Protein AF-A0A7R8ZJ15-F1 (afdb_monomer_lite)

Structure (mmCIF, N/CA/C/O backbone):
data_AF-A0A7R8ZJ15-F1
#
_entry.id   AF-A0A7R8ZJ15-F1
#
loop_
_atom_site.group_PDB
_atom_site.id
_atom_site.type_symbol
_atom_site.label_atom_id
_atom_site.label_alt_id
_atom_site.label_comp_id
_atom_site.label_asym_id
_atom_site.label_entity_id
_atom_site.label_seq_id
_atom_site.pdbx_PDB_ins_code
_atom_site.Cartn_x
_atom_site.Cartn_y
_atom_site.Cartn_z
_atom_site.occupancy
_atom_site.B_iso_or_equiv
_atom_site.auth_seq_id
_atom_site.auth_comp_id
_atom_site.auth_asym_id
_atom_site.auth_atom_id
_atom_site.pdbx_PDB_model_num
ATOM 1 N N . MET A 1 1 ? -66.958 -9.088 39.388 1.00 37.22 1 MET A N 1
ATOM 2 C CA . MET A 1 1 ? -65.545 -8.669 39.251 1.00 37.22 1 MET A CA 1
ATOM 3 C C . MET A 1 1 ? -65.354 -7.150 39.163 1.00 37.22 1 MET A C 1
ATOM 5 O O . MET A 1 1 ? -64.225 -6.704 39.263 1.00 37.22 1 MET A O 1
ATOM 9 N N . THR A 1 2 ? -66.414 -6.337 39.075 1.00 38.66 2 THR A N 1
ATOM 10 C CA . THR A 1 2 ? -66.330 -4.867 38.934 1.00 38.66 2 THR A CA 1
ATOM 11 C C . THR A 1 2 ? -65.977 -4.095 40.219 1.00 38.66 2 THR A C 1
ATOM 13 O O . THR A 1 2 ? -65.492 -2.982 40.134 1.00 38.66 2 THR A O 1
ATOM 16 N N . ASN A 1 3 ? -66.123 -4.685 41.413 1.00 49.09 3 ASN A N 1
ATOM 17 C CA . ASN A 1 3 ? -65.954 -3.965 42.692 1.00 49.09 3 ASN A CA 1
ATOM 18 C C . ASN A 1 3 ? -64.511 -3.848 43.224 1.00 49.09 3 ASN A C 1
ATOM 20 O O . ASN A 1 3 ? -64.274 -3.082 44.152 1.00 49.09 3 ASN A O 1
ATOM 24 N N . ILE A 1 4 ? -63.548 -4.621 42.709 1.00 48.25 4 ILE A N 1
ATOM 25 C CA . ILE A 1 4 ? -62.161 -4.584 43.219 1.00 48.25 4 ILE A CA 1
ATOM 26 C C . ILE A 1 4 ? -61.394 -3.436 42.561 1.00 48.25 4 ILE A C 1
ATOM 28 O O . ILE A 1 4 ? -60.721 -2.680 43.251 1.00 48.25 4 ILE A O 1
ATOM 32 N N . ILE A 1 5 ? -61.561 -3.257 41.249 1.00 43.78 5 ILE A N 1
ATOM 33 C CA . ILE A 1 5 ? -60.923 -2.178 40.486 1.00 43.78 5 ILE A CA 1
ATOM 34 C C . ILE A 1 5 ? -61.444 -0.812 40.955 1.00 43.78 5 ILE A C 1
ATOM 36 O O . ILE A 1 5 ? -60.637 0.075 41.218 1.00 43.78 5 ILE A O 1
ATOM 40 N N . ASP A 1 6 ? -62.755 -0.675 41.184 1.00 44.78 6 ASP A N 1
ATOM 41 C CA . ASP A 1 6 ? -63.344 0.569 41.701 1.00 44.78 6 ASP A CA 1
ATOM 42 C C . ASP A 1 6 ? -62.895 0.884 43.139 1.00 44.78 6 ASP A C 1
ATOM 44 O O . ASP A 1 6 ? -62.652 2.046 43.457 1.00 44.78 6 ASP A O 1
ATOM 48 N N . ASN A 1 7 ? -62.697 -0.127 44.000 1.00 46.12 7 ASN A N 1
ATOM 49 C CA . ASN A 1 7 ? -62.136 0.076 45.344 1.00 46.12 7 ASN A CA 1
ATOM 50 C C . ASN A 1 7 ? -60.644 0.430 45.316 1.00 46.12 7 ASN A C 1
ATOM 52 O O . ASN A 1 7 ? -60.203 1.272 46.094 1.00 46.12 7 ASN A O 1
ATOM 56 N N . TYR A 1 8 ? -59.850 -0.181 44.435 1.00 49.59 8 TYR A N 1
ATOM 57 C CA . TYR A 1 8 ? -58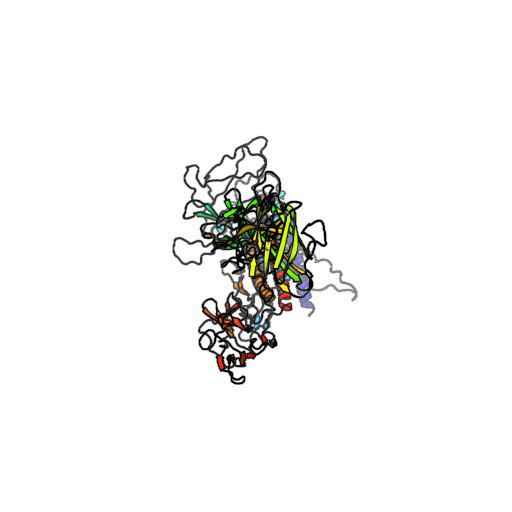.430 0.156 44.299 1.00 49.59 8 TYR A CA 1
ATOM 58 C C . TYR A 1 8 ? -58.239 1.560 43.718 1.00 49.59 8 TYR A C 1
ATOM 60 O O . TYR A 1 8 ? -57.432 2.327 44.245 1.00 49.59 8 TYR A O 1
ATOM 68 N N . LEU A 1 9 ? -59.020 1.923 42.695 1.00 45.88 9 LEU A N 1
ATOM 69 C CA . LEU A 1 9 ? -59.010 3.257 42.095 1.00 45.88 9 LEU A CA 1
ATOM 70 C C . LEU A 1 9 ? -59.541 4.320 43.060 1.00 45.88 9 LEU A C 1
ATOM 72 O O . LEU A 1 9 ? -58.942 5.389 43.143 1.00 45.88 9 LEU A O 1
ATOM 76 N N . SER A 1 10 ? -60.596 4.038 43.836 1.00 51.09 10 SER A N 1
ATOM 77 C CA . SER A 1 10 ? -61.096 4.984 44.842 1.00 51.09 10 SER A CA 1
ATOM 78 C C . SER A 1 10 ? -60.096 5.170 45.983 1.00 51.09 10 SER A C 1
ATOM 80 O O . SER A 1 10 ? -59.834 6.301 46.379 1.00 51.09 10 SER A O 1
ATOM 82 N N . THR A 1 11 ? -59.444 4.095 46.439 1.00 52.53 11 THR A N 1
ATOM 83 C CA . THR A 1 11 ? -58.408 4.162 47.481 1.00 52.53 11 THR A CA 1
ATOM 84 C C . THR A 1 11 ? -57.190 4.951 46.998 1.00 52.53 11 THR A C 1
ATOM 86 O O . THR A 1 11 ? -56.667 5.778 47.744 1.00 52.53 11 THR A O 1
ATOM 89 N N . HIS A 1 12 ? -56.760 4.755 45.745 1.00 50.78 12 HIS A N 1
ATOM 90 C CA . HIS A 1 12 ? -55.684 5.546 45.139 1.00 50.78 12 HIS A CA 1
ATOM 91 C C . HIS A 1 12 ? -56.086 7.008 44.938 1.00 50.78 12 HIS A C 1
ATOM 93 O O . HIS A 1 12 ? -55.295 7.887 45.260 1.00 50.78 12 HIS A O 1
ATOM 99 N N . ALA A 1 13 ? -57.305 7.287 44.470 1.00 50.78 13 ALA A N 1
ATOM 100 C CA . ALA A 1 13 ? -57.807 8.647 44.279 1.00 50.78 13 ALA A CA 1
ATOM 101 C C . ALA A 1 13 ? -57.957 9.401 45.612 1.00 50.78 13 ALA A C 1
ATOM 103 O O . ALA A 1 13 ? -57.549 10.560 45.718 1.00 50.78 13 ALA A O 1
ATOM 104 N N . SER A 1 14 ? -58.467 8.744 46.658 1.00 55.16 14 SER A N 1
ATOM 105 C CA . SER A 1 14 ? -58.519 9.287 48.018 1.00 55.16 14 SER A CA 1
ATOM 106 C C . SER A 1 14 ? -57.114 9.497 48.583 1.00 55.16 14 SER A C 1
ATOM 108 O O . SER A 1 14 ? -56.831 10.571 49.103 1.00 55.16 14 SER A O 1
ATOM 110 N N . ALA A 1 15 ? -56.187 8.550 48.402 1.00 53.81 15 ALA A N 1
ATOM 111 C CA . ALA A 1 15 ? -54.792 8.713 48.820 1.00 53.81 15 ALA A CA 1
ATOM 112 C C . ALA A 1 15 ? -54.073 9.850 48.068 1.00 53.81 15 ALA A C 1
ATOM 114 O O . ALA A 1 15 ? -53.308 10.595 48.682 1.00 53.81 15 ALA A O 1
ATOM 115 N N . LEU A 1 16 ? -54.347 10.027 46.770 1.00 55.19 16 LEU A N 1
ATOM 116 C CA . LEU A 1 16 ? -53.871 11.157 45.967 1.00 55.19 16 LEU A CA 1
ATOM 117 C C . LEU A 1 16 ? -54.456 12.478 46.461 1.00 55.19 16 LEU A C 1
ATOM 119 O O . LEU A 1 16 ? -53.734 13.464 46.525 1.00 55.19 16 LEU A O 1
ATOM 123 N N . THR A 1 17 ? -55.727 12.492 46.859 1.00 57.19 17 THR A N 1
ATOM 124 C CA . THR A 1 17 ? -56.389 13.689 47.390 1.00 57.19 17 THR A CA 1
ATOM 125 C C . THR A 1 17 ? -55.803 14.091 48.744 1.00 57.19 17 THR A C 1
ATOM 127 O O . THR A 1 17 ? -55.468 15.258 48.928 1.00 57.19 17 THR A O 1
ATOM 130 N N . VAL A 1 18 ? -55.585 13.143 49.668 1.00 59.50 18 VAL A N 1
ATOM 131 C CA . VAL A 1 18 ? -54.902 13.426 50.949 1.00 59.50 18 VAL A CA 1
ATOM 132 C C . VAL A 1 18 ? -53.458 13.861 50.709 1.00 59.50 18 VAL A C 1
ATOM 134 O O . VAL A 1 18 ? -52.982 14.780 51.368 1.00 59.50 18 VAL A O 1
ATOM 137 N N . ARG A 1 19 ? -52.755 13.252 49.744 1.00 54.69 19 ARG A N 1
ATOM 138 C CA . ARG A 1 19 ? -51.406 13.689 49.350 1.00 54.69 19 ARG A CA 1
ATOM 139 C C . ARG A 1 19 ? -51.402 15.098 48.772 1.00 54.69 19 ARG A C 1
ATOM 141 O O . ARG A 1 19 ? -50.533 15.872 49.145 1.00 54.69 19 ARG A O 1
ATOM 148 N N . ALA A 1 20 ? -52.362 15.441 47.916 1.00 52.78 20 ALA A N 1
ATOM 149 C CA . ALA A 1 20 ? -52.495 16.778 47.350 1.00 52.78 20 ALA A CA 1
ATOM 150 C C . ALA A 1 20 ? -52.800 17.810 48.445 1.00 52.78 20 ALA A C 1
ATOM 152 O O . ALA A 1 20 ? -52.148 18.844 48.500 1.00 52.78 20 ALA A O 1
ATOM 153 N N . GLN A 1 21 ? -53.711 17.498 49.373 1.00 57.12 21 GLN A N 1
ATOM 154 C CA . GLN A 1 21 ? -54.029 18.352 50.523 1.00 57.12 21 GLN A CA 1
ATOM 155 C C . GLN A 1 21 ? -52.836 18.530 51.468 1.00 57.12 21 GLN A C 1
ATOM 157 O O . GLN A 1 21 ? -52.578 19.640 51.928 1.00 57.12 21 GLN A O 1
ATOM 162 N N . ARG A 1 22 ? -52.073 17.461 51.726 1.00 58.78 22 ARG A N 1
ATOM 163 C CA . ARG A 1 22 ? -50.835 17.541 52.506 1.00 58.78 22 ARG A CA 1
ATOM 164 C C . ARG A 1 22 ? -49.773 18.356 51.772 1.00 58.78 22 ARG A C 1
ATOM 166 O O . ARG A 1 22 ? -49.138 19.185 52.401 1.00 58.78 22 ARG A O 1
ATOM 173 N N . ALA A 1 23 ? -49.631 18.196 50.457 1.00 50.03 23 ALA A N 1
ATOM 174 C CA . ALA A 1 23 ? -48.740 19.021 49.643 1.00 50.03 23 ALA A CA 1
ATOM 175 C C . ALA A 1 23 ? -49.144 20.505 49.673 1.00 50.03 23 ALA A C 1
ATOM 177 O O . ALA A 1 23 ? -48.277 21.365 49.735 1.00 50.03 23 ALA A O 1
ATOM 178 N N . THR A 1 24 ? -50.445 20.820 49.712 1.00 53.81 24 THR A N 1
ATOM 179 C CA . THR A 1 24 ? -50.930 22.197 49.903 1.00 53.81 24 THR A CA 1
ATOM 180 C C . THR A 1 24 ? -50.623 22.736 51.302 1.00 53.81 24 THR A C 1
ATOM 182 O O . THR A 1 24 ? -50.290 23.907 51.432 1.00 53.81 24 THR A O 1
ATOM 185 N N . LEU A 1 25 ? -50.707 21.913 52.352 1.00 59.59 25 LEU A N 1
ATOM 186 C CA . LEU A 1 25 ? -50.325 22.327 53.708 1.00 59.59 25 LEU A CA 1
ATOM 187 C C . LEU A 1 25 ? -48.816 22.492 53.867 1.00 59.59 25 LEU A C 1
ATOM 189 O O . LEU A 1 25 ? -48.394 23.448 54.502 1.00 59.59 25 LEU A O 1
ATOM 193 N N . LEU A 1 26 ? -48.016 21.624 53.247 1.00 54.88 26 LEU A N 1
ATOM 194 C CA . LEU A 1 26 ? -46.566 21.791 53.160 1.00 54.88 26 LEU A CA 1
ATOM 195 C C . LEU A 1 26 ? -46.228 23.081 52.406 1.00 54.88 26 LEU A C 1
ATOM 197 O O . LEU A 1 26 ? -45.453 23.880 52.910 1.00 54.88 26 LEU A O 1
ATOM 201 N N . ALA A 1 27 ? -46.896 23.355 51.282 1.00 48.28 27 ALA A N 1
ATOM 202 C CA . ALA A 1 27 ? -46.745 24.613 50.556 1.00 48.28 27 ALA A CA 1
ATOM 203 C C . ALA A 1 27 ? -47.182 25.838 51.383 1.00 48.28 27 ALA A C 1
ATOM 205 O O . ALA A 1 27 ? -46.525 26.868 51.322 1.00 48.28 27 ALA A O 1
ATOM 206 N N . ASN A 1 28 ? -48.249 25.739 52.186 1.00 52.22 28 ASN A N 1
ATOM 207 C CA . ASN A 1 28 ? -48.684 26.814 53.087 1.00 52.22 28 ASN A CA 1
ATOM 208 C C . ASN A 1 28 ? -47.738 27.010 54.276 1.00 52.22 28 ASN A C 1
ATOM 210 O O . ASN A 1 28 ? -47.521 28.142 54.690 1.00 52.22 28 ASN A O 1
ATOM 214 N N . ASN A 1 29 ? -47.181 25.938 54.839 1.00 54.09 29 ASN A N 1
ATOM 215 C CA . ASN A 1 29 ? -46.176 26.049 55.890 1.00 54.09 29 ASN A CA 1
ATOM 216 C C . ASN A 1 29 ? -44.895 26.672 55.342 1.00 54.09 29 ASN A C 1
ATOM 218 O O . ASN A 1 29 ? -44.352 27.571 55.967 1.00 54.09 29 ASN A O 1
ATOM 222 N N . LEU A 1 30 ? -44.480 26.262 54.144 1.00 53.69 30 LEU A N 1
ATOM 223 C CA . LEU A 1 30 ? -43.303 26.788 53.463 1.00 53.69 30 LEU A CA 1
ATOM 224 C C . LEU A 1 30 ? -43.483 28.254 53.042 1.00 53.69 30 LEU A C 1
ATOM 226 O O . LEU A 1 30 ? -42.569 29.052 53.183 1.00 53.69 30 LEU A O 1
ATOM 230 N N . ALA A 1 31 ? -44.681 28.645 52.599 1.00 47.12 31 ALA A N 1
ATOM 231 C CA . ALA A 1 31 ? -44.998 30.036 52.266 1.00 47.12 31 ALA A CA 1
ATOM 232 C C . ALA A 1 31 ? -45.034 30.968 53.491 1.00 47.12 31 ALA A C 1
ATOM 234 O O . ALA A 1 31 ? -44.924 32.181 53.338 1.00 47.12 31 ALA A O 1
ATOM 235 N N . ASN A 1 32 ? -45.206 30.413 54.695 1.00 48.91 32 ASN A N 1
ATOM 236 C CA . ASN A 1 32 ? -45.191 31.154 55.956 1.00 48.91 32 ASN A CA 1
ATOM 237 C C . ASN A 1 32 ? -43.909 30.888 56.769 1.00 48.91 32 ASN A C 1
ATOM 239 O O . ASN A 1 32 ? -43.883 31.191 57.962 1.00 48.91 32 ASN A O 1
ATOM 243 N N . ALA A 1 33 ? -42.856 30.353 56.134 1.00 49.56 33 ALA A N 1
ATOM 244 C CA . ALA A 1 33 ? -41.585 30.009 56.774 1.00 49.56 33 ALA A CA 1
ATOM 245 C C . ALA A 1 33 ? -40.829 31.214 57.363 1.00 49.56 33 ALA A C 1
ATOM 247 O O . ALA A 1 33 ? -39.965 30.997 58.196 1.00 49.56 33 ALA A O 1
ATOM 248 N N . ASP A 1 34 ? -41.209 32.452 57.030 1.00 45.00 34 ASP A N 1
ATOM 249 C CA . ASP A 1 34 ? -40.652 33.684 57.621 1.00 45.00 34 ASP A CA 1
ATOM 250 C C . ASP A 1 34 ? -41.695 34.495 58.411 1.00 45.00 34 ASP A C 1
ATOM 252 O O . ASP A 1 34 ? -41.508 35.676 58.707 1.00 45.00 34 ASP A O 1
ATOM 256 N N . THR A 1 35 ? -42.854 33.899 58.717 1.00 44.66 35 THR A N 1
ATOM 257 C CA . THR A 1 35 ? -43.924 34.583 59.453 1.00 44.66 35 THR A CA 1
ATOM 258 C C . THR A 1 35 ? -43.726 34.394 60.963 1.00 44.66 35 THR A C 1
ATOM 260 O O . THR A 1 35 ? -43.871 33.271 61.454 1.00 44.66 35 THR A O 1
ATOM 263 N N . PRO A 1 36 ? -43.464 35.465 61.743 1.00 49.19 36 PRO A N 1
ATOM 264 C CA . PRO A 1 36 ? -43.225 35.340 63.181 1.00 49.19 36 PRO A CA 1
ATOM 265 C C . PRO A 1 36 ? -44.415 34.693 63.903 1.00 49.19 36 PRO A C 1
ATOM 267 O O . PRO A 1 36 ? -45.568 35.065 63.670 1.00 49.19 36 PRO A O 1
ATOM 270 N N . ASN A 1 37 ? -44.147 33.769 64.830 1.00 52.53 37 ASN A N 1
ATOM 271 C CA . ASN A 1 37 ? -45.133 32.961 65.567 1.00 52.53 37 ASN A CA 1
ATOM 272 C C . ASN A 1 37 ? -45.999 31.995 64.727 1.00 52.53 37 ASN A C 1
ATOM 274 O O . ASN A 1 37 ? -47.022 31.504 65.227 1.00 52.53 37 ASN A O 1
ATOM 278 N N . TYR A 1 38 ? -45.647 31.718 63.466 1.00 58.00 38 TYR A N 1
ATOM 279 C CA . TYR A 1 38 ? -46.379 30.746 62.653 1.00 58.00 38 TYR A CA 1
ATOM 280 C C . TYR A 1 38 ? -46.108 29.306 63.117 1.00 58.00 38 TYR A C 1
ATOM 282 O O . TYR A 1 38 ? -44.975 28.912 63.380 1.00 58.00 38 TYR A O 1
ATOM 290 N N . LYS A 1 39 ? -47.170 28.497 63.224 1.00 60.09 39 LYS A N 1
ATOM 291 C CA . LYS A 1 39 ? -47.083 27.089 63.640 1.00 60.09 39 LYS A CA 1
ATOM 292 C C . LYS A 1 39 ? -47.355 26.174 62.455 1.00 60.09 39 LYS A C 1
ATOM 294 O O . LYS A 1 39 ? -48.478 26.166 61.945 1.00 60.09 39 LYS A O 1
ATOM 299 N N . ALA A 1 40 ? -46.361 25.381 62.068 1.00 59.75 40 ALA A N 1
ATOM 300 C CA . ALA A 1 40 ? -46.462 24.403 60.996 1.00 59.75 40 ALA A CA 1
ATOM 301 C C . ALA A 1 40 ? -47.601 23.405 61.260 1.00 59.75 40 ALA A C 1
ATOM 303 O O . ALA A 1 40 ? -47.727 22.848 62.353 1.00 59.75 40 ALA A O 1
ATOM 304 N N . GLN A 1 41 ? -48.436 23.185 60.249 1.00 63.66 41 GLN A N 1
ATOM 305 C CA . GLN A 1 41 ? -49.595 22.295 60.291 1.00 63.66 41 GLN A CA 1
ATOM 306 C C . GLN A 1 41 ? -49.310 21.004 59.511 1.00 63.66 41 GLN A C 1
ATOM 308 O O . GLN A 1 41 ? -48.935 21.079 58.345 1.00 63.66 41 GLN A O 1
ATOM 313 N N . ASP A 1 42 ? -49.517 19.820 60.092 1.00 60.25 42 ASP A N 1
ATOM 314 C CA . ASP A 1 42 ? -49.459 18.549 59.341 1.00 60.25 42 ASP A CA 1
ATOM 315 C C . ASP A 1 42 ? -50.777 17.761 59.432 1.00 60.25 42 ASP A C 1
ATOM 317 O O . ASP A 1 42 ? -51.618 17.996 60.306 1.00 60.25 42 ASP A O 1
ATOM 321 N N . ILE A 1 43 ? -50.962 16.831 58.491 1.00 64.12 43 ILE A N 1
ATOM 322 C CA . ILE A 1 43 ? -52.076 15.882 58.448 1.00 64.12 43 ILE A CA 1
ATOM 323 C C . ILE A 1 43 ? -51.590 14.519 58.947 1.00 64.12 43 ILE A C 1
ATOM 325 O O . ILE A 1 43 ? -50.700 13.915 58.347 1.00 64.12 43 ILE A O 1
ATOM 329 N N . ASP A 1 44 ? -52.262 13.963 59.959 1.00 62.09 44 ASP A N 1
ATOM 330 C CA . ASP A 1 44 ? -52.135 12.545 60.322 1.00 62.09 44 ASP A CA 1
ATOM 331 C C . ASP A 1 44 ? -52.722 11.662 59.202 1.00 62.09 44 ASP A C 1
ATOM 333 O O . ASP A 1 44 ? -53.907 11.307 59.188 1.00 62.09 44 ASP A O 1
ATOM 337 N N . PHE A 1 45 ? -51.873 11.320 58.227 1.00 56.75 45 PHE A N 1
ATOM 338 C CA . PHE A 1 45 ? -52.262 10.631 56.997 1.00 56.75 45 PHE A CA 1
ATOM 339 C C . PHE A 1 45 ? -53.005 9.318 57.267 1.00 56.75 45 PHE A C 1
ATOM 341 O O . PHE A 1 45 ? -53.993 9.023 56.599 1.00 56.75 45 PHE A O 1
ATOM 348 N N . GLN A 1 46 ? -52.581 8.530 58.263 1.00 56.28 46 GLN A N 1
ATOM 349 C CA . GLN A 1 46 ? -53.192 7.230 58.550 1.00 56.28 46 GLN A CA 1
ATOM 350 C C . GLN A 1 46 ? -54.609 7.388 59.111 1.00 56.28 46 GLN A C 1
ATOM 352 O O . GLN A 1 46 ? -55.501 6.599 58.783 1.00 56.28 46 GLN A O 1
ATOM 357 N N . LYS A 1 47 ? -54.833 8.402 59.948 1.00 61.12 47 LYS A N 1
ATOM 358 C CA . LYS A 1 47 ? -56.123 8.655 60.594 1.00 61.12 47 LYS A CA 1
ATOM 359 C C . LYS A 1 47 ? -57.093 9.375 59.656 1.00 61.12 47 LYS A C 1
ATOM 361 O O . LYS A 1 47 ? -58.261 8.995 59.597 1.00 61.12 47 LYS A O 1
ATOM 366 N N . THR A 1 48 ? -56.600 10.323 58.856 1.00 61.78 48 THR A N 1
ATOM 367 C CA . THR A 1 48 ? -57.378 11.039 57.831 1.00 61.78 48 THR A CA 1
ATOM 368 C C . THR A 1 48 ? -57.755 10.135 56.659 1.00 61.78 48 THR A C 1
ATOM 370 O O . THR A 1 48 ? -58.909 10.148 56.236 1.00 61.78 48 THR A O 1
ATOM 373 N N . LEU A 1 49 ? -56.846 9.272 56.190 1.00 61.69 49 LEU A N 1
ATOM 374 C CA . LEU A 1 49 ? -57.161 8.285 55.154 1.00 61.69 49 LEU A CA 1
ATOM 375 C C . LEU A 1 49 ? -58.171 7.247 55.666 1.00 61.69 49 LEU A C 1
ATOM 377 O O . LEU A 1 49 ? -59.124 6.934 54.960 1.00 61.69 49 LEU A O 1
ATOM 381 N N . LYS A 1 50 ? -58.036 6.765 56.913 1.00 62.75 50 LYS A N 1
ATOM 382 C CA . LYS A 1 50 ? -59.044 5.884 57.538 1.00 62.75 50 LYS A CA 1
ATOM 383 C C . LYS A 1 50 ? -60.410 6.558 57.683 1.00 62.75 50 LYS A C 1
ATOM 385 O O . LYS A 1 50 ? -61.416 5.882 57.519 1.00 62.75 50 LYS A O 1
ATOM 390 N N . GLN A 1 51 ? -60.468 7.861 57.967 1.00 62.62 51 GLN A N 1
ATOM 391 C CA . GLN A 1 51 ? -61.726 8.616 58.031 1.00 62.62 51 GLN A CA 1
ATOM 392 C C . GLN A 1 51 ? -62.359 8.828 56.649 1.00 62.62 51 GLN A C 1
ATOM 394 O O . GLN A 1 51 ? -63.563 8.637 56.515 1.00 62.62 51 GLN A O 1
ATOM 399 N N . GLN A 1 52 ? -61.570 9.149 55.618 1.00 59.19 52 GLN A N 1
ATOM 400 C CA . GLN A 1 52 ? -62.064 9.301 54.241 1.00 59.19 52 GLN A CA 1
ATOM 401 C C . GLN A 1 52 ? -62.477 7.965 53.596 1.00 59.19 52 GLN A C 1
ATOM 403 O O . GLN A 1 52 ? -63.428 7.909 52.816 1.00 59.19 52 GLN A O 1
ATOM 408 N N . LEU A 1 53 ? -61.806 6.871 53.960 1.00 57.62 53 LEU A N 1
ATOM 409 C CA . LEU A 1 53 ? -62.216 5.510 53.600 1.00 57.62 53 LEU A CA 1
ATOM 410 C C . LEU A 1 53 ? -63.435 5.032 54.411 1.00 57.62 53 LEU A C 1
ATOM 412 O O . LEU A 1 53 ? -64.154 4.147 53.965 1.00 57.62 53 LEU A O 1
ATOM 416 N N . ALA A 1 54 ? -63.696 5.605 55.592 1.00 54.84 54 ALA A N 1
ATOM 417 C CA . ALA A 1 54 ? -64.870 5.276 56.407 1.00 54.84 54 ALA A CA 1
ATOM 418 C C . ALA A 1 54 ? -66.134 6.059 56.004 1.00 54.84 54 ALA A C 1
ATOM 420 O O . ALA A 1 54 ? -67.241 5.566 56.213 1.00 54.84 54 ALA A O 1
ATOM 421 N N . THR A 1 55 ? -66.001 7.255 55.417 1.00 52.47 55 THR A N 1
ATOM 422 C CA . THR A 1 55 ? -67.131 8.045 54.885 1.00 52.47 55 THR A CA 1
ATOM 423 C C . THR A 1 55 ? -67.609 7.576 53.509 1.00 52.47 55 THR A C 1
ATOM 425 O O . THR A 1 55 ? -68.674 7.990 53.057 1.00 52.47 55 THR A O 1
ATOM 428 N N . SER A 1 56 ? -66.879 6.668 52.859 1.00 48.44 56 SER A N 1
ATOM 429 C CA . SER A 1 56 ? -67.275 6.008 51.612 1.00 48.44 56 SER A CA 1
ATOM 430 C C . SER A 1 56 ? -68.095 4.738 51.890 1.00 48.44 56 SER A C 1
ATOM 432 O O . SER A 1 56 ? -67.726 3.627 51.519 1.00 48.44 56 SER A O 1
ATOM 434 N N . SER A 1 57 ? -69.258 4.897 52.531 1.00 38.66 57 SER A N 1
ATOM 435 C CA . SER A 1 57 ? -70.318 3.881 52.495 1.00 38.66 57 SER A CA 1
ATOM 436 C C . SER A 1 57 ? -71.662 4.501 52.093 1.00 38.66 57 SER A C 1
ATOM 438 O O . SER A 1 57 ? -71.930 5.655 52.430 1.00 38.66 57 SER A O 1
ATOM 440 N N . PRO A 1 58 ? -72.476 3.789 51.293 1.00 48.03 58 PRO A N 1
ATOM 441 C CA . PRO A 1 58 ? -73.342 4.397 50.296 1.00 48.03 58 PRO A CA 1
ATOM 442 C C . PRO A 1 58 ? -74.717 4.743 50.862 1.00 48.03 58 PRO A C 1
ATOM 444 O O . PRO A 1 58 ? -75.349 3.931 51.534 1.00 48.03 58 PRO A O 1
ATOM 447 N N . GLY A 1 59 ? -75.242 5.903 50.481 1.00 44.44 59 GLY A N 1
ATOM 448 C CA . GLY A 1 59 ? -76.682 6.117 50.543 1.00 44.44 59 GLY A CA 1
ATOM 449 C C . GLY A 1 59 ? -77.100 7.572 50.521 1.00 44.44 59 GLY A C 1
ATOM 450 O O . GLY A 1 59 ? -77.144 8.200 51.567 1.00 44.44 59 GLY A O 1
ATOM 451 N N . LEU A 1 60 ? -77.545 8.049 49.358 1.00 38.19 60 LEU A N 1
ATOM 452 C CA . LEU A 1 60 ? -78.706 8.934 49.277 1.00 38.19 60 LEU A CA 1
ATOM 453 C C . LEU A 1 60 ? -79.532 8.554 48.039 1.00 38.19 60 LEU A C 1
ATOM 455 O O . LEU A 1 60 ? -79.006 8.381 46.941 1.00 38.19 60 LEU A O 1
ATOM 459 N N . ASN A 1 61 ? -80.833 8.364 48.265 1.00 45.47 61 ASN A N 1
ATOM 460 C CA . ASN A 1 61 ? -81.816 7.901 47.289 1.00 45.47 61 ASN A CA 1
ATOM 461 C C . ASN A 1 61 ? -81.913 8.833 46.073 1.00 45.47 61 ASN A C 1
ATOM 463 O O . ASN A 1 61 ? -82.149 10.032 46.214 1.00 45.47 61 ASN A O 1
ATOM 467 N N . VAL A 1 62 ? -81.837 8.256 44.873 1.00 46.59 62 VAL A N 1
ATOM 468 C CA . VAL A 1 62 ? -82.231 8.918 43.624 1.00 46.59 62 VAL A CA 1
ATOM 469 C C . VAL A 1 62 ? -83.747 8.836 43.448 1.00 46.59 62 VAL A C 1
ATOM 471 O O . VAL A 1 62 ? -84.343 7.773 43.591 1.00 46.59 62 VAL A O 1
ATOM 474 N N . THR A 1 63 ? -84.385 9.952 43.098 1.00 53.53 63 THR A N 1
ATOM 475 C CA . THR A 1 63 ? -85.831 10.007 42.814 1.00 53.53 63 THR A CA 1
ATOM 476 C C . THR A 1 63 ? -86.208 9.412 41.452 1.00 53.53 63 THR A C 1
ATOM 478 O O . THR A 1 63 ? -87.393 9.220 41.189 1.00 53.53 63 THR A O 1
ATOM 481 N N . HIS A 1 64 ? -85.234 9.088 40.587 1.00 51.41 64 HIS A N 1
ATOM 482 C CA . HIS A 1 64 ? -85.469 8.391 39.319 1.00 51.41 64 HIS A CA 1
ATOM 483 C C . HIS A 1 64 ? -84.207 7.692 38.787 1.00 51.41 64 HIS A C 1
ATOM 485 O O . HIS A 1 64 ? -83.095 8.209 38.887 1.00 51.41 64 HIS A O 1
ATOM 491 N N . SER A 1 65 ? -84.390 6.563 38.102 1.00 48.50 65 SER A N 1
ATOM 492 C CA . SER A 1 65 ? -83.343 5.702 37.520 1.00 48.50 65 SER A CA 1
ATOM 493 C C . SER A 1 65 ? -82.578 6.286 36.318 1.00 48.50 65 SER A C 1
ATOM 495 O O . SER A 1 65 ? -81.793 5.583 35.691 1.00 48.50 65 SER A O 1
ATOM 497 N N . LYS A 1 66 ? -82.798 7.562 35.974 1.00 48.59 66 LYS A N 1
ATOM 498 C CA . LYS A 1 66 ? -82.094 8.269 34.882 1.00 48.59 66 LYS A CA 1
ATOM 499 C C . LYS A 1 66 ? -81.363 9.530 35.349 1.00 48.59 66 LYS A C 1
ATOM 501 O O . LYS A 1 66 ? -80.840 10.269 34.522 1.00 48.59 66 LYS A O 1
ATOM 506 N N . HIS A 1 67 ? -81.335 9.800 36.652 1.00 53.84 67 HIS A N 1
ATOM 507 C CA . HIS A 1 67 ? -80.548 10.908 37.179 1.00 53.84 67 HIS A CA 1
ATOM 508 C C . HIS A 1 67 ? -79.084 10.482 37.272 1.00 53.84 67 HIS A C 1
ATOM 510 O O . HIS A 1 67 ? -78.757 9.510 37.951 1.00 53.84 67 HIS A O 1
ATOM 516 N N . ILE A 1 68 ? -78.218 11.212 36.569 1.00 49.16 68 ILE A N 1
ATOM 517 C CA . ILE A 1 68 ? -76.770 11.108 36.738 1.00 49.16 68 ILE A CA 1
ATOM 518 C C . ILE A 1 68 ? -76.471 11.627 38.150 1.00 49.16 68 ILE A C 1
ATOM 520 O O . ILE A 1 68 ? -76.852 12.762 38.454 1.00 49.16 68 ILE A O 1
ATOM 524 N N . PRO A 1 69 ? -75.845 10.833 39.033 1.00 46.12 69 PRO A N 1
ATOM 525 C CA . PRO A 1 69 ? -75.458 11.318 40.342 1.00 46.12 69 PRO A CA 1
ATOM 526 C C . PRO A 1 69 ? -74.390 12.396 40.142 1.00 46.12 69 PRO A C 1
ATOM 528 O O . PRO A 1 69 ? -73.258 12.108 39.761 1.00 46.12 69 PRO A O 1
ATOM 531 N N . LEU A 1 70 ? -74.753 13.655 40.382 1.00 40.41 70 LEU A N 1
ATOM 532 C CA . LEU A 1 70 ? -73.761 14.675 40.689 1.00 40.41 70 LEU A CA 1
ATOM 533 C C . LEU A 1 70 ? -73.156 14.258 42.025 1.00 40.41 70 LEU A C 1
ATOM 535 O O . LEU A 1 70 ? -73.798 14.392 43.067 1.00 40.41 70 LEU A O 1
ATOM 539 N N . ASN A 1 71 ? -71.953 13.691 41.978 1.00 40.56 71 ASN A N 1
ATOM 540 C CA . ASN A 1 71 ? -71.146 13.489 43.166 1.00 40.56 71 ASN A CA 1
ATOM 541 C C . ASN A 1 71 ? -70.888 14.885 43.747 1.00 40.56 71 ASN A C 1
ATOM 543 O O . ASN A 1 71 ? -70.050 15.633 43.243 1.00 40.56 71 ASN A O 1
ATOM 547 N N . GLY A 1 72 ? -71.696 15.278 44.736 1.00 37.31 72 GLY A N 1
ATOM 548 C CA . GLY A 1 72 ? -71.406 16.433 45.568 1.00 37.31 72 GLY A CA 1
ATOM 549 C C . GLY A 1 72 ? -69.999 16.243 46.110 1.00 37.31 72 GLY A C 1
ATOM 550 O O . GLY A 1 72 ? -69.660 15.144 46.550 1.00 37.31 72 GLY A O 1
ATOM 551 N N . GLY A 1 73 ? -69.171 17.282 45.983 1.00 39.19 73 GLY A N 1
ATOM 552 C CA . GLY A 1 73 ? -67.775 17.248 46.405 1.00 39.19 73 GLY A CA 1
ATOM 553 C C . GLY A 1 73 ? -67.619 16.634 47.800 1.00 39.19 73 GLY A C 1
ATOM 554 O O . GLY A 1 73 ? -68.555 16.709 48.603 1.00 39.19 73 GLY A O 1
ATOM 555 N N . PRO A 1 74 ? -66.463 16.004 48.081 1.00 42.09 74 PRO A N 1
ATOM 556 C CA . PRO A 1 74 ? -66.241 15.276 49.322 1.00 42.09 74 PRO A CA 1
ATOM 557 C C . PRO A 1 74 ? -66.675 16.146 50.498 1.00 42.09 74 PRO A C 1
ATOM 559 O O . PRO A 1 74 ? -66.172 17.258 50.666 1.00 42.09 74 PRO A O 1
ATOM 562 N N . GLY A 1 75 ? -67.655 15.654 51.264 1.00 41.62 75 GLY A N 1
ATOM 563 C CA . GLY A 1 75 ? -68.100 16.301 52.488 1.00 41.62 75 GLY A CA 1
ATOM 564 C C . GLY A 1 75 ? -66.869 16.622 53.319 1.00 41.62 75 GLY A C 1
ATOM 565 O O . GLY A 1 75 ? -66.102 15.728 53.676 1.00 41.62 75 GLY A O 1
ATOM 566 N N . SER A 1 76 ? -66.642 17.913 53.543 1.00 41.88 76 SER A N 1
ATOM 567 C CA . SER A 1 76 ? -65.480 18.429 54.244 1.00 41.88 76 SER A CA 1
ATOM 568 C C . SER A 1 76 ? -65.577 18.069 55.725 1.00 41.88 76 SER A C 1
ATOM 570 O O . SER A 1 76 ? -65.945 18.896 56.558 1.00 41.88 76 SER A O 1
ATOM 572 N N . SER A 1 77 ? -65.242 16.833 56.088 1.00 46.34 77 SER A N 1
ATOM 573 C CA . SER A 1 77 ? -64.645 16.616 57.398 1.00 46.34 77 SER A CA 1
ATOM 574 C C . SER A 1 77 ? -63.262 17.250 57.319 1.00 46.34 77 SER A C 1
ATOM 576 O O . SER A 1 77 ? -62.393 16.739 56.607 1.00 46.34 77 SER A O 1
ATOM 578 N N . ALA A 1 78 ? -63.103 18.410 57.961 1.00 45.12 78 ALA A N 1
ATOM 579 C CA . ALA A 1 78 ? -61.828 19.110 58.020 1.00 45.12 78 ALA A CA 1
ATOM 580 C C . ALA A 1 78 ? -60.729 18.120 58.451 1.00 45.12 78 ALA A C 1
ATOM 582 O O . ALA A 1 78 ? -60.970 17.327 59.370 1.00 45.12 78 ALA A O 1
ATOM 583 N N . PRO A 1 79 ? -59.563 18.110 57.780 1.00 51.59 79 PRO A N 1
ATOM 584 C CA . PRO A 1 79 ? -58.454 17.267 58.197 1.00 51.59 79 PRO A CA 1
ATOM 585 C C . PRO A 1 79 ? -58.146 17.539 59.673 1.00 51.59 79 PRO A C 1
ATOM 587 O O . PRO A 1 79 ? -58.248 18.675 60.139 1.00 51.59 79 PRO A O 1
ATOM 590 N N . LEU A 1 80 ? -57.802 16.490 60.424 1.00 50.59 80 LEU A N 1
ATOM 591 C CA . LEU A 1 80 ? -57.275 16.630 61.780 1.00 50.59 80 LEU A CA 1
ATOM 592 C C . LEU A 1 80 ? -55.884 17.257 61.667 1.00 50.59 80 LEU A C 1
ATOM 594 O O . LEU A 1 80 ? -54.882 16.553 61.584 1.00 50.59 80 LEU A O 1
ATOM 598 N N . ILE A 1 81 ? -55.867 18.584 61.586 1.00 52.59 81 ILE A N 1
ATOM 599 C CA . ILE A 1 81 ? -54.662 19.398 61.548 1.00 52.59 81 ILE A CA 1
ATOM 600 C C . ILE A 1 81 ? -54.048 19.376 62.947 1.00 52.59 81 ILE A C 1
ATOM 602 O O . ILE A 1 81 ? -54.700 19.770 63.918 1.00 52.59 81 ILE A O 1
ATOM 606 N N . GLN A 1 82 ? -52.809 18.902 63.050 1.00 58.66 82 GLN A N 1
ATOM 607 C CA . GLN A 1 82 ? -51.996 19.034 64.259 1.00 58.66 82 GLN A CA 1
ATOM 608 C C . GLN A 1 82 ? -50.919 20.097 64.034 1.00 58.66 82 GLN A C 1
ATOM 610 O O . GLN A 1 82 ? -50.368 20.210 62.938 1.00 58.66 82 GLN A O 1
ATOM 615 N N . TYR A 1 83 ? -50.675 20.907 65.065 1.00 54.12 83 TYR A N 1
ATOM 616 C CA . TYR A 1 83 ? -49.631 21.929 65.068 1.00 54.12 83 TYR A CA 1
ATOM 617 C C . TYR A 1 83 ? -48.340 21.323 65.585 1.00 54.12 83 TYR A C 1
ATOM 619 O O . TYR A 1 83 ? -48.360 20.810 66.701 1.00 54.12 83 TYR A O 1
ATOM 627 N N . ARG A 1 84 ? -47.248 21.457 64.827 1.00 56.31 84 ARG A N 1
ATOM 628 C CA . ARG A 1 84 ? -45.963 20.900 65.242 1.00 56.31 84 ARG A CA 1
ATOM 629 C C . ARG A 1 84 ? -45.329 21.646 66.406 1.00 56.31 84 ARG A C 1
ATOM 631 O O . ARG A 1 84 ? -45.389 22.880 66.452 1.00 56.31 84 ARG A O 1
ATOM 638 N N . VAL A 1 85 ? -44.679 20.911 67.306 1.00 49.50 85 VAL A N 1
ATOM 639 C CA . VAL A 1 85 ? -43.829 21.478 68.366 1.00 49.50 85 VAL A CA 1
ATOM 640 C C . VAL A 1 85 ? -42.372 21.484 67.877 1.00 49.50 85 VAL A C 1
ATOM 642 O O . VAL A 1 85 ? -41.862 20.426 67.520 1.00 49.50 85 VAL A O 1
ATOM 645 N N . PRO A 1 86 ? -41.691 22.642 67.817 1.00 47.62 86 PRO A N 1
ATOM 646 C CA . PRO A 1 86 ? -40.335 22.721 67.276 1.00 47.62 86 PRO A CA 1
ATOM 647 C C . PRO A 1 86 ? -39.315 22.085 68.235 1.00 47.62 86 PRO A C 1
ATOM 649 O O . PRO A 1 86 ? -39.419 22.252 69.451 1.00 47.62 86 PRO A O 1
ATOM 652 N N . ASN A 1 87 ? -38.306 21.396 67.688 1.00 46.41 87 ASN A N 1
ATOM 653 C CA . ASN A 1 87 ? -37.216 20.796 68.474 1.00 46.41 87 ASN A CA 1
ATOM 654 C C . ASN A 1 87 ? -36.160 21.821 68.933 1.00 46.41 87 ASN A C 1
ATOM 656 O O . ASN A 1 87 ? -35.437 21.556 69.892 1.00 46.41 87 ASN A O 1
ATOM 660 N N . GLN A 1 88 ? -36.108 23.007 68.318 1.00 47.47 88 GLN A N 1
ATOM 661 C CA . GLN A 1 88 ? -35.394 24.179 68.826 1.00 47.47 88 GLN A CA 1
ATOM 662 C C . GLN A 1 88 ? -36.266 25.421 68.639 1.00 47.47 88 GLN A C 1
ATOM 664 O O . GLN A 1 88 ? -36.870 25.620 67.587 1.00 47.47 88 GLN A O 1
ATOM 669 N N . ALA A 1 89 ? -36.381 26.246 69.679 1.00 45.56 89 ALA A N 1
ATOM 670 C CA . ALA A 1 89 ? -37.150 27.477 69.594 1.00 45.56 89 ALA A CA 1
ATOM 671 C C . ALA A 1 89 ? -36.372 28.495 68.755 1.00 45.56 89 ALA A C 1
ATOM 673 O O . ALA A 1 89 ? -35.410 29.084 69.247 1.00 45.56 89 ALA A O 1
ATOM 674 N N . SER A 1 90 ? -36.809 28.733 67.517 1.00 47.44 90 SER A N 1
ATOM 675 C CA . SER A 1 90 ? -36.460 29.976 66.831 1.00 47.44 90 SER A CA 1
ATOM 676 C C . SER A 1 90 ? -36.862 31.151 67.732 1.00 47.44 90 SER A C 1
ATOM 678 O O . SER A 1 90 ? -37.941 31.134 68.339 1.00 47.44 90 SER A O 1
ATOM 680 N N . LEU A 1 91 ? -35.999 32.168 67.853 1.00 50.34 91 LEU A N 1
ATOM 681 C CA . LEU A 1 91 ? -36.236 33.343 68.707 1.00 50.34 91 LEU A CA 1
ATOM 682 C C . LEU A 1 91 ? -37.535 34.101 68.351 1.00 50.34 91 LEU A C 1
ATOM 684 O O . LEU A 1 91 ? -38.016 34.896 69.159 1.00 50.34 91 LEU A O 1
ATOM 688 N N . ASP A 1 92 ? -38.117 33.839 67.178 1.00 46.66 92 ASP A N 1
ATOM 689 C CA . ASP A 1 92 ? -39.344 34.448 66.651 1.00 46.66 92 ASP A CA 1
ATOM 690 C C . ASP A 1 92 ? -40.625 33.591 66.803 1.00 46.66 92 ASP A C 1
ATOM 692 O O . ASP A 1 92 ? -41.709 34.027 66.400 1.00 46.66 92 ASP A O 1
ATOM 696 N N . GLY A 1 93 ? -40.534 32.391 67.394 1.00 53.12 93 GLY A N 1
ATOM 697 C CA . GLY A 1 93 ? -41.677 31.508 67.655 1.00 53.12 93 GLY A CA 1
ATOM 698 C C . GLY A 1 93 ? -42.213 30.726 66.446 1.00 53.12 93 GLY A C 1
ATOM 699 O O . GLY A 1 93 ? -43.316 30.178 66.538 1.00 53.12 93 GLY A O 1
ATOM 700 N N . ASN A 1 94 ? -41.479 30.678 65.333 1.00 52.31 94 ASN A N 1
ATOM 701 C CA . ASN A 1 94 ? -41.821 29.893 64.145 1.00 52.31 94 ASN A CA 1
ATOM 702 C C . ASN A 1 94 ? -41.405 28.408 64.274 1.00 52.31 94 ASN A C 1
ATOM 704 O O . ASN A 1 94 ? -40.411 28.096 64.929 1.00 52.31 94 ASN A O 1
ATOM 708 N N . THR A 1 95 ? -42.182 27.480 63.693 1.00 55.06 95 THR A N 1
ATOM 709 C CA . THR A 1 95 ? -42.011 26.018 63.867 1.00 55.06 95 THR A CA 1
ATOM 710 C C . THR A 1 95 ? -41.781 25.221 62.572 1.00 55.06 95 THR A C 1
ATOM 712 O O . THR A 1 95 ? -41.873 23.992 62.583 1.00 55.06 95 THR A O 1
ATOM 715 N N . VAL A 1 96 ? -41.509 25.898 61.451 1.00 55.62 96 VAL A N 1
ATOM 716 C CA . VAL A 1 96 ? -41.212 25.281 60.143 1.00 55.62 96 VAL A CA 1
ATOM 717 C C . VAL A 1 96 ? -39.707 24.988 60.031 1.00 55.62 96 VAL A C 1
ATOM 719 O O . VAL A 1 96 ? -38.911 25.914 60.122 1.00 55.62 96 VAL A O 1
ATOM 722 N N . ASP A 1 97 ? -39.324 23.722 59.820 1.00 56.69 97 ASP A N 1
ATOM 723 C CA . ASP A 1 97 ? -37.930 23.288 59.600 1.00 56.69 97 ASP A CA 1
ATOM 724 C C . ASP A 1 97 ? -37.771 22.796 58.152 1.00 56.69 97 ASP A C 1
ATOM 726 O O . ASP A 1 97 ? -38.180 21.686 57.793 1.00 56.69 97 ASP A O 1
ATOM 730 N N . THR A 1 98 ? -37.262 23.677 57.292 1.00 54.50 98 THR A N 1
ATOM 731 C CA . THR A 1 98 ? -37.164 23.470 55.841 1.00 54.50 98 THR A CA 1
ATOM 732 C C . THR A 1 98 ? -36.032 22.527 55.434 1.00 54.50 98 THR A C 1
ATOM 734 O O . THR A 1 98 ? -36.089 21.931 54.355 1.00 54.50 98 THR A O 1
ATOM 737 N N . ASP A 1 99 ? -35.034 22.331 56.293 1.00 50.84 99 ASP A N 1
ATOM 738 C CA . ASP A 1 99 ? -33.809 21.607 55.949 1.00 50.84 99 ASP A CA 1
ATOM 739 C C . ASP A 1 99 ? -33.980 20.092 56.125 1.00 50.84 99 ASP A C 1
ATOM 741 O O . ASP A 1 99 ? -33.592 19.301 55.255 1.00 50.84 99 ASP A O 1
ATOM 745 N N . ILE A 1 100 ? -34.672 19.670 57.189 1.00 51.47 100 ILE A N 1
ATOM 746 C CA . ILE A 1 100 ? -34.960 18.252 57.463 1.00 51.47 100 ILE A CA 1
ATOM 747 C C . ILE A 1 100 ? -35.973 17.671 56.452 1.00 51.47 100 ILE A C 1
ATOM 749 O O . ILE A 1 100 ? -35.840 16.526 55.990 1.00 51.47 100 ILE A O 1
ATOM 753 N N . GLU A 1 101 ? -36.985 18.452 56.056 1.00 52.09 101 GLU A N 1
ATOM 754 C CA . GLU A 1 101 ? -38.020 18.001 55.114 1.00 52.09 101 GLU A CA 1
ATOM 755 C C . GLU A 1 101 ? -37.468 17.789 53.697 1.00 52.09 101 GLU A C 1
ATOM 757 O O . GLU A 1 101 ? -37.772 16.776 53.056 1.00 52.09 101 GLU A O 1
ATOM 762 N N . ASN A 1 102 ? -36.593 18.682 53.234 1.00 55.69 102 ASN A N 1
ATOM 763 C CA . ASN A 1 102 ? -36.005 18.607 51.900 1.00 55.69 102 ASN A CA 1
ATOM 764 C C . ASN A 1 102 ? -34.886 17.550 51.803 1.00 55.69 102 ASN A C 1
ATOM 766 O O . ASN A 1 102 ? -34.845 16.795 50.825 1.00 55.69 102 ASN A O 1
ATOM 770 N N . GLY A 1 103 ? -34.037 17.400 52.830 1.00 55.78 103 GLY A N 1
ATOM 771 C CA . GLY A 1 103 ? -32.970 16.386 52.848 1.00 55.78 103 GLY A CA 1
ATOM 772 C C . GLY A 1 103 ? -33.494 14.940 52.860 1.00 55.78 103 GLY A C 1
ATOM 773 O O . GLY A 1 103 ? -32.998 14.063 52.139 1.00 55.78 103 GLY A O 1
ATOM 774 N N . SER A 1 104 ? -34.572 14.682 53.610 1.00 57.06 104 SER A N 1
ATOM 775 C CA . SER A 1 104 ? -35.223 13.363 53.636 1.00 57.06 104 SER A CA 1
ATOM 776 C C . SER A 1 104 ? -35.927 13.021 52.309 1.00 57.06 104 SER A C 1
ATOM 778 O O . SER A 1 104 ? -35.902 11.873 51.859 1.00 57.06 104 SER A O 1
ATOM 780 N N . ALA A 1 105 ? -36.480 14.018 51.610 1.00 61.28 105 ALA A N 1
ATOM 781 C CA . ALA A 1 105 ? -37.081 13.832 50.291 1.00 61.28 105 ALA A CA 1
ATOM 782 C C . ALA A 1 105 ? -36.037 13.569 49.190 1.00 61.28 105 ALA A C 1
ATOM 784 O O . ALA A 1 105 ? -36.271 12.728 48.318 1.00 61.28 105 ALA A O 1
ATOM 785 N N . MET A 1 106 ? -34.883 14.244 49.231 1.00 65.69 106 MET A N 1
ATOM 786 C CA . MET A 1 106 ? -33.790 14.031 48.272 1.00 65.69 106 MET A CA 1
ATOM 787 C C . MET A 1 106 ? -33.184 12.631 48.403 1.00 65.69 106 MET A C 1
ATOM 789 O O . MET A 1 106 ? -33.105 11.912 47.407 1.00 65.69 106 MET A O 1
ATOM 793 N N . SER A 1 107 ? -32.858 12.189 49.622 1.00 62.62 107 SER A N 1
ATOM 794 C CA . SER A 1 107 ? -32.307 10.843 49.859 1.00 62.62 107 SER A CA 1
ATOM 795 C C . SER A 1 107 ? -33.248 9.716 49.397 1.00 62.62 107 SER A C 1
ATOM 797 O O . SER A 1 107 ? -32.799 8.712 48.834 1.00 62.62 107 SER A O 1
ATOM 799 N N . ALA A 1 108 ? -34.564 9.905 49.542 1.00 65.69 108 ALA A N 1
ATOM 800 C CA . ALA A 1 108 ? -35.581 8.988 49.034 1.00 65.69 108 ALA A CA 1
ATOM 801 C C . ALA A 1 108 ? -35.596 8.898 47.493 1.00 65.69 108 ALA A C 1
ATOM 803 O O . ALA A 1 108 ? -35.712 7.797 46.941 1.00 65.69 108 ALA A O 1
ATOM 804 N N . GLN A 1 109 ? -35.455 10.026 46.782 1.00 70.81 109 GLN A N 1
ATOM 805 C CA . GLN A 1 109 ? -35.384 10.015 45.314 1.00 70.81 109 GLN A CA 1
ATOM 806 C C . GLN A 1 109 ? -34.057 9.442 44.806 1.00 70.81 109 GLN A C 1
ATOM 808 O O . GLN A 1 109 ? -34.073 8.663 43.854 1.00 70.81 109 GLN A O 1
ATOM 813 N N . THR A 1 110 ? -32.932 9.722 45.469 1.00 71.12 110 THR A N 1
ATOM 814 C CA . THR A 1 110 ? -31.626 9.131 45.130 1.00 71.12 110 THR A CA 1
ATOM 815 C C . THR A 1 110 ? -31.653 7.606 45.233 1.00 71.12 110 THR A C 1
ATOM 817 O O . THR A 1 110 ? -31.122 6.909 44.368 1.00 71.12 110 THR A O 1
ATOM 820 N N . LEU A 1 111 ? -32.328 7.045 46.244 1.00 72.94 111 LEU A N 1
ATOM 821 C CA . LEU A 1 111 ? -32.511 5.596 46.334 1.00 72.94 111 LEU A CA 1
ATOM 822 C C . LEU A 1 111 ? -33.357 5.039 45.177 1.00 72.94 111 LEU A C 1
ATOM 824 O O . LEU A 1 111 ? -32.994 4.004 44.623 1.00 72.94 111 LEU A O 1
ATOM 828 N N . ARG A 1 112 ? -34.450 5.712 44.786 1.00 75.31 112 ARG A N 1
ATOM 829 C CA . ARG A 1 112 ? -35.242 5.314 43.604 1.00 75.31 112 ARG A CA 1
ATOM 830 C C . ARG A 1 112 ? -34.405 5.325 42.334 1.00 75.31 112 ARG A C 1
ATOM 832 O O . ARG A 1 112 ? -34.454 4.354 41.594 1.00 75.31 112 ARG A O 1
ATOM 839 N N . LEU A 1 113 ? -33.623 6.379 42.114 1.00 77.94 113 LEU A N 1
ATOM 840 C CA . LEU A 1 113 ? -32.748 6.499 40.949 1.00 77.94 113 LEU A CA 1
ATOM 841 C C . LEU A 1 113 ? -31.718 5.359 40.893 1.00 77.94 113 LEU A C 1
ATOM 843 O O . LEU A 1 113 ? -31.548 4.743 39.844 1.00 77.94 113 LEU A O 1
ATOM 847 N N . ASN A 1 114 ? -31.111 5.007 42.031 1.00 76.12 114 ASN A N 1
ATOM 848 C CA . ASN A 1 114 ? -30.173 3.885 42.122 1.00 76.12 114 ASN A CA 1
ATOM 849 C C . ASN A 1 114 ? -30.837 2.521 41.872 1.00 76.12 114 ASN A C 1
ATOM 851 O O . ASN A 1 114 ? -30.265 1.681 41.180 1.00 76.12 114 ASN A O 1
ATOM 855 N N . LEU A 1 115 ? -32.033 2.280 42.421 1.00 78.75 115 LEU A N 1
ATOM 856 C CA . LEU A 1 115 ? -32.764 1.028 42.190 1.00 78.75 115 LEU A CA 1
ATOM 857 C C . LEU A 1 115 ? -33.209 0.897 40.738 1.00 78.75 115 LEU A C 1
ATOM 859 O O . LEU A 1 115 ? -33.077 -0.173 40.160 1.00 78.75 115 LEU A O 1
ATOM 863 N N . THR A 1 116 ? -33.667 1.988 40.134 1.00 81.88 116 THR A N 1
ATOM 864 C CA . THR A 1 116 ? -34.043 2.016 38.725 1.00 81.88 116 THR A CA 1
ATOM 865 C C . THR A 1 116 ? -32.835 1.792 37.813 1.00 81.88 116 THR A C 1
ATOM 867 O O . THR A 1 116 ? -32.933 1.010 36.874 1.00 81.88 116 THR A O 1
ATOM 870 N N . ALA A 1 117 ? -31.667 2.372 38.115 1.00 76.94 117 ALA A N 1
ATOM 871 C CA . ALA A 1 117 ? -30.422 2.064 37.399 1.00 76.94 117 ALA A CA 1
ATOM 872 C C . ALA A 1 117 ? -30.002 0.593 37.557 1.00 76.94 117 ALA A C 1
ATOM 874 O O . ALA A 1 117 ? -29.622 -0.050 36.582 1.00 76.94 117 ALA A O 1
ATOM 875 N N . SER A 1 118 ? -30.143 0.036 38.763 1.00 81.81 118 SER A N 1
ATOM 876 C CA . SER A 1 118 ? -29.902 -1.386 39.043 1.00 81.81 118 SER A CA 1
ATOM 877 C C . SER A 1 118 ? -30.853 -2.292 38.248 1.00 81.81 118 SER A C 1
ATOM 879 O O . SER A 1 118 ? -30.397 -3.220 37.582 1.00 81.81 118 SER A O 1
ATOM 881 N N . ASN A 1 119 ? -32.158 -2.003 38.245 1.00 85.62 119 ASN A N 1
ATOM 882 C CA . ASN A 1 119 ? -33.148 -2.761 37.479 1.00 85.62 119 ASN A CA 1
ATOM 883 C C . ASN A 1 119 ? -32.835 -2.692 35.977 1.00 85.62 119 ASN A C 1
ATOM 885 O O . ASN A 1 119 ? -32.770 -3.725 35.318 1.00 85.62 119 ASN A O 1
ATOM 889 N N . MET A 1 120 ? -32.565 -1.492 35.455 1.00 85.44 120 MET A N 1
ATOM 890 C CA . MET A 1 120 ? -32.230 -1.266 34.046 1.00 85.44 120 MET A CA 1
ATOM 891 C C . MET A 1 120 ? -30.968 -1.999 33.601 1.00 85.44 120 MET A C 1
ATOM 893 O O . MET A 1 120 ? -30.950 -2.564 32.510 1.00 85.44 120 MET A O 1
ATOM 897 N N . ALA A 1 121 ? -29.914 -2.002 34.421 1.00 80.19 121 ALA A N 1
ATOM 898 C CA . ALA A 1 121 ? -28.709 -2.772 34.132 1.00 80.19 121 ALA A CA 1
ATOM 899 C C . ALA A 1 121 ? -29.043 -4.268 34.019 1.00 80.19 121 ALA A C 1
ATOM 901 O O . ALA A 1 121 ? -28.682 -4.908 33.038 1.00 80.19 121 ALA A O 1
ATOM 902 N N . ASN A 1 122 ? -29.822 -4.806 34.960 1.00 82.69 122 ASN A N 1
ATOM 903 C CA . ASN A 1 122 ? -30.137 -6.235 35.021 1.00 82.69 122 ASN A CA 1
ATOM 904 C C . ASN A 1 122 ? -31.291 -6.689 34.106 1.00 82.69 122 ASN A C 1
ATOM 906 O O . ASN A 1 122 ? -31.642 -7.870 34.136 1.00 82.69 122 ASN A O 1
ATOM 910 N N . ALA A 1 123 ? -31.861 -5.814 33.272 1.00 83.81 123 ALA A N 1
ATOM 911 C CA . ALA A 1 123 ? -33.073 -6.114 32.504 1.00 83.81 123 ALA A CA 1
ATOM 912 C C . ALA A 1 123 ? -32.946 -7.310 31.540 1.00 83.81 123 ALA A C 1
ATOM 914 O O . ALA A 1 123 ? -33.935 -7.979 31.267 1.00 83.81 123 ALA A O 1
ATOM 915 N N . ASN A 1 124 ? -31.732 -7.619 31.072 1.00 80.50 124 ASN A N 1
ATOM 916 C CA . ASN A 1 124 ? -31.462 -8.750 30.171 1.00 80.50 124 ASN A CA 1
ATOM 917 C C . ASN A 1 124 ? -30.676 -9.883 30.826 1.00 80.50 124 ASN A C 1
ATOM 919 O O . ASN A 1 124 ? -30.119 -10.732 30.131 1.00 80.50 124 ASN A O 1
ATOM 923 N N . THR A 1 125 ? -30.572 -9.874 32.152 1.00 82.75 125 THR A N 1
ATOM 924 C CA . THR A 1 125 ? -29.944 -10.989 32.857 1.00 82.75 125 THR A CA 1
ATOM 925 C C . THR A 1 125 ? -30.823 -12.226 32.766 1.00 82.75 125 THR A C 1
ATOM 927 O O . THR A 1 125 ? -32.057 -12.142 32.753 1.00 82.75 125 THR A O 1
ATOM 930 N N . VAL A 1 126 ? -30.168 -13.377 32.684 1.00 82.69 126 VAL A N 1
ATOM 931 C CA . VAL A 1 126 ? -30.806 -14.685 32.587 1.00 82.69 126 VAL A CA 1
ATOM 932 C C . VAL A 1 126 ? -30.245 -15.618 33.652 1.00 82.69 126 VAL A C 1
ATOM 934 O O . VAL A 1 126 ? -29.126 -15.441 34.141 1.00 82.69 126 VAL A O 1
ATOM 937 N N . ALA A 1 127 ? -31.038 -16.612 34.033 1.00 83.94 127 ALA A N 1
ATOM 938 C CA . ALA A 1 127 ? -30.645 -17.624 35.002 1.00 83.94 127 ALA A CA 1
ATOM 939 C C . ALA A 1 127 ? -31.156 -19.015 34.609 1.00 83.94 127 ALA A C 1
ATOM 941 O O . ALA A 1 127 ? -32.111 -19.145 33.841 1.00 83.94 127 ALA A O 1
ATOM 942 N N . SER A 1 128 ? -30.541 -20.048 35.187 1.00 81.62 128 SER A N 1
ATOM 943 C CA . SER A 1 128 ? -30.916 -21.456 35.000 1.00 81.62 128 SER A CA 1
ATOM 944 C C . SER A 1 128 ? -32.137 -21.872 35.830 1.00 81.62 128 SER A C 1
ATOM 946 O O . SER A 1 128 ? -32.755 -22.897 35.551 1.00 81.62 128 SER A O 1
ATOM 948 N N . SER A 1 129 ? -32.520 -21.090 36.846 1.00 82.88 129 SER A N 1
ATOM 949 C CA . SER A 1 129 ? -33.692 -21.354 37.686 1.00 82.88 129 SER A CA 1
ATOM 950 C C . SER A 1 129 ? -34.535 -20.089 37.926 1.00 82.88 129 SER A C 1
ATOM 952 O O . SER A 1 129 ? -33.990 -18.980 37.929 1.00 82.88 129 SER A O 1
ATOM 954 N N . PRO A 1 130 ? -35.855 -20.221 38.184 1.00 79.50 130 PRO A N 1
ATOM 955 C CA . PRO A 1 130 ? -36.719 -19.078 38.505 1.00 79.50 130 PRO A CA 1
ATOM 956 C C . PRO A 1 130 ? -36.323 -18.350 39.799 1.00 79.50 130 PRO A C 1
ATOM 958 O O . PRO A 1 130 ? -36.661 -17.183 39.989 1.00 79.50 130 PRO A O 1
ATOM 961 N N . GLU A 1 131 ? -35.655 -19.047 40.722 1.00 78.69 131 GLU A N 1
ATOM 962 C CA . GLU A 1 131 ? -35.220 -18.479 42.001 1.00 78.69 131 GLU A CA 1
ATOM 963 C C . GLU A 1 131 ? -33.969 -17.606 41.844 1.00 78.69 131 GLU A C 1
ATOM 965 O O . GLU A 1 131 ? -33.828 -16.614 42.557 1.00 78.69 131 GLU A O 1
ATOM 970 N N . GLU A 1 132 ? -33.100 -17.932 40.882 1.00 79.62 132 GLU A N 1
ATOM 971 C CA . GLU A 1 132 ? -31.896 -17.157 40.564 1.00 79.62 132 GLU A CA 1
ATOM 972 C C . GLU A 1 132 ? -32.159 -15.971 39.620 1.00 79.62 132 GLU A C 1
ATOM 974 O O . GLU A 1 132 ? -31.338 -15.057 39.544 1.00 79.62 132 GLU A O 1
ATOM 979 N N . ALA A 1 133 ? -33.286 -15.960 38.902 1.00 83.06 133 ALA A N 1
ATOM 980 C CA . ALA A 1 133 ? -33.605 -14.917 37.931 1.00 83.06 133 ALA A CA 1
ATOM 981 C C . ALA A 1 133 ? -33.882 -13.555 38.596 1.00 83.06 133 ALA A C 1
ATOM 983 O O . ALA A 1 133 ? -34.674 -13.440 39.540 1.00 83.06 133 ALA A O 1
ATOM 984 N N . TYR A 1 134 ? -33.273 -12.490 38.062 1.00 84.50 134 TYR A N 1
ATOM 985 C CA . TYR A 1 134 ? -33.353 -11.149 38.643 1.00 84.50 134 TYR A CA 1
ATOM 986 C C . TYR A 1 134 ? -34.788 -10.624 38.730 1.00 84.50 134 TYR A C 1
ATOM 988 O O . TYR A 1 134 ? -35.509 -10.581 37.726 1.00 84.50 134 TYR A O 1
ATOM 996 N N . LYS A 1 135 ? -35.163 -10.148 39.923 1.00 84.44 135 LYS A N 1
ATOM 997 C CA . LYS A 1 135 ? -36.442 -9.484 40.188 1.00 84.44 135 LYS A CA 1
ATOM 998 C C . LYS A 1 135 ? -36.266 -7.974 40.296 1.00 84.44 135 LYS A C 1
ATOM 1000 O O . LYS A 1 135 ? -35.397 -7.510 41.037 1.00 84.44 135 LYS A O 1
ATOM 1005 N N . SER A 1 136 ? -37.128 -7.220 39.618 1.00 84.00 136 SER A N 1
ATOM 1006 C CA . SER A 1 136 ? -37.182 -5.765 39.738 1.00 84.00 136 SER A CA 1
ATOM 1007 C C . SER A 1 136 ? -37.441 -5.346 41.187 1.00 84.00 136 SER A C 1
ATOM 1009 O O . SER A 1 136 ? -38.235 -5.956 41.914 1.00 84.00 136 SER A O 1
ATOM 1011 N N . ARG A 1 137 ? -36.721 -4.313 41.628 1.00 82.25 137 ARG A N 1
ATOM 1012 C CA . ARG A 1 137 ? -36.737 -3.804 43.002 1.00 82.25 137 ARG A CA 1
ATOM 1013 C C . ARG A 1 137 ? -37.352 -2.419 43.072 1.00 82.25 137 ARG A C 1
ATOM 1015 O O . ARG A 1 137 ? -37.000 -1.540 42.295 1.00 82.25 137 ARG A O 1
ATOM 1022 N N . GLN A 1 138 ? -38.217 -2.199 44.056 1.00 78.25 138 GLN A N 1
ATOM 1023 C CA . GLN A 1 138 ? -38.861 -0.909 44.297 1.00 78.25 138 GLN A CA 1
ATOM 1024 C C . GLN A 1 138 ? -38.619 -0.432 45.732 1.00 78.25 138 GLN A C 1
ATOM 1026 O O . GLN A 1 138 ? -38.653 -1.215 46.683 1.00 78.25 138 GLN A O 1
ATOM 1031 N N . ALA A 1 139 ? -38.382 0.871 45.902 1.00 69.44 139 ALA A N 1
ATOM 1032 C CA . ALA A 1 139 ? -38.255 1.481 47.224 1.00 69.44 139 ALA A CA 1
ATOM 1033 C C . ALA A 1 139 ? -39.634 1.662 47.874 1.00 69.44 139 ALA A C 1
ATOM 1035 O O . ALA A 1 139 ? -40.552 2.219 47.269 1.00 69.44 139 ALA A O 1
ATOM 1036 N N . VAL A 1 140 ? -39.761 1.252 49.138 1.00 68.12 140 VAL A N 1
ATOM 1037 C CA . VAL A 1 140 ? -40.945 1.506 49.966 1.00 68.12 140 VAL A CA 1
ATOM 1038 C C . VAL A 1 140 ? -40.610 2.573 50.995 1.00 68.12 140 VAL A C 1
ATOM 1040 O O . VAL A 1 140 ? -39.664 2.436 51.771 1.00 68.12 140 VAL A O 1
ATOM 1043 N N . PHE A 1 141 ? -41.425 3.621 51.036 1.00 61.88 141 PHE A N 1
ATOM 1044 C CA . PHE A 1 141 ? -41.241 4.756 51.937 1.00 61.88 141 PHE A CA 1
ATOM 1045 C C . PHE A 1 141 ? -42.263 4.751 53.075 1.00 61.88 141 PHE A C 1
ATOM 1047 O O . PHE A 1 141 ? -43.415 4.347 52.894 1.00 61.88 141 PHE A O 1
ATOM 1054 N N . SER A 1 142 ? -41.855 5.245 54.240 1.00 52.56 142 SER A N 1
ATOM 1055 C CA . SER A 1 142 ? -42.724 5.553 55.379 1.00 52.56 142 SER A CA 1
ATOM 1056 C C . SER A 1 142 ? -42.446 6.957 55.909 1.00 52.56 142 SER A C 1
ATOM 1058 O O . SER A 1 142 ? -41.389 7.526 55.658 1.00 52.56 142 SER A O 1
ATOM 1060 N N . ALA A 1 143 ? -43.394 7.524 56.654 1.00 48.31 143 ALA A N 1
ATOM 1061 C CA . ALA A 1 143 ? -43.137 8.748 57.405 1.00 48.31 143 ALA A CA 1
ATOM 1062 C C . ALA A 1 143 ? -42.144 8.460 58.545 1.00 48.31 143 ALA A C 1
ATOM 1064 O O . ALA A 1 143 ? -42.327 7.480 59.272 1.00 48.31 143 ALA A O 1
ATOM 1065 N N . ALA A 1 144 ? -41.113 9.293 58.688 1.00 43.34 144 ALA A N 1
ATOM 1066 C CA . ALA A 1 144 ? -40.204 9.269 59.829 1.00 43.34 144 ALA A CA 1
ATOM 1067 C C . ALA A 1 144 ? -40.920 9.879 61.049 1.00 43.34 144 ALA A C 1
ATOM 1069 O O . ALA A 1 144 ? -41.334 11.039 60.995 1.00 43.34 144 ALA A O 1
ATOM 1070 N N . LEU A 1 145 ? -41.094 9.107 62.128 1.00 46.12 145 LEU A N 1
ATOM 1071 C CA . LEU A 1 145 ? -41.548 9.599 63.437 1.00 46.12 145 LEU A CA 1
ATOM 1072 C C . LEU A 1 145 ? -40.372 9.520 64.417 1.00 46.12 145 LEU A C 1
ATOM 1074 O O . LEU A 1 145 ? -39.821 8.436 64.605 1.00 46.12 145 LEU A O 1
ATOM 1078 N N . GLN A 1 146 ? -40.023 10.629 65.073 1.00 37.81 146 GLN A N 1
ATOM 1079 C CA . GLN A 1 146 ? -38.939 10.677 66.059 1.00 37.81 146 GLN A CA 1
ATOM 1080 C C . GLN A 1 146 ? -39.505 10.897 67.478 1.00 37.81 146 GLN A C 1
ATOM 1082 O O . GLN A 1 146 ? -40.179 11.890 67.718 1.00 37.81 146 GLN A O 1
ATOM 1087 N N . GLY A 1 147 ? -39.177 10.000 68.421 1.00 38.53 147 GLY A N 1
ATOM 1088 C CA . GLY A 1 147 ? -39.135 10.277 69.872 1.00 38.53 147 GLY A CA 1
ATOM 1089 C C . GLY A 1 147 ? -40.411 10.079 70.708 1.00 38.53 147 GLY A C 1
ATOM 1090 O O . GLY A 1 147 ? -41.365 10.839 70.638 1.00 38.53 147 GLY A O 1
ATOM 1091 N N . ALA A 1 148 ? -40.381 9.084 71.600 1.00 39.41 148 ALA A N 1
ATOM 1092 C CA . ALA A 1 148 ? -41.424 8.776 72.574 1.00 39.41 148 ALA A CA 1
ATOM 1093 C C . ALA A 1 148 ? -41.317 9.646 73.843 1.00 39.41 148 ALA A C 1
ATOM 1095 O O . ALA A 1 148 ? -40.470 9.376 74.686 1.00 39.41 148 ALA A O 1
ATOM 1096 N N . LEU A 1 149 ? -42.195 10.647 73.982 1.00 40.31 149 LEU A N 1
ATOM 1097 C CA . LEU A 1 149 ? -42.865 11.116 75.213 1.00 40.31 149 LEU A CA 1
ATOM 1098 C C . LEU A 1 149 ? -43.666 12.384 74.850 1.00 40.31 149 LEU A C 1
ATOM 1100 O O . LEU A 1 149 ? -43.100 13.453 74.683 1.00 40.31 149 LEU A O 1
ATOM 1104 N N . ALA A 1 150 ? -44.993 12.229 74.754 1.00 40.12 150 ALA A N 1
ATOM 1105 C CA . ALA A 1 150 ? -46.005 13.251 74.438 1.00 40.12 150 ALA A CA 1
ATOM 1106 C C . ALA A 1 150 ? -46.010 13.823 72.996 1.00 40.12 150 ALA A C 1
ATOM 1108 O O . ALA A 1 150 ? -45.451 14.876 72.731 1.00 40.12 150 ALA A O 1
ATOM 1109 N N . GLY A 1 151 ? -46.793 13.183 72.113 1.00 39.56 151 GLY A N 1
ATOM 1110 C CA . GLY A 1 151 ? -47.231 13.740 70.820 1.00 39.56 151 GLY A CA 1
ATOM 1111 C C . GLY A 1 151 ? -46.495 13.151 69.614 1.00 39.56 151 GLY A C 1
ATOM 1112 O O . GLY A 1 151 ? -45.337 13.452 69.383 1.00 39.56 151 GLY A O 1
ATOM 1113 N N . ASN A 1 152 ? -47.169 12.285 68.853 1.00 34.88 152 ASN A N 1
ATOM 1114 C CA . ASN A 1 152 ? -46.626 11.673 67.637 1.00 34.88 152 ASN A CA 1
ATOM 1115 C C . ASN A 1 152 ? -46.640 12.682 66.479 1.00 34.88 152 ASN A C 1
ATOM 1117 O O . ASN A 1 152 ? -47.717 12.943 65.946 1.00 34.88 152 ASN A O 1
ATOM 1121 N N . GLU A 1 153 ? -45.480 13.170 66.040 1.00 41.91 153 GLU A N 1
ATOM 1122 C CA . GLU A 1 153 ? -45.375 14.065 64.879 1.00 41.91 153 GLU A CA 1
ATOM 1123 C C . GLU A 1 153 ? -44.353 13.555 63.854 1.00 41.91 153 GLU A C 1
ATOM 1125 O O . GLU A 1 153 ? -43.287 13.040 64.197 1.00 41.91 153 GLU A O 1
ATOM 1130 N N . ALA A 1 154 ? -44.732 13.632 62.575 1.00 42.03 154 ALA A N 1
ATOM 1131 C CA . ALA A 1 154 ? -43.940 13.156 61.446 1.00 42.03 154 ALA A CA 1
ATOM 1132 C C . ALA A 1 154 ? -43.000 14.262 60.943 1.00 42.03 154 ALA A C 1
ATOM 1134 O O . ALA A 1 154 ? -43.455 15.362 60.642 1.00 42.03 154 ALA A O 1
ATOM 1135 N N . SER A 1 155 ? -41.708 13.951 60.807 1.00 45.31 155 SER A N 1
ATOM 1136 C CA . SER A 1 155 ? -40.644 14.930 60.517 1.00 45.31 155 SER A CA 1
ATOM 1137 C C . SER A 1 155 ? -39.854 14.636 59.229 1.00 45.31 155 SER A C 1
ATOM 1139 O O . SER A 1 155 ? -38.767 15.167 59.043 1.00 45.31 155 SER A O 1
ATOM 1141 N N . GLY A 1 156 ? -40.357 13.781 58.331 1.00 53.19 156 GLY A N 1
ATOM 1142 C CA . GLY A 1 156 ? -39.698 13.511 57.044 1.00 53.19 156 GLY A CA 1
ATOM 1143 C C . GLY A 1 156 ? -40.140 12.215 56.364 1.00 53.19 156 GLY A C 1
ATOM 1144 O O . GLY A 1 156 ? -41.040 11.514 56.844 1.00 53.19 156 GLY A O 1
ATOM 1145 N N . VAL A 1 157 ? -39.511 11.885 55.232 1.00 54.03 157 VAL A N 1
ATOM 1146 C CA . VAL A 1 157 ? -39.697 10.607 54.517 1.00 54.03 157 VAL A CA 1
ATOM 1147 C C . VAL A 1 157 ? -38.503 9.696 54.796 1.00 54.03 157 VAL A C 1
ATOM 1149 O O . VAL A 1 157 ? -37.373 10.042 54.481 1.00 54.03 157 VAL A O 1
ATOM 1152 N N . GLN A 1 158 ? -38.744 8.509 55.352 1.00 56.09 158 GLN A N 1
ATOM 1153 C CA . GLN A 1 158 ? -37.711 7.498 55.579 1.00 56.09 158 GLN A CA 1
ATOM 1154 C C . GLN A 1 158 ? -37.935 6.291 54.669 1.00 56.09 158 GLN A C 1
ATOM 1156 O O . GLN A 1 158 ? -39.063 5.832 54.462 1.00 56.09 158 GLN A O 1
ATOM 1161 N N . THR A 1 159 ? -36.846 5.739 54.145 1.00 57.88 159 THR A N 1
ATOM 1162 C CA . THR A 1 159 ? -36.865 4.453 53.448 1.00 57.88 159 THR A CA 1
ATOM 1163 C C . THR A 1 159 ? -37.193 3.341 54.444 1.00 57.88 159 THR A C 1
ATOM 1165 O O . THR A 1 159 ? -36.426 3.084 55.366 1.00 57.88 159 THR A O 1
ATOM 1168 N N . LYS A 1 160 ? -38.331 2.666 54.251 1.00 57.09 160 LYS A N 1
ATOM 1169 C CA . LYS A 1 160 ? -38.754 1.506 55.052 1.00 57.09 160 LYS A CA 1
ATOM 1170 C C . LYS A 1 160 ? -38.049 0.221 54.604 1.00 57.09 160 LYS A C 1
ATOM 1172 O O . LYS A 1 160 ? -37.869 -0.695 55.402 1.00 57.09 160 LYS A O 1
ATOM 1177 N N . GLY A 1 161 ? -37.694 0.144 53.321 1.00 59.78 161 GLY A N 1
ATOM 1178 C CA . GLY A 1 161 ? -36.945 -0.960 52.727 1.00 59.78 161 GLY A CA 1
ATOM 1179 C C . GLY A 1 161 ? -37.092 -1.021 51.207 1.00 59.78 161 GLY A C 1
ATOM 1180 O O . GLY A 1 161 ? -37.716 -0.154 50.592 1.00 59.78 161 GLY A O 1
ATOM 1181 N N . VAL A 1 162 ? -36.527 -2.070 50.612 1.00 71.50 162 VAL A N 1
ATOM 1182 C CA . VAL A 1 162 ? -36.634 -2.391 49.183 1.00 71.50 162 VAL A CA 1
ATOM 1183 C C . VAL A 1 162 ? -37.439 -3.682 49.047 1.00 71.50 162 VAL A C 1
ATOM 1185 O O . VAL A 1 162 ? -37.150 -4.649 49.750 1.00 71.50 162 VAL A O 1
ATOM 1188 N N . VAL A 1 163 ? -38.460 -3.692 48.190 1.00 76.50 163 VAL A N 1
ATOM 1189 C CA . VAL A 1 163 ? -39.290 -4.877 47.910 1.00 76.50 163 VAL A CA 1
ATOM 1190 C C . VAL A 1 163 ? -39.053 -5.370 46.489 1.00 76.50 163 VAL A C 1
ATOM 1192 O O . VAL A 1 163 ? -38.868 -4.567 45.576 1.00 76.50 163 VAL A O 1
ATOM 1195 N N . GLU A 1 164 ? -39.064 -6.688 46.310 1.00 80.50 164 GLU A N 1
ATOM 1196 C CA . GLU A 1 164 ? -38.949 -7.335 45.001 1.00 80.50 164 GLU A CA 1
ATOM 1197 C C . GLU A 1 164 ? -40.330 -7.582 44.386 1.00 80.50 164 GLU A C 1
ATOM 1199 O O . GLU A 1 164 ? -41.288 -7.953 45.079 1.00 80.50 164 GLU A O 1
ATOM 1204 N N . SER A 1 165 ? -40.424 -7.394 43.069 1.00 81.06 165 SER A N 1
ATOM 1205 C CA . SER A 1 165 ? -41.631 -7.668 42.295 1.00 81.06 165 SER A CA 1
ATOM 1206 C C . SER A 1 165 ? -42.030 -9.144 42.366 1.00 81.06 165 SER A C 1
ATOM 1208 O O . SER A 1 165 ? -41.189 -10.043 42.341 1.00 81.06 165 SER A O 1
ATOM 1210 N N . GLN A 1 166 ? -43.341 -9.385 42.433 1.00 76.75 166 GLN A N 1
ATOM 1211 C CA . GLN A 1 166 ? -43.946 -10.723 42.431 1.00 76.75 166 GLN A CA 1
ATOM 1212 C C . GLN A 1 166 ? -44.380 -11.173 41.023 1.00 76.75 166 GLN A C 1
ATOM 1214 O O . GLN A 1 166 ? -45.058 -12.191 40.890 1.00 76.75 166 GLN A O 1
ATOM 1219 N N . ALA A 1 167 ? -44.043 -10.410 39.976 1.00 78.06 167 ALA A N 1
ATOM 1220 C CA . ALA A 1 167 ? -44.338 -10.781 38.594 1.00 78.06 167 ALA A CA 1
ATOM 1221 C C . ALA A 1 167 ? -43.553 -12.038 38.183 1.00 78.06 167 ALA A C 1
ATOM 1223 O O . ALA A 1 167 ? -42.376 -12.174 38.527 1.00 78.06 167 ALA A O 1
ATOM 1224 N N . SER A 1 168 ? -44.208 -12.940 37.446 1.00 74.69 168 SER A N 1
ATOM 1225 C CA . SER A 1 168 ? -43.603 -14.165 36.916 1.00 74.69 168 SER A CA 1
ATOM 1226 C C . SER A 1 168 ? -42.551 -13.858 35.850 1.00 74.69 168 SER A C 1
ATOM 1228 O O . SER A 1 168 ? -42.778 -12.995 35.004 1.00 74.69 168 SER A O 1
ATOM 1230 N N . HIS A 1 169 ? -41.441 -14.596 35.866 1.00 80.38 169 HIS A N 1
ATOM 1231 C CA . HIS A 1 169 ? -40.403 -14.540 34.834 1.00 80.38 169 HIS A CA 1
ATOM 1232 C C . HIS A 1 169 ? -40.862 -15.185 33.524 1.00 80.38 169 HIS A C 1
ATOM 1234 O O . HIS A 1 169 ? -41.689 -16.101 33.524 1.00 80.38 169 HIS A O 1
ATOM 1240 N N . GLU A 1 170 ? -40.294 -14.729 32.412 1.00 82.75 170 GLU A N 1
ATOM 1241 C CA . GLU A 1 170 ? -40.479 -15.358 31.106 1.00 82.75 170 GLU A CA 1
ATOM 1242 C C . GLU A 1 170 ? -39.532 -16.561 30.970 1.00 82.75 170 GLU A C 1
ATOM 1244 O O . GLU A 1 170 ? -38.344 -16.468 31.284 1.00 82.75 170 GLU A O 1
ATOM 1249 N N . MET A 1 171 ? -40.074 -17.706 30.541 1.00 85.12 171 MET A N 1
ATOM 1250 C CA . MET A 1 171 ? -39.326 -18.944 30.308 1.00 85.12 171 MET A CA 1
ATOM 1251 C C . MET A 1 171 ? -39.094 -19.114 28.804 1.00 85.12 171 MET A C 1
ATOM 1253 O O . MET A 1 171 ? -40.059 -19.150 28.037 1.00 85.12 171 MET A O 1
ATOM 1257 N N . ARG A 1 172 ? -37.831 -19.273 28.390 1.00 84.88 172 ARG A N 1
ATOM 1258 C CA . ARG A 1 172 ? -37.431 -19.452 26.985 1.00 84.88 172 ARG A CA 1
ATOM 1259 C C . ARG A 1 172 ? -36.619 -20.737 26.816 1.00 84.88 172 ARG A C 1
ATOM 1261 O O . ARG A 1 172 ? -35.811 -21.072 27.676 1.00 84.88 172 ARG A O 1
ATOM 1268 N N . TYR A 1 173 ? -36.859 -21.472 25.731 1.00 80.81 173 TYR A N 1
ATOM 1269 C CA . TYR A 1 173 ? -36.135 -22.706 25.411 1.00 80.81 173 TYR A CA 1
ATOM 1270 C C . TYR A 1 173 ? -34.914 -22.385 24.539 1.00 80.81 173 TYR A C 1
ATOM 1272 O O . TYR A 1 173 ? -35.077 -22.027 23.375 1.00 80.81 173 TYR A O 1
ATOM 1280 N N . GLU A 1 174 ? -33.715 -22.492 25.112 1.00 75.31 174 GLU A N 1
ATOM 1281 C CA . GLU A 1 174 ? -32.422 -22.238 24.460 1.00 75.31 174 GLU A CA 1
ATOM 1282 C C . GLU A 1 174 ? -31.368 -23.244 24.961 1.00 75.31 174 GLU A C 1
ATOM 1284 O O . GLU A 1 174 ? -30.528 -22.905 25.795 1.00 75.31 174 GLU A O 1
ATOM 1289 N N . PRO A 1 175 ? -31.383 -24.493 24.464 1.00 65.69 175 PRO A N 1
ATOM 1290 C CA . PRO A 1 175 ? -30.532 -25.569 24.980 1.00 65.69 175 PRO A CA 1
ATOM 1291 C C . PRO A 1 175 ? -29.025 -25.348 24.772 1.00 65.69 175 PRO A C 1
ATOM 1293 O O . PRO A 1 175 ? -28.225 -25.966 25.464 1.00 65.69 175 PRO A O 1
ATOM 1296 N N . GLY A 1 176 ? -28.629 -24.477 23.838 1.00 64.81 176 GLY A N 1
ATOM 1297 C CA . GLY A 1 176 ? -27.227 -24.101 23.609 1.00 64.81 176 GLY A CA 1
ATOM 1298 C C . GLY A 1 176 ? -26.731 -22.933 24.470 1.00 64.81 176 GLY A C 1
ATOM 1299 O O . GLY A 1 176 ? -25.557 -22.584 24.398 1.00 64.81 176 GLY A O 1
ATOM 1300 N N . HIS A 1 177 ? -27.601 -22.300 25.263 1.00 74.75 177 HIS A N 1
ATOM 1301 C CA . HIS A 1 177 ? -27.227 -21.145 26.074 1.00 74.75 177 HIS A CA 1
ATOM 1302 C C . HIS A 1 177 ? -26.395 -21.587 27.298 1.00 74.75 177 HIS A C 1
ATOM 1304 O O . HIS A 1 177 ? -26.802 -22.512 28.002 1.00 74.75 177 HIS A O 1
ATOM 1310 N N . PRO A 1 178 ? -25.280 -20.912 27.644 1.00 72.06 178 PRO A N 1
ATOM 1311 C CA . PRO A 1 178 ? -24.364 -21.364 28.707 1.00 72.06 178 PRO A CA 1
ATOM 1312 C C . PRO A 1 178 ? -24.983 -21.376 30.119 1.00 72.06 178 PRO A C 1
ATOM 1314 O O . PRO A 1 178 ? -24.447 -21.999 31.031 1.00 72.06 178 PRO A O 1
ATOM 1317 N N . LEU A 1 179 ? -26.111 -20.686 30.309 1.00 76.69 179 LEU A N 1
ATOM 1318 C CA . LEU A 1 179 ? -26.893 -20.654 31.556 1.00 76.69 179 LEU A CA 1
ATOM 1319 C C . LEU A 1 179 ? -28.214 -21.447 31.488 1.00 76.69 179 LEU A C 1
ATOM 1321 O O . LEU A 1 179 ? -29.078 -21.246 32.341 1.00 76.69 179 LEU A O 1
ATOM 1325 N N . ALA A 1 180 ? -28.407 -22.302 30.480 1.00 77.19 180 ALA A N 1
ATOM 1326 C CA . ALA A 1 180 ? -29.578 -23.174 30.404 1.00 77.19 180 ALA A CA 1
ATOM 1327 C C . ALA A 1 180 ? -29.552 -24.260 31.493 1.00 77.19 180 ALA A C 1
ATOM 1329 O O . ALA A 1 180 ? -28.489 -24.703 31.929 1.00 77.19 180 ALA A O 1
ATOM 1330 N N . ASN A 1 181 ? -30.729 -24.682 31.957 1.00 80.50 181 ASN A N 1
ATOM 1331 C CA . ASN A 1 181 ? -30.848 -25.846 32.837 1.00 80.50 181 ASN A CA 1
ATOM 1332 C C . ASN A 1 181 ? -30.654 -27.169 32.064 1.00 80.50 181 ASN A C 1
ATOM 1334 O O . ASN A 1 181 ? -30.535 -27.168 30.842 1.00 80.50 181 ASN A O 1
ATOM 1338 N N . GLU A 1 182 ? -30.655 -28.307 32.770 1.00 76.56 182 GLU A N 1
ATOM 1339 C CA . GLU A 1 182 ? -30.509 -29.645 32.157 1.00 76.56 182 GLU A CA 1
ATOM 1340 C C . GLU A 1 182 ? -31.574 -29.942 31.081 1.00 76.56 182 GLU A C 1
ATOM 1342 O O . GLU A 1 182 ? -31.319 -30.704 30.151 1.00 76.56 182 GLU A O 1
ATOM 1347 N N . ASP A 1 183 ? -32.742 -29.299 31.173 1.00 77.06 183 ASP A N 1
ATOM 1348 C CA . ASP A 1 183 ? -33.841 -29.412 30.210 1.00 77.06 183 ASP A CA 1
ATOM 1349 C C . ASP A 1 183 ? -33.739 -28.402 29.043 1.00 77.06 183 ASP A C 1
ATOM 1351 O O . ASP A 1 183 ? -34.582 -28.419 28.147 1.00 77.06 183 ASP A O 1
ATOM 1355 N N . GLY A 1 184 ? -32.734 -27.517 29.027 1.00 73.50 184 GLY A N 1
ATOM 1356 C CA . GLY A 1 184 ? -32.491 -26.530 27.968 1.00 73.50 184 GLY A CA 1
ATOM 1357 C C . GLY A 1 184 ? -33.271 -25.211 28.081 1.00 73.50 184 GLY A C 1
ATOM 1358 O O . GLY A 1 184 ? -33.389 -24.482 27.097 1.00 73.50 184 GLY A O 1
ATOM 1359 N N . TYR A 1 185 ? -33.826 -24.887 29.248 1.00 83.69 185 TYR A N 1
ATOM 1360 C CA . TYR A 1 185 ? -34.578 -23.655 29.507 1.00 83.69 185 TYR A CA 1
ATOM 1361 C C . TYR A 1 185 ? -33.753 -22.601 30.251 1.00 83.69 185 TYR A C 1
ATOM 1363 O O . TYR A 1 185 ? -32.953 -22.920 31.131 1.00 83.69 185 TYR A O 1
ATOM 1371 N N . ILE A 1 186 ? -34.031 -21.334 29.942 1.00 85.12 186 ILE A N 1
ATOM 1372 C CA . ILE A 1 186 ? -33.533 -20.153 30.654 1.00 85.12 186 ILE A CA 1
ATOM 1373 C C . ILE A 1 186 ? -34.693 -19.282 31.147 1.00 85.12 186 ILE A C 1
ATOM 1375 O O . ILE A 1 186 ? -35.781 -19.265 30.561 1.00 85.12 186 ILE A O 1
ATOM 1379 N N . PHE A 1 187 ? -34.441 -18.533 32.219 1.00 86.44 187 PHE A N 1
ATOM 1380 C CA . PHE A 1 187 ? -35.392 -17.609 32.835 1.00 86.44 187 PHE A CA 1
ATOM 1381 C C . PHE A 1 187 ? -34.883 -16.175 32.716 1.00 86.44 187 PHE A C 1
ATOM 1383 O O . PHE A 1 187 ? -33.811 -15.857 33.233 1.00 86.44 187 PHE A O 1
ATOM 1390 N N . SER A 1 188 ? -35.646 -15.312 32.046 1.00 86.25 188 SER A N 1
ATOM 1391 C CA . SER A 1 188 ? -35.315 -13.893 31.863 1.00 86.25 188 SER A CA 1
ATOM 1392 C C . SER A 1 188 ? -35.747 -13.047 33.059 1.00 86.25 188 SER A C 1
ATOM 1394 O O . SER A 1 188 ? -36.692 -13.394 33.768 1.00 86.25 188 SER A O 1
ATOM 1396 N N . SER A 1 189 ? -35.080 -11.912 33.277 1.00 87.12 189 SER A N 1
ATOM 1397 C CA . SER A 1 189 ? -35.495 -10.934 34.286 1.00 87.12 189 SER A CA 1
ATOM 1398 C C . SER A 1 189 ? -36.929 -10.422 34.062 1.00 87.12 189 SER A C 1
ATOM 1400 O O . SER A 1 189 ? -37.392 -10.309 32.932 1.00 87.12 189 SER A O 1
ATOM 1402 N N . ASN A 1 190 ? -37.634 -10.072 35.144 1.00 87.12 190 ASN A N 1
ATOM 1403 C CA . ASN A 1 190 ? -38.987 -9.497 35.094 1.00 87.12 190 ASN A CA 1
ATOM 1404 C C . ASN A 1 190 ? -39.006 -7.950 35.069 1.00 87.12 190 ASN A C 1
ATOM 1406 O O . ASN A 1 190 ? -39.998 -7.331 35.464 1.00 87.12 190 ASN A O 1
ATOM 1410 N N . VAL A 1 191 ? -37.896 -7.319 34.680 1.00 86.25 191 VAL A N 1
ATOM 1411 C CA . VAL A 1 191 ? -37.780 -5.858 34.576 1.00 86.25 191 VAL A CA 1
ATOM 1412 C C . VAL A 1 191 ? -38.388 -5.381 33.258 1.00 86.25 191 VAL A C 1
ATOM 1414 O O . VAL A 1 191 ? -38.020 -5.875 32.198 1.00 86.25 191 VAL A O 1
ATOM 1417 N N . ASP A 1 192 ? -39.247 -4.361 33.316 1.00 86.12 192 ASP A N 1
ATOM 1418 C CA . ASP A 1 192 ? -39.710 -3.627 32.134 1.00 86.12 192 ASP A CA 1
ATOM 1419 C C . ASP A 1 192 ? -38.891 -2.328 31.967 1.00 86.12 192 ASP A C 1
ATOM 1421 O O . ASP A 1 192 ? -39.047 -1.390 32.761 1.00 86.12 192 ASP A O 1
ATOM 1425 N N . PRO A 1 193 ? -38.036 -2.222 30.929 1.00 83.19 193 PRO A N 1
ATOM 1426 C CA . PRO A 1 193 ? -37.227 -1.028 30.697 1.00 83.19 193 PRO A CA 1
ATOM 1427 C C . PRO A 1 193 ? -38.040 0.255 30.475 1.00 83.19 193 PRO A C 1
ATOM 1429 O O . PRO A 1 193 ? -37.570 1.358 30.765 1.00 83.19 193 PRO A O 1
ATOM 1432 N N . ILE A 1 194 ? -39.261 0.143 29.942 1.00 81.81 194 ILE A N 1
ATOM 1433 C CA . ILE A 1 194 ? -40.126 1.295 29.669 1.00 81.81 194 ILE A CA 1
ATOM 1434 C C . ILE A 1 194 ? -40.693 1.837 30.984 1.00 81.81 194 ILE A C 1
ATOM 1436 O O . ILE A 1 194 ? -40.686 3.054 31.199 1.00 81.81 194 ILE A O 1
ATOM 1440 N N . GLU A 1 195 ? -41.143 0.949 31.873 1.00 83.31 195 GLU A N 1
ATOM 1441 C CA . GLU A 1 195 ? -41.619 1.325 33.208 1.00 83.31 195 GLU A CA 1
ATOM 1442 C C . GLU A 1 195 ? -40.491 1.951 34.039 1.00 83.31 195 GLU A C 1
ATOM 1444 O O . GLU A 1 195 ? -40.673 3.009 34.649 1.00 83.31 195 GLU A O 1
ATOM 1449 N N . GLU A 1 196 ? -39.297 1.360 34.003 1.00 84.38 196 GLU A N 1
ATOM 1450 C CA . GLU A 1 196 ? -38.134 1.882 34.717 1.00 84.38 196 GLU A CA 1
ATOM 1451 C C . GLU A 1 196 ? -37.690 3.252 34.187 1.00 84.38 196 GLU A C 1
ATOM 1453 O O . GLU A 1 196 ? -37.418 4.155 34.977 1.00 84.38 196 GLU A O 1
ATOM 1458 N N . MET A 1 197 ? -37.726 3.500 32.874 1.00 78.69 197 MET A N 1
ATOM 1459 C CA . MET A 1 197 ? -37.483 4.847 32.340 1.00 78.69 197 MET A CA 1
ATOM 1460 C C . MET A 1 197 ? -38.538 5.870 32.783 1.00 78.69 197 MET A C 1
ATOM 1462 O O . MET A 1 197 ? -38.203 7.030 33.041 1.00 78.69 197 MET A O 1
ATOM 1466 N N . ALA A 1 198 ? -39.810 5.479 32.886 1.00 78.06 198 ALA A N 1
ATOM 1467 C CA . ALA A 1 198 ? -40.852 6.360 33.413 1.00 78.06 198 ALA A CA 1
ATOM 1468 C C . ALA A 1 198 ? -40.616 6.676 34.901 1.00 78.06 198 ALA A C 1
ATOM 1470 O O . ALA A 1 198 ? -40.710 7.839 35.313 1.00 78.06 198 ALA A O 1
ATOM 1471 N N . ASN A 1 199 ? -40.234 5.666 35.687 1.00 76.12 199 ASN A N 1
ATOM 1472 C CA . ASN A 1 199 ? -39.857 5.811 37.091 1.00 76.12 199 ASN A CA 1
ATOM 1473 C C . ASN A 1 199 ? -38.638 6.719 37.267 1.00 76.12 199 ASN A C 1
ATOM 1475 O O . ASN A 1 199 ? -38.664 7.613 38.115 1.00 76.12 199 ASN A O 1
ATOM 1479 N N . MET A 1 200 ? -37.621 6.553 36.426 1.00 82.50 200 MET A N 1
ATOM 1480 C CA . MET A 1 200 ? -36.427 7.389 36.384 1.00 82.50 200 MET A CA 1
ATOM 1481 C C . MET A 1 200 ? -36.774 8.850 36.090 1.00 82.50 200 MET A C 1
ATOM 1483 O O . MET A 1 200 ? -36.382 9.739 36.842 1.00 82.50 200 MET A O 1
ATOM 1487 N N . MET A 1 201 ? -37.543 9.112 35.026 1.00 77.94 201 MET A N 1
ATOM 1488 C CA . MET A 1 201 ? -37.944 10.472 34.651 1.00 77.94 201 MET A CA 1
ATOM 1489 C C . MET A 1 201 ? -38.771 11.136 35.754 1.00 77.94 201 MET A C 1
ATOM 1491 O O . MET A 1 201 ? -38.583 12.316 36.045 1.00 77.94 201 MET A O 1
ATOM 1495 N N . SER A 1 202 ? -39.671 10.385 36.395 1.00 74.88 202 SER A N 1
ATOM 1496 C CA . SER A 1 202 ? -40.427 10.875 37.547 1.00 74.88 202 SER A CA 1
ATOM 1497 C C . SER A 1 202 ? -39.514 11.201 38.728 1.00 74.88 202 SER A C 1
ATOM 1499 O O . SER A 1 202 ? -39.661 12.273 39.310 1.00 74.88 202 SER A O 1
ATOM 1501 N N . ALA A 1 203 ? -38.597 10.301 39.088 1.00 71.19 203 ALA A N 1
ATOM 1502 C CA . ALA A 1 203 ? -37.705 10.479 40.229 1.00 71.19 203 ALA A CA 1
ATOM 1503 C C . ALA A 1 203 ? -36.716 11.634 40.006 1.00 71.19 203 ALA A C 1
ATOM 1505 O O . ALA A 1 203 ? -36.535 12.451 40.905 1.00 71.19 203 ALA A O 1
ATOM 1506 N N . SER A 1 204 ? -36.152 11.760 38.800 1.00 73.69 204 SER A N 1
ATOM 1507 C CA . SER A 1 204 ? -35.253 12.859 38.421 1.00 73.69 204 SER A CA 1
ATOM 1508 C C . SER A 1 204 ? -35.975 14.207 38.430 1.00 73.69 204 SER A C 1
ATOM 1510 O O . SER A 1 204 ? -35.477 15.141 39.048 1.00 73.69 204 SER A O 1
ATOM 1512 N N . ARG A 1 205 ? -37.191 14.310 37.871 1.00 73.38 205 ARG A N 1
ATOM 1513 C CA . ARG A 1 205 ? -37.985 15.551 37.966 1.00 73.38 205 ARG A CA 1
ATOM 1514 C C . ARG A 1 205 ? -38.300 15.926 39.411 1.00 73.38 205 ARG A C 1
ATOM 1516 O O . ARG A 1 205 ? -38.201 17.089 39.772 1.00 73.38 205 ARG A O 1
ATOM 1523 N N . SER A 1 206 ? -38.671 14.958 40.251 1.00 67.12 206 SER A N 1
ATOM 1524 C CA . SER A 1 206 ? -38.901 15.221 41.676 1.00 67.12 206 SER A CA 1
ATOM 1525 C C . SER A 1 206 ? -37.625 15.666 42.397 1.00 67.12 206 SER A C 1
ATOM 1527 O O . SER A 1 206 ? -37.692 16.564 43.227 1.00 67.12 206 SER A O 1
ATOM 1529 N N . TYR A 1 207 ? -36.474 15.081 42.062 1.00 69.88 207 TYR A N 1
ATOM 1530 C CA . TYR A 1 207 ? -35.174 15.474 42.602 1.00 69.88 207 TYR A CA 1
ATOM 1531 C C . TYR A 1 207 ? -34.790 16.905 42.190 1.00 69.88 207 TYR A C 1
ATOM 1533 O O . TYR A 1 207 ? -34.453 17.717 43.047 1.00 69.88 207 TYR A O 1
ATOM 1541 N N . GLN A 1 208 ? -34.920 17.241 40.903 1.00 65.88 208 GLN A N 1
ATOM 1542 C CA . GLN A 1 208 ? -34.655 18.583 40.372 1.00 65.88 208 GLN A CA 1
ATOM 1543 C C . GLN A 1 208 ? -35.587 19.633 40.978 1.00 65.88 208 GLN A C 1
ATOM 1545 O O . GLN A 1 208 ? -35.114 20.670 41.429 1.00 65.88 208 GLN A O 1
ATOM 1550 N N . ASN A 1 209 ? -36.889 19.342 41.064 1.00 67.75 209 ASN A N 1
ATOM 1551 C CA . ASN A 1 209 ? -37.847 20.250 41.687 1.00 67.75 209 ASN A CA 1
ATOM 1552 C C . ASN A 1 209 ? -37.467 20.533 43.147 1.00 67.75 209 ASN A C 1
ATOM 1554 O O . ASN A 1 209 ? -37.448 21.690 43.548 1.00 67.75 209 ASN A O 1
ATOM 1558 N N . ASN A 1 210 ? -37.115 19.505 43.932 1.00 63.59 210 ASN A N 1
ATOM 1559 C CA . ASN A 1 210 ? -36.687 19.687 45.326 1.00 63.59 210 ASN A CA 1
ATOM 1560 C C . ASN A 1 210 ? -35.455 20.607 45.443 1.00 63.59 210 ASN A C 1
ATOM 1562 O O . ASN A 1 210 ? -35.369 21.395 46.381 1.00 63.59 210 ASN A O 1
ATOM 1566 N N . ILE A 1 211 ? -34.532 20.541 44.480 1.00 63.59 211 ILE A N 1
ATOM 1567 C CA . ILE A 1 211 ? -33.353 21.414 44.413 1.00 63.59 211 ILE A CA 1
ATOM 1568 C C . ILE A 1 211 ? -33.722 22.852 44.031 1.00 63.59 211 ILE A C 1
ATOM 1570 O O . ILE A 1 211 ? -33.255 23.794 44.668 1.00 63.59 211 ILE A O 1
ATOM 1574 N N . GLU A 1 212 ? -34.551 23.043 43.003 1.00 62.84 212 GLU A N 1
ATOM 1575 C CA . GLU A 1 212 ? -35.006 24.378 42.597 1.00 62.84 212 GLU A CA 1
ATOM 1576 C C . GLU A 1 212 ? -35.769 25.080 43.723 1.00 62.84 212 GLU A C 1
ATOM 1578 O O . GLU A 1 212 ? -35.596 26.281 43.928 1.00 62.84 212 GLU A O 1
ATOM 1583 N N . TYR A 1 213 ? -36.554 24.328 44.501 1.00 61.66 213 TYR A N 1
ATOM 1584 C CA . TYR A 1 213 ? -37.201 24.852 45.701 1.00 61.66 213 TYR A CA 1
ATOM 1585 C C . TYR A 1 213 ? -36.184 25.335 46.742 1.00 61.66 213 TYR A C 1
ATOM 1587 O O . TYR A 1 213 ? -36.354 26.433 47.268 1.00 61.66 213 TYR A O 1
ATOM 1595 N N . GLN A 1 214 ? -35.112 24.579 46.996 1.00 60.25 214 GLN A N 1
ATOM 1596 C CA . GLN A 1 214 ? -34.053 24.994 47.924 1.00 60.25 214 GLN A CA 1
ATOM 1597 C C . GLN A 1 214 ? -33.317 26.262 47.454 1.00 60.25 214 GLN A C 1
ATOM 1599 O O . GLN A 1 214 ? -33.102 27.194 48.228 1.00 60.25 214 GLN A O 1
ATOM 1604 N N . LEU A 1 215 ? -33.000 26.354 46.160 1.00 54.50 215 LEU A N 1
ATOM 1605 C CA . LEU A 1 215 ? -32.399 27.554 45.568 1.00 54.50 215 LEU A CA 1
ATOM 1606 C C . LEU A 1 215 ? -33.315 28.778 45.700 1.00 54.50 215 LEU A C 1
ATOM 1608 O O . LEU A 1 215 ? -32.851 29.858 46.063 1.00 54.50 215 LEU A O 1
ATOM 1612 N N . ALA A 1 216 ? -34.616 28.627 45.435 1.00 55.47 216 ALA A N 1
ATOM 1613 C CA . ALA A 1 216 ? -35.581 29.720 45.543 1.00 55.47 216 ALA A CA 1
ATOM 1614 C C . ALA A 1 216 ? -35.686 30.267 46.977 1.00 55.47 216 ALA A C 1
ATOM 1616 O O . ALA A 1 216 ? -35.774 31.482 47.153 1.00 55.47 216 ALA A O 1
ATOM 1617 N N . ILE A 1 217 ? -35.610 29.401 47.992 1.00 52.66 217 ILE A N 1
ATOM 1618 C CA . ILE A 1 217 ? -35.579 29.809 49.405 1.00 52.66 217 ILE A CA 1
ATOM 1619 C C . ILE A 1 217 ? -34.320 30.642 49.685 1.00 52.66 217 ILE A C 1
ATOM 1621 O O . ILE A 1 217 ? -34.428 31.786 50.131 1.00 52.66 217 ILE A O 1
ATOM 1625 N N . ASN A 1 218 ? -33.139 30.145 49.303 1.00 50.00 218 ASN A N 1
ATOM 1626 C CA . ASN A 1 218 ? -31.876 30.864 49.509 1.00 50.00 218 ASN A CA 1
ATOM 1627 C C . ASN A 1 218 ? -31.819 32.213 48.771 1.00 50.00 218 ASN A C 1
ATOM 1629 O O . ASN A 1 218 ? -31.250 33.175 49.278 1.00 50.00 218 ASN A O 1
ATOM 1633 N N . THR A 1 219 ? -32.449 32.317 47.596 1.00 43.97 219 THR A N 1
ATOM 1634 C CA . THR A 1 219 ? -32.458 33.559 46.799 1.00 43.97 219 THR A CA 1
ATOM 1635 C C . THR A 1 219 ? -33.479 34.590 47.309 1.00 43.97 219 THR A C 1
ATOM 1637 O O . THR A 1 219 ? -33.308 35.788 47.084 1.00 43.97 219 THR A O 1
ATOM 1640 N N . THR A 1 220 ? -34.541 34.156 48.001 1.00 45.22 220 THR A N 1
ATOM 1641 C CA . THR A 1 220 ? -35.569 35.053 48.569 1.00 45.22 220 THR A CA 1
ATOM 1642 C C . THR A 1 220 ? -35.128 35.644 49.919 1.00 45.22 220 THR A C 1
ATOM 1644 O O . THR A 1 220 ? -35.540 36.751 50.262 1.00 45.22 220 THR A O 1
ATOM 1647 N N . ASN A 1 221 ? -34.194 34.986 50.618 1.00 43.03 221 ASN A N 1
ATOM 1648 C CA . ASN A 1 221 ? -33.563 35.425 51.874 1.00 43.03 221 ASN A CA 1
ATOM 1649 C C . ASN A 1 221 ? -32.494 36.525 51.699 1.00 43.03 221 ASN A C 1
ATOM 1651 O O . ASN A 1 221 ? -31.470 36.557 52.384 1.00 43.03 221 ASN A O 1
ATOM 1655 N N . GLY A 1 222 ? -32.721 37.461 50.775 1.00 36.16 222 GLY A N 1
ATOM 1656 C CA . GLY A 1 222 ? -31.828 38.587 50.530 1.00 36.16 222 GLY A CA 1
ATOM 1657 C C . GLY A 1 222 ? -31.692 39.519 51.740 1.00 36.16 222 GLY A C 1
ATOM 1658 O O . GLY A 1 222 ? -32.464 40.462 51.888 1.00 36.16 222 GLY A O 1
ATOM 1659 N N . GLY A 1 223 ? -30.636 39.322 52.532 1.00 36.06 223 GLY A N 1
ATOM 1660 C CA . GLY A 1 223 ? -30.004 40.362 53.343 1.00 36.06 223 GLY A CA 1
ATOM 1661 C C . GLY A 1 223 ? -30.176 40.248 54.860 1.00 36.06 223 GLY A C 1
ATOM 1662 O O . GLY A 1 223 ? -31.205 40.613 55.414 1.00 36.06 223 GLY A O 1
ATOM 1663 N N . SER A 1 224 ? -29.048 39.981 55.526 1.00 33.41 224 SER A N 1
ATOM 1664 C CA . SER A 1 224 ? -28.767 40.243 56.951 1.00 33.41 224 SER A CA 1
ATOM 1665 C C . SER A 1 224 ? -29.255 39.202 57.964 1.00 33.41 224 SER A C 1
ATOM 1667 O O . SER A 1 224 ? -30.172 39.454 58.736 1.00 33.41 224 SER A O 1
ATOM 1669 N N . ALA A 1 225 ? -28.508 38.109 58.107 1.00 29.00 225 ALA A N 1
ATOM 1670 C CA . ALA A 1 225 ? -28.326 37.479 59.411 1.00 29.00 225 ALA A CA 1
ATOM 1671 C C . ALA A 1 225 ? -26.892 36.949 59.504 1.00 29.00 225 ALA A C 1
ATOM 1673 O O . ALA A 1 225 ? -26.506 36.026 58.795 1.00 29.00 225 ALA A O 1
ATOM 1674 N N . LYS A 1 226 ? -26.078 37.583 60.355 1.00 34.28 226 LYS A N 1
ATOM 1675 C CA . LYS A 1 226 ? -24.838 36.976 60.836 1.00 34.28 226 LYS A CA 1
ATOM 1676 C C . LYS A 1 226 ? -25.237 35.751 61.653 1.00 34.28 226 LYS A C 1
ATOM 1678 O O . LYS A 1 226 ? -25.914 35.915 62.664 1.00 34.28 226 LYS A O 1
ATOM 1683 N N . VAL A 1 227 ? -24.817 34.568 61.229 1.00 30.75 227 VAL A N 1
ATOM 1684 C CA . VAL A 1 227 ? -24.882 33.362 62.055 1.00 30.75 227 VAL A CA 1
ATOM 1685 C C . VAL A 1 227 ? -23.560 33.279 62.814 1.00 30.75 227 VAL A C 1
ATOM 1687 O O . VAL A 1 227 ? -22.602 32.662 62.364 1.00 30.75 227 VAL A O 1
ATOM 1690 N N . GLU A 1 228 ? -23.485 33.993 63.936 1.00 35.66 228 GLU A N 1
ATOM 1691 C CA . GLU A 1 228 ? -22.702 33.504 65.069 1.00 35.66 228 GLU A CA 1
ATOM 1692 C C . GLU A 1 228 ? -23.633 32.570 65.849 1.00 35.66 228 GLU A C 1
ATOM 1694 O O . GLU A 1 228 ? -24.717 32.979 66.259 1.00 35.66 228 GLU A O 1
ATOM 1699 N N . ASP A 1 229 ? -23.171 31.334 66.021 1.00 33.66 229 ASP A N 1
ATOM 1700 C CA . ASP A 1 229 ? -23.607 30.337 66.995 1.00 33.66 229 ASP A CA 1
ATOM 1701 C C . ASP A 1 229 ? -25.013 29.705 66.879 1.00 33.66 229 ASP A C 1
ATOM 1703 O O . ASP A 1 229 ? -26.044 30.305 67.171 1.00 33.66 229 ASP A O 1
ATOM 1707 N N . LEU A 1 230 ? -24.949 28.382 66.641 1.00 36.28 230 LEU A N 1
ATOM 1708 C CA . LEU A 1 230 ? -25.808 27.286 67.131 1.00 36.28 230 LEU A CA 1
ATOM 1709 C C . LEU A 1 230 ? -26.728 26.621 66.097 1.00 36.28 230 LEU A C 1
ATOM 1711 O O . LEU A 1 230 ? -27.814 27.095 65.787 1.00 36.28 230 LEU A O 1
ATOM 1715 N N . GLY A 1 231 ? -26.295 25.434 65.652 1.00 33.16 231 GLY A N 1
ATOM 1716 C CA . GLY A 1 231 ? -27.131 24.418 64.999 1.00 33.16 231 GLY A CA 1
ATOM 1717 C C . GLY A 1 231 ? -26.455 23.700 63.829 1.00 33.16 231 GLY A C 1
ATOM 1718 O O . GLY A 1 231 ? -26.677 22.508 63.629 1.00 33.16 231 GLY A O 1
ATOM 1719 N N . ALA A 1 232 ? -25.569 24.391 63.109 1.00 34.44 232 ALA A N 1
ATOM 1720 C CA . ALA A 1 232 ? -24.834 23.817 61.981 1.00 34.44 232 ALA A CA 1
ATOM 1721 C C . ALA A 1 232 ? -23.834 22.735 62.419 1.00 34.44 232 ALA A C 1
ATOM 1723 O O . ALA A 1 232 ? -23.619 21.780 61.681 1.00 34.44 232 ALA A O 1
ATOM 1724 N N . ASP A 1 233 ? -23.286 22.827 63.635 1.00 36.00 233 ASP A N 1
ATOM 1725 C CA . ASP A 1 233 ? -22.236 21.916 64.093 1.00 36.00 233 ASP A CA 1
ATOM 1726 C C . ASP A 1 233 ? -22.725 20.495 64.369 1.00 36.00 233 ASP A C 1
ATOM 1728 O O . ASP A 1 233 ? -21.991 19.571 64.065 1.00 36.00 233 ASP A O 1
ATOM 1732 N N . GLU A 1 234 ? -23.942 20.246 64.861 1.00 37.91 234 GLU A N 1
ATOM 1733 C CA . GLU A 1 234 ? -24.397 18.856 65.060 1.00 37.91 234 GLU A CA 1
ATOM 1734 C C . GLU A 1 234 ? -24.803 18.193 63.741 1.00 37.91 234 GLU A C 1
ATOM 1736 O O . GLU A 1 234 ? -24.509 17.020 63.538 1.00 37.91 234 GLU A O 1
ATOM 1741 N N . PHE A 1 235 ? -25.409 18.931 62.807 1.00 35.19 235 PHE A N 1
ATOM 1742 C CA . PHE A 1 235 ? -25.766 18.398 61.489 1.00 35.19 235 PHE A CA 1
ATOM 1743 C C . PHE A 1 235 ? -24.531 18.192 60.604 1.00 35.19 235 PHE A C 1
ATOM 1745 O O . PHE A 1 235 ? -24.390 17.138 59.982 1.00 35.19 235 PHE A O 1
ATOM 1752 N N . MET A 1 236 ? -23.597 19.151 60.607 1.00 35.59 236 MET A N 1
ATOM 1753 C CA . MET A 1 236 ? -22.322 19.036 59.902 1.00 35.59 236 MET A CA 1
ATOM 1754 C C . MET A 1 236 ? -21.387 18.047 60.578 1.00 35.59 236 MET A C 1
ATOM 1756 O O . MET A 1 236 ? -20.713 17.335 59.854 1.00 35.59 236 MET A O 1
ATOM 1760 N N . THR A 1 237 ? -21.380 17.910 61.909 1.00 38.69 237 THR A N 1
ATOM 1761 C CA . THR A 1 237 ? -20.604 16.860 62.590 1.00 38.69 237 THR A CA 1
ATOM 1762 C C . THR A 1 237 ? -21.210 15.490 62.333 1.00 38.69 237 THR A C 1
ATOM 1764 O O . THR A 1 237 ? -20.458 14.597 61.995 1.00 38.69 237 THR A O 1
ATOM 1767 N N . LEU A 1 238 ? -22.534 15.294 62.362 1.00 35.84 238 LEU A N 1
ATOM 1768 C CA . LEU A 1 238 ? -23.126 13.981 62.065 1.00 35.84 238 LEU A CA 1
ATOM 1769 C C . LEU A 1 238 ? -22.990 13.596 60.579 1.00 35.84 238 LEU A C 1
ATOM 1771 O O . LEU A 1 238 ? -22.793 12.420 60.272 1.00 35.84 238 LEU A O 1
ATOM 1775 N N . MET A 1 239 ? -23.053 14.569 59.656 1.00 33.78 239 MET A N 1
ATOM 1776 C CA . MET A 1 239 ? -22.731 14.354 58.239 1.00 33.78 239 MET A CA 1
ATOM 1777 C C . MET A 1 239 ? -21.234 14.123 58.022 1.00 33.78 239 MET A C 1
ATOM 1779 O O . MET A 1 239 ? -20.888 13.179 57.318 1.00 33.78 239 MET A O 1
ATOM 1783 N N . LEU A 1 240 ? -20.343 14.902 58.651 1.00 35.44 240 LEU A N 1
ATOM 1784 C CA . LEU A 1 240 ? -18.894 14.673 58.599 1.00 35.44 240 LEU A CA 1
ATOM 1785 C C . LEU A 1 240 ? -18.511 13.352 59.265 1.00 35.44 240 LEU A C 1
ATOM 1787 O O . LEU A 1 240 ? -17.574 12.725 58.812 1.00 35.44 240 LEU A O 1
ATOM 1791 N N . GLU A 1 241 ? -19.193 12.905 60.312 1.00 35.25 241 GLU A N 1
ATOM 1792 C CA . GLU A 1 241 ? -18.872 11.687 61.066 1.00 35.25 241 GLU A CA 1
ATOM 1793 C C . GLU A 1 241 ? -19.470 10.437 60.394 1.00 35.25 241 GLU A C 1
ATOM 1795 O O . GLU A 1 241 ? -18.903 9.349 60.501 1.00 35.25 241 GLU A O 1
ATOM 1800 N N . GLN A 1 242 ? -20.539 10.589 59.595 1.00 31.47 242 GLN A N 1
ATOM 1801 C CA . GLN A 1 242 ? -20.988 9.566 58.639 1.00 31.47 242 GLN A CA 1
ATOM 1802 C C . GLN A 1 242 ? -20.161 9.538 57.342 1.00 31.47 242 GLN A C 1
ATOM 1804 O O . GLN A 1 242 ? -19.996 8.458 56.773 1.00 31.47 242 GLN A O 1
ATOM 1809 N N . LEU A 1 243 ? -19.608 10.674 56.897 1.00 35.59 243 LEU A N 1
ATOM 1810 C CA . LEU A 1 243 ? -18.708 10.762 55.737 1.00 35.59 243 LEU A CA 1
ATOM 1811 C C . LEU A 1 243 ? -17.273 10.312 56.069 1.00 35.59 243 LEU A C 1
ATOM 1813 O O . LEU A 1 243 ? -16.667 9.598 55.279 1.00 35.59 243 LEU A O 1
ATOM 1817 N N . LYS A 1 244 ? -16.752 10.621 57.264 1.00 34.09 244 LYS A N 1
ATOM 1818 C CA . LYS A 1 244 ? -15.407 10.226 57.736 1.00 34.09 244 LYS A CA 1
ATOM 1819 C C . LYS A 1 244 ? -15.275 8.738 58.076 1.00 34.09 244 LYS A C 1
ATOM 1821 O O . LYS A 1 244 ? -14.161 8.255 58.224 1.00 34.09 244 LYS A O 1
ATOM 1826 N N . ASN A 1 245 ? -16.381 7.999 58.189 1.00 34.50 245 ASN A N 1
ATOM 1827 C CA . ASN A 1 245 ? -16.370 6.555 58.468 1.00 34.50 245 ASN A CA 1
ATOM 1828 C C . ASN A 1 245 ? -16.590 5.674 57.221 1.00 34.50 245 ASN A C 1
ATOM 1830 O O . ASN A 1 245 ? -16.808 4.469 57.367 1.00 34.50 245 ASN A O 1
ATOM 1834 N N . GLN A 1 246 ? -16.562 6.239 56.005 1.00 34.50 246 GLN A N 1
ATOM 1835 C CA . GLN A 1 246 ? -16.744 5.471 54.761 1.00 34.50 246 GLN A CA 1
ATOM 1836 C C . GLN A 1 246 ? -15.565 5.480 53.785 1.00 34.50 246 GLN A C 1
ATOM 1838 O O . GLN A 1 246 ? -15.672 4.809 52.760 1.00 34.50 246 GLN A O 1
ATOM 1843 N N . ASP A 1 247 ? -14.434 6.098 54.124 1.00 34.69 247 ASP A N 1
ATOM 1844 C CA . ASP A 1 247 ? -13.199 5.913 53.360 1.00 34.69 247 ASP A CA 1
ATOM 1845 C C . ASP A 1 247 ? -12.024 5.544 54.284 1.00 34.69 247 ASP A C 1
ATOM 1847 O O . ASP A 1 247 ? -11.655 6.340 55.148 1.00 34.69 247 ASP A O 1
ATOM 1851 N N . PRO A 1 248 ? -11.446 4.331 54.180 1.00 33.84 248 PRO A N 1
ATOM 1852 C CA . PRO A 1 248 ? -10.292 3.938 54.979 1.00 33.84 248 PRO A CA 1
ATOM 1853 C C . PRO A 1 248 ? -8.962 4.583 54.551 1.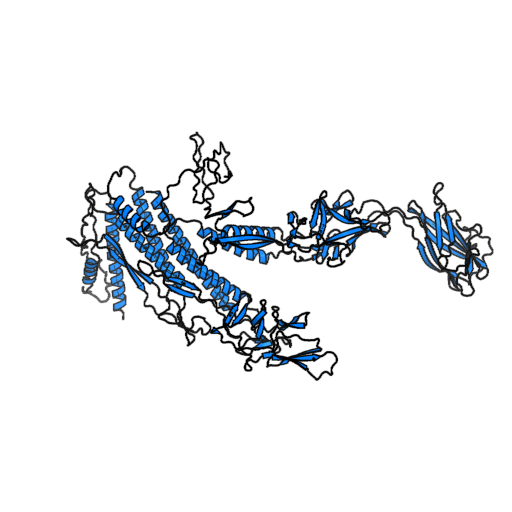00 33.84 248 PRO A C 1
ATOM 1855 O O . PRO A 1 248 ? -7.947 4.191 55.131 1.00 33.84 248 PRO A O 1
ATOM 1858 N N . LEU A 1 249 ? -8.908 5.463 53.535 1.00 30.02 249 LEU A N 1
ATOM 1859 C CA . LEU A 1 249 ? -7.631 5.741 52.858 1.00 30.02 249 LEU A CA 1
ATOM 1860 C C . LEU A 1 249 ? -7.186 7.190 52.592 1.00 30.02 249 LEU A C 1
ATOM 1862 O O . LEU A 1 249 ? -6.065 7.312 52.109 1.00 30.02 249 LEU A O 1
ATOM 1866 N N . GLU A 1 250 ? -7.882 8.270 52.976 1.00 36.06 250 GLU A N 1
ATOM 1867 C CA . GLU A 1 250 ? -7.315 9.630 52.775 1.00 36.06 250 GLU A CA 1
ATOM 1868 C C . GLU A 1 250 ? -7.455 10.595 53.980 1.00 36.06 250 GLU A C 1
ATOM 1870 O O . GLU A 1 250 ? -8.569 10.845 54.449 1.00 36.06 250 GLU A O 1
ATOM 1875 N N . PRO A 1 251 ? -6.337 11.156 54.504 1.00 32.34 251 PRO A N 1
ATOM 1876 C CA . PRO A 1 251 ? -6.322 12.210 55.520 1.00 32.34 251 PRO A CA 1
ATOM 1877 C C . PRO A 1 251 ? -6.250 13.633 54.910 1.00 32.34 251 PRO A C 1
ATOM 1879 O O . PRO A 1 251 ? -5.456 13.882 54.018 1.00 32.34 251 PRO A O 1
ATOM 1882 N N . GLU A 1 252 ? -7.066 14.545 55.454 1.00 34.38 252 GLU A N 1
ATOM 1883 C CA . GLU A 1 252 ? -6.960 16.027 55.525 1.00 34.38 252 GLU A CA 1
ATOM 1884 C C . GLU A 1 252 ? -6.208 16.811 54.404 1.00 34.38 252 GLU A C 1
ATOM 1886 O O . GLU A 1 252 ? -4.980 16.818 54.333 1.00 34.38 252 GLU A O 1
ATOM 1891 N N . ASP A 1 253 ? -6.954 17.582 53.591 1.00 35.03 253 ASP A N 1
ATOM 1892 C CA . ASP A 1 253 ? -6.447 18.548 52.590 1.00 35.03 253 ASP A CA 1
ATOM 1893 C C . ASP A 1 253 ? -5.917 19.835 53.269 1.00 35.03 253 ASP A C 1
ATOM 1895 O O . ASP A 1 253 ? -6.669 20.772 53.553 1.00 35.03 253 ASP A O 1
ATOM 1899 N N . ASN A 1 254 ? -4.605 19.863 53.536 1.00 35.50 254 ASN A N 1
ATOM 1900 C CA . ASN A 1 254 ? -3.876 20.948 54.213 1.00 35.50 254 ASN A CA 1
ATOM 1901 C C . ASN A 1 254 ? -2.794 21.573 53.303 1.00 35.50 254 ASN A C 1
ATOM 1903 O O . ASN A 1 254 ? -1.695 21.858 53.781 1.00 35.50 254 ASN A O 1
ATOM 1907 N N . GLY A 1 255 ? -3.039 21.710 51.995 1.00 46.00 255 GLY A N 1
ATOM 1908 C CA . GLY A 1 255 ? -1.990 22.019 51.009 1.00 46.00 255 GLY A CA 1
ATOM 1909 C C . GLY A 1 255 ? -1.081 23.218 51.352 1.00 46.00 255 GLY A C 1
ATOM 1910 O O . GLY A 1 255 ? -1.548 24.344 51.520 1.00 46.00 255 GLY A O 1
ATOM 1911 N N . GLU A 1 256 ? 0.232 22.971 51.416 1.00 48.94 256 GLU A N 1
ATOM 1912 C CA . GLU A 1 256 ? 1.308 23.961 51.589 1.00 48.94 256 GLU A CA 1
ATOM 1913 C C . GLU A 1 256 ? 1.728 24.537 50.217 1.00 48.94 256 GLU A C 1
ATOM 1915 O O . GLU A 1 256 ? 1.768 23.811 49.223 1.00 48.94 256 GLU A O 1
ATOM 1920 N N . LEU A 1 257 ? 2.030 25.841 50.124 1.00 53.88 257 LEU A N 1
ATOM 1921 C CA . LEU A 1 257 ? 2.511 26.458 48.877 1.00 53.88 257 LEU A CA 1
ATOM 1922 C C . LEU A 1 257 ? 3.933 25.963 48.567 1.00 53.88 257 LEU A C 1
ATOM 1924 O O . LEU A 1 257 ? 4.865 26.267 49.305 1.00 53.88 257 LEU A O 1
ATOM 1928 N N . ILE A 1 258 ? 4.099 25.242 47.456 1.00 59.69 258 ILE A N 1
ATOM 1929 C CA . ILE A 1 258 ? 5.369 24.580 47.108 1.00 59.69 258 ILE A CA 1
ATOM 1930 C C . ILE A 1 258 ? 6.250 25.342 46.104 1.00 59.69 258 ILE A C 1
ATOM 1932 O O . ILE A 1 258 ? 7.468 25.143 46.091 1.00 59.69 258 ILE A O 1
ATOM 1936 N N . HIS A 1 259 ? 5.661 26.175 45.234 1.00 65.38 259 HIS A N 1
ATOM 1937 C CA . HIS A 1 259 ? 6.392 26.901 44.190 1.00 65.38 259 HIS A CA 1
ATOM 1938 C C . HIS A 1 259 ? 5.569 28.056 43.592 1.00 65.38 259 HIS A C 1
ATOM 1940 O O . HIS A 1 259 ? 4.412 27.851 43.219 1.00 65.38 259 HIS A O 1
ATOM 1946 N N . GLN A 1 260 ? 6.165 29.247 43.448 1.00 69.44 260 GLN A N 1
ATOM 1947 C CA . GLN A 1 260 ? 5.544 30.408 42.801 1.00 69.44 260 GLN A CA 1
ATOM 1948 C C . GLN A 1 260 ? 6.328 30.850 41.551 1.00 69.44 260 GLN A C 1
ATOM 1950 O O . GLN A 1 260 ? 7.535 31.070 41.599 1.00 69.44 260 GLN A O 1
ATOM 1955 N N . ILE A 1 261 ? 5.628 31.036 40.423 1.00 64.25 261 ILE A N 1
ATOM 1956 C CA . ILE A 1 261 ? 6.213 31.502 39.153 1.00 64.25 261 ILE A CA 1
ATOM 1957 C C . ILE A 1 261 ? 5.655 32.890 38.816 1.00 64.25 261 ILE A C 1
ATOM 1959 O O . ILE A 1 261 ? 4.448 33.043 38.628 1.00 64.25 261 ILE A O 1
ATOM 1963 N N . ASP A 1 262 ? 6.525 33.897 38.682 1.00 67.81 262 ASP A N 1
ATOM 1964 C CA . ASP A 1 262 ? 6.131 35.205 38.142 1.00 67.81 262 ASP A CA 1
ATOM 1965 C C . ASP A 1 262 ? 6.025 35.129 36.613 1.00 67.81 262 ASP A C 1
ATOM 1967 O O . ASP A 1 262 ? 7.011 34.957 35.891 1.00 67.81 262 ASP A O 1
ATOM 1971 N N . LEU A 1 263 ? 4.797 35.243 36.110 1.00 61.25 263 LEU A N 1
ATOM 1972 C CA . LEU A 1 263 ? 4.512 35.179 34.682 1.00 61.25 263 LEU A CA 1
ATOM 1973 C C . LEU A 1 263 ? 4.695 36.531 33.973 1.00 61.25 263 LEU A C 1
ATOM 1975 O O . LEU A 1 263 ? 4.723 36.535 32.740 1.00 61.25 263 LEU A O 1
ATOM 1979 N N . GLY A 1 264 ? 4.862 37.648 34.691 1.00 66.38 264 GLY A N 1
ATOM 1980 C CA . GLY A 1 264 ? 4.983 38.995 34.125 1.00 66.38 264 GLY A CA 1
ATOM 1981 C C . GLY A 1 264 ? 3.739 39.486 33.361 1.00 66.38 264 GLY A C 1
ATOM 1982 O O . GLY A 1 264 ? 2.686 38.849 33.344 1.00 66.38 264 GLY A O 1
ATOM 1983 N N . ILE A 1 265 ? 3.849 40.641 32.691 1.00 63.09 265 ILE A N 1
ATOM 1984 C CA . ILE A 1 265 ? 2.765 41.197 31.858 1.00 63.09 265 ILE A CA 1
ATOM 1985 C C . ILE A 1 265 ? 2.624 40.356 30.579 1.00 63.09 265 ILE A C 1
ATOM 1987 O O . ILE A 1 265 ? 3.554 40.287 29.772 1.00 63.09 265 ILE A O 1
ATOM 1991 N N . ARG A 1 266 ? 1.452 39.745 30.366 1.00 62.31 266 ARG A N 1
ATOM 1992 C CA . ARG A 1 266 ? 1.147 38.928 29.179 1.00 62.31 266 ARG A CA 1
ATOM 1993 C C . ARG A 1 266 ? 0.141 39.609 28.259 1.00 62.31 266 ARG A C 1
ATOM 1995 O O . ARG A 1 266 ? -0.732 40.349 28.702 1.00 62.31 266 ARG A O 1
ATOM 2002 N N . SER A 1 267 ? 0.272 39.339 26.960 1.00 50.16 267 SER A N 1
ATOM 2003 C CA . SER A 1 267 ? -0.743 39.735 25.978 1.00 50.16 267 SER A CA 1
ATOM 2004 C C . SER A 1 267 ? -1.971 38.814 26.084 1.00 50.16 267 SER A C 1
ATOM 2006 O O . SER A 1 267 ? -1.797 37.630 26.391 1.00 50.16 267 SER A O 1
ATOM 2008 N N . PRO A 1 268 ? -3.193 39.313 25.816 1.00 50.62 268 PRO A N 1
ATOM 2009 C CA . PRO A 1 268 ? -4.403 38.489 25.806 1.00 50.62 268 PRO A CA 1
ATOM 2010 C C . PRO A 1 268 ? -4.277 37.314 24.819 1.00 50.62 268 PRO A C 1
ATOM 2012 O O . PRO A 1 268 ? -3.971 37.531 23.647 1.00 50.62 268 PRO A O 1
ATOM 2015 N N . GLY A 1 269 ? -4.500 36.079 25.285 1.00 52.97 269 GLY A N 1
ATOM 2016 C CA . GLY A 1 269 ? -4.388 34.848 24.488 1.00 52.97 269 GLY A CA 1
ATOM 2017 C C . GLY A 1 269 ? -3.911 33.632 25.303 1.00 52.97 269 GLY A C 1
ATOM 2018 O O . GLY A 1 269 ? -3.622 33.772 26.495 1.00 52.97 269 GLY A O 1
ATOM 2019 N N . PRO A 1 270 ? -3.824 32.431 24.695 1.00 44.59 270 PRO A N 1
ATOM 2020 C CA . PRO A 1 270 ? -3.307 31.236 25.360 1.00 44.59 270 PRO A CA 1
ATOM 2021 C C . PRO A 1 270 ? -1.808 31.392 25.645 1.00 44.59 270 PRO A C 1
ATOM 2023 O O . PRO A 1 270 ? -1.002 31.556 24.730 1.00 44.59 270 PRO A O 1
ATOM 2026 N N . ASN A 1 271 ? -1.430 31.329 26.921 1.00 50.50 271 ASN A N 1
ATOM 2027 C CA . ASN A 1 271 ? -0.045 31.446 27.369 1.00 50.50 271 ASN A CA 1
ATOM 2028 C C . ASN A 1 271 ? 0.402 30.113 27.984 1.00 50.50 271 ASN A C 1
ATOM 2030 O O . ASN A 1 271 ? -0.263 29.583 28.870 1.00 50.50 271 ASN A O 1
ATOM 2034 N N . LYS A 1 272 ? 1.523 29.565 27.502 1.00 51.00 272 LYS A N 1
ATOM 2035 C CA . LYS A 1 272 ? 2.123 28.335 28.037 1.00 51.00 272 LYS A CA 1
ATOM 2036 C C . LYS A 1 272 ? 3.131 28.680 29.130 1.00 51.00 272 LYS A C 1
ATOM 2038 O O . LYS A 1 272 ? 3.888 29.639 28.982 1.00 51.00 272 LYS A O 1
ATOM 2043 N N . PHE A 1 273 ? 3.183 27.860 30.172 1.00 52.47 273 PHE A N 1
ATOM 2044 C CA . PHE A 1 273 ? 4.271 27.850 31.144 1.00 52.47 273 PHE A CA 1
ATOM 2045 C C . PHE A 1 273 ? 4.750 26.411 31.354 1.00 52.47 273 PHE A C 1
ATOM 2047 O O . PHE A 1 273 ? 4.024 25.459 31.071 1.00 52.47 273 PHE A O 1
ATOM 2054 N N . SER A 1 274 ? 5.990 26.266 31.804 1.00 50.88 274 SER A N 1
ATOM 2055 C CA . SER A 1 274 ? 6.619 24.983 32.109 1.00 50.88 274 SER A CA 1
ATOM 2056 C C . SER A 1 274 ? 7.259 25.076 33.485 1.00 50.88 274 SER A C 1
ATOM 2058 O O . SER A 1 274 ? 7.947 26.057 33.763 1.00 50.88 274 SER A O 1
ATOM 2060 N N . TRP A 1 275 ? 7.056 24.055 34.309 1.00 61.56 275 TRP A N 1
ATOM 2061 C CA . TRP A 1 275 ? 7.730 23.886 35.591 1.00 61.56 275 TRP A CA 1
ATOM 2062 C C . TRP A 1 275 ? 8.641 22.660 35.505 1.00 61.56 275 TRP A C 1
ATOM 2064 O O . TRP A 1 275 ? 8.267 21.644 34.923 1.00 61.56 275 TRP A O 1
ATOM 2074 N N . ASP A 1 276 ? 9.848 22.774 36.043 1.00 54.62 276 ASP A N 1
ATOM 2075 C CA . ASP A 1 276 ? 10.900 21.753 36.009 1.00 54.62 276 ASP A CA 1
ATOM 2076 C C . ASP A 1 276 ? 10.794 20.725 37.154 1.00 54.62 276 ASP A C 1
ATOM 2078 O O . ASP A 1 276 ? 11.627 19.821 37.259 1.00 54.62 276 ASP A O 1
ATOM 2082 N N . GLY A 1 277 ? 9.756 20.836 37.992 1.00 57.50 277 GLY A N 1
ATOM 2083 C CA . GLY A 1 277 ? 9.505 19.937 39.119 1.00 57.50 277 GLY A CA 1
ATOM 2084 C C . GLY A 1 277 ? 10.386 20.217 40.339 1.00 57.50 277 GLY A C 1
ATOM 2085 O O . GLY A 1 277 ? 10.514 19.349 41.207 1.00 57.50 277 GLY A O 1
ATOM 2086 N N . LEU A 1 278 ? 11.029 21.388 40.403 1.00 63.53 278 LEU A N 1
ATOM 2087 C CA . LEU A 1 278 ? 11.829 21.819 41.549 1.00 63.53 278 LEU A CA 1
ATOM 2088 C C . LEU A 1 278 ? 11.019 22.729 42.483 1.00 63.53 278 LEU A C 1
ATOM 2090 O O . LEU A 1 278 ? 10.290 23.617 42.046 1.00 63.53 278 LEU A O 1
ATOM 2094 N N . LEU A 1 279 ? 11.171 22.520 43.788 1.00 66.31 279 LEU A N 1
ATOM 2095 C CA . LEU A 1 279 ? 10.703 23.424 44.838 1.00 66.31 279 LEU A CA 1
ATOM 2096 C C . LEU A 1 279 ? 11.497 24.742 44.791 1.00 66.31 279 LEU A C 1
ATOM 2098 O O . LEU A 1 279 ? 12.587 24.802 44.219 1.00 66.31 279 LEU A O 1
ATOM 2102 N N . GLU A 1 280 ? 11.021 25.795 45.465 1.00 62.94 280 GLU A N 1
ATOM 2103 C CA . GLU A 1 280 ? 11.787 27.057 45.601 1.00 62.94 280 GLU A CA 1
ATOM 2104 C C . GLU A 1 280 ? 13.176 26.878 46.240 1.00 62.94 280 GLU A C 1
ATOM 2106 O O . GLU A 1 280 ? 14.078 27.689 46.033 1.00 62.94 280 GLU A O 1
ATOM 2111 N N . THR A 1 281 ? 13.376 25.792 46.987 1.00 58.56 281 THR A N 1
ATOM 2112 C CA . THR A 1 281 ? 14.650 25.429 47.618 1.00 58.56 281 THR A CA 1
ATOM 2113 C C . THR A 1 281 ? 15.658 24.792 46.651 1.00 58.56 281 THR A C 1
ATOM 2115 O O . THR A 1 281 ? 16.808 24.577 47.035 1.00 58.56 281 THR A O 1
ATOM 2118 N N . GLY A 1 282 ? 15.261 24.496 45.405 1.00 55.72 282 GLY A N 1
ATOM 2119 C CA . GLY A 1 282 ? 16.082 23.801 44.407 1.00 55.72 282 GLY A CA 1
ATOM 2120 C C . GLY A 1 282 ? 16.112 22.273 44.558 1.00 55.72 282 GLY A C 1
ATOM 2121 O O . GLY A 1 282 ? 16.840 21.599 43.828 1.00 55.72 282 GLY A O 1
ATOM 2122 N N . GLU A 1 283 ? 15.332 21.715 45.486 1.00 55.38 283 GLU A N 1
ATOM 2123 C CA . GLU A 1 283 ? 15.120 20.271 45.644 1.00 55.38 283 GLU A CA 1
ATOM 2124 C C . GLU A 1 283 ? 13.930 19.787 44.801 1.00 55.38 283 GLU A C 1
ATOM 2126 O O . GLU A 1 283 ? 13.041 20.560 44.456 1.00 55.38 283 GLU A O 1
ATOM 2131 N N . ARG A 1 284 ? 13.908 18.500 44.438 1.00 50.31 284 ARG A N 1
ATOM 2132 C CA . ARG A 1 284 ? 12.831 17.915 43.619 1.00 50.31 284 ARG A CA 1
ATOM 2133 C C . ARG A 1 284 ? 11.544 17.772 44.434 1.00 50.31 284 ARG A C 1
ATOM 2135 O O . ARG A 1 284 ? 11.597 17.289 45.562 1.00 50.31 284 ARG A O 1
ATOM 2142 N N . ALA A 1 285 ? 10.410 18.153 43.848 1.00 54.53 285 ALA A N 1
ATOM 2143 C CA . ALA A 1 285 ? 9.111 18.080 44.508 1.00 54.53 285 ALA A CA 1
ATOM 2144 C C . ALA A 1 285 ? 8.706 16.613 44.811 1.00 54.53 285 ALA A C 1
ATOM 2146 O O . ALA A 1 285 ? 8.916 15.736 43.965 1.00 54.53 285 ALA A O 1
ATOM 2147 N N . PRO A 1 286 ? 8.181 16.319 46.016 1.00 48.88 286 PRO A N 1
ATOM 2148 C CA . PRO A 1 286 ? 7.814 14.965 46.441 1.00 48.88 286 PRO A CA 1
ATOM 2149 C C . PRO A 1 286 ? 6.482 14.509 45.832 1.00 48.88 286 PRO A C 1
ATOM 2151 O O . PRO A 1 286 ? 5.571 15.313 45.706 1.00 48.88 286 PRO A O 1
ATOM 2154 N N . GLU A 1 287 ? 6.339 13.223 45.503 1.00 44.59 287 GLU A N 1
ATOM 2155 C CA . GLU A 1 287 ? 5.108 12.637 44.939 1.00 44.59 287 GLU A CA 1
ATOM 2156 C C . GLU A 1 287 ? 3.852 12.999 45.766 1.00 44.59 287 GLU A C 1
ATOM 2158 O O . GLU A 1 287 ? 3.830 12.775 46.977 1.00 44.59 287 GLU A O 1
ATOM 2163 N N . GLY A 1 288 ? 2.830 13.582 45.125 1.00 45.81 288 GLY A N 1
ATOM 2164 C CA . GLY A 1 288 ? 1.588 14.017 45.778 1.00 45.81 288 GLY A CA 1
ATOM 2165 C C . GLY A 1 288 ? 0.657 14.834 44.869 1.00 45.81 288 GLY A C 1
ATOM 2166 O O . GLY A 1 288 ? 1.012 15.152 43.732 1.00 45.81 288 GLY A O 1
ATOM 2167 N N . ASP A 1 289 ? -0.533 15.168 45.376 1.00 41.16 289 ASP A N 1
ATOM 2168 C CA . ASP A 1 289 ? -1.528 15.987 44.676 1.00 41.16 289 ASP A CA 1
ATOM 2169 C C . ASP A 1 289 ? -1.138 17.471 44.672 1.00 41.16 289 ASP A C 1
ATOM 2171 O O . ASP A 1 289 ? -0.869 18.066 45.717 1.00 41.16 289 ASP A O 1
ATOM 2175 N N . TYR A 1 290 ? -1.161 18.103 43.496 1.00 52.22 290 TYR A N 1
ATOM 2176 C CA . TYR A 1 290 ? -0.822 19.519 43.343 1.00 52.22 290 TYR A CA 1
ATOM 2177 C C . TYR A 1 290 ? -1.981 20.318 42.748 1.00 52.22 290 TYR A C 1
ATOM 2179 O O . TYR A 1 290 ? -2.577 19.924 41.746 1.00 52.22 290 TYR A O 1
ATOM 2187 N N . LYS A 1 291 ? -2.258 21.490 43.328 1.00 45.19 291 LYS A N 1
ATOM 2188 C CA . LYS A 1 291 ? -3.197 22.486 42.791 1.00 45.19 291 LYS A CA 1
ATOM 2189 C C . LYS A 1 291 ? -2.415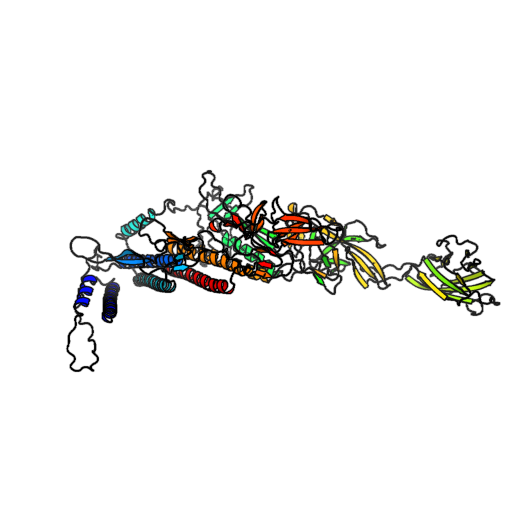 23.710 42.316 1.00 45.19 291 LYS A C 1
ATOM 2191 O O . LYS A 1 291 ? -1.521 24.182 43.013 1.00 45.19 291 LYS A O 1
ATOM 2196 N N . VAL A 1 292 ? -2.763 24.241 41.145 1.00 48.22 292 VAL A N 1
ATOM 2197 C CA . VAL A 1 292 ? -2.165 25.469 40.596 1.00 48.22 292 VAL A CA 1
ATOM 2198 C C . VAL A 1 292 ? -3.170 26.609 40.739 1.00 48.22 292 VAL A C 1
ATOM 2200 O O . VAL A 1 292 ? -4.272 26.528 40.206 1.00 48.22 292 VAL A O 1
ATOM 2203 N N . ALA A 1 293 ? -2.786 27.674 41.444 1.00 47.19 293 ALA A N 1
ATOM 2204 C CA . ALA A 1 293 ? -3.571 28.901 41.578 1.00 47.19 293 ALA A CA 1
ATOM 2205 C C . ALA A 1 293 ? -2.817 30.081 40.946 1.00 47.19 293 ALA A C 1
ATOM 2207 O O . ALA A 1 293 ? -1.591 30.151 41.019 1.00 47.19 293 ALA A O 1
ATOM 2208 N N . ILE A 1 294 ? -3.548 31.009 40.324 1.00 50.50 294 ILE A N 1
ATOM 2209 C CA . ILE A 1 294 ? -2.992 32.230 39.726 1.00 50.50 294 ILE A CA 1
ATOM 2210 C C . ILE A 1 294 ? -3.515 33.424 40.528 1.00 50.50 294 ILE A C 1
ATOM 2212 O O . ILE A 1 294 ? -4.727 33.624 40.598 1.00 50.50 294 ILE A O 1
ATOM 2216 N N . ASP A 1 295 ? -2.612 34.219 41.104 1.00 51.59 295 ASP A N 1
ATOM 2217 C CA . ASP A 1 295 ? -2.941 35.486 41.771 1.00 51.59 295 ASP A CA 1
ATOM 2218 C C . ASP A 1 295 ? -2.660 36.671 40.828 1.00 51.59 295 ASP A C 1
ATOM 2220 O O . ASP A 1 295 ? -1.678 36.665 40.078 1.00 51.59 295 ASP A O 1
ATOM 2224 N N . TYR A 1 296 ? -3.527 37.684 40.829 1.00 57.41 296 TYR A N 1
ATOM 2225 C CA . TYR A 1 296 ? -3.422 38.856 39.960 1.00 57.41 296 TYR A CA 1
ATOM 2226 C C . TYR A 1 296 ? -3.049 40.106 40.762 1.00 57.41 296 TYR A C 1
ATOM 2228 O O . TYR A 1 296 ? -3.716 40.500 41.715 1.00 57.41 296 TYR A O 1
ATOM 2236 N N . GLY A 1 297 ? -2.001 40.809 40.322 1.00 49.84 297 GLY A N 1
ATOM 2237 C CA . GLY A 1 297 ? -1.668 42.128 40.856 1.00 49.84 297 GLY A CA 1
ATOM 2238 C C . GLY A 1 297 ? -2.772 43.144 40.543 1.00 49.84 297 GLY A C 1
ATOM 2239 O O . GLY A 1 297 ? -3.211 43.271 39.399 1.00 49.84 297 GLY A O 1
ATOM 2240 N N . THR A 1 298 ? -3.216 43.888 41.556 1.00 45.56 298 THR A N 1
ATOM 2241 C CA . THR A 1 298 ? -4.256 44.923 41.461 1.00 45.56 298 THR A CA 1
ATOM 2242 C C . THR A 1 298 ? -3.814 46.088 40.563 1.00 45.56 298 THR A C 1
ATOM 2244 O O . THR A 1 298 ? -3.242 47.071 41.035 1.00 45.56 298 THR A O 1
ATOM 2247 N N . GLY A 1 299 ? -4.073 45.984 39.261 1.00 46.66 299 GLY A N 1
ATOM 2248 C CA . GLY A 1 299 ? -3.932 47.058 38.279 1.00 46.66 299 GLY A CA 1
ATOM 2249 C C . GLY A 1 299 ? -5.220 47.231 37.472 1.00 46.66 299 GLY A C 1
ATOM 2250 O O . GLY A 1 299 ? -5.980 46.283 37.300 1.00 46.66 299 GLY A O 1
ATOM 2251 N N . GLU A 1 300 ? -5.455 48.442 36.966 1.00 40.84 300 GLU A N 1
ATOM 2252 C CA . GLU A 1 300 ? -6.696 48.945 36.331 1.00 40.84 300 GLU A CA 1
ATOM 2253 C C . GLU A 1 300 ? -7.206 48.171 35.084 1.00 40.84 300 GLU A C 1
ATOM 2255 O O . GLU A 1 300 ? -8.196 48.573 34.480 1.00 40.84 300 GLU A O 1
ATOM 2260 N N . TYR A 1 301 ? -6.571 47.051 34.708 1.00 45.94 301 TYR A N 1
ATOM 2261 C CA . TYR A 1 301 ? -6.907 46.202 33.553 1.00 45.94 301 TYR A CA 1
ATOM 2262 C C . TYR A 1 301 ? -6.956 44.692 33.878 1.00 45.94 301 TYR A C 1
ATOM 2264 O O . TYR A 1 301 ? -6.691 43.864 33.007 1.00 45.94 301 TYR A O 1
ATOM 2272 N N . ALA A 1 302 ? -7.267 44.300 35.117 1.00 38.38 302 ALA A N 1
ATOM 2273 C CA . ALA A 1 302 ? -7.418 42.888 35.479 1.00 38.38 302 ALA A CA 1
ATOM 2274 C C . ALA A 1 302 ? -8.729 42.298 34.908 1.00 38.38 302 ALA A C 1
ATOM 2276 O O . ALA A 1 302 ? -9.816 42.581 35.408 1.00 38.38 302 ALA A O 1
ATOM 2277 N N . ALA A 1 303 ? -8.632 41.479 33.857 1.00 42.62 303 ALA A N 1
ATOM 2278 C CA . ALA A 1 303 ? -9.709 40.595 33.406 1.00 42.62 303 ALA A CA 1
ATOM 2279 C C . ALA A 1 303 ? -9.460 39.176 33.946 1.00 42.62 303 ALA A C 1
ATOM 2281 O O . ALA A 1 303 ? -8.316 38.722 33.957 1.00 42.62 303 ALA A O 1
ATOM 2282 N N . ALA A 1 304 ? -10.518 38.491 34.394 1.00 42.94 304 ALA A N 1
ATOM 2283 C CA . ALA A 1 304 ? -10.441 37.131 34.928 1.00 42.94 304 ALA A CA 1
ATOM 2284 C C . ALA A 1 304 ? -9.851 36.165 33.883 1.00 42.94 304 ALA A C 1
ATOM 2286 O O . ALA A 1 304 ? -10.374 36.052 32.774 1.00 42.94 304 ALA A O 1
ATOM 2287 N N . ALA A 1 305 ? -8.758 35.486 34.231 1.00 42.06 305 ALA A N 1
ATOM 2288 C CA . ALA A 1 305 ? -8.247 34.362 33.458 1.00 42.06 305 ALA A CA 1
ATOM 2289 C C . ALA A 1 305 ? -9.027 33.103 33.862 1.00 42.06 305 ALA A C 1
ATOM 2291 O O . ALA A 1 305 ? -9.065 32.756 35.040 1.00 42.06 305 ALA A O 1
ATOM 2292 N N . GLU A 1 306 ? -9.656 32.434 32.898 1.00 38.97 306 GLU A N 1
ATOM 2293 C CA . GLU A 1 306 ? -10.348 31.160 33.106 1.00 38.97 306 GLU A CA 1
ATOM 2294 C C . GLU A 1 306 ? -9.445 30.015 32.629 1.00 38.97 306 GLU A C 1
ATOM 2296 O O . GLU A 1 306 ? -8.890 30.059 31.524 1.00 38.97 306 GLU A O 1
ATOM 2301 N N . VAL A 1 307 ? -9.257 29.003 33.476 1.00 36.28 307 VAL A N 1
ATOM 2302 C CA . VAL A 1 307 ? -8.475 27.806 33.150 1.00 36.28 307 VAL A CA 1
ATOM 2303 C C . VAL A 1 307 ? -9.282 26.973 32.155 1.00 36.28 307 VAL A C 1
ATOM 2305 O O . VAL A 1 307 ? -10.291 26.376 32.506 1.00 36.28 307 VAL A O 1
ATOM 2308 N N . MET A 1 308 ? -8.857 26.944 30.890 1.00 31.47 308 MET A N 1
ATOM 2309 C CA . MET A 1 308 ? -9.594 26.235 29.830 1.00 31.47 308 MET A CA 1
ATOM 2310 C C . MET A 1 308 ? -9.350 24.720 29.797 1.00 31.47 308 MET A C 1
ATOM 2312 O O . MET A 1 308 ? -10.034 24.012 29.059 1.00 31.47 308 MET A O 1
ATOM 2316 N N . LEU A 1 309 ? -8.382 24.212 30.564 1.00 34.81 309 LEU A N 1
ATOM 2317 C CA . LEU A 1 309 ? -8.081 22.785 30.642 1.00 34.81 309 LEU A CA 1
ATOM 2318 C C . LEU A 1 309 ? -7.528 22.444 32.033 1.00 34.81 309 LEU A C 1
ATOM 2320 O O . LEU A 1 309 ? -6.385 22.773 32.345 1.00 34.81 309 LEU A O 1
ATOM 2324 N N . GLU A 1 310 ? -8.331 21.778 32.858 1.00 38.38 310 GLU A N 1
ATOM 2325 C CA . GLU A 1 310 ? -7.849 21.104 34.064 1.00 38.38 310 GLU A CA 1
ATOM 2326 C C . GLU A 1 310 ? -7.466 19.670 33.680 1.00 38.38 310 GLU A C 1
ATOM 2328 O O . GLU A 1 310 ? -8.286 18.924 33.141 1.00 38.38 310 GLU A O 1
ATOM 2333 N N . GLN A 1 311 ? -6.210 19.279 33.907 1.00 37.12 311 GLN A N 1
ATOM 2334 C CA . GLN A 1 311 ? -5.787 17.884 33.780 1.00 37.12 311 GLN A CA 1
ATOM 2335 C C . GLN A 1 311 ? -5.307 17.376 35.131 1.00 37.12 311 GLN A C 1
ATOM 2337 O O . GLN A 1 311 ? -4.380 17.932 35.716 1.00 37.12 311 GLN A O 1
ATOM 2342 N N . LYS A 1 312 ? -5.940 16.303 35.610 1.00 36.19 312 LYS A N 1
ATOM 2343 C CA . LYS A 1 312 ? -5.492 15.562 36.786 1.00 36.19 312 LYS A CA 1
ATOM 2344 C C . LYS A 1 312 ? -4.293 14.694 36.391 1.00 36.19 312 LYS A C 1
ATOM 2346 O O . LYS A 1 312 ? -4.406 13.881 35.475 1.00 36.19 312 LYS A O 1
ATOM 2351 N N . ILE A 1 313 ? -3.155 14.901 37.047 1.00 39.50 313 ILE A N 1
ATOM 2352 C CA . ILE A 1 313 ? -1.934 14.103 36.875 1.00 39.50 313 ILE A CA 1
ATOM 2353 C C . ILE A 1 313 ? -1.969 13.019 37.960 1.00 39.50 313 ILE A C 1
ATOM 2355 O O . ILE A 1 313 ? -1.784 13.346 39.124 1.00 39.50 313 ILE A O 1
ATOM 2359 N N . ASP A 1 314 ? -2.231 11.757 37.600 1.00 35.56 314 ASP A N 1
ATOM 2360 C CA . ASP A 1 314 ? -2.365 10.666 38.588 1.00 35.56 314 ASP A CA 1
ATOM 2361 C C . ASP A 1 314 ? -1.002 10.081 39.014 1.00 35.56 314 ASP A C 1
ATOM 2363 O O . ASP A 1 314 ? -0.888 9.497 40.086 1.00 35.56 314 ASP A O 1
ATOM 2367 N N . SER A 1 315 ? 0.052 10.203 38.197 1.00 36.69 315 SER A N 1
ATOM 2368 C CA . SER A 1 315 ? 1.434 9.931 38.634 1.00 36.69 315 SER A CA 1
ATOM 2369 C C . SER A 1 315 ? 2.477 10.521 37.687 1.00 36.69 315 SER A C 1
ATOM 2371 O O . SER A 1 315 ? 2.253 10.676 36.483 1.00 36.69 315 SER A O 1
ATOM 2373 N N . VAL A 1 316 ? 3.653 10.810 38.242 1.00 35.91 316 VAL A N 1
ATOM 2374 C CA . VAL A 1 316 ? 4.859 11.174 37.498 1.00 35.91 316 VAL A CA 1
ATOM 2375 C C . VAL A 1 316 ? 5.780 9.958 37.481 1.00 35.91 316 VAL A C 1
ATOM 2377 O O . VAL A 1 316 ? 6.277 9.547 38.525 1.00 35.91 316 VAL A O 1
ATOM 2380 N N . SER A 1 317 ? 6.006 9.362 36.307 1.00 40.22 317 SER A N 1
ATOM 2381 C CA . SER A 1 317 ? 6.922 8.219 36.184 1.00 40.22 317 SER A CA 1
ATOM 2382 C C . SER A 1 317 ? 8.228 8.616 35.503 1.00 40.22 317 SER A C 1
ATOM 2384 O O . SER A 1 317 ? 8.248 9.406 34.555 1.00 40.22 317 SER A O 1
ATOM 2386 N N . PHE A 1 318 ? 9.329 8.064 36.013 1.00 40.72 318 PHE A N 1
ATOM 2387 C CA . PHE A 1 318 ? 10.682 8.350 35.551 1.00 40.72 318 PHE A CA 1
ATOM 2388 C C . PHE A 1 318 ? 11.201 7.203 34.679 1.00 40.72 318 PHE A C 1
ATOM 2390 O O . PHE A 1 318 ? 11.158 6.036 35.070 1.00 40.72 318 PHE A O 1
ATOM 2397 N N . SER A 1 319 ? 11.742 7.535 33.507 1.00 34.00 319 SER A N 1
ATOM 2398 C CA . SER A 1 319 ? 12.573 6.612 32.729 1.00 34.00 319 SER A CA 1
ATOM 2399 C C . SER A 1 319 ? 13.860 6.282 33.501 1.00 34.00 319 SER A C 1
ATOM 2401 O O . SER A 1 319 ? 14.544 7.181 33.990 1.00 34.00 319 SER A O 1
ATOM 2403 N N . ASN A 1 320 ? 14.251 5.001 33.542 1.00 38.19 320 ASN A N 1
ATOM 2404 C CA . ASN A 1 320 ? 15.531 4.546 34.115 1.00 38.19 320 ASN A CA 1
ATOM 2405 C C . ASN A 1 320 ? 16.774 5.050 33.349 1.00 38.19 320 ASN A C 1
ATOM 2407 O O . ASN A 1 320 ? 17.904 4.772 33.751 1.00 38.19 320 ASN A O 1
ATOM 2411 N N . GLN A 1 321 ? 16.590 5.790 32.255 1.00 37.16 321 GLN A N 1
ATOM 2412 C CA . GLN A 1 321 ? 17.645 6.532 31.574 1.00 37.16 321 GLN A CA 1
ATOM 2413 C C . GLN A 1 321 ? 17.207 7.991 31.506 1.00 37.16 321 GLN A C 1
ATOM 2415 O O . GLN A 1 321 ? 16.326 8.343 30.723 1.00 37.16 321 GLN A O 1
ATOM 2420 N N . GLY A 1 322 ? 17.753 8.794 32.423 1.00 36.12 322 GLY A N 1
ATOM 2421 C CA . GLY A 1 322 ? 17.323 10.163 32.690 1.00 36.12 322 GLY A CA 1
ATOM 2422 C C . GLY A 1 322 ? 17.139 10.994 31.422 1.00 36.12 322 GLY A C 1
ATOM 2423 O O . GLY A 1 322 ? 18.050 11.096 30.604 1.00 36.12 322 GLY A O 1
ATOM 2424 N N . GLY A 1 323 ? 15.957 11.590 31.289 1.00 33.84 323 GLY A N 1
ATOM 2425 C CA . GLY A 1 323 ? 15.639 12.500 30.194 1.00 33.84 323 GLY A CA 1
ATOM 2426 C C . GLY A 1 323 ? 14.189 12.964 30.211 1.00 33.84 323 GLY A C 1
ATOM 2427 O O . GLY A 1 323 ? 13.960 14.164 30.249 1.00 33.84 323 GLY A O 1
ATOM 2428 N N . ASP A 1 324 ? 13.230 12.036 30.288 1.00 31.66 324 ASP A N 1
ATOM 2429 C CA . ASP A 1 324 ? 11.808 12.380 30.172 1.00 31.66 324 ASP A CA 1
ATOM 2430 C C . ASP A 1 324 ? 10.999 12.083 31.436 1.00 31.66 324 ASP A C 1
ATOM 2432 O O . ASP A 1 324 ? 11.057 10.992 32.016 1.00 31.66 324 ASP A O 1
ATOM 2436 N N . ILE A 1 325 ? 10.229 13.097 31.830 1.00 37.44 325 ILE A N 1
ATOM 2437 C CA . ILE A 1 325 ? 9.164 13.045 32.828 1.00 37.44 325 ILE A CA 1
ATOM 2438 C C . ILE A 1 325 ? 7.872 12.748 32.064 1.00 37.44 325 ILE A C 1
ATOM 2440 O O . ILE A 1 325 ? 7.423 13.572 31.269 1.00 37.44 325 ILE A O 1
ATOM 2444 N N . VAL A 1 326 ? 7.269 11.580 32.295 1.00 37.69 326 VAL A N 1
ATOM 2445 C CA . VAL A 1 326 ? 5.972 11.230 31.698 1.00 37.69 326 VAL A CA 1
ATOM 2446 C C . VAL A 1 326 ? 4.869 11.554 32.704 1.00 37.69 326 VAL A C 1
ATOM 2448 O O . VAL A 1 326 ? 4.821 10.963 33.786 1.00 37.69 326 VAL A O 1
ATOM 2451 N N . LEU A 1 327 ? 3.999 12.503 32.341 1.00 37.47 327 LEU A N 1
ATOM 2452 C CA . LEU A 1 327 ? 2.792 12.865 33.088 1.00 37.47 327 LEU A CA 1
ATOM 2453 C C . LEU A 1 327 ? 1.674 11.872 32.738 1.00 37.47 327 LEU A C 1
ATOM 2455 O O . LEU A 1 327 ? 1.161 11.890 31.617 1.00 37.47 327 LEU A O 1
ATOM 2459 N N . ASN A 1 328 ? 1.299 10.994 33.671 1.00 40.94 328 ASN A N 1
ATOM 2460 C CA . ASN A 1 328 ? 0.239 10.014 33.441 1.00 40.94 328 ASN A CA 1
ATOM 2461 C C . ASN A 1 328 ? -1.136 10.661 33.672 1.00 40.94 328 ASN A C 1
ATOM 2463 O O . ASN A 1 328 ? -1.533 10.926 34.806 1.00 40.94 328 ASN A O 1
ATOM 2467 N N . THR A 1 329 ? -1.858 10.908 32.580 1.00 43.12 329 THR A N 1
ATOM 2468 C CA . THR A 1 329 ? -3.300 11.207 32.564 1.00 43.12 329 THR A CA 1
ATOM 2469 C C . THR A 1 329 ? -4.053 9.980 32.040 1.00 43.12 329 THR A C 1
ATOM 2471 O O . THR A 1 329 ? -3.427 9.080 31.477 1.00 43.12 329 THR A O 1
ATOM 2474 N N . ILE A 1 330 ? -5.380 9.909 32.227 1.00 53.19 330 ILE A N 1
ATOM 2475 C CA . ILE A 1 330 ? -6.253 8.807 31.764 1.00 53.19 330 ILE A CA 1
ATOM 2476 C C . ILE A 1 330 ? -5.894 8.404 30.318 1.00 53.19 330 ILE A C 1
ATOM 2478 O O . ILE A 1 330 ? -6.293 9.055 29.348 1.00 53.19 330 ILE A O 1
ATOM 2482 N N . GLY A 1 331 ? -5.137 7.309 30.172 1.00 56.22 331 GLY A N 1
ATOM 2483 C CA . GLY A 1 331 ? -4.459 6.952 28.919 1.00 56.22 331 GLY A CA 1
ATOM 2484 C C . GLY A 1 331 ? -5.394 6.690 27.732 1.00 56.22 331 GLY A C 1
ATOM 2485 O O . GLY A 1 331 ? -4.992 6.807 26.577 1.00 56.22 331 GLY A O 1
ATOM 2486 N N . GLY A 1 332 ? -6.674 6.417 28.001 1.00 61.94 332 GLY A N 1
ATOM 2487 C CA . GLY A 1 332 ? -7.690 6.191 26.974 1.00 61.94 332 GLY A CA 1
ATOM 2488 C C . GLY A 1 332 ? -7.992 7.415 26.102 1.00 61.94 332 GLY A C 1
ATOM 2489 O O . GLY A 1 332 ? -8.209 7.252 24.903 1.00 61.94 332 GLY A O 1
ATOM 2490 N N . ILE A 1 333 ? -7.994 8.636 26.658 1.00 67.19 333 ILE A N 1
ATOM 2491 C CA . ILE A 1 333 ? -8.255 9.851 25.858 1.00 67.19 333 ILE A CA 1
ATOM 2492 C C . ILE A 1 333 ? -7.066 10.125 24.938 1.00 67.19 333 ILE A C 1
ATOM 2494 O O . ILE A 1 333 ? -7.255 10.322 23.743 1.00 67.19 333 ILE A O 1
ATOM 2498 N N . GLY A 1 334 ? -5.843 10.075 25.477 1.00 67.06 334 GLY A N 1
ATOM 2499 C CA . GLY A 1 334 ? -4.624 10.281 24.692 1.00 67.06 334 GLY A CA 1
ATOM 2500 C C . GLY A 1 334 ? -4.451 9.240 23.583 1.00 67.06 334 GLY A C 1
ATOM 2501 O O . GLY A 1 334 ? -4.138 9.600 22.451 1.00 67.06 334 GLY A O 1
ATOM 2502 N N . ALA A 1 335 ? -4.724 7.964 23.875 1.00 72.81 335 ALA A N 1
ATOM 2503 C CA . ALA A 1 335 ? -4.680 6.898 22.877 1.00 72.81 335 ALA A CA 1
ATOM 2504 C C . ALA A 1 335 ? -5.727 7.091 21.769 1.00 72.81 335 ALA A C 1
ATOM 2506 O O . ALA A 1 335 ? -5.381 6.990 20.595 1.00 72.81 335 ALA A O 1
ATOM 2507 N N . ALA A 1 336 ? -6.972 7.430 22.124 1.00 75.38 336 ALA A N 1
ATOM 2508 C CA . ALA A 1 336 ? -8.027 7.686 21.143 1.00 75.38 336 ALA A CA 1
ATOM 2509 C C . ALA A 1 336 ? -7.735 8.927 20.279 1.00 75.38 336 ALA A C 1
ATOM 2511 O O . ALA A 1 336 ? -7.991 8.905 19.077 1.00 75.38 336 ALA A O 1
ATOM 2512 N N . SER A 1 337 ? -7.162 9.991 20.854 1.00 78.44 337 SER A N 1
ATOM 2513 C CA . SER A 1 337 ? -6.723 11.167 20.090 1.00 78.44 337 SER A CA 1
ATOM 2514 C C . SER A 1 337 ? -5.622 10.821 19.091 1.00 78.44 337 SER A C 1
ATOM 2516 O O . SER A 1 337 ? -5.727 11.183 17.924 1.00 78.44 337 SER A O 1
ATOM 2518 N N . ALA A 1 338 ? -4.603 10.070 19.516 1.00 80.31 338 ALA A N 1
ATOM 2519 C CA . ALA A 1 338 ? -3.529 9.641 18.624 1.00 80.31 338 ALA A CA 1
ATOM 2520 C C . ALA A 1 338 ? -4.042 8.721 17.501 1.00 80.31 338 ALA A C 1
ATOM 2522 O O . ALA A 1 338 ? -3.590 8.818 16.363 1.00 80.31 338 ALA A O 1
ATOM 2523 N N . GLU A 1 339 ? -5.012 7.851 17.796 1.00 85.69 339 GLU A N 1
ATOM 2524 C CA . GLU A 1 339 ? -5.681 7.034 16.779 1.00 85.69 339 GLU A CA 1
ATOM 2525 C C . GLU A 1 339 ? -6.405 7.904 15.745 1.00 85.69 339 GLU A C 1
ATOM 2527 O O . GLU A 1 339 ? -6.233 7.708 14.542 1.00 85.69 339 GLU A O 1
ATOM 2532 N N . LEU A 1 340 ? -7.160 8.909 16.205 1.00 88.19 340 LEU A N 1
ATOM 2533 C CA . LEU A 1 340 ? -7.851 9.862 15.336 1.00 88.19 340 LEU A CA 1
ATOM 2534 C C . LEU A 1 340 ? -6.881 10.658 14.461 1.00 88.19 340 LEU A C 1
ATOM 2536 O O . LEU A 1 340 ? -7.171 10.865 13.285 1.00 88.19 340 LEU A O 1
ATOM 2540 N N . GLU A 1 341 ? -5.742 11.088 15.004 1.00 89.06 341 GLU A N 1
ATOM 2541 C CA . GLU A 1 341 ? -4.709 11.805 14.250 1.00 89.06 341 GLU A CA 1
ATOM 2542 C C . GLU A 1 341 ? -4.116 10.938 13.135 1.00 89.06 341 GLU A C 1
ATOM 2544 O O . GLU A 1 341 ? -3.980 11.400 12.000 1.00 89.06 341 GLU A O 1
ATOM 2549 N N . VAL A 1 342 ? -3.821 9.666 13.423 1.00 91.31 342 VAL A N 1
ATOM 2550 C CA . VAL A 1 342 ? -3.297 8.724 12.424 1.00 91.31 342 VAL A CA 1
ATOM 2551 C C . VAL A 1 342 ? -4.325 8.456 11.322 1.00 91.31 342 VAL A C 1
ATOM 2553 O O . VAL A 1 342 ? -3.980 8.546 10.144 1.00 91.31 342 VAL A O 1
ATOM 2556 N N . ILE A 1 343 ? -5.587 8.201 11.682 1.00 90.81 343 ILE A N 1
ATOM 2557 C CA . ILE A 1 343 ? -6.673 7.971 10.715 1.00 90.81 343 ILE A CA 1
ATOM 2558 C C . ILE A 1 343 ? -6.911 9.218 9.855 1.00 90.81 343 ILE A C 1
ATOM 2560 O O . ILE A 1 343 ? -7.020 9.135 8.631 1.00 90.81 343 ILE A O 1
ATOM 2564 N N . ALA A 1 344 ? -6.948 10.401 10.473 1.00 91.56 344 ALA A N 1
ATOM 2565 C CA . ALA A 1 344 ? -7.102 11.658 9.750 1.00 91.56 344 ALA A CA 1
ATOM 2566 C C . ALA A 1 344 ? -5.952 11.880 8.759 1.00 91.56 344 ALA A C 1
ATOM 2568 O O . ALA A 1 344 ? -6.194 12.287 7.622 1.00 91.56 344 ALA A O 1
ATOM 2569 N N . ASN A 1 345 ? -4.717 11.563 9.158 1.00 90.94 345 ASN A N 1
ATOM 2570 C CA . ASN A 1 345 ? -3.557 11.654 8.281 1.00 90.94 345 ASN A CA 1
ATOM 2571 C C . ASN A 1 345 ? -3.621 10.650 7.117 1.00 90.94 345 ASN A C 1
ATOM 2573 O O . ASN A 1 345 ? -3.283 11.014 5.992 1.00 90.94 345 ASN A O 1
ATOM 2577 N N . ASN A 1 346 ? -4.088 9.419 7.347 1.00 93.81 346 ASN A N 1
ATOM 2578 C CA . ASN A 1 346 ? -4.286 8.432 6.281 1.00 93.81 346 ASN A CA 1
ATOM 2579 C C . ASN A 1 346 ? -5.325 8.911 5.258 1.00 93.81 346 ASN A C 1
ATOM 2581 O O . ASN A 1 346 ? -5.058 8.903 4.059 1.00 93.81 346 ASN A O 1
ATOM 2585 N N . ILE A 1 347 ? -6.482 9.388 5.727 1.00 93.06 347 ILE A N 1
ATOM 2586 C CA . ILE A 1 347 ? -7.558 9.896 4.862 1.00 93.06 347 ILE A CA 1
ATOM 2587 C C . ILE A 1 347 ? -7.087 11.110 4.059 1.00 93.06 347 ILE A C 1
ATOM 2589 O O . ILE A 1 347 ? -7.352 11.195 2.860 1.00 93.06 347 ILE A O 1
ATOM 2593 N N . ALA A 1 348 ? -6.370 12.038 4.699 1.00 94.06 348 ALA A N 1
ATOM 2594 C CA . ALA A 1 348 ? -5.851 13.230 4.036 1.00 94.06 348 ALA A CA 1
ATOM 2595 C C . ALA A 1 348 ? -4.869 12.891 2.902 1.00 94.06 348 ALA A C 1
ATOM 2597 O O . ALA A 1 348 ? -4.856 13.579 1.884 1.00 94.06 348 ALA A O 1
ATOM 2598 N N . ASN A 1 349 ? -4.087 11.818 3.058 1.00 91.81 349 ASN A N 1
ATOM 2599 C CA . ASN A 1 349 ? -3.084 11.378 2.088 1.00 91.81 349 ASN A CA 1
ATOM 2600 C C . ASN A 1 349 ? -3.554 10.219 1.189 1.00 91.81 349 ASN A C 1
ATOM 2602 O O . ASN A 1 349 ? -2.738 9.587 0.519 1.00 91.81 349 ASN A O 1
ATOM 2606 N N . ASN A 1 350 ? -4.859 9.936 1.128 1.00 93.88 350 ASN A N 1
ATOM 2607 C CA . ASN A 1 350 ? -5.398 8.869 0.277 1.00 93.88 350 ASN A CA 1
ATOM 2608 C C . ASN A 1 350 ? -5.122 9.092 -1.225 1.00 93.88 350 ASN A C 1
ATOM 2610 O O . ASN A 1 350 ? -5.011 8.141 -1.982 1.00 93.88 350 ASN A O 1
ATOM 2614 N N . ALA A 1 351 ? -4.994 10.347 -1.664 1.00 91.44 351 ALA A N 1
ATOM 2615 C CA . ALA A 1 351 ? -4.695 10.691 -3.058 1.00 91.44 351 ALA A CA 1
ATOM 2616 C C . ALA A 1 351 ? -3.201 10.972 -3.315 1.00 91.44 351 ALA A C 1
ATOM 2618 O O . ALA A 1 351 ? -2.837 11.407 -4.406 1.00 91.44 351 ALA A O 1
ATOM 2619 N N . THR A 1 352 ? -2.338 10.781 -2.314 1.00 92.88 352 THR A N 1
ATOM 2620 C CA . THR A 1 352 ? -0.902 11.042 -2.441 1.00 92.88 352 THR A CA 1
ATOM 2621 C C . THR A 1 352 ? -0.202 9.791 -2.972 1.00 92.88 352 THR A C 1
ATOM 2623 O O . THR A 1 352 ? -0.215 8.745 -2.321 1.00 92.88 352 THR A O 1
ATOM 2626 N N . ASN A 1 353 ? 0.432 9.898 -4.141 1.00 92.38 353 ASN A N 1
ATOM 2627 C CA . ASN A 1 353 ? 1.183 8.796 -4.750 1.00 92.38 353 ASN A CA 1
ATOM 2628 C C . ASN A 1 353 ? 2.330 8.343 -3.837 1.00 92.38 353 ASN A C 1
ATOM 2630 O O . ASN A 1 353 ? 3.001 9.167 -3.216 1.00 92.38 353 ASN A O 1
ATOM 2634 N N . GLY A 1 354 ? 2.561 7.035 -3.749 1.00 91.62 354 GLY A N 1
ATOM 2635 C CA . GLY A 1 354 ? 3.617 6.451 -2.920 1.00 91.62 354 GLY A CA 1
ATOM 2636 C C . GLY A 1 354 ? 3.393 6.556 -1.405 1.00 91.62 354 GLY A C 1
ATOM 2637 O O . GLY A 1 354 ? 4.264 6.133 -0.640 1.00 91.62 354 GLY A O 1
ATOM 2638 N N . PHE A 1 355 ? 2.248 7.079 -0.940 1.00 94.94 355 PHE A N 1
ATOM 2639 C CA . PHE A 1 355 ? 1.940 7.156 0.488 1.00 94.94 355 PHE A CA 1
ATOM 2640 C C . PHE A 1 355 ? 1.722 5.766 1.099 1.00 94.94 355 PHE A C 1
ATOM 2642 O O . PHE A 1 355 ? 1.065 4.895 0.524 1.00 94.94 355 PHE A O 1
ATOM 2649 N N . LYS A 1 356 ? 2.265 5.573 2.307 1.00 94.81 356 LYS A N 1
ATOM 2650 C CA . LYS A 1 356 ? 2.125 4.344 3.094 1.00 94.81 356 LYS A CA 1
ATOM 2651 C C . LYS A 1 356 ? 1.326 4.610 4.354 1.00 94.81 356 LYS A C 1
ATOM 2653 O O . LYS A 1 356 ? 1.746 5.403 5.199 1.00 94.81 356 LYS A O 1
ATOM 2658 N N . ARG A 1 357 ? 0.198 3.907 4.460 1.00 94.06 357 ARG A N 1
ATOM 2659 C CA . ARG A 1 357 ? -0.734 3.931 5.582 1.00 94.06 357 ARG A CA 1
ATOM 2660 C C . ARG A 1 357 ? -0.001 3.775 6.906 1.00 94.06 357 ARG A C 1
ATOM 2662 O O . ARG A 1 357 ? 0.825 2.879 7.064 1.00 94.06 357 ARG A O 1
ATOM 2669 N N . SER A 1 358 ? -0.357 4.609 7.869 1.00 92.25 358 SER A N 1
ATOM 2670 C CA . SER A 1 358 ? 0.122 4.516 9.243 1.00 92.25 358 SER A CA 1
ATOM 2671 C C . SER A 1 358 ? -0.925 3.852 10.134 1.00 92.25 358 SER A C 1
ATOM 2673 O O . SER A 1 358 ? -2.123 4.058 9.959 1.00 92.25 358 SER A O 1
ATOM 2675 N N . ARG A 1 359 ? -0.482 3.091 11.136 1.00 89.62 359 ARG A N 1
ATOM 2676 C CA . ARG A 1 359 ? -1.336 2.492 12.165 1.00 89.62 359 ARG A CA 1
ATOM 2677 C C . ARG A 1 359 ? -0.779 2.785 13.553 1.00 89.62 359 ARG A C 1
ATOM 2679 O O . ARG A 1 359 ? 0.400 2.544 13.825 1.00 89.62 359 ARG A O 1
ATOM 2686 N N . ALA A 1 360 ? -1.639 3.272 14.445 1.00 86.38 360 ALA A N 1
ATOM 2687 C CA . ALA A 1 360 ? -1.314 3.398 15.858 1.00 86.38 360 ALA A CA 1
ATOM 2688 C C . ALA A 1 360 ? -1.285 2.005 16.508 1.00 86.38 360 ALA A C 1
ATOM 2690 O O . ALA A 1 360 ? -2.188 1.187 16.327 1.00 86.38 360 ALA A O 1
ATOM 2691 N N . SER A 1 361 ? -0.227 1.721 17.259 1.00 82.44 361 SER A N 1
ATOM 2692 C CA . SER A 1 361 ? -0.122 0.530 18.098 1.00 82.44 361 SER A CA 1
ATOM 2693 C C . SER A 1 361 ? -0.221 0.936 19.558 1.00 82.44 361 SER A C 1
ATOM 2695 O O . SER A 1 361 ? 0.353 1.947 19.966 1.00 82.44 361 SER A O 1
ATOM 2697 N N . PHE A 1 362 ? -0.947 0.149 20.343 1.00 80.06 362 PHE A N 1
ATOM 2698 C CA . PHE A 1 362 ? -1.220 0.437 21.744 1.00 80.06 362 PHE A CA 1
ATOM 2699 C C . PHE A 1 362 ? -0.623 -0.647 22.634 1.00 80.06 362 PHE A C 1
ATOM 2701 O O . PHE A 1 362 ? -0.548 -1.811 22.240 1.00 80.06 362 PHE A O 1
ATOM 2708 N N . ALA A 1 363 ? -0.202 -0.254 23.830 1.00 68.19 363 ALA A N 1
ATOM 2709 C CA . ALA A 1 363 ? 0.235 -1.161 24.880 1.00 68.19 363 ALA A CA 1
ATOM 2710 C C . ALA A 1 363 ? -0.481 -0.800 26.181 1.00 68.19 363 ALA A C 1
ATOM 2712 O O . ALA A 1 363 ? -0.727 0.379 26.457 1.00 68.19 363 ALA A O 1
ATOM 2713 N N . ASP A 1 364 ? -0.807 -1.809 26.976 1.00 63.91 364 ASP A N 1
ATOM 2714 C CA . ASP A 1 364 ? -1.302 -1.616 28.328 1.00 63.91 364 ASP A CA 1
ATOM 2715 C C . ASP A 1 364 ? -0.190 -1.079 29.240 1.00 63.91 364 ASP A C 1
ATOM 2717 O O . ASP A 1 364 ? 1.011 -1.261 29.008 1.00 63.91 364 ASP A O 1
ATOM 2721 N N . VAL A 1 365 ? -0.596 -0.344 30.273 1.00 56.66 365 VAL A N 1
ATOM 2722 C CA . VAL A 1 365 ? 0.313 0.152 31.307 1.00 56.66 365 VAL A CA 1
ATOM 2723 C C . VAL A 1 365 ? 0.039 -0.615 32.592 1.00 56.66 365 VAL A C 1
ATOM 2725 O O . VAL A 1 365 ? -1.060 -0.546 33.144 1.00 56.66 365 VAL A O 1
ATOM 2728 N N . TYR A 1 366 ? 1.052 -1.326 33.086 1.00 48.94 366 TYR A N 1
ATOM 2729 C CA . TYR A 1 366 ? 0.995 -2.042 34.358 1.00 48.94 366 TYR A CA 1
ATOM 2730 C C . TYR A 1 366 ? 1.841 -1.317 35.407 1.00 48.94 366 TYR A C 1
ATOM 2732 O O . TYR A 1 366 ? 3.023 -1.062 35.174 1.00 48.94 366 TYR A O 1
ATOM 2740 N N . SER A 1 367 ? 1.263 -1.005 36.570 1.00 50.72 367 SER A N 1
ATOM 2741 C CA . SER A 1 367 ? 2.035 -0.527 37.718 1.00 50.72 367 SER A CA 1
ATOM 2742 C C . SER A 1 367 ? 2.552 -1.734 38.509 1.00 50.72 367 SER A C 1
ATOM 2744 O O . SER A 1 367 ? 1.792 -2.544 39.041 1.00 50.72 367 SER A O 1
ATOM 2746 N N . SER A 1 368 ? 3.872 -1.912 38.562 1.00 42.91 368 SER A N 1
ATOM 2747 C CA . SER A 1 368 ? 4.480 -2.889 39.465 1.00 42.91 368 SER A CA 1
ATOM 2748 C C . SER A 1 368 ? 4.635 -2.250 40.841 1.00 42.91 368 SER A C 1
ATOM 2750 O O . SER A 1 368 ? 5.444 -1.336 41.007 1.00 42.91 368 SER A O 1
ATOM 2752 N N . THR A 1 369 ? 3.891 -2.725 41.840 1.00 39.47 369 THR A N 1
ATOM 2753 C CA . THR A 1 369 ? 4.155 -2.364 43.235 1.00 39.47 369 THR A CA 1
ATOM 2754 C C . THR A 1 369 ? 5.511 -2.958 43.654 1.00 39.47 369 THR A C 1
ATOM 2756 O O . THR A 1 369 ? 5.736 -4.155 43.453 1.00 39.47 369 THR A O 1
ATOM 2759 N N . PRO A 1 370 ? 6.436 -2.187 44.261 1.00 42.44 370 PRO A N 1
ATOM 2760 C CA . PRO A 1 370 ? 7.771 -2.675 44.641 1.00 42.44 370 PRO A CA 1
ATOM 2761 C C . PRO A 1 370 ? 7.804 -3.817 45.675 1.00 42.44 370 PRO A C 1
ATOM 2763 O O . PRO A 1 370 ? 8.884 -4.267 46.045 1.00 42.44 370 PRO A O 1
ATOM 2766 N N . ASN A 1 371 ? 6.650 -4.293 46.159 1.00 44.03 371 ASN A N 1
ATOM 2767 C CA . ASN A 1 371 ? 6.542 -5.142 47.347 1.00 44.03 371 ASN A CA 1
ATOM 2768 C C . ASN A 1 371 ? 5.822 -6.486 47.124 1.00 44.03 371 ASN A C 1
ATOM 2770 O O . ASN A 1 371 ? 5.119 -6.962 48.014 1.00 44.03 371 ASN A O 1
ATOM 2774 N N . GLY A 1 372 ? 6.009 -7.108 45.951 1.00 42.75 372 GLY A N 1
ATOM 2775 C CA . GLY A 1 372 ? 5.995 -8.571 45.738 1.00 42.75 372 GLY A CA 1
ATOM 2776 C C . GLY A 1 372 ? 4.779 -9.393 46.201 1.00 42.75 372 GLY A C 1
ATOM 2777 O O . GLY A 1 372 ? 4.833 -10.620 46.167 1.00 42.75 372 GLY A O 1
ATOM 2778 N N . THR A 1 373 ? 3.691 -8.765 46.637 1.00 38.00 373 THR A N 1
ATOM 2779 C CA . THR A 1 373 ? 2.495 -9.446 47.132 1.00 38.00 373 THR A CA 1
ATOM 2780 C C . THR A 1 373 ? 1.476 -9.451 46.007 1.00 38.00 373 THR A C 1
ATOM 2782 O O . THR A 1 373 ? 0.996 -8.395 45.600 1.00 38.00 373 THR A O 1
ATOM 2785 N N . ALA A 1 374 ? 1.193 -10.641 45.478 1.00 40.56 374 ALA A N 1
ATOM 2786 C CA . ALA A 1 374 ? 0.280 -10.875 44.368 1.00 40.56 374 ALA A CA 1
ATOM 2787 C C . ALA A 1 374 ? -1.172 -10.539 44.751 1.00 40.56 374 ALA A C 1
ATOM 2789 O O . ALA A 1 374 ? -1.964 -11.421 45.067 1.00 40.56 374 ALA A O 1
ATOM 2790 N N . ASN A 1 375 ? -1.517 -9.255 44.716 1.00 40.31 375 ASN A N 1
ATOM 2791 C CA . ASN A 1 375 ? -2.889 -8.800 44.554 1.00 40.31 375 ASN A CA 1
ATOM 2792 C C . ASN A 1 375 ? -3.070 -8.384 43.095 1.00 40.31 375 ASN A C 1
ATOM 2794 O O . ASN A 1 375 ? -2.164 -7.815 42.493 1.00 40.31 375 ASN A O 1
ATOM 2798 N N . VAL A 1 376 ? -4.227 -8.718 42.529 1.00 42.22 376 VAL A N 1
ATOM 2799 C CA . VAL A 1 376 ? -4.642 -8.372 41.165 1.00 42.22 376 VAL A CA 1
ATOM 2800 C C . VAL A 1 376 ? -4.578 -6.850 41.000 1.00 42.22 376 VAL A C 1
ATOM 2802 O O . VAL A 1 376 ? -5.492 -6.143 41.415 1.00 42.22 376 VAL A O 1
ATOM 2805 N N . THR A 1 377 ? -3.473 -6.334 40.459 1.00 39.28 377 THR A N 1
ATOM 2806 C CA . THR A 1 377 ? -3.326 -4.903 40.179 1.00 39.28 377 THR A CA 1
ATOM 2807 C C . THR A 1 377 ? -4.169 -4.561 38.958 1.00 39.28 377 THR A C 1
ATOM 2809 O O . THR A 1 377 ? -3.985 -5.155 37.897 1.00 39.28 377 THR A O 1
ATOM 2812 N N . SER A 1 378 ? -5.100 -3.621 39.101 1.00 45.94 378 SER A N 1
ATOM 2813 C CA . SER A 1 378 ? -5.854 -3.064 37.977 1.00 45.94 378 SER A CA 1
ATOM 2814 C C . SER A 1 378 ? -4.902 -2.399 36.977 1.00 45.94 378 SER A C 1
ATOM 2816 O O . SER A 1 378 ? -3.989 -1.680 37.382 1.00 45.94 378 SER A O 1
ATOM 2818 N N . GLY A 1 379 ? -5.109 -2.629 35.676 1.00 50.91 379 GLY A N 1
ATOM 2819 C CA . GLY A 1 379 ? -4.338 -1.961 34.624 1.00 50.91 379 GLY A CA 1
ATOM 2820 C C . GLY A 1 379 ? -4.499 -0.441 34.704 1.00 50.91 379 GLY A C 1
ATOM 2821 O O . GLY A 1 379 ? -5.612 0.058 34.861 1.00 50.91 379 GLY A O 1
ATOM 2822 N N . SER A 1 380 ? -3.392 0.291 34.584 1.00 50.25 380 SER A N 1
ATOM 2823 C CA . SER A 1 380 ? -3.327 1.747 34.784 1.00 50.25 380 SER A CA 1
ATOM 2824 C C . SER A 1 380 ? -3.720 2.553 33.536 1.00 50.25 380 SER A C 1
ATOM 2826 O O . SER A 1 380 ? -3.488 3.758 33.472 1.00 50.25 380 SER A O 1
ATOM 2828 N N . GLY A 1 381 ? -4.295 1.888 32.529 1.00 62.56 381 GLY A N 1
ATOM 2829 C CA . GLY A 1 381 ? -4.714 2.477 31.261 1.00 62.56 381 GLY A CA 1
ATOM 2830 C C . GLY A 1 381 ? -3.943 1.935 30.058 1.00 62.56 381 GLY A C 1
ATOM 2831 O O . GLY A 1 381 ? -3.343 0.860 30.098 1.00 62.56 381 GLY A O 1
ATOM 2832 N N . VAL A 1 382 ? -3.996 2.695 28.968 1.00 66.81 382 VAL A N 1
ATOM 2833 C CA . VAL A 1 382 ? -3.395 2.368 27.672 1.00 66.81 382 VAL A CA 1
ATOM 2834 C C . VAL A 1 382 ? -2.477 3.506 27.238 1.00 66.81 382 VAL A C 1
ATOM 2836 O O . VAL A 1 382 ? -2.782 4.672 27.473 1.00 66.81 382 VAL A O 1
ATOM 2839 N N . ARG A 1 383 ? -1.358 3.180 26.595 1.00 70.62 383 ARG A N 1
ATOM 2840 C CA . ARG A 1 383 ? -0.474 4.156 25.948 1.00 70.62 383 ARG A CA 1
ATOM 2841 C C . ARG A 1 383 ? -0.285 3.816 24.478 1.00 70.62 383 ARG A C 1
ATOM 2843 O O . ARG A 1 383 ? -0.384 2.655 24.081 1.00 70.62 383 ARG A O 1
ATOM 2850 N N . VAL A 1 384 ? 0.056 4.822 23.681 1.00 75.12 384 VAL A N 1
ATOM 2851 C CA . VAL A 1 384 ? 0.524 4.609 22.309 1.00 75.12 384 VAL A CA 1
ATOM 2852 C C . VAL A 1 384 ? 1.925 4.001 22.386 1.00 75.12 384 VAL A C 1
ATOM 2854 O O . VAL A 1 384 ? 2.859 4.633 22.868 1.00 75.12 384 VAL A O 1
ATOM 2857 N N . ALA A 1 385 ? 2.063 2.750 21.955 1.00 75.00 385 ALA A N 1
ATOM 2858 C CA . ALA A 1 385 ? 3.341 2.049 21.877 1.00 75.00 385 ALA A CA 1
ATOM 2859 C C . ALA A 1 385 ? 4.204 2.565 20.714 1.00 75.00 385 ALA A C 1
ATOM 2861 O O . ALA A 1 385 ? 5.429 2.524 20.785 1.00 75.00 385 ALA A O 1
ATOM 2862 N N . GLY A 1 386 ? 3.560 3.056 19.654 1.00 77.75 386 GLY A N 1
ATOM 2863 C CA . GLY A 1 386 ? 4.203 3.685 18.504 1.00 77.75 386 GLY A CA 1
ATOM 2864 C C . GLY A 1 386 ? 3.275 3.745 17.296 1.00 77.75 386 GLY A C 1
ATOM 2865 O O . GLY A 1 386 ? 2.243 3.069 17.262 1.00 77.75 386 GLY A O 1
ATOM 2866 N N . ILE A 1 387 ? 3.657 4.529 16.295 1.00 87.62 387 ILE A N 1
ATOM 2867 C CA . ILE A 1 387 ? 2.981 4.596 14.997 1.00 87.62 387 ILE A CA 1
ATOM 2868 C C . ILE A 1 387 ? 3.853 3.831 14.004 1.00 87.62 387 ILE A C 1
ATOM 2870 O O . ILE A 1 387 ? 5.044 4.112 13.891 1.00 87.62 387 ILE A O 1
ATOM 2874 N N . LYS A 1 388 ? 3.283 2.834 13.327 1.00 87.12 388 LYS A N 1
ATOM 2875 C CA . LYS A 1 388 ? 3.991 2.000 12.345 1.00 87.12 388 LYS A CA 1
ATOM 2876 C C . LYS A 1 388 ? 3.410 2.226 10.958 1.00 87.12 388 LYS A C 1
ATOM 2878 O O . LYS A 1 388 ? 2.201 2.396 10.842 1.00 87.12 388 LYS A O 1
ATOM 2883 N N . GLN A 1 389 ? 4.247 2.202 9.926 1.00 91.00 389 GLN A N 1
ATOM 2884 C CA . GLN A 1 389 ? 3.795 2.328 8.539 1.00 91.00 389 GLN A CA 1
ATOM 2885 C C . GLN A 1 389 ? 3.644 0.961 7.887 1.00 91.00 389 GLN A C 1
ATOM 2887 O O . GLN A 1 389 ? 4.498 0.098 8.026 1.00 91.00 389 GLN A O 1
ATOM 2892 N N . GLU A 1 390 ? 2.579 0.741 7.136 1.00 91.50 390 GLU A N 1
ATOM 2893 C CA . GLU A 1 390 ? 2.353 -0.494 6.395 1.00 91.50 390 GLU A CA 1
ATOM 2894 C C . GLU A 1 390 ? 2.918 -0.340 4.979 1.00 91.50 390 GLU A C 1
ATOM 2896 O O . GLU A 1 390 ? 2.348 0.352 4.140 1.00 91.50 390 GLU A O 1
ATOM 2901 N N . PHE A 1 391 ? 4.044 -1.002 4.693 1.00 92.56 391 PHE A N 1
ATOM 2902 C CA . PHE A 1 391 ? 4.744 -0.916 3.402 1.00 92.56 391 PHE A CA 1
ATOM 2903 C C . PHE A 1 391 ? 4.165 -1.830 2.307 1.00 92.56 391 PHE A C 1
ATOM 2905 O O . PHE A 1 391 ? 4.857 -2.132 1.339 1.00 92.56 391 PHE A O 1
ATOM 2912 N N . LYS A 1 392 ? 2.893 -2.250 2.410 1.00 92.31 392 LYS A N 1
ATOM 2913 C CA . LYS A 1 392 ? 2.247 -3.019 1.332 1.00 92.31 392 LYS A CA 1
ATOM 2914 C C . LYS A 1 392 ? 2.204 -2.191 0.041 1.00 92.31 392 LYS A C 1
ATOM 2916 O O . LYS A 1 392 ? 2.044 -0.965 0.101 1.00 92.31 392 LYS A O 1
ATOM 2921 N N . GLN A 1 393 ? 2.331 -2.857 -1.100 1.00 93.94 393 GLN A N 1
ATOM 2922 C CA . GLN A 1 393 ? 2.196 -2.250 -2.425 1.00 93.94 393 GLN A CA 1
ATOM 2923 C C . GLN A 1 393 ? 0.796 -1.629 -2.585 1.00 93.94 393 GLN A C 1
ATOM 2925 O O . GLN A 1 393 ? -0.194 -2.245 -2.182 1.00 93.94 393 GLN A O 1
ATOM 2930 N N . GLY A 1 394 ? 0.735 -0.403 -3.106 1.00 93.00 394 GLY A N 1
ATOM 2931 C CA . GLY A 1 394 ? -0.508 0.225 -3.565 1.00 93.00 394 GLY A CA 1
ATOM 2932 C C . GLY A 1 394 ? -0.837 -0.162 -5.008 1.00 93.00 394 GLY A C 1
ATOM 2933 O O . GLY A 1 394 ? -0.011 -0.768 -5.697 1.00 93.00 394 GLY A O 1
ATOM 2934 N N . ASP A 1 395 ? -2.030 0.191 -5.478 1.00 93.50 395 ASP A N 1
ATOM 2935 C CA . ASP A 1 395 ? -2.407 -0.061 -6.869 1.00 93.50 395 ASP A CA 1
ATOM 2936 C C . ASP A 1 395 ? -1.504 0.735 -7.823 1.00 93.50 395 ASP A C 1
ATOM 2938 O O . ASP A 1 395 ? -1.114 1.868 -7.543 1.00 93.50 395 ASP A O 1
ATOM 2942 N N . ILE A 1 396 ? -1.128 0.123 -8.948 1.00 94.69 396 ILE A N 1
ATOM 2943 C CA . ILE A 1 396 ? -0.295 0.770 -9.966 1.00 94.69 396 ILE A CA 1
ATOM 2944 C C . ILE A 1 396 ? -1.209 1.289 -11.073 1.00 94.69 396 ILE A C 1
ATOM 2946 O O . ILE A 1 396 ? -1.877 0.504 -11.753 1.00 94.69 396 ILE A O 1
ATOM 2950 N N . THR A 1 397 ? -1.212 2.603 -11.280 1.00 95.19 397 THR A N 1
ATOM 2951 C CA . THR A 1 397 ? -1.962 3.256 -12.354 1.00 95.19 397 THR A CA 1
ATOM 2952 C C . THR A 1 397 ? -1.035 3.724 -13.463 1.00 95.19 397 THR A C 1
ATOM 2954 O O . THR A 1 397 ? 0.030 4.283 -13.224 1.00 95.19 397 THR A O 1
ATOM 2957 N N . TYR A 1 398 ? -1.435 3.472 -14.709 1.00 95.38 398 TYR A N 1
ATOM 2958 C CA . TYR A 1 398 ? -0.660 3.854 -15.886 1.00 95.38 398 TYR A CA 1
ATOM 2959 C C . TYR A 1 398 ? -0.937 5.307 -16.267 1.00 95.38 398 TYR A C 1
ATOM 2961 O O . TYR A 1 398 ? -2.092 5.742 -16.302 1.00 95.38 398 TYR A O 1
ATOM 2969 N N . THR A 1 399 ? 0.116 6.037 -16.610 1.00 95.06 399 THR A N 1
ATOM 2970 C CA . THR A 1 399 ? 0.068 7.424 -17.072 1.00 95.06 399 THR A CA 1
ATOM 2971 C C . THR A 1 399 ? 0.653 7.533 -18.483 1.00 95.06 399 THR A C 1
ATOM 2973 O O . THR A 1 399 ? 1.223 6.588 -19.023 1.00 95.06 399 THR A O 1
ATOM 2976 N N . ASN A 1 400 ? 0.482 8.694 -19.121 1.00 92.56 400 ASN A N 1
ATOM 2977 C CA . ASN A 1 400 ? 1.066 8.971 -20.440 1.00 92.56 400 ASN A CA 1
ATOM 2978 C C . ASN A 1 400 ? 2.438 9.668 -20.347 1.00 92.56 400 ASN A C 1
ATOM 2980 O O . ASN A 1 400 ? 2.919 10.181 -21.354 1.00 92.56 400 ASN A O 1
ATOM 2984 N N . ASN A 1 401 ? 3.028 9.767 -19.151 1.00 92.81 401 ASN A N 1
ATOM 2985 C CA . ASN A 1 401 ? 4.295 10.457 -18.924 1.00 92.81 401 ASN A CA 1
ATOM 2986 C C . ASN A 1 401 ? 5.387 9.447 -18.560 1.00 92.81 401 ASN A C 1
ATOM 2988 O O . ASN A 1 401 ? 5.335 8.849 -17.492 1.00 92.81 401 ASN A O 1
ATOM 2992 N N . ASN A 1 402 ? 6.408 9.300 -19.402 1.00 91.38 402 ASN A N 1
ATOM 2993 C CA . ASN A 1 402 ? 7.486 8.328 -19.185 1.00 91.38 402 ASN A CA 1
ATOM 2994 C C . ASN A 1 402 ? 8.302 8.594 -17.903 1.00 91.38 402 ASN A C 1
ATOM 2996 O O . ASN A 1 402 ? 8.928 7.675 -17.373 1.00 91.38 402 ASN A O 1
ATOM 3000 N N . MET A 1 403 ? 8.291 9.836 -17.403 1.00 93.31 403 MET A N 1
ATOM 3001 C CA . MET A 1 403 ? 8.974 10.229 -16.162 1.00 93.31 403 MET A CA 1
ATOM 3002 C C . MET A 1 403 ? 8.182 9.883 -14.897 1.00 93.31 403 MET A C 1
ATOM 3004 O O . MET A 1 403 ? 8.714 9.995 -13.794 1.00 93.31 403 MET A O 1
ATOM 3008 N N . ASP A 1 404 ? 6.936 9.436 -15.041 1.00 96.00 404 ASP A N 1
ATOM 3009 C CA . ASP A 1 404 ? 6.209 8.826 -13.940 1.00 96.00 404 ASP A CA 1
ATOM 3010 C C . ASP A 1 404 ? 6.687 7.382 -13.791 1.00 96.00 404 ASP A C 1
ATOM 3012 O O . ASP A 1 404 ? 6.524 6.556 -14.696 1.00 96.00 404 ASP A O 1
ATOM 3016 N N . LEU A 1 405 ? 7.313 7.092 -12.658 1.00 96.19 405 LEU A N 1
ATOM 3017 C CA . LEU A 1 405 ? 7.891 5.797 -12.351 1.00 96.19 405 LEU A CA 1
ATOM 3018 C C . LEU A 1 405 ? 7.152 5.126 -11.194 1.00 96.19 405 LEU A C 1
ATOM 3020 O O . LEU A 1 405 ? 6.755 5.750 -10.212 1.00 96.19 405 LEU A O 1
ATOM 3024 N N . SER A 1 406 ? 7.041 3.808 -11.269 1.00 96.88 406 SER A N 1
ATOM 3025 C CA . SER A 1 406 ? 6.593 2.972 -10.157 1.00 96.88 406 SER A CA 1
ATOM 3026 C C . SER A 1 406 ? 7.567 1.817 -9.954 1.00 96.88 406 SER A C 1
ATOM 3028 O O . SER A 1 406 ? 8.326 1.460 -10.857 1.00 96.88 406 SER A O 1
ATOM 3030 N N . ILE A 1 407 ? 7.587 1.250 -8.749 1.00 96.31 407 ILE A N 1
ATOM 3031 C CA . ILE A 1 407 ? 8.385 0.062 -8.433 1.00 96.31 407 ILE A CA 1
ATOM 3032 C C . ILE A 1 407 ? 7.413 -1.094 -8.241 1.00 96.31 407 ILE A C 1
ATOM 3034 O O . ILE A 1 407 ? 6.645 -1.102 -7.281 1.00 96.31 407 ILE A O 1
ATOM 3038 N N . GLY A 1 408 ? 7.468 -2.083 -9.128 1.00 93.31 408 GLY A N 1
ATOM 3039 C CA . GLY A 1 408 ? 6.735 -3.333 -8.985 1.00 93.31 408 GLY A CA 1
ATOM 3040 C C . GLY A 1 408 ? 7.488 -4.297 -8.071 1.00 93.31 408 GLY A C 1
ATOM 3041 O O . GLY A 1 408 ? 8.446 -4.939 -8.507 1.00 93.31 408 GLY A O 1
ATOM 3042 N N . GLY A 1 409 ? 7.057 -4.417 -6.812 1.00 91.75 409 GLY A N 1
ATOM 3043 C CA . GLY A 1 409 ? 7.642 -5.331 -5.822 1.00 91.75 409 GLY A CA 1
ATOM 3044 C C . GLY A 1 409 ? 8.252 -4.604 -4.624 1.00 91.75 409 GLY A C 1
ATOM 3045 O O . GLY A 1 409 ? 7.732 -3.588 -4.182 1.00 91.75 409 GLY A O 1
ATOM 3046 N N . GLU A 1 410 ? 9.344 -5.117 -4.064 1.00 91.94 410 GLU A N 1
ATOM 3047 C CA . GLU A 1 410 ? 10.022 -4.496 -2.915 1.00 91.94 410 GLU A CA 1
ATOM 3048 C C . GLU A 1 410 ? 11.110 -3.508 -3.362 1.00 91.94 410 GLU A C 1
ATOM 3050 O O . GLU A 1 410 ? 11.869 -3.791 -4.290 1.00 91.94 410 GLU A O 1
ATOM 3055 N N . GLY A 1 411 ? 11.233 -2.371 -2.675 1.00 94.06 411 GLY A N 1
ATOM 3056 C CA . GLY A 1 411 ? 12.295 -1.389 -2.911 1.00 94.06 411 GLY A CA 1
ATOM 3057 C C . GLY A 1 411 ? 11.825 0.064 -2.864 1.00 94.06 411 GLY A C 1
ATOM 3058 O O . GLY A 1 411 ? 10.633 0.357 -2.898 1.00 94.06 411 GLY A O 1
ATOM 3059 N N . PHE A 1 412 ? 12.792 0.972 -2.786 1.00 96.75 412 PHE A N 1
ATOM 3060 C CA . PHE A 1 412 ? 12.601 2.418 -2.739 1.00 96.75 412 PHE A CA 1
ATOM 3061 C C . PHE A 1 412 ? 13.513 3.091 -3.762 1.00 96.75 412 PHE A C 1
ATOM 3063 O O . PHE A 1 412 ? 14.664 2.678 -3.940 1.00 96.75 412 PHE A O 1
ATOM 3070 N N . PHE A 1 413 ? 13.026 4.155 -4.395 1.00 97.31 413 PHE A N 1
ATOM 3071 C CA . PHE A 1 413 ? 13.874 5.084 -5.127 1.00 97.31 413 PHE A CA 1
ATOM 3072 C C . PHE A 1 413 ? 14.835 5.754 -4.154 1.00 97.31 413 PHE A C 1
ATOM 3074 O O . PHE A 1 413 ? 14.445 6.127 -3.047 1.00 97.31 413 PHE A O 1
ATOM 3081 N N . ARG A 1 414 ? 16.090 5.904 -4.573 1.00 96.62 414 ARG A N 1
ATOM 3082 C CA . ARG A 1 414 ? 17.132 6.557 -3.786 1.00 96.62 414 ARG A CA 1
ATOM 3083 C C . ARG A 1 414 ? 17.344 7.981 -4.289 1.00 96.62 414 ARG A C 1
ATOM 3085 O O . ARG A 1 414 ? 17.819 8.178 -5.412 1.00 96.62 414 ARG A O 1
ATOM 3092 N N . LEU A 1 415 ? 17.037 8.949 -3.440 1.00 96.06 415 LEU A N 1
ATOM 3093 C CA . LEU A 1 415 ? 17.106 10.378 -3.715 1.00 96.06 415 LEU A CA 1
ATOM 3094 C C . LEU A 1 415 ? 18.268 11.017 -2.945 1.00 96.06 415 LEU A C 1
ATOM 3096 O O . LEU A 1 415 ? 18.676 10.530 -1.892 1.00 96.06 415 LEU A O 1
ATOM 3100 N N . ASP A 1 416 ? 18.819 12.093 -3.488 1.00 95.50 416 ASP A N 1
ATOM 3101 C CA . ASP A 1 416 ? 19.818 12.949 -2.851 1.00 95.50 416 ASP A CA 1
ATOM 3102 C C . ASP A 1 416 ? 19.237 14.358 -2.701 1.00 95.50 416 ASP A C 1
ATOM 3104 O O . ASP A 1 416 ? 19.080 15.070 -3.693 1.00 95.50 416 ASP A O 1
ATOM 3108 N N . ASP A 1 417 ? 18.929 14.759 -1.470 1.00 93.19 417 ASP A N 1
ATOM 3109 C CA . ASP A 1 417 ? 18.540 16.122 -1.117 1.00 93.19 417 ASP A CA 1
ATOM 3110 C C . ASP A 1 417 ? 19.725 16.843 -0.465 1.00 93.19 417 ASP A C 1
ATOM 3112 O O . ASP A 1 417 ? 20.075 16.625 0.697 1.00 93.19 417 ASP A O 1
ATOM 3116 N N . GLY A 1 418 ? 20.418 17.679 -1.240 1.00 87.94 418 GLY A N 1
ATOM 3117 C CA . GLY A 1 418 ? 21.503 18.511 -0.711 1.00 87.94 418 GLY A CA 1
ATOM 3118 C C . GLY A 1 418 ? 22.679 17.745 -0.077 1.00 87.94 418 GLY A C 1
ATOM 3119 O O . GLY A 1 418 ? 23.417 18.328 0.717 1.00 87.94 418 GLY A O 1
ATOM 3120 N N . GLY A 1 419 ? 22.887 16.469 -0.423 1.00 88.56 419 GLY A N 1
ATOM 3121 C CA . GLY A 1 419 ? 23.894 15.577 0.162 1.00 88.56 419 GLY A CA 1
ATOM 3122 C C . GLY A 1 419 ? 23.334 14.593 1.197 1.00 88.56 419 GLY A C 1
ATOM 3123 O O . GLY A 1 419 ? 24.068 13.706 1.642 1.00 88.56 419 GLY A O 1
ATOM 3124 N N . VAL A 1 420 ? 22.066 14.737 1.590 1.00 91.81 420 VAL A N 1
ATOM 3125 C CA . VAL A 1 420 ? 21.347 13.801 2.460 1.00 91.81 420 VAL A CA 1
ATOM 3126 C C . VAL A 1 420 ? 20.605 12.799 1.588 1.00 91.81 420 VAL A C 1
ATOM 3128 O O . VAL A 1 420 ? 19.875 13.166 0.674 1.00 91.81 420 VAL A O 1
ATOM 3131 N N . ILE A 1 421 ? 20.803 11.513 1.864 1.00 94.44 421 ILE A N 1
ATOM 3132 C CA . ILE A 1 421 ? 20.151 10.452 1.102 1.00 94.44 421 ILE A CA 1
ATOM 3133 C C . ILE A 1 421 ? 18.789 10.157 1.709 1.00 94.44 421 ILE A C 1
ATOM 3135 O O . ILE A 1 421 ? 18.696 9.780 2.879 1.00 94.44 421 ILE A O 1
ATOM 3139 N N . GLU A 1 422 ? 17.762 10.279 0.882 1.00 95.62 422 GLU A N 1
ATOM 3140 C CA . GLU A 1 422 ? 16.391 9.932 1.217 1.00 95.62 422 GLU A CA 1
ATOM 3141 C C . GLU A 1 422 ? 15.891 8.797 0.325 1.00 95.62 422 GLU A C 1
ATOM 3143 O O . GLU A 1 422 ? 16.405 8.533 -0.764 1.00 95.62 422 GLU A O 1
ATOM 3148 N N . TYR A 1 423 ? 14.871 8.103 0.801 1.00 96.50 423 TYR A N 1
ATOM 3149 C CA . TYR A 1 423 ? 14.254 6.979 0.121 1.00 96.50 423 TYR A CA 1
ATOM 3150 C C . TYR A 1 423 ? 12.777 7.286 -0.079 1.00 96.50 423 TYR A C 1
ATOM 3152 O O . TYR A 1 423 ? 12.140 7.797 0.835 1.00 96.50 423 TYR A O 1
ATOM 3160 N N . SER A 1 424 ? 12.220 6.980 -1.248 1.00 95.88 424 SER A N 1
ATOM 3161 C CA . SER A 1 424 ? 10.806 7.234 -1.551 1.00 95.88 424 SER A CA 1
ATOM 3162 C C . SER A 1 424 ? 10.200 6.120 -2.397 1.00 95.88 424 SER A C 1
ATOM 3164 O O . SER A 1 424 ? 10.903 5.425 -3.128 1.00 95.88 424 SER A O 1
ATOM 3166 N N . ARG A 1 425 ? 8.879 5.944 -2.303 1.00 95.38 425 ARG A N 1
ATOM 3167 C CA . ARG A 1 425 ? 8.100 5.142 -3.265 1.00 95.38 425 ARG A CA 1
ATOM 3168 C C . ARG A 1 425 ? 7.287 6.003 -4.224 1.00 95.38 425 ARG A C 1
ATOM 3170 O O . ARG A 1 425 ? 6.772 5.481 -5.206 1.00 95.38 425 ARG A O 1
ATOM 3177 N N . ALA A 1 426 ? 7.185 7.305 -3.967 1.00 95.25 426 ALA A N 1
ATOM 3178 C CA . ALA A 1 426 ? 6.604 8.225 -4.926 1.00 95.25 426 ALA A CA 1
ATOM 3179 C C . ALA A 1 426 ? 7.567 8.360 -6.109 1.00 95.25 426 ALA A C 1
ATOM 3181 O O . ALA A 1 426 ? 8.731 8.709 -5.926 1.00 95.25 426 ALA A O 1
ATOM 3182 N N . GLY A 1 427 ? 7.086 8.065 -7.315 1.00 94.75 427 GLY A N 1
ATOM 3183 C CA . GLY A 1 427 ? 7.885 8.186 -8.533 1.00 94.75 427 GLY A CA 1
ATOM 3184 C C . GLY A 1 427 ? 7.372 9.248 -9.492 1.00 94.75 427 GLY A C 1
ATOM 3185 O O . GLY A 1 427 ? 7.463 9.091 -10.702 1.00 94.75 427 GLY A O 1
ATOM 3186 N N . THR A 1 428 ? 6.819 10.340 -8.965 1.00 94.69 428 THR A N 1
ATOM 3187 C CA . THR A 1 428 ? 6.517 11.524 -9.774 1.00 94.69 428 THR A CA 1
ATOM 3188 C C . THR A 1 428 ? 7.806 12.320 -9.975 1.00 94.69 428 THR A C 1
ATOM 3190 O O . THR A 1 428 ? 8.189 13.108 -9.109 1.00 94.69 428 THR A O 1
ATOM 3193 N N . PHE A 1 429 ? 8.478 12.098 -11.108 1.00 96.12 429 PHE A N 1
ATOM 3194 C CA . PHE A 1 429 ? 9.730 12.772 -11.449 1.00 96.12 429 PHE A CA 1
ATOM 3195 C C . PHE A 1 429 ? 9.569 13.774 -12.596 1.00 96.12 429 PHE A C 1
ATOM 3197 O O . PHE A 1 429 ? 8.696 13.664 -13.458 1.00 96.12 429 PHE A O 1
ATOM 3204 N N . GLY A 1 430 ? 10.461 14.757 -12.613 1.00 94.31 430 GLY A N 1
ATOM 3205 C CA . GLY A 1 430 ? 10.630 15.734 -13.677 1.00 94.31 430 GLY A CA 1
ATOM 3206 C C . GLY A 1 430 ? 12.107 16.002 -13.945 1.00 94.31 430 GLY A C 1
ATOM 3207 O O . GLY A 1 430 ? 12.988 15.403 -13.332 1.00 94.31 430 GLY A O 1
ATOM 3208 N N . LEU A 1 431 ? 12.372 16.907 -14.883 1.00 93.19 431 LEU A N 1
ATOM 3209 C CA . LEU A 1 431 ? 13.715 17.400 -15.168 1.00 93.19 431 LEU A CA 1
ATOM 3210 C C . LEU A 1 431 ? 13.861 18.833 -14.670 1.00 93.19 431 LEU A C 1
ATOM 3212 O O . LEU A 1 431 ? 12.955 19.647 -14.868 1.00 93.19 431 LEU A O 1
ATOM 3216 N N . ASP A 1 432 ? 15.002 19.140 -14.063 1.00 92.56 432 ASP A N 1
ATOM 3217 C CA . ASP A 1 432 ? 15.391 20.518 -13.768 1.00 92.56 432 ASP A CA 1
ATOM 3218 C C . ASP A 1 432 ? 16.016 21.217 -14.998 1.00 92.56 432 ASP A C 1
ATOM 3220 O O . ASP A 1 432 ? 16.113 20.657 -16.097 1.00 92.56 432 ASP A O 1
ATOM 3224 N N . ASN A 1 433 ? 16.437 22.473 -14.825 1.00 89.44 433 ASN A N 1
ATOM 3225 C CA . ASN A 1 433 ? 17.042 23.269 -15.899 1.00 89.44 433 ASN A CA 1
ATOM 3226 C C . ASN A 1 433 ? 18.452 22.791 -16.281 1.00 89.44 433 ASN A C 1
ATOM 3228 O O . ASN A 1 433 ? 18.961 23.150 -17.344 1.00 89.44 433 ASN A O 1
ATOM 3232 N N . GLU A 1 434 ? 19.086 22.006 -15.419 1.00 88.69 434 GLU A N 1
ATOM 3233 C CA . GLU A 1 434 ? 20.411 21.426 -15.583 1.00 88.69 434 GLU A CA 1
ATOM 3234 C C . GLU A 1 434 ? 20.352 19.996 -16.159 1.00 88.69 434 GLU A C 1
ATOM 3236 O O . GLU A 1 434 ? 21.394 19.399 -16.436 1.00 88.69 434 GLU A O 1
ATOM 3241 N N . GLY A 1 435 ? 19.150 19.453 -16.378 1.00 89.88 435 GLY A N 1
ATOM 3242 C CA . GLY A 1 435 ? 18.923 18.117 -16.920 1.00 89.88 435 GLY A CA 1
ATOM 3243 C C . GLY A 1 435 ? 19.072 16.998 -15.888 1.00 89.88 435 GLY A C 1
ATOM 3244 O O . GLY A 1 435 ? 19.271 15.850 -16.275 1.00 89.88 435 GLY A O 1
ATOM 3245 N N . ASN A 1 436 ? 19.009 17.284 -14.588 1.00 94.12 436 ASN A N 1
ATOM 3246 C CA . ASN A 1 436 ? 18.915 16.253 -13.559 1.00 94.12 436 ASN A CA 1
ATOM 3247 C C . ASN A 1 436 ? 17.471 15.782 -13.397 1.00 94.12 436 ASN A C 1
ATOM 3249 O O . ASN A 1 436 ? 16.531 16.571 -13.503 1.00 94.12 436 ASN A O 1
ATOM 3253 N N . ILE A 1 437 ? 17.306 14.500 -13.080 1.00 95.25 437 ILE A N 1
ATOM 3254 C CA . ILE A 1 437 ? 16.004 13.949 -12.705 1.00 95.25 437 ILE A CA 1
ATOM 3255 C C . ILE A 1 437 ? 15.723 14.313 -11.246 1.00 95.25 437 ILE A C 1
ATOM 3257 O O . ILE A 1 437 ? 16.491 13.937 -10.358 1.00 95.25 437 ILE A O 1
ATOM 3261 N N . VAL A 1 438 ? 14.631 15.032 -11.005 1.00 95.75 438 VAL A N 1
ATOM 3262 C CA . VAL A 1 438 ? 14.222 15.515 -9.681 1.00 95.75 438 VAL A CA 1
ATOM 3263 C C . VAL A 1 438 ? 12.799 15.090 -9.356 1.00 95.75 438 VAL A C 1
ATOM 3265 O O . VAL A 1 438 ? 11.971 14.930 -10.252 1.00 95.75 438 VAL A O 1
ATOM 3268 N N . ASP A 1 439 ? 12.507 14.891 -8.078 1.00 93.81 439 ASP A N 1
ATOM 3269 C CA . ASP A 1 439 ? 11.137 14.693 -7.607 1.00 93.81 439 ASP A CA 1
ATOM 3270 C C . ASP A 1 439 ? 10.385 16.038 -7.476 1.00 93.81 439 ASP A C 1
ATOM 3272 O O . ASP A 1 439 ? 10.891 17.113 -7.812 1.00 93.81 439 ASP A O 1
ATOM 3276 N N . THR A 1 440 ? 9.160 16.001 -6.946 1.00 89.62 440 THR A N 1
ATOM 3277 C CA . THR A 1 440 ? 8.359 17.213 -6.696 1.00 89.62 440 THR A CA 1
ATOM 3278 C C . THR A 1 440 ? 8.900 18.119 -5.585 1.00 89.62 440 THR A C 1
ATOM 3280 O O . THR A 1 440 ? 8.473 19.271 -5.494 1.00 89.62 440 THR A O 1
ATOM 3283 N N . SER A 1 441 ? 9.788 17.615 -4.721 1.00 88.31 441 SER A N 1
ATOM 3284 C CA . SER A 1 441 ? 10.421 18.385 -3.644 1.00 88.31 441 SER A CA 1
ATOM 3285 C C . SER A 1 441 ? 11.743 19.041 -4.076 1.00 88.31 441 SER A C 1
ATOM 3287 O O . SER A 1 441 ? 12.187 19.998 -3.443 1.00 88.31 441 SER A O 1
ATOM 3289 N N . GLY A 1 442 ? 12.311 18.602 -5.205 1.00 90.94 442 GLY A N 1
ATOM 3290 C CA . GLY A 1 442 ? 13.594 19.048 -5.747 1.00 90.94 442 GLY A CA 1
ATOM 3291 C C . GLY A 1 442 ? 14.764 18.119 -5.411 1.00 90.94 442 GLY A C 1
ATOM 3292 O O . GLY A 1 442 ? 15.902 18.446 -5.747 1.00 90.94 442 GLY A O 1
ATOM 3293 N N . ALA A 1 443 ? 14.510 16.973 -4.775 1.00 94.56 443 ALA A N 1
ATOM 3294 C CA . ALA A 1 443 ? 15.518 15.964 -4.482 1.00 94.56 443 ALA A CA 1
ATOM 3295 C C . ALA A 1 443 ? 15.921 15.209 -5.759 1.00 94.56 443 ALA A C 1
ATOM 3297 O O . ALA A 1 443 ? 15.087 14.865 -6.598 1.00 94.56 443 ALA A O 1
ATOM 3298 N N . PHE A 1 444 ? 17.216 14.933 -5.909 1.00 96.44 444 PHE A N 1
ATOM 3299 C CA . PHE A 1 444 ? 17.781 14.367 -7.134 1.00 96.44 444 PHE A CA 1
ATOM 3300 C C . PHE A 1 444 ? 17.713 12.841 -7.136 1.00 96.44 444 PHE A C 1
ATOM 3302 O O . PHE A 1 444 ? 18.220 12.195 -6.219 1.00 96.44 444 PHE A O 1
ATOM 3309 N N . LEU A 1 445 ? 17.184 12.239 -8.199 1.00 96.81 445 LEU A N 1
ATOM 3310 C CA . LEU A 1 445 ? 17.217 10.790 -8.376 1.00 96.81 445 LEU A CA 1
ATOM 3311 C C . LEU A 1 445 ? 18.654 10.316 -8.621 1.00 96.81 445 LEU A C 1
ATOM 3313 O O . LEU A 1 445 ? 19.385 10.864 -9.453 1.00 96.81 445 LEU A O 1
ATOM 3317 N N . THR A 1 446 ? 19.066 9.280 -7.892 1.00 96.38 446 THR A N 1
ATOM 3318 C CA . THR A 1 446 ? 20.432 8.750 -7.963 1.00 96.38 446 THR A CA 1
ATOM 3319 C C . THR A 1 446 ? 20.512 7.413 -8.688 1.00 96.38 446 THR A C 1
ATOM 3321 O O . THR A 1 446 ? 19.561 6.633 -8.730 1.00 96.38 446 THR A O 1
ATOM 3324 N N . GLY A 1 447 ? 21.675 7.150 -9.280 1.00 95.50 447 GLY A N 1
ATOM 3325 C CA . GLY A 1 447 ? 21.899 5.999 -10.136 1.00 95.50 447 GLY A CA 1
ATOM 3326 C C . GLY A 1 447 ? 23.353 5.816 -10.548 1.00 95.50 447 GLY A C 1
ATOM 3327 O O . GLY A 1 447 ? 24.222 6.650 -10.269 1.00 95.50 447 GLY A O 1
ATOM 3328 N N . PHE A 1 448 ? 23.602 4.708 -11.234 1.00 95.19 448 PHE A N 1
ATOM 3329 C CA . PHE A 1 448 ? 24.847 4.445 -11.937 1.00 95.19 448 PHE A CA 1
ATOM 3330 C C . PHE A 1 448 ? 24.998 5.394 -13.127 1.00 95.19 448 PHE A C 1
ATOM 3332 O O . PHE A 1 448 ? 24.064 5.597 -13.903 1.00 95.19 448 PHE A O 1
ATOM 3339 N N . GLN A 1 449 ? 26.174 6.002 -13.247 1.00 93.56 449 GLN A N 1
ATOM 3340 C CA . GLN A 1 449 ? 26.462 7.017 -14.262 1.00 93.56 449 GLN A CA 1
ATOM 3341 C C . GLN A 1 449 ? 26.835 6.380 -15.603 1.00 93.56 449 GLN A C 1
ATOM 3343 O O . GLN A 1 449 ? 27.532 5.367 -15.616 1.00 93.56 449 GLN A O 1
ATOM 3348 N N . ALA A 1 450 ? 26.442 6.988 -16.723 1.00 90.69 450 ALA A N 1
ATOM 3349 C CA . ALA A 1 450 ? 26.951 6.619 -18.044 1.00 90.69 450 ALA A CA 1
ATOM 3350 C C . ALA A 1 450 ? 28.107 7.541 -18.467 1.00 90.69 450 ALA A C 1
ATOM 3352 O O . ALA A 1 450 ? 28.120 8.725 -18.135 1.00 90.69 450 ALA A O 1
ATOM 3353 N N . ASN A 1 451 ? 29.086 7.010 -19.201 1.00 85.06 451 ASN A N 1
ATOM 3354 C CA . ASN A 1 451 ? 30.126 7.826 -19.835 1.00 85.06 451 ASN A CA 1
ATOM 3355 C C . ASN A 1 451 ? 29.646 8.435 -21.173 1.00 85.06 451 ASN A C 1
ATOM 3357 O O . ASN A 1 451 ? 28.533 8.183 -21.642 1.00 85.06 451 ASN A O 1
ATOM 3361 N N . ASP A 1 452 ? 30.505 9.213 -21.840 1.00 79.12 452 ASP A N 1
ATOM 3362 C CA . ASP A 1 452 ? 30.169 9.853 -23.121 1.00 79.12 452 ASP A CA 1
ATOM 3363 C C . ASP A 1 452 ? 29.841 8.863 -24.253 1.00 79.12 452 ASP A C 1
ATOM 3365 O O . ASP A 1 452 ? 29.108 9.221 -25.178 1.00 79.12 452 ASP A O 1
ATOM 3369 N N . ALA A 1 453 ? 30.314 7.618 -24.155 1.00 78.94 453 ALA A N 1
ATOM 3370 C CA . ALA A 1 453 ? 30.007 6.535 -25.088 1.00 78.94 453 ALA A CA 1
ATOM 3371 C C . ALA A 1 453 ? 28.694 5.794 -24.758 1.00 78.94 453 ALA A C 1
ATOM 3373 O O . ALA A 1 453 ? 28.237 4.984 -25.561 1.00 78.94 453 ALA A O 1
ATOM 3374 N N . GLY A 1 454 ? 28.059 6.087 -23.617 1.00 81.19 454 GLY A N 1
ATOM 3375 C CA . GLY A 1 454 ? 26.848 5.405 -23.150 1.00 81.19 454 GLY A CA 1
ATOM 3376 C C . GLY A 1 454 ? 27.116 4.098 -22.395 1.00 81.19 454 GLY A C 1
ATOM 3377 O O . GLY A 1 454 ? 26.203 3.295 -22.228 1.00 81.19 454 GLY A O 1
ATOM 3378 N N . GLU A 1 455 ? 28.346 3.861 -21.938 1.00 88.44 455 GLU A N 1
ATOM 3379 C CA . GLU A 1 455 ? 28.684 2.711 -21.095 1.00 88.44 455 GLU A CA 1
ATOM 3380 C C . GLU A 1 455 ? 28.420 3.042 -19.621 1.00 88.44 455 GLU A C 1
ATOM 3382 O O . GLU A 1 455 ? 28.838 4.092 -19.123 1.00 88.44 455 GLU A O 1
ATOM 3387 N N . LEU A 1 456 ? 27.743 2.136 -18.913 1.00 89.25 456 LEU A N 1
ATOM 3388 C CA . LEU A 1 456 ? 27.393 2.304 -17.503 1.00 89.25 456 LEU A CA 1
ATOM 3389 C C . LEU A 1 456 ? 28.598 2.025 -16.590 1.00 89.25 456 LEU A C 1
ATOM 3391 O O . LEU A 1 456 ? 29.283 1.010 -16.713 1.00 89.25 456 LEU A O 1
ATOM 3395 N N . SER A 1 457 ? 28.828 2.921 -15.636 1.00 88.31 457 SER A N 1
ATOM 3396 C CA . SER A 1 457 ? 29.828 2.827 -14.574 1.00 88.31 457 SER A CA 1
ATOM 3397 C C . SER A 1 457 ? 29.180 2.389 -13.264 1.00 88.31 457 SER A C 1
ATOM 3399 O O . SER A 1 457 ? 28.060 2.776 -12.957 1.00 88.31 457 SER A O 1
ATOM 3401 N N . SER A 1 458 ? 29.913 1.673 -12.409 1.00 86.94 458 SER A N 1
ATOM 3402 C CA . SER A 1 458 ? 29.451 1.345 -11.052 1.00 86.94 458 SER A CA 1
ATOM 3403 C C . SER A 1 458 ? 29.478 2.540 -10.083 1.00 86.94 458 SER A C 1
ATOM 3405 O O . SER A 1 458 ? 29.215 2.374 -8.892 1.00 86.94 458 SER A O 1
ATOM 3407 N N . ALA A 1 459 ? 29.854 3.735 -10.550 1.00 89.56 459 ALA A N 1
ATOM 3408 C CA . ALA A 1 459 ? 29.847 4.953 -9.750 1.00 89.56 459 ALA A CA 1
ATOM 3409 C C . ALA A 1 459 ? 28.412 5.450 -9.529 1.00 89.56 459 ALA A C 1
ATOM 3411 O O . ALA A 1 459 ? 27.690 5.717 -10.489 1.00 89.56 459 ALA A O 1
ATOM 3412 N N . LEU A 1 460 ? 28.022 5.602 -8.262 1.00 91.81 460 LEU A N 1
ATOM 3413 C CA . LEU A 1 460 ? 26.748 6.200 -7.869 1.00 91.81 460 LEU A CA 1
ATOM 3414 C C . LEU A 1 460 ? 26.841 7.728 -7.900 1.00 91.81 460 LEU A C 1
ATOM 3416 O O . LEU A 1 460 ? 27.762 8.312 -7.330 1.00 91.81 460 LEU A O 1
ATOM 3420 N N . GLY A 1 461 ? 25.855 8.364 -8.521 1.00 93.06 461 GLY A N 1
ATOM 3421 C CA . GLY A 1 461 ? 25.723 9.816 -8.602 1.00 93.06 461 GLY A CA 1
ATOM 3422 C C . GLY A 1 461 ? 24.295 10.230 -8.948 1.00 93.06 461 GLY A C 1
ATOM 3423 O O . GLY A 1 461 ? 23.406 9.384 -9.040 1.00 93.06 461 GLY A O 1
ATOM 3424 N N . ARG A 1 462 ? 24.064 11.529 -9.134 1.00 94.62 462 ARG A N 1
ATOM 3425 C CA . ARG A 1 462 ? 22.780 12.065 -9.617 1.00 94.62 462 ARG A CA 1
ATOM 3426 C C . ARG A 1 462 ? 22.610 11.712 -11.085 1.00 94.62 462 ARG A C 1
ATOM 3428 O O . ARG A 1 462 ? 23.574 11.803 -11.839 1.00 94.62 462 ARG A O 1
ATOM 3435 N N . ILE A 1 463 ? 21.424 11.289 -11.495 1.00 93.38 463 ILE A N 1
ATOM 3436 C CA . ILE A 1 463 ? 21.180 10.981 -12.905 1.00 93.38 463 ILE A CA 1
ATOM 3437 C C . ILE A 1 463 ? 20.957 12.293 -13.646 1.00 93.38 463 ILE A C 1
ATOM 3439 O O . ILE A 1 463 ? 19.982 13.001 -13.388 1.00 93.38 463 ILE A O 1
ATOM 3443 N N . ASN A 1 464 ? 21.869 12.595 -14.566 1.00 91.00 464 ASN A N 1
ATOM 3444 C CA . ASN A 1 464 ? 21.777 13.741 -15.452 1.00 91.00 464 ASN A CA 1
ATOM 3445 C C . ASN A 1 464 ? 21.574 13.241 -16.883 1.00 91.00 464 ASN A C 1
ATOM 3447 O O . ASN A 1 464 ? 22.390 12.484 -17.405 1.00 91.00 464 ASN A O 1
ATOM 3451 N N . VAL A 1 465 ? 20.465 13.638 -17.501 1.00 87.50 465 VAL A N 1
ATOM 3452 C CA . VAL A 1 465 ? 20.179 13.319 -18.904 1.00 87.50 465 VAL A CA 1
ATOM 3453 C C . VAL A 1 465 ? 20.878 14.283 -19.860 1.00 87.50 465 VAL A C 1
ATOM 3455 O O . VAL A 1 465 ? 21.150 13.921 -21.004 1.00 87.50 465 VAL A O 1
ATOM 3458 N N . GLY A 1 466 ? 21.203 15.486 -19.378 1.00 81.06 466 GLY A N 1
ATOM 3459 C CA . GLY A 1 466 ? 21.766 16.574 -20.162 1.00 81.06 466 GLY A CA 1
ATOM 3460 C C . GLY A 1 466 ? 20.819 17.058 -21.264 1.00 81.06 466 GLY A C 1
ATOM 3461 O O . GLY A 1 466 ? 19.885 16.378 -21.685 1.00 81.06 466 GLY A O 1
ATOM 3462 N N . PHE A 1 467 ? 21.076 18.258 -21.774 1.00 78.19 467 PHE A N 1
ATOM 3463 C CA . PHE A 1 467 ? 20.428 18.755 -22.997 1.00 78.19 467 PHE A CA 1
ATOM 3464 C C . PHE A 1 467 ? 21.401 18.813 -24.174 1.00 78.19 467 PHE A C 1
ATOM 3466 O O . PHE A 1 467 ? 21.098 19.403 -25.215 1.00 78.19 467 PHE A O 1
ATOM 3473 N N . ASP A 1 468 ? 22.578 18.213 -24.000 1.00 77.38 468 ASP A N 1
ATOM 3474 C CA . ASP A 1 468 ? 23.615 18.210 -25.011 1.00 77.38 468 ASP A CA 1
ATOM 3475 C C . ASP A 1 468 ? 23.160 17.409 -26.226 1.00 77.38 468 ASP A C 1
ATOM 3477 O O . ASP A 1 468 ? 22.574 16.324 -26.138 1.00 77.38 468 ASP A O 1
ATOM 3481 N N . ASN A 1 469 ? 23.443 17.968 -27.397 1.00 81.44 469 ASN A N 1
ATOM 3482 C CA . ASN A 1 469 ? 23.231 17.240 -28.631 1.00 81.44 469 ASN A CA 1
ATOM 3483 C C . ASN A 1 469 ? 24.202 16.062 -28.667 1.00 81.44 469 ASN A C 1
ATOM 3485 O O . ASN A 1 469 ? 25.384 16.207 -28.350 1.00 81.44 469 ASN A O 1
ATOM 3489 N N . LEU A 1 470 ? 23.720 14.917 -29.137 1.00 84.19 470 LEU A N 1
ATOM 3490 C CA . LEU A 1 470 ? 24.596 13.807 -29.459 1.00 84.19 470 LEU A CA 1
ATOM 3491 C C . LEU A 1 470 ? 25.575 14.287 -30.546 1.00 84.19 470 LEU A C 1
ATOM 3493 O O . LEU A 1 470 ? 25.113 14.764 -31.601 1.00 84.19 470 LEU A O 1
ATOM 3497 N N . PRO A 1 471 ? 26.900 14.220 -30.305 1.00 84.06 471 PRO A N 1
ATOM 3498 C CA . PRO A 1 471 ? 27.871 14.606 -31.312 1.00 84.06 471 PRO A CA 1
ATOM 3499 C C . PRO A 1 471 ? 27.694 13.714 -32.546 1.00 84.06 471 PRO A C 1
ATOM 3501 O O . PRO A 1 471 ? 27.281 12.556 -32.421 1.00 84.06 471 PRO A O 1
ATOM 3504 N N . PRO A 1 472 ? 27.957 14.244 -33.748 1.00 87.19 472 PRO A N 1
ATOM 3505 C CA . PRO A 1 472 ? 27.915 13.429 -34.948 1.00 87.19 472 PRO A CA 1
ATOM 3506 C C . PRO A 1 472 ? 28.940 12.300 -34.852 1.00 87.19 472 PRO A C 1
ATOM 3508 O O . PRO A 1 472 ? 30.023 12.463 -34.287 1.00 87.19 472 PRO A O 1
ATOM 3511 N N . LYS A 1 473 ? 28.596 11.158 -35.438 1.00 87.75 473 LYS A N 1
ATOM 3512 C CA . LYS A 1 473 ? 29.516 10.038 -35.583 1.00 87.75 473 LYS A CA 1
ATOM 3513 C C . LYS A 1 473 ? 29.969 9.994 -37.033 1.00 87.75 473 LYS A C 1
ATOM 3515 O O . LYS A 1 473 ? 29.157 9.816 -37.934 1.00 87.75 473 LYS A O 1
ATOM 3520 N N . GLN A 1 474 ? 31.261 10.176 -37.251 1.00 89.88 474 GLN A N 1
ATOM 3521 C CA . GLN A 1 474 ? 31.862 10.024 -38.568 1.00 89.88 474 GLN A CA 1
ATOM 3522 C C . GLN A 1 474 ? 31.741 8.565 -39.026 1.00 89.88 474 GLN A C 1
ATOM 3524 O O . GLN A 1 474 ? 31.938 7.657 -38.219 1.00 89.88 474 GLN A O 1
ATOM 3529 N N . THR A 1 475 ? 31.414 8.331 -40.298 1.00 91.75 475 THR A N 1
ATOM 3530 C CA . THR A 1 475 ? 31.351 6.969 -40.849 1.00 91.75 475 THR A CA 1
ATOM 3531 C C . THR A 1 475 ? 32.755 6.367 -40.893 1.00 91.75 475 THR A C 1
ATOM 3533 O O . THR A 1 475 ? 33.645 6.921 -41.536 1.00 91.75 475 THR A O 1
ATOM 3536 N N . SER A 1 476 ? 32.955 5.230 -40.236 1.00 90.50 476 SER A N 1
ATOM 3537 C CA . SER A 1 476 ? 34.207 4.465 -40.273 1.00 90.50 476 SER A CA 1
ATOM 3538 C C . SER A 1 476 ? 34.045 3.147 -41.019 1.00 90.50 476 SER A C 1
ATOM 3540 O O . SER A 1 476 ? 35.020 2.648 -41.570 1.00 90.50 476 SER A O 1
ATOM 3542 N N . ASN A 1 477 ? 32.828 2.602 -41.071 1.00 89.62 477 ASN A N 1
ATOM 3543 C CA . ASN A 1 477 ? 32.527 1.336 -41.728 1.00 89.62 477 ASN A CA 1
ATOM 3544 C C . ASN A 1 477 ? 31.361 1.502 -42.706 1.00 89.62 477 ASN A C 1
ATOM 3546 O O . ASN A 1 477 ? 30.343 2.112 -42.374 1.00 89.62 477 ASN A O 1
ATOM 3550 N N . LEU A 1 478 ? 31.507 0.922 -43.896 1.00 90.25 478 LEU A N 1
ATOM 3551 C CA . LEU A 1 478 ? 30.487 0.850 -44.936 1.00 90.25 478 LEU A CA 1
ATOM 3552 C C . LEU A 1 478 ? 30.451 -0.578 -45.487 1.00 90.25 478 LEU A C 1
ATOM 3554 O O . LEU A 1 478 ? 31.417 -1.018 -46.100 1.00 90.25 478 LEU A O 1
ATOM 3558 N N . SER A 1 479 ? 29.351 -1.297 -45.288 1.00 90.12 479 SER A N 1
ATOM 3559 C CA . SER A 1 479 ? 29.149 -2.637 -45.848 1.00 90.12 479 SER A CA 1
ATOM 3560 C C . SER A 1 479 ? 28.158 -2.571 -47.002 1.00 90.12 479 SER A C 1
ATOM 3562 O O . SER A 1 479 ? 27.106 -1.934 -46.886 1.00 90.12 479 SER A O 1
ATOM 3564 N N . ILE A 1 480 ? 28.513 -3.192 -48.127 1.00 89.88 480 ILE A N 1
ATOM 3565 C CA . ILE A 1 480 ? 27.691 -3.213 -49.337 1.00 89.88 480 ILE A CA 1
ATOM 3566 C C . ILE A 1 480 ? 27.501 -4.656 -49.784 1.00 89.88 480 ILE A C 1
ATOM 3568 O O . ILE A 1 480 ? 28.461 -5.346 -50.129 1.00 89.88 480 ILE A O 1
ATOM 3572 N N . ASN A 1 481 ? 26.242 -5.077 -49.859 1.00 91.81 481 ASN A N 1
ATOM 3573 C CA . ASN A 1 481 ? 25.841 -6.346 -50.440 1.00 91.81 481 ASN A CA 1
ATOM 3574 C C . ASN A 1 481 ? 25.082 -6.101 -51.745 1.00 91.81 481 ASN A C 1
ATOM 3576 O O . ASN A 1 481 ? 24.034 -5.447 -51.760 1.00 91.81 481 ASN A O 1
ATOM 3580 N N . LEU A 1 482 ? 25.594 -6.642 -52.847 1.00 94.56 482 LEU A N 1
ATOM 3581 C CA . LEU A 1 482 ? 24.948 -6.550 -54.151 1.00 94.56 482 LEU A CA 1
ATOM 3582 C C . LEU A 1 482 ? 25.317 -7.727 -55.053 1.00 94.56 482 LEU A C 1
ATOM 3584 O O . LEU A 1 482 ? 26.276 -8.460 -54.792 1.00 94.56 482 LEU A O 1
ATOM 3588 N N . ASN A 1 483 ? 24.562 -7.864 -56.140 1.00 95.31 483 ASN A N 1
ATOM 3589 C CA . ASN A 1 483 ? 24.866 -8.769 -57.240 1.00 95.31 483 ASN A CA 1
ATOM 3590 C C . ASN A 1 483 ? 25.249 -7.992 -58.509 1.00 95.31 483 ASN A C 1
ATOM 3592 O O . ASN A 1 483 ? 24.504 -7.110 -58.945 1.00 95.31 483 ASN A O 1
ATOM 3596 N N . LEU A 1 484 ? 26.366 -8.370 -59.134 1.00 95.00 484 LEU A N 1
ATOM 3597 C CA . LEU A 1 484 ? 26.787 -7.901 -60.456 1.00 95.00 484 LEU A CA 1
ATOM 3598 C C . LEU A 1 484 ? 26.329 -8.877 -61.551 1.00 95.00 484 LEU A C 1
ATOM 3600 O O . LEU A 1 484 ? 26.564 -10.081 -61.465 1.00 95.00 484 LEU A O 1
ATOM 3604 N N . ASP A 1 485 ? 25.702 -8.352 -62.604 1.00 94.88 485 ASP A N 1
ATOM 3605 C CA . ASP A 1 485 ? 25.175 -9.165 -63.706 1.00 94.88 485 ASP A CA 1
ATOM 3606 C C . ASP A 1 485 ? 26.286 -9.627 -64.664 1.00 94.88 485 ASP A C 1
ATOM 3608 O O . ASP A 1 485 ? 26.870 -8.841 -65.427 1.00 94.88 485 ASP A O 1
ATOM 3612 N N . THR A 1 486 ? 26.552 -10.933 -64.664 1.00 92.81 486 THR A N 1
ATOM 3613 C CA . THR A 1 486 ? 27.550 -11.556 -65.547 1.00 92.81 486 THR A CA 1
ATOM 3614 C C . THR A 1 486 ? 27.173 -11.545 -67.034 1.00 92.81 486 THR A C 1
ATOM 3616 O O . THR A 1 486 ? 28.078 -11.649 -67.866 1.00 92.81 486 THR A O 1
ATOM 3619 N N . GLY A 1 487 ? 25.901 -11.353 -67.400 1.00 88.12 487 GLY A N 1
ATOM 3620 C CA . GLY A 1 487 ? 25.408 -11.309 -68.782 1.00 88.12 487 GLY A CA 1
ATOM 3621 C C . GLY A 1 487 ? 25.711 -10.005 -69.530 1.00 88.12 487 GLY A C 1
ATOM 3622 O O . GLY A 1 487 ? 25.486 -9.910 -70.737 1.00 88.12 487 GLY A O 1
ATOM 3623 N N . THR A 1 488 ? 26.260 -8.999 -68.844 1.00 91.56 488 THR A N 1
ATOM 3624 C CA . THR A 1 488 ? 26.593 -7.694 -69.435 1.00 91.56 488 THR A CA 1
ATOM 3625 C C . THR A 1 488 ? 27.853 -7.699 -70.309 1.00 91.56 488 THR A C 1
ATOM 3627 O O . THR A 1 488 ? 28.819 -8.431 -70.059 1.00 91.56 488 THR A O 1
ATOM 3630 N N . GLU A 1 489 ? 27.864 -6.851 -71.342 1.00 91.31 489 GLU A N 1
ATOM 3631 C CA . GLU A 1 489 ? 29.031 -6.639 -72.207 1.00 91.31 489 GLU A CA 1
ATOM 3632 C C . GLU A 1 489 ? 30.066 -5.702 -71.557 1.00 91.31 489 GLU A C 1
ATOM 3634 O O . GLU A 1 489 ? 29.729 -4.821 -70.764 1.00 91.31 489 GLU A O 1
ATOM 3639 N N . VAL A 1 490 ? 31.340 -5.892 -71.914 1.00 92.94 490 VAL A N 1
ATOM 3640 C CA . VAL A 1 490 ? 32.453 -5.025 -71.493 1.00 92.94 490 VAL A CA 1
ATOM 3641 C C . VAL A 1 490 ? 32.364 -3.685 -72.242 1.00 92.94 490 VAL A C 1
ATOM 3643 O O . VAL A 1 490 ? 32.398 -3.695 -73.477 1.00 92.94 490 VAL A O 1
ATOM 3646 N N . PRO A 1 491 ? 32.295 -2.531 -71.550 1.00 92.44 491 PRO A N 1
ATOM 3647 C CA . PRO A 1 491 ? 32.260 -1.222 -72.199 1.00 92.44 491 PRO A CA 1
ATOM 3648 C C . PRO A 1 491 ? 33.493 -0.955 -73.076 1.00 92.44 491 PRO A C 1
ATOM 3650 O O . PRO A 1 491 ? 34.636 -1.111 -72.642 1.00 92.44 491 PRO A O 1
ATOM 3653 N N . THR A 1 492 ? 33.280 -0.499 -74.315 1.00 90.25 492 THR A N 1
ATOM 3654 C CA . THR A 1 492 ? 34.372 -0.183 -75.260 1.00 90.25 492 THR A CA 1
ATOM 3655 C C . THR A 1 492 ? 34.948 1.222 -75.087 1.00 90.25 492 THR A C 1
ATOM 3657 O O . THR A 1 492 ? 36.016 1.527 -75.618 1.00 90.25 492 THR A O 1
ATOM 3660 N N . THR A 1 493 ? 34.226 2.104 -74.398 1.00 90.25 493 THR A N 1
ATOM 3661 C CA . THR A 1 493 ? 34.663 3.461 -74.064 1.00 90.25 493 THR A CA 1
ATOM 3662 C C . THR A 1 493 ? 35.606 3.434 -72.859 1.00 90.25 493 THR A C 1
ATOM 3664 O O . THR A 1 493 ? 35.522 2.562 -71.987 1.00 90.25 493 THR A O 1
ATOM 3667 N N . ALA A 1 494 ? 36.547 4.382 -72.832 1.00 89.31 494 ALA A N 1
ATOM 3668 C CA . ALA A 1 494 ? 37.354 4.623 -71.642 1.00 89.31 494 ALA A CA 1
ATOM 3669 C C . ALA A 1 494 ? 36.440 5.102 -70.506 1.00 89.31 494 ALA A C 1
ATOM 3671 O O . ALA A 1 494 ? 35.460 5.796 -70.771 1.00 89.31 494 ALA A O 1
ATOM 3672 N N . TYR A 1 495 ? 36.762 4.718 -69.270 1.00 91.50 495 TYR A N 1
ATOM 3673 C CA . TYR A 1 495 ? 35.960 5.083 -68.109 1.00 91.50 495 TYR A CA 1
ATOM 3674 C C . TYR A 1 495 ? 35.883 6.609 -67.942 1.00 91.50 495 TYR A C 1
ATOM 3676 O O . TYR A 1 495 ? 36.910 7.285 -67.863 1.00 91.50 495 TYR A O 1
ATOM 3684 N N . ASP A 1 496 ? 34.656 7.119 -67.877 1.00 90.62 496 ASP A N 1
ATOM 3685 C CA . ASP A 1 496 ? 34.313 8.502 -67.559 1.00 90.62 496 ASP A CA 1
ATOM 3686 C C . ASP A 1 496 ? 32.958 8.504 -66.844 1.00 90.62 496 ASP A C 1
ATOM 3688 O O . ASP A 1 496 ? 31.946 8.086 -67.409 1.00 90.62 496 ASP A O 1
ATOM 3692 N N . ARG A 1 497 ? 32.931 8.978 -65.597 1.00 89.00 497 ARG A N 1
ATOM 3693 C CA . ARG A 1 497 ? 31.721 8.977 -64.762 1.00 89.00 497 ARG A CA 1
ATOM 3694 C C . ARG A 1 497 ? 30.552 9.747 -65.397 1.00 89.00 497 ARG A C 1
ATOM 3696 O O . ARG A 1 497 ? 29.401 9.419 -65.128 1.00 89.00 497 ARG A O 1
ATOM 3703 N N . GLU A 1 498 ? 30.844 10.759 -66.221 1.00 91.19 498 GLU A N 1
ATOM 3704 C CA . GLU A 1 498 ? 29.832 11.602 -66.873 1.00 91.19 498 GLU A CA 1
ATOM 3705 C C . GLU A 1 498 ? 29.297 10.967 -68.169 1.00 91.19 498 GLU A C 1
ATOM 3707 O O . GLU A 1 498 ? 28.310 11.443 -68.728 1.00 91.19 498 GLU A O 1
ATOM 3712 N N . GLU A 1 499 ? 29.928 9.890 -68.652 1.00 92.94 499 GLU A N 1
ATOM 3713 C CA . GLU A 1 499 ? 29.510 9.132 -69.831 1.00 92.94 499 GLU A CA 1
ATOM 3714 C C . GLU A 1 499 ? 28.831 7.821 -69.390 1.00 92.94 499 GLU A C 1
ATOM 3716 O O . GLU A 1 499 ? 29.521 6.865 -69.022 1.00 92.94 499 GLU A O 1
ATOM 3721 N N . PRO A 1 500 ? 27.489 7.711 -69.464 1.00 90.44 500 PRO A N 1
ATOM 3722 C CA . PRO A 1 500 ? 26.750 6.551 -68.956 1.00 90.44 500 PRO A CA 1
ATOM 3723 C C . PRO A 1 500 ? 27.120 5.217 -69.612 1.00 90.44 500 PRO A C 1
ATOM 3725 O O . PRO A 1 500 ? 26.898 4.165 -69.027 1.00 90.44 500 PRO A O 1
ATOM 3728 N N . ASN A 1 501 ? 27.679 5.240 -70.826 1.00 91.12 501 ASN A N 1
ATOM 3729 C CA . ASN A 1 501 ? 28.092 4.029 -71.539 1.00 91.12 501 ASN A CA 1
ATOM 3730 C C . ASN A 1 501 ? 29.497 3.539 -71.147 1.00 91.12 501 ASN A C 1
ATOM 3732 O O . ASN A 1 501 ? 29.983 2.578 -71.739 1.00 91.12 501 ASN A O 1
ATOM 3736 N N . SER A 1 502 ? 30.190 4.224 -70.231 1.00 93.44 502 SER A N 1
ATOM 3737 C CA . SER A 1 502 ? 31.565 3.895 -69.829 1.00 93.44 502 SER A CA 1
ATOM 3738 C C . SER A 1 502 ? 31.665 2.901 -68.661 1.00 93.44 502 SER A C 1
ATOM 3740 O O . SER A 1 502 ? 32.734 2.322 -68.440 1.00 93.44 502 SER A O 1
ATOM 3742 N N . TYR A 1 503 ? 30.555 2.664 -67.956 1.00 94.38 503 TYR A N 1
ATOM 3743 C CA . TYR A 1 503 ? 30.399 1.723 -66.844 1.00 94.38 503 TYR A CA 1
ATOM 3744 C C . TYR A 1 503 ? 29.121 0.886 -67.024 1.00 94.38 503 TYR A C 1
ATOM 3746 O O . TYR A 1 503 ? 28.276 1.201 -67.857 1.00 94.38 503 TYR A O 1
ATOM 3754 N N . ASN A 1 504 ? 28.985 -0.204 -66.267 1.00 94.81 504 ASN A N 1
ATOM 3755 C CA . ASN A 1 504 ? 27.838 -1.112 -66.374 1.00 94.81 504 ASN A CA 1
ATOM 3756 C C . ASN A 1 504 ? 26.748 -0.778 -65.354 1.00 94.81 504 ASN A C 1
ATOM 3758 O O . ASN A 1 504 ? 25.571 -0.738 -65.702 1.00 94.81 504 ASN A O 1
ATOM 3762 N N . PHE A 1 505 ? 27.142 -0.541 -64.103 1.00 95.50 505 PHE A N 1
ATOM 3763 C CA . PHE A 1 505 ? 26.219 -0.315 -62.994 1.00 95.50 505 PHE A CA 1
ATOM 3764 C C . PHE A 1 505 ? 26.726 0.788 -62.079 1.00 95.50 505 PHE A C 1
ATOM 3766 O O . PHE A 1 505 ? 27.926 1.053 -62.021 1.00 95.50 505 PHE A O 1
ATOM 3773 N N . SER A 1 506 ? 25.819 1.410 -61.339 1.00 94.00 506 SER A N 1
ATOM 3774 C CA . SER A 1 506 ? 26.168 2.350 -60.284 1.00 94.00 506 SER A CA 1
ATOM 3775 C C . SER A 1 506 ? 25.243 2.192 -59.085 1.00 94.00 506 SER A C 1
ATOM 3777 O O . SER A 1 506 ? 24.112 1.719 -59.198 1.00 94.00 506 SER A O 1
ATOM 3779 N N . THR A 1 507 ? 25.751 2.567 -57.920 1.00 94.50 507 THR A N 1
ATOM 3780 C CA . THR A 1 507 ? 24.997 2.677 -56.671 1.00 94.50 507 THR A CA 1
ATOM 3781 C C . THR A 1 507 ? 25.513 3.877 -55.885 1.00 94.50 507 THR A C 1
ATOM 3783 O O . THR A 1 507 ? 26.589 4.402 -56.188 1.00 94.50 507 THR A O 1
ATOM 3786 N N . SER A 1 508 ? 24.770 4.315 -54.874 1.00 93.44 508 SER A N 1
ATOM 3787 C CA . SER A 1 508 ? 25.242 5.334 -53.945 1.00 93.44 508 SER A CA 1
ATOM 3788 C C . SER A 1 508 ? 24.991 4.955 -52.489 1.00 93.44 508 SER A C 1
ATOM 3790 O O . SER A 1 508 ? 24.118 4.150 -52.166 1.00 93.44 508 SER A O 1
ATOM 3792 N N . ALA A 1 509 ? 25.809 5.522 -51.607 1.00 91.88 509 ALA A N 1
ATOM 3793 C CA . ALA A 1 509 ? 25.694 5.412 -50.162 1.00 91.88 509 ALA A CA 1
ATOM 3794 C C . ALA A 1 509 ? 25.816 6.806 -49.542 1.00 91.88 509 ALA A C 1
ATOM 3796 O O . ALA A 1 509 ? 26.571 7.646 -50.028 1.00 91.88 509 ALA A O 1
ATOM 3797 N N . VAL A 1 510 ? 25.090 7.063 -48.456 1.00 91.88 510 VAL A N 1
ATOM 3798 C CA . VAL A 1 510 ? 25.245 8.303 -47.687 1.00 91.88 510 VAL A CA 1
ATOM 3799 C C . VAL A 1 510 ? 26.233 8.046 -46.559 1.00 91.88 510 VAL A C 1
ATOM 3801 O O . VAL A 1 510 ? 26.026 7.140 -45.756 1.00 91.88 510 VAL A O 1
ATOM 3804 N N . ILE A 1 511 ? 27.289 8.847 -46.492 1.00 91.12 511 ILE A N 1
ATOM 3805 C CA . ILE A 1 511 ? 28.314 8.793 -45.445 1.00 91.12 511 ILE A CA 1
ATOM 3806 C C . ILE A 1 511 ? 28.338 10.116 -44.678 1.00 91.12 511 ILE A C 1
ATOM 3808 O O . ILE A 1 511 ? 27.957 11.159 -45.209 1.00 91.12 511 ILE A O 1
ATOM 3812 N N . PHE A 1 512 ? 28.793 10.090 -43.431 1.00 90.44 512 PHE A N 1
ATOM 3813 C CA . PHE A 1 512 ? 28.863 11.263 -42.564 1.00 90.44 512 PHE A CA 1
ATOM 3814 C C . PHE A 1 512 ? 30.312 11.627 -42.252 1.00 90.44 512 PHE A C 1
ATOM 3816 O O . PHE A 1 512 ? 31.142 10.749 -41.990 1.00 90.44 512 PHE A O 1
ATOM 3823 N N . ASP A 1 513 ? 30.605 12.926 -42.258 1.00 87.94 513 ASP A N 1
ATOM 3824 C CA . ASP A 1 513 ? 31.889 13.460 -41.801 1.00 87.94 513 ASP A CA 1
ATOM 3825 C C . ASP A 1 513 ? 31.921 13.713 -40.281 1.00 87.94 513 ASP A C 1
ATOM 3827 O O . ASP A 1 513 ? 30.929 13.539 -39.570 1.00 87.94 513 ASP A O 1
ATOM 3831 N N . SER A 1 514 ? 33.076 14.141 -39.764 1.00 85.56 514 SER A N 1
ATOM 3832 C CA . SER A 1 514 ? 33.261 14.478 -38.344 1.00 85.56 514 SER A CA 1
ATOM 3833 C C . SER A 1 514 ? 32.425 15.671 -37.862 1.00 85.56 514 SER A C 1
ATOM 3835 O O . SER A 1 514 ? 32.294 15.875 -36.657 1.00 85.56 514 SER A O 1
ATOM 3837 N N . GLN A 1 515 ? 31.842 16.454 -38.775 1.00 84.50 515 GLN A N 1
ATOM 3838 C CA . GLN A 1 515 ? 30.927 17.556 -38.466 1.00 84.50 515 GLN A CA 1
ATOM 3839 C C . GLN A 1 515 ? 29.450 17.137 -38.577 1.00 84.50 515 GLN A C 1
ATOM 3841 O O . GLN A 1 515 ? 28.566 17.912 -38.209 1.00 84.50 515 GLN A O 1
ATOM 3846 N N . GLY A 1 516 ? 29.168 15.910 -39.024 1.00 85.50 516 GLY A N 1
ATOM 3847 C CA . GLY A 1 516 ? 27.820 15.378 -39.206 1.00 85.50 516 GLY A CA 1
ATOM 3848 C C . GLY A 1 516 ? 27.152 15.779 -40.516 1.00 85.50 516 GLY A C 1
ATOM 3849 O O . GLY A 1 516 ? 25.940 15.588 -40.644 1.00 85.50 516 GLY A O 1
ATOM 3850 N N . THR A 1 517 ? 27.901 16.332 -41.472 1.00 88.38 517 THR A N 1
ATOM 3851 C CA . THR A 1 517 ? 27.388 16.617 -42.816 1.00 88.38 517 THR A CA 1
ATOM 3852 C C . THR A 1 517 ? 27.292 15.313 -43.597 1.00 88.38 517 THR A C 1
ATOM 3854 O O . THR A 1 517 ? 28.233 14.518 -43.614 1.00 88.38 517 THR A O 1
ATOM 3857 N N . ALA A 1 518 ? 26.147 15.099 -44.241 1.00 89.75 518 ALA A N 1
ATOM 3858 C CA . ALA A 1 518 ? 25.945 13.975 -45.142 1.00 89.75 518 ALA A CA 1
ATOM 3859 C C . ALA A 1 518 ? 26.633 14.246 -46.487 1.00 89.75 518 ALA A C 1
ATOM 3861 O O . ALA A 1 518 ? 26.369 15.265 -47.127 1.00 89.75 518 ALA A O 1
ATOM 3862 N N . HIS A 1 519 ? 27.466 13.310 -46.927 1.00 89.88 519 HIS A N 1
ATOM 3863 C CA . HIS A 1 519 ? 28.068 13.284 -48.254 1.00 89.88 519 HIS A CA 1
ATOM 3864 C C . HIS A 1 519 ? 27.545 12.071 -49.017 1.00 89.88 519 HIS A C 1
ATOM 3866 O O . HIS A 1 519 ? 27.451 10.973 -48.468 1.00 89.88 519 HIS A O 1
ATOM 3872 N N . GLU A 1 520 ? 27.200 12.262 -50.288 1.00 91.62 520 GLU A N 1
ATOM 3873 C CA . GLU A 1 520 ? 26.824 11.155 -51.162 1.00 91.62 520 GLU A CA 1
ATOM 3874 C C . GLU A 1 520 ? 28.079 10.545 -51.788 1.00 91.62 520 GLU A C 1
ATOM 3876 O O . GLU A 1 520 ? 28.852 11.211 -52.484 1.00 91.62 520 GLU A O 1
ATOM 3881 N N . MET A 1 521 ? 28.273 9.259 -51.523 1.00 91.50 521 MET A N 1
ATOM 3882 C CA . MET A 1 521 ? 29.314 8.440 -52.104 1.00 91.50 521 MET A CA 1
ATOM 3883 C C . MET A 1 521 ? 28.742 7.683 -53.301 1.00 91.50 521 MET A C 1
ATOM 3885 O O . MET A 1 521 ? 27.887 6.820 -53.133 1.00 91.50 521 MET A O 1
ATOM 3889 N N . SER A 1 522 ? 29.214 7.991 -54.506 1.00 94.06 522 SER A N 1
ATOM 3890 C CA . SER A 1 522 ? 28.817 7.304 -55.740 1.00 94.06 522 SER A CA 1
ATOM 3891 C C . SER A 1 522 ? 29.824 6.216 -56.092 1.00 94.06 522 SER A C 1
ATOM 3893 O O . SER A 1 522 ? 31.028 6.473 -56.117 1.00 94.06 522 SER A O 1
ATOM 3895 N N . ILE A 1 523 ? 29.341 5.015 -56.396 1.00 93.31 523 ILE A N 1
ATOM 3896 C CA . ILE A 1 523 ? 30.169 3.862 -56.749 1.00 93.31 523 ILE A CA 1
ATOM 3897 C C . ILE A 1 523 ? 29.737 3.352 -58.120 1.00 93.31 523 ILE A C 1
ATOM 3899 O O . ILE A 1 523 ? 28.570 3.030 -58.328 1.00 93.31 523 ILE A O 1
ATOM 3903 N N . TYR A 1 524 ? 30.685 3.269 -59.047 1.00 95.31 524 TYR A N 1
ATOM 3904 C CA . TYR A 1 524 ? 30.481 2.810 -60.417 1.00 95.31 524 TYR A CA 1
ATOM 3905 C C . TYR A 1 524 ? 31.204 1.485 -60.632 1.00 95.31 524 TYR A C 1
ATOM 3907 O O . TYR A 1 524 ? 32.399 1.387 -60.372 1.00 95.31 524 TYR A O 1
ATOM 3915 N N . TYR A 1 525 ? 30.502 0.482 -61.147 1.00 95.38 525 TYR A N 1
ATOM 3916 C CA . TYR A 1 525 ? 31.046 -0.831 -61.470 1.00 95.38 525 TYR A CA 1
ATOM 3917 C C . TYR A 1 525 ? 31.180 -0.978 -62.980 1.00 95.38 525 TYR A C 1
ATOM 3919 O O . TYR A 1 525 ? 30.211 -0.832 -63.733 1.00 95.38 525 TYR A O 1
ATOM 3927 N N . ARG A 1 526 ? 32.392 -1.297 -63.425 1.00 95.12 526 ARG A N 1
ATOM 3928 C CA . ARG A 1 526 ? 32.736 -1.533 -64.824 1.00 95.12 526 ARG A CA 1
ATOM 3929 C C . ARG A 1 526 ? 33.284 -2.942 -64.973 1.00 95.12 526 ARG A C 1
ATOM 3931 O O . ARG A 1 526 ? 34.208 -3.323 -64.266 1.00 95.12 526 ARG A O 1
ATOM 3938 N N . LYS A 1 527 ? 32.729 -3.710 -65.901 1.00 95.56 527 LYS A N 1
ATOM 3939 C CA . LYS A 1 527 ? 33.235 -5.033 -66.253 1.00 95.56 527 LYS A CA 1
ATOM 3940 C C . LYS A 1 527 ? 34.459 -4.882 -67.147 1.00 95.56 527 LYS A C 1
ATOM 3942 O O . LYS A 1 527 ? 34.375 -4.197 -68.164 1.00 95.56 527 LYS A O 1
ATOM 3947 N N . ASP A 1 528 ? 35.564 -5.535 -66.802 1.00 93.19 528 ASP A N 1
ATOM 3948 C CA . ASP A 1 528 ? 36.793 -5.512 -67.607 1.00 93.19 528 ASP A CA 1
ATOM 3949 C C . ASP A 1 528 ? 36.979 -6.808 -68.400 1.00 93.19 528 ASP A C 1
ATOM 3951 O O . ASP A 1 528 ? 37.339 -6.779 -69.579 1.00 93.19 528 ASP A O 1
ATOM 3955 N N . ALA A 1 529 ? 36.695 -7.947 -67.766 1.00 93.19 529 ALA A N 1
ATOM 3956 C CA . ALA A 1 529 ? 36.740 -9.274 -68.370 1.00 93.19 529 ALA A CA 1
ATOM 3957 C C . ALA A 1 529 ? 35.762 -10.228 -67.657 1.00 93.19 529 ALA A C 1
ATOM 3959 O O . ALA A 1 529 ? 34.964 -9.821 -66.813 1.00 93.19 529 ALA A O 1
ATOM 3960 N N . ALA A 1 530 ? 35.778 -11.515 -68.016 1.00 91.56 530 ALA A N 1
ATOM 3961 C CA . ALA A 1 530 ? 35.042 -12.522 -67.253 1.00 91.56 530 ALA A CA 1
ATOM 3962 C C . ALA A 1 530 ? 35.612 -12.602 -65.827 1.00 91.56 530 ALA A C 1
ATOM 3964 O O . ALA A 1 530 ? 36.822 -12.734 -65.675 1.00 91.56 530 ALA A O 1
ATOM 3965 N N . ASN A 1 531 ? 34.742 -12.532 -64.815 1.00 93.31 531 ASN A N 1
ATOM 3966 C CA . ASN A 1 531 ? 35.084 -12.536 -63.385 1.00 93.31 531 ASN A CA 1
ATOM 3967 C C . ASN A 1 531 ? 35.967 -11.367 -62.907 1.00 93.31 531 ASN A C 1
ATOM 3969 O O . ASN A 1 531 ? 36.424 -11.380 -61.766 1.00 93.31 531 ASN A O 1
ATOM 3973 N N . GLU A 1 532 ? 36.185 -10.352 -63.746 1.00 94.62 532 GLU A N 1
ATOM 3974 C CA . GLU A 1 532 ? 36.993 -9.178 -63.418 1.00 94.62 532 GLU A CA 1
ATOM 3975 C C . GLU A 1 532 ? 36.161 -7.907 -63.583 1.00 94.62 532 GLU A C 1
ATOM 3977 O O . GLU A 1 532 ? 35.693 -7.576 -64.681 1.00 94.62 532 GLU A O 1
ATOM 3982 N N . TRP A 1 533 ? 36.013 -7.181 -62.481 1.00 94.81 533 TRP A N 1
ATOM 3983 C CA . TRP A 1 533 ? 35.307 -5.911 -62.412 1.00 94.81 533 TRP A CA 1
ATOM 3984 C C . TRP A 1 533 ? 36.209 -4.856 -61.784 1.00 94.81 533 TRP A C 1
ATOM 3986 O O . TRP A 1 533 ? 37.026 -5.163 -60.923 1.00 94.81 533 TRP A O 1
ATOM 3996 N N . THR A 1 534 ? 36.030 -3.601 -62.164 1.00 94.44 534 THR A N 1
ATOM 3997 C CA . THR A 1 534 ? 36.656 -2.464 -61.496 1.00 94.44 534 THR A CA 1
ATOM 3998 C C . THR A 1 534 ? 35.573 -1.571 -60.906 1.00 94.44 534 THR A C 1
ATOM 4000 O O . THR A 1 534 ? 34.635 -1.173 -61.604 1.00 94.44 534 THR A O 1
ATOM 4003 N N . SER A 1 535 ? 35.696 -1.257 -59.616 1.00 92.88 535 SER A N 1
ATOM 4004 C CA . SER A 1 535 ? 34.839 -0.302 -58.917 1.00 92.88 535 SER A CA 1
ATOM 4005 C C . SER A 1 535 ? 35.515 1.058 -58.770 1.00 92.88 535 SER A C 1
ATOM 4007 O O . SER A 1 535 ? 36.640 1.171 -58.277 1.00 92.88 535 SER A O 1
ATOM 4009 N N . TYR A 1 536 ? 34.806 2.112 -59.152 1.00 93.44 536 TYR A N 1
ATOM 4010 C CA . TYR A 1 536 ? 35.236 3.490 -58.981 1.00 93.44 536 TYR A CA 1
ATOM 4011 C C . TYR A 1 536 ? 34.363 4.186 -57.951 1.00 93.44 536 TYR A C 1
ATOM 4013 O O . TYR A 1 536 ? 33.155 4.299 -58.137 1.00 93.44 536 TYR A O 1
ATOM 4021 N N . SER A 1 537 ? 34.989 4.684 -56.894 1.00 92.06 537 SER A N 1
ATOM 4022 C CA . SER A 1 537 ? 34.304 5.290 -55.759 1.00 92.06 537 SER A CA 1
ATOM 4023 C C . SER A 1 537 ? 34.597 6.785 -55.710 1.00 92.06 537 SER A C 1
ATOM 4025 O O . SER A 1 537 ? 35.764 7.183 -55.745 1.00 92.06 537 SER A O 1
ATOM 4027 N N . TYR A 1 538 ? 33.554 7.605 -55.610 1.00 91.12 538 TYR A N 1
ATOM 4028 C CA . TYR A 1 538 ? 33.626 9.066 -55.566 1.00 91.12 538 TYR A CA 1
ATOM 4029 C C . TYR A 1 538 ? 32.854 9.618 -54.380 1.00 91.12 538 TYR A C 1
ATOM 4031 O O . TYR A 1 538 ? 31.771 9.133 -54.071 1.00 91.12 538 TYR A O 1
ATOM 4039 N N . VAL A 1 539 ? 33.376 10.686 -53.784 1.00 89.62 539 VAL A N 1
ATOM 4040 C CA . VAL A 1 539 ? 32.627 11.556 -52.871 1.00 89.62 539 VAL A CA 1
ATOM 4041 C C . VAL A 1 539 ? 32.621 12.950 -53.485 1.00 89.62 539 VAL A C 1
ATOM 4043 O O . VAL A 1 539 ? 33.676 13.572 -53.653 1.00 89.62 539 VAL A O 1
ATOM 4046 N N . GLY A 1 540 ? 31.438 13.416 -53.891 1.00 85.25 540 GLY A N 1
ATOM 4047 C CA . GLY A 1 540 ? 31.322 14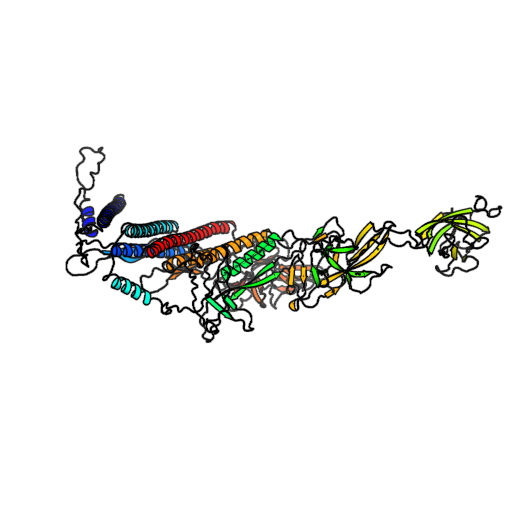.587 -54.761 1.00 85.25 540 GLY A CA 1
ATOM 4048 C C . GLY A 1 540 ? 32.161 14.413 -56.033 1.00 85.25 540 GLY A C 1
ATOM 4049 O O . GLY A 1 540 ? 32.054 13.402 -56.724 1.00 85.25 540 GLY A O 1
ATOM 4050 N N . ASP A 1 541 ? 33.044 15.375 -56.317 1.00 83.88 541 ASP A N 1
ATOM 4051 C CA . ASP A 1 541 ? 33.897 15.325 -57.507 1.00 83.88 541 ASP A CA 1
ATOM 4052 C C . ASP A 1 541 ? 35.215 14.552 -57.326 1.00 83.88 541 ASP A C 1
ATOM 4054 O O . ASP A 1 541 ? 35.945 14.346 -58.299 1.00 83.88 541 ASP A O 1
ATOM 4058 N N . THR A 1 542 ? 35.531 14.121 -56.104 1.00 86.88 542 THR A N 1
ATOM 4059 C CA . THR A 1 542 ? 36.832 13.531 -55.765 1.00 86.88 542 THR A CA 1
ATOM 4060 C C . THR A 1 542 ? 36.760 12.011 -55.804 1.00 86.88 542 THR A C 1
ATOM 4062 O O . THR A 1 542 ? 35.916 11.412 -55.140 1.00 86.88 542 THR A O 1
ATOM 4065 N N . GLN A 1 543 ? 37.660 11.377 -56.559 1.00 89.50 543 GLN A N 1
ATOM 4066 C CA . GLN A 1 543 ? 37.817 9.923 -56.536 1.00 89.50 543 GLN A CA 1
ATOM 4067 C C . GLN A 1 543 ? 38.524 9.493 -55.248 1.00 89.50 543 GLN A C 1
ATOM 4069 O O . GLN A 1 543 ? 39.583 10.028 -54.924 1.00 89.50 543 GLN A O 1
ATOM 4074 N N . ILE A 1 544 ? 37.944 8.519 -54.550 1.00 88.56 544 ILE A N 1
ATOM 4075 C CA . ILE A 1 544 ? 38.450 7.991 -53.276 1.00 88.56 544 ILE A CA 1
ATOM 4076 C C . ILE A 1 544 ? 38.926 6.535 -53.386 1.00 88.56 544 ILE A C 1
ATOM 4078 O O . ILE A 1 544 ? 39.610 6.054 -52.487 1.00 88.56 544 ILE A O 1
ATOM 4082 N N . SER A 1 545 ? 38.607 5.845 -54.491 1.00 86.31 545 SER A N 1
ATOM 4083 C CA . SER A 1 545 ? 39.240 4.567 -54.851 1.00 86.31 545 SER A CA 1
ATOM 4084 C C . SER A 1 545 ? 40.670 4.760 -55.364 1.00 86.31 545 SER A C 1
ATOM 4086 O O . SER A 1 545 ? 41.095 5.878 -55.677 1.00 86.31 545 SER A O 1
ATOM 4088 N N . THR A 1 546 ? 41.424 3.665 -55.491 1.00 85.12 546 THR A N 1
ATOM 4089 C CA . THR A 1 546 ? 42.772 3.709 -56.076 1.00 85.12 546 THR A CA 1
ATOM 4090 C C . THR A 1 546 ? 42.780 4.319 -57.486 1.00 85.12 546 THR A C 1
ATOM 4092 O O . THR A 1 546 ? 41.797 4.271 -58.230 1.00 85.12 546 THR A O 1
ATOM 4095 N N . ALA A 1 547 ? 43.906 4.928 -57.878 1.00 80.44 547 ALA A N 1
ATOM 4096 C CA . ALA A 1 547 ? 44.060 5.510 -59.210 1.00 80.44 547 ALA A CA 1
ATOM 4097 C C . ALA A 1 547 ? 43.923 4.417 -60.287 1.00 80.44 547 ALA A C 1
ATOM 4099 O O . ALA A 1 547 ? 44.787 3.552 -60.413 1.00 80.44 547 ALA A O 1
ATOM 4100 N N . GLY A 1 548 ? 42.838 4.472 -61.064 1.00 84.94 548 GLY A N 1
ATOM 4101 C CA . GLY A 1 548 ? 42.451 3.422 -62.016 1.00 84.94 548 GLY A CA 1
ATOM 4102 C C . GLY A 1 548 ? 41.260 2.560 -61.580 1.00 84.94 548 GLY A C 1
ATOM 4103 O O . GLY A 1 548 ? 40.755 1.820 -62.420 1.00 84.94 548 GLY A O 1
ATOM 4104 N N . GLY A 1 549 ? 40.766 2.736 -60.350 1.00 89.12 549 GLY A N 1
ATOM 4105 C CA . GLY A 1 549 ? 39.662 1.986 -59.747 1.00 89.12 549 GLY A CA 1
ATOM 4106 C C . GLY A 1 549 ? 40.136 0.751 -58.976 1.00 89.12 549 GLY A C 1
ATOM 4107 O O . GLY A 1 549 ? 41.215 0.223 -59.243 1.00 89.12 549 GLY A O 1
ATOM 4108 N N . ASP A 1 550 ? 39.320 0.295 -58.024 1.00 89.88 550 ASP A N 1
ATOM 4109 C CA . ASP A 1 550 ? 39.608 -0.899 -57.230 1.00 89.88 550 ASP A CA 1
ATOM 4110 C C . ASP A 1 550 ? 39.180 -2.151 -57.996 1.00 89.88 550 ASP A C 1
ATOM 4112 O O . ASP A 1 550 ? 38.027 -2.280 -58.407 1.00 89.88 550 ASP A O 1
ATOM 4116 N N . LYS A 1 551 ? 40.114 -3.077 -58.205 1.00 91.25 551 LYS A N 1
ATOM 4117 C CA . LYS A 1 551 ? 39.871 -4.313 -58.951 1.00 91.25 551 LYS A CA 1
ATOM 4118 C C . LYS A 1 551 ? 39.217 -5.358 -58.065 1.00 91.25 551 LYS A C 1
ATOM 4120 O O . LYS A 1 551 ? 39.801 -5.749 -57.060 1.00 91.25 551 LYS A O 1
ATOM 4125 N N . LEU A 1 552 ? 38.065 -5.851 -58.488 1.00 92.12 552 LEU A N 1
ATOM 4126 C CA . LEU A 1 552 ? 37.302 -6.929 -57.875 1.00 92.12 552 LEU A CA 1
ATOM 4127 C C . LEU A 1 552 ? 37.447 -8.178 -58.749 1.00 92.12 552 LEU A C 1
ATOM 4129 O O . LEU A 1 552 ? 37.062 -8.178 -59.922 1.00 92.12 552 LEU A O 1
ATOM 4133 N N . ILE A 1 553 ? 38.022 -9.233 -58.182 1.00 93.12 553 ILE A N 1
ATOM 4134 C CA . ILE A 1 553 ? 38.203 -10.521 -58.853 1.00 93.12 553 ILE A CA 1
ATOM 4135 C C . ILE A 1 553 ? 37.309 -11.536 -58.158 1.00 93.12 553 ILE A C 1
ATOM 4137 O O . ILE A 1 553 ? 37.341 -11.646 -56.933 1.00 93.12 553 ILE A O 1
ATOM 4141 N N . PHE A 1 554 ? 36.535 -12.269 -58.947 1.00 93.75 554 PHE A N 1
ATOM 4142 C CA . PHE A 1 554 ? 35.594 -13.276 -58.474 1.00 93.75 554 PHE A CA 1
ATOM 4143 C C . PHE A 1 554 ? 36.060 -14.687 -58.829 1.00 93.75 554 PHE A C 1
ATOM 4145 O O . PHE A 1 554 ? 36.697 -14.916 -59.861 1.00 93.75 554 PHE A O 1
ATOM 4152 N N . ASP A 1 555 ? 35.684 -15.644 -57.993 1.00 91.88 555 ASP A N 1
ATOM 4153 C CA . ASP A 1 555 ? 35.956 -17.052 -58.216 1.00 91.88 555 ASP A CA 1
ATOM 4154 C C . ASP A 1 555 ? 34.999 -17.663 -59.266 1.00 91.88 555 ASP A C 1
ATOM 4156 O O . ASP A 1 555 ? 34.157 -16.999 -59.883 1.00 91.88 555 ASP A O 1
ATOM 4160 N N . THR A 1 556 ? 35.125 -18.970 -59.500 1.00 91.31 556 THR A N 1
ATOM 4161 C CA . THR A 1 556 ? 34.258 -19.692 -60.444 1.00 91.31 556 THR A CA 1
ATOM 4162 C C . THR A 1 556 ? 32.831 -19.925 -59.943 1.00 91.31 556 THR A C 1
ATOM 4164 O O . THR A 1 556 ? 31.986 -20.327 -60.741 1.00 91.31 556 THR A O 1
ATOM 4167 N N . HIS A 1 557 ? 32.564 -19.728 -58.652 1.00 91.31 557 HIS A N 1
ATOM 4168 C CA . HIS A 1 557 ? 31.242 -19.880 -58.040 1.00 91.31 557 HIS A CA 1
ATOM 4169 C C . HIS A 1 557 ? 30.479 -18.554 -57.950 1.00 91.31 557 HIS A C 1
ATOM 4171 O O . HIS A 1 557 ? 29.293 -18.576 -57.636 1.00 91.31 557 HIS A O 1
ATOM 4177 N N . GLY A 1 558 ? 31.118 -17.433 -58.293 1.00 90.00 558 GLY A N 1
ATOM 4178 C CA . GLY A 1 558 ? 30.507 -16.107 -58.284 1.00 90.00 558 GLY A CA 1
ATOM 4179 C C . GLY A 1 558 ? 30.689 -15.353 -56.967 1.00 90.00 558 GLY A C 1
ATOM 4180 O O . GLY A 1 558 ? 30.071 -14.304 -56.794 1.00 90.00 558 GLY A O 1
ATOM 4181 N N . GLU A 1 559 ? 31.538 -15.847 -56.065 1.00 91.31 559 GLU A N 1
ATOM 4182 C CA . GLU A 1 559 ? 31.937 -15.161 -54.833 1.00 91.31 559 GLU A CA 1
ATOM 4183 C C . GLU A 1 559 ? 33.209 -14.339 -55.070 1.00 91.31 559 GLU A C 1
ATOM 4185 O O . GLU A 1 559 ? 33.996 -14.618 -55.977 1.00 91.31 559 GLU A O 1
ATOM 4190 N N . ILE A 1 560 ? 33.409 -13.282 -54.288 1.00 89.38 560 ILE A N 1
ATOM 4191 C CA . ILE A 1 560 ? 34.583 -12.421 -54.428 1.00 89.38 560 ILE A CA 1
ATOM 4192 C C . ILE A 1 560 ? 35.844 -13.119 -53.879 1.00 89.38 560 ILE A C 1
ATOM 4194 O O . ILE A 1 560 ? 35.892 -13.556 -52.735 1.00 89.38 560 ILE A O 1
ATOM 4198 N N . GLU A 1 561 ? 36.886 -13.233 -54.704 1.00 90.38 561 GLU A N 1
ATOM 4199 C CA . GLU A 1 561 ? 38.147 -13.911 -54.368 1.00 90.38 561 GLU A CA 1
ATOM 4200 C C . GLU A 1 561 ? 39.209 -12.918 -53.876 1.00 90.38 561 GLU A C 1
ATOM 4202 O O . GLU A 1 561 ? 39.939 -13.193 -52.920 1.00 90.38 561 GLU A O 1
ATOM 4207 N N . SER A 1 562 ? 39.331 -11.754 -54.525 1.00 88.12 562 SER A N 1
ATOM 4208 C CA . SER A 1 562 ? 40.308 -10.734 -54.129 1.00 88.12 562 SER A CA 1
ATOM 4209 C C . SER A 1 562 ? 39.910 -9.313 -54.522 1.00 88.12 562 SER A C 1
ATOM 4211 O O . SER A 1 562 ? 39.228 -9.093 -55.524 1.00 88.12 562 SER A O 1
ATOM 4213 N N . ILE A 1 563 ? 40.396 -8.342 -53.743 1.00 87.12 563 ILE A N 1
ATOM 4214 C CA . ILE A 1 563 ? 40.287 -6.904 -54.027 1.00 87.12 563 ILE A CA 1
ATOM 4215 C C . ILE A 1 563 ? 41.695 -6.343 -54.168 1.00 87.12 563 ILE A C 1
ATOM 4217 O O . ILE A 1 563 ? 42.531 -6.531 -53.287 1.00 87.12 563 ILE A O 1
ATOM 4221 N N . ASN A 1 564 ? 41.990 -5.673 -55.282 1.00 86.38 564 ASN A N 1
ATOM 4222 C CA . ASN A 1 564 ? 43.313 -5.108 -55.567 1.00 86.38 564 ASN A CA 1
ATOM 4223 C C . ASN A 1 564 ? 44.467 -6.129 -55.413 1.00 86.38 564 ASN A C 1
ATOM 4225 O O . ASN A 1 564 ? 45.595 -5.769 -55.077 1.00 86.38 564 ASN A O 1
ATOM 4229 N N . GLY A 1 565 ? 44.192 -7.416 -55.668 1.00 82.25 565 GLY A N 1
ATOM 4230 C CA . GLY A 1 565 ? 45.154 -8.517 -55.526 1.00 82.25 565 GLY A CA 1
ATOM 4231 C C . GLY A 1 565 ? 45.361 -9.022 -54.091 1.00 82.25 565 GLY A C 1
ATOM 4232 O O . GLY A 1 565 ? 46.203 -9.894 -53.876 1.00 82.25 565 GLY A O 1
ATOM 4233 N N . VAL A 1 566 ? 44.607 -8.506 -53.116 1.00 84.38 566 VAL A N 1
ATOM 4234 C CA . VAL A 1 566 ? 44.554 -9.012 -51.739 1.00 84.38 566 VAL A CA 1
ATOM 4235 C C . VAL A 1 566 ? 43.425 -10.036 -51.645 1.00 84.38 566 VAL A C 1
ATOM 4237 O O . VAL A 1 566 ? 42.263 -9.692 -51.851 1.00 84.38 566 VAL A O 1
ATOM 4240 N N . ALA A 1 567 ? 43.769 -11.298 -51.373 1.00 82.75 567 ALA A N 1
ATOM 4241 C CA . ALA A 1 567 ? 42.794 -12.379 -51.234 1.00 82.75 567 ALA A CA 1
ATOM 4242 C C . ALA A 1 567 ? 41.862 -12.132 -50.041 1.00 82.75 567 ALA A C 1
ATOM 4244 O O . ALA A 1 567 ? 42.340 -11.805 -48.952 1.00 82.75 567 ALA A O 1
ATOM 4245 N N . ILE A 1 568 ? 40.558 -12.322 -50.239 1.00 78.38 568 ILE A N 1
ATOM 4246 C CA . ILE A 1 568 ? 39.560 -12.227 -49.174 1.00 78.38 568 ILE A CA 1
ATOM 4247 C C . ILE A 1 568 ? 39.518 -13.569 -48.443 1.00 78.38 568 ILE A C 1
ATOM 4249 O O . ILE A 1 568 ? 39.004 -14.556 -48.960 1.00 78.38 568 ILE A O 1
ATOM 4253 N N . THR A 1 569 ? 40.116 -13.629 -47.251 1.00 65.19 569 THR A N 1
ATOM 4254 C CA . THR A 1 569 ? 40.176 -14.859 -46.435 1.00 65.19 569 THR A CA 1
ATOM 4255 C C . THR A 1 569 ? 39.240 -14.839 -45.223 1.00 65.19 569 THR A C 1
ATOM 4257 O O . THR A 1 569 ? 39.090 -15.868 -44.571 1.00 65.19 569 THR A O 1
ATOM 4260 N N . ASP A 1 570 ? 38.641 -13.683 -44.913 1.00 60.75 570 ASP A N 1
ATOM 4261 C CA . ASP A 1 570 ? 37.639 -13.465 -43.855 1.00 60.75 570 ASP A CA 1
ATOM 4262 C C . ASP A 1 570 ? 36.854 -12.160 -44.142 1.00 60.75 570 ASP A C 1
ATOM 4264 O O . ASP A 1 570 ? 37.313 -11.323 -44.932 1.00 60.75 570 ASP A O 1
ATOM 4268 N N . SER A 1 571 ? 35.722 -11.928 -43.467 1.00 55.09 571 SER A N 1
ATOM 4269 C CA . SER A 1 571 ? 34.933 -10.677 -43.539 1.00 55.09 571 SER A CA 1
ATOM 4270 C C . SER A 1 571 ? 35.702 -9.429 -43.070 1.00 55.09 571 SER A C 1
ATOM 4272 O O . SER A 1 571 ? 35.211 -8.314 -43.190 1.00 55.09 571 SER A O 1
ATOM 4274 N N . SER A 1 572 ? 36.926 -9.582 -42.552 1.00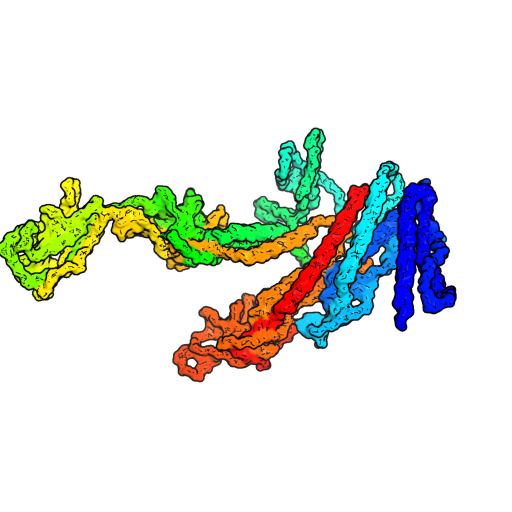 52.88 572 SER A N 1
ATOM 4275 C CA . SER A 1 572 ? 37.812 -8.483 -42.155 1.00 52.88 572 SER A CA 1
ATOM 4276 C C . SER A 1 572 ? 38.845 -8.105 -43.223 1.00 52.88 572 SER A C 1
ATOM 4278 O O . SER A 1 572 ? 39.851 -7.476 -42.894 1.00 52.88 572 SER A O 1
ATOM 4280 N N . THR A 1 573 ? 38.688 -8.538 -44.477 1.00 56.06 573 THR A N 1
ATOM 4281 C CA . THR A 1 573 ? 39.614 -8.144 -45.550 1.00 56.06 573 THR A CA 1
ATOM 4282 C C . THR A 1 573 ? 39.209 -6.760 -46.064 1.00 56.06 573 THR A C 1
ATOM 4284 O O . THR A 1 573 ? 38.248 -6.607 -46.808 1.00 56.06 573 THR A O 1
ATOM 4287 N N . VAL A 1 574 ? 39.913 -5.741 -45.573 1.00 60.72 574 VAL A N 1
ATOM 4288 C CA . VAL A 1 574 ? 39.518 -4.324 -45.604 1.00 60.72 574 VAL A CA 1
ATOM 4289 C C . VAL A 1 574 ? 39.893 -3.652 -46.934 1.00 60.72 574 VAL A C 1
ATOM 4291 O O . VAL A 1 574 ? 41.080 -3.564 -47.251 1.00 60.72 574 VAL A O 1
ATOM 4294 N N . ASN A 1 575 ? 38.921 -3.099 -47.674 1.00 71.81 575 ASN A N 1
ATOM 4295 C CA . ASN A 1 575 ? 39.203 -2.042 -48.654 1.00 71.81 575 ASN A CA 1
ATOM 4296 C C . ASN A 1 575 ? 39.120 -0.681 -47.944 1.00 71.81 575 ASN A C 1
ATOM 4298 O O . ASN A 1 575 ? 38.028 -0.154 -47.733 1.00 71.81 575 ASN A O 1
ATOM 4302 N N . THR A 1 576 ? 40.259 -0.130 -47.517 1.00 75.12 576 THR A N 1
ATOM 4303 C CA . THR A 1 576 ? 40.292 1.185 -46.856 1.00 75.12 576 THR A CA 1
ATOM 4304 C C . THR A 1 576 ? 40.300 2.292 -47.898 1.00 75.12 576 THR A C 1
ATOM 4306 O O . THR A 1 576 ? 41.276 2.471 -48.628 1.00 75.12 576 THR A O 1
ATOM 4309 N N . LEU A 1 577 ? 39.236 3.081 -47.922 1.00 78.31 577 LEU A N 1
ATOM 4310 C CA . LEU A 1 577 ? 39.115 4.280 -48.735 1.00 78.31 577 LEU A CA 1
ATOM 4311 C C . LEU A 1 577 ? 39.392 5.494 -47.857 1.00 78.31 577 LEU A C 1
ATOM 4313 O O . LEU A 1 577 ? 38.884 5.591 -46.743 1.00 78.31 577 LEU A O 1
ATOM 4317 N N . THR A 1 578 ? 40.196 6.433 -48.347 1.00 76.81 578 THR A N 1
ATOM 4318 C CA . THR A 1 578 ? 40.489 7.665 -47.610 1.00 76.81 578 THR A CA 1
ATOM 4319 C C . THR A 1 578 ? 39.962 8.860 -48.380 1.00 76.81 578 THR A C 1
ATOM 4321 O O . THR A 1 578 ? 40.162 8.980 -49.589 1.00 76.81 578 THR A O 1
ATOM 4324 N N . PHE A 1 579 ? 39.251 9.747 -47.691 1.00 78.38 579 PHE A N 1
ATOM 4325 C CA . PHE A 1 579 ? 38.768 10.982 -48.292 1.00 78.38 579 PHE A CA 1
ATOM 4326 C C . PHE A 1 579 ? 38.844 12.134 -47.300 1.00 78.38 579 PHE A C 1
ATOM 4328 O O . PHE A 1 579 ? 38.767 11.944 -46.091 1.00 78.38 579 PHE A O 1
ATOM 4335 N N . THR A 1 580 ? 39.011 13.350 -47.806 1.00 76.44 580 THR A N 1
ATOM 4336 C CA . THR A 1 580 ? 39.007 14.562 -46.984 1.00 76.44 580 THR A CA 1
ATOM 4337 C C . THR A 1 580 ? 37.716 15.328 -47.283 1.00 76.44 580 THR A C 1
ATOM 4339 O O . THR A 1 580 ? 37.614 15.890 -48.375 1.00 76.44 580 THR A O 1
ATOM 4342 N N . PRO A 1 581 ? 36.730 15.351 -46.364 1.00 66.38 581 PRO A N 1
ATOM 4343 C CA . PRO A 1 581 ? 35.403 15.920 -46.624 1.00 66.38 581 PRO A CA 1
ATOM 4344 C C . PRO A 1 581 ? 35.437 17.409 -46.995 1.00 66.38 581 PRO A C 1
ATOM 4346 O O . PRO A 1 581 ? 34.713 17.858 -47.881 1.00 66.38 581 PRO A O 1
ATOM 4349 N N . VAL A 1 582 ? 36.297 18.184 -46.322 1.00 69.31 582 VAL A N 1
ATOM 4350 C CA . VAL A 1 582 ? 36.466 19.630 -46.539 1.00 69.31 582 VAL A CA 1
ATOM 4351 C C . VAL A 1 582 ? 37.948 20.000 -46.471 1.00 69.31 582 VAL A C 1
ATOM 4353 O O . VAL A 1 582 ? 38.692 19.497 -45.628 1.00 69.31 582 VAL A O 1
ATOM 4356 N N . VAL A 1 583 ? 38.390 20.928 -47.325 1.00 62.06 583 VAL A N 1
ATOM 4357 C CA . VAL A 1 583 ? 39.765 21.457 -47.308 1.00 62.06 583 VAL A CA 1
ATOM 4358 C C . VAL A 1 583 ? 40.090 22.040 -45.924 1.00 62.06 583 VAL A C 1
ATOM 4360 O O . VAL A 1 583 ? 39.473 23.015 -45.502 1.00 62.06 583 VAL A O 1
ATOM 4363 N N . GLY A 1 584 ? 41.076 21.456 -45.235 1.00 58.84 584 GLY A N 1
ATOM 4364 C CA . GLY A 1 584 ? 41.489 21.859 -43.882 1.00 58.84 584 GLY A CA 1
ATOM 4365 C C . GLY A 1 584 ? 40.954 20.985 -42.739 1.00 58.84 584 GLY A C 1
ATOM 4366 O O . GLY A 1 584 ? 41.188 21.326 -41.583 1.00 58.84 584 GLY A O 1
ATOM 4367 N N . THR A 1 585 ? 40.265 19.879 -43.041 1.00 67.94 585 THR A N 1
ATOM 4368 C CA . THR A 1 585 ? 39.895 18.829 -42.071 1.00 67.94 585 THR A CA 1
ATOM 4369 C C . THR A 1 585 ? 40.857 17.640 -42.141 1.00 67.94 585 THR A C 1
ATOM 4371 O O . THR A 1 585 ? 41.553 17.465 -43.144 1.00 67.94 585 THR A O 1
ATOM 4374 N N . GLU A 1 586 ? 40.916 16.837 -41.076 1.00 78.06 586 GLU A N 1
ATOM 4375 C CA . GLU A 1 586 ? 41.687 15.589 -41.075 1.00 78.06 586 GLU A CA 1
ATOM 4376 C C . GLU A 1 586 ? 41.098 14.585 -42.088 1.00 78.06 586 GLU A C 1
ATOM 4378 O O . GLU A 1 586 ? 39.871 14.518 -42.233 1.00 78.06 586 GLU A O 1
ATOM 4383 N N . PRO A 1 587 ? 41.936 13.804 -42.797 1.00 82.31 587 PRO A N 1
ATOM 4384 C CA . PRO A 1 587 ? 41.463 12.724 -43.656 1.00 82.31 587 PRO A CA 1
ATOM 4385 C C . PRO A 1 587 ? 40.599 11.717 -42.883 1.00 82.31 587 PRO A C 1
ATOM 4387 O O . PRO A 1 587 ? 40.969 11.262 -41.803 1.00 82.31 587 PRO A O 1
ATOM 4390 N N . GLN A 1 588 ? 39.454 11.361 -43.457 1.00 85.69 588 GLN A N 1
ATOM 4391 C CA . GLN A 1 588 ? 38.566 10.309 -42.984 1.00 85.69 588 GLN A CA 1
ATOM 4392 C C . GLN A 1 588 ? 38.938 8.988 -43.647 1.00 85.69 588 GLN A C 1
ATOM 4394 O O . GLN A 1 588 ? 38.981 8.905 -44.876 1.00 85.69 588 GLN A O 1
ATOM 4399 N N . GLU A 1 589 ? 39.146 7.951 -42.844 1.00 87.69 589 GLU A N 1
ATOM 4400 C CA . GLU A 1 589 ? 39.282 6.582 -43.336 1.00 87.69 589 GLU A CA 1
ATOM 4401 C C . GLU A 1 589 ? 37.929 5.869 -43.238 1.00 87.69 589 GLU A C 1
ATOM 4403 O O . GLU A 1 589 ? 37.311 5.835 -42.173 1.00 87.69 589 GLU A O 1
ATOM 4408 N N . ILE A 1 590 ? 37.467 5.311 -44.356 1.00 87.44 590 ILE A N 1
ATOM 4409 C CA . ILE A 1 590 ? 36.289 4.449 -44.436 1.00 87.44 590 ILE A CA 1
ATOM 4410 C C . ILE A 1 590 ? 36.758 3.052 -44.809 1.00 87.44 590 ILE A C 1
ATOM 4412 O O . ILE A 1 590 ? 37.320 2.829 -45.881 1.00 87.44 590 ILE A O 1
ATOM 4416 N N . VAL A 1 591 ? 36.468 2.097 -43.940 1.00 87.69 591 VAL A N 1
ATOM 4417 C CA . VAL A 1 591 ? 36.570 0.677 -44.244 1.00 87.69 591 VAL A CA 1
ATOM 4418 C C . VAL A 1 591 ? 35.338 0.270 -45.037 1.00 87.69 591 VAL A C 1
ATOM 4420 O O . VAL A 1 591 ? 34.228 0.243 -44.507 1.00 87.69 591 VAL A O 1
ATOM 4423 N N . MET A 1 592 ? 35.538 -0.034 -46.315 1.00 86.88 592 MET A N 1
ATOM 4424 C CA . MET A 1 592 ? 34.501 -0.588 -47.166 1.00 86.88 592 MET A CA 1
ATOM 4425 C C . MET A 1 592 ? 34.592 -2.115 -47.169 1.00 86.88 592 MET A C 1
ATOM 4427 O O . MET A 1 592 ? 35.583 -2.690 -47.627 1.00 86.88 592 MET A O 1
ATOM 4431 N N . ASP A 1 593 ? 33.542 -2.763 -46.676 1.00 86.06 593 ASP A N 1
ATOM 4432 C CA . ASP A 1 593 ? 33.367 -4.208 -46.743 1.00 86.06 593 ASP A CA 1
ATOM 4433 C C . ASP A 1 593 ? 32.588 -4.583 -48.010 1.00 86.06 593 ASP A C 1
ATOM 4435 O O . ASP A 1 593 ? 31.409 -4.257 -48.171 1.00 86.06 593 ASP A O 1
ATOM 4439 N N . LEU A 1 594 ? 33.291 -5.265 -48.915 1.00 84.38 594 LEU A N 1
ATOM 4440 C CA . LEU A 1 594 ? 32.773 -5.799 -50.176 1.00 84.38 594 LEU A CA 1
ATOM 4441 C C . LEU A 1 594 ? 32.796 -7.333 -50.198 1.00 84.38 594 LEU A C 1
ATOM 4443 O O . LEU A 1 594 ? 32.551 -7.930 -51.245 1.00 84.38 594 LEU A O 1
ATOM 4447 N N . SER A 1 595 ? 33.097 -7.981 -49.067 1.00 81.88 595 SER A N 1
ATOM 4448 C CA . SER A 1 595 ? 33.292 -9.436 -48.983 1.00 81.88 595 SER A CA 1
ATOM 4449 C C . SER A 1 595 ? 32.044 -10.246 -49.343 1.00 81.88 595 SER A C 1
ATOM 4451 O O . SER A 1 595 ? 32.147 -11.417 -49.692 1.00 81.88 595 SER A O 1
ATOM 4453 N N . THR A 1 596 ? 30.864 -9.626 -49.287 1.00 87.12 596 THR A N 1
ATOM 4454 C CA . THR A 1 596 ? 29.577 -10.281 -49.555 1.00 87.12 596 THR A CA 1
ATOM 4455 C C . THR A 1 596 ? 29.013 -9.985 -50.948 1.00 87.12 596 THR A C 1
ATOM 4457 O O . THR A 1 596 ? 27.893 -10.396 -51.264 1.00 87.12 596 THR A O 1
ATOM 4460 N N . ILE A 1 597 ? 29.771 -9.281 -51.796 1.00 90.00 597 ILE A N 1
ATOM 4461 C CA . ILE A 1 597 ? 29.387 -9.034 -53.186 1.00 90.00 597 ILE A CA 1
ATOM 4462 C C . ILE A 1 597 ? 29.484 -10.327 -53.990 1.00 90.00 597 ILE A C 1
ATOM 4464 O O . ILE A 1 597 ? 30.434 -11.098 -53.864 1.00 90.00 597 ILE A O 1
ATOM 4468 N N . THR A 1 598 ? 28.503 -10.528 -54.865 1.00 93.94 598 THR A N 1
ATOM 4469 C CA . THR A 1 598 ? 28.431 -11.692 -55.749 1.00 93.94 598 THR A CA 1
ATOM 4470 C C . THR A 1 598 ? 28.324 -11.280 -57.211 1.00 93.94 598 THR A C 1
ATOM 4472 O O . THR A 1 598 ? 27.965 -10.143 -57.533 1.00 93.94 598 THR A O 1
ATOM 4475 N N . GLN A 1 599 ? 28.629 -12.215 -58.106 1.00 94.00 599 GLN A N 1
ATOM 4476 C CA . GLN A 1 599 ? 28.307 -12.102 -59.521 1.00 94.00 599 GLN A CA 1
ATOM 4477 C C . GLN A 1 599 ? 27.511 -13.326 -59.991 1.00 94.00 599 GLN A C 1
ATOM 4479 O O . GLN A 1 599 ? 27.959 -14.468 -59.903 1.00 94.00 599 GLN A O 1
ATOM 4484 N N . TYR A 1 600 ? 26.328 -13.086 -60.540 1.00 93.62 600 TYR A N 1
ATOM 4485 C CA . TYR A 1 600 ? 25.468 -14.117 -61.112 1.00 93.62 600 TYR A CA 1
ATOM 4486 C C . TYR A 1 600 ? 24.808 -13.599 -62.390 1.00 93.62 600 TYR A C 1
ATOM 4488 O O . TYR A 1 600 ? 24.753 -12.398 -62.643 1.00 93.62 600 TYR A O 1
ATOM 4496 N N . ASP A 1 601 ? 24.295 -14.507 -63.220 1.00 93.12 601 ASP A N 1
ATOM 4497 C CA . ASP A 1 601 ? 23.488 -14.184 -64.408 1.00 93.12 601 ASP A CA 1
ATOM 4498 C C . ASP A 1 601 ? 22.047 -13.823 -64.006 1.00 93.12 601 ASP A C 1
ATOM 4500 O O . ASP A 1 601 ? 21.068 -14.481 -64.361 1.00 93.12 601 ASP A O 1
ATOM 4504 N N . ILE A 1 602 ? 21.937 -12.812 -63.149 1.00 93.44 602 ILE A N 1
ATOM 4505 C CA . ILE A 1 602 ? 20.692 -12.167 -62.743 1.00 93.44 602 ILE A CA 1
ATOM 4506 C C . ILE A 1 602 ? 20.906 -10.650 -62.814 1.00 93.44 602 ILE A C 1
ATOM 4508 O O . ILE A 1 602 ? 22.047 -10.195 -62.679 1.00 93.44 602 ILE A O 1
ATOM 4512 N N . PRO A 1 603 ? 19.834 -9.854 -62.988 1.00 94.00 603 PRO A N 1
ATOM 4513 C CA . PRO A 1 603 ? 19.953 -8.404 -63.064 1.00 94.00 603 PRO A CA 1
ATOM 4514 C C . PRO A 1 603 ? 20.698 -7.810 -61.865 1.00 94.00 603 PRO A C 1
ATOM 4516 O O . PRO A 1 603 ? 20.612 -8.323 -60.746 1.00 94.00 603 PRO A O 1
ATOM 4519 N N . PHE A 1 604 ? 21.386 -6.692 -62.095 1.00 95.06 604 PHE A N 1
ATOM 4520 C CA . PHE A 1 604 ? 22.024 -5.935 -61.024 1.00 95.06 604 PHE A CA 1
ATOM 4521 C C . PHE A 1 604 ? 21.016 -5.561 -59.937 1.00 95.06 604 PHE A C 1
ATOM 4523 O O . PHE A 1 604 ? 19.927 -5.054 -60.222 1.00 95.06 604 PHE A O 1
ATOM 4530 N N . GLY A 1 605 ? 21.401 -5.799 -58.689 1.00 93.56 605 GLY A N 1
ATOM 4531 C CA . GLY A 1 605 ? 20.566 -5.523 -57.532 1.00 93.56 605 GLY A CA 1
ATOM 4532 C C . GLY A 1 605 ? 21.420 -5.240 -56.312 1.00 93.56 605 GLY A C 1
ATOM 4533 O O . GLY A 1 605 ? 22.362 -5.977 -56.029 1.00 93.56 605 GLY A O 1
ATOM 4534 N N . VAL A 1 606 ? 21.078 -4.170 -55.599 1.00 93.62 606 VAL A N 1
ATOM 4535 C CA . VAL A 1 606 ? 21.673 -3.817 -54.309 1.00 93.62 606 VAL A CA 1
ATOM 4536 C C . VAL A 1 606 ? 20.770 -4.385 -53.227 1.00 93.62 606 VAL A C 1
ATOM 4538 O O . VAL A 1 606 ? 19.609 -3.988 -53.125 1.00 93.62 606 VAL A O 1
ATOM 4541 N N . ASN A 1 607 ? 21.284 -5.338 -52.458 1.00 91.06 607 ASN A N 1
ATOM 4542 C CA . ASN A 1 607 ? 20.518 -6.000 -51.409 1.00 91.06 607 ASN A CA 1
ATOM 4543 C C . ASN A 1 607 ? 20.605 -5.223 -50.093 1.00 91.06 607 ASN A C 1
ATOM 4545 O O . ASN A 1 607 ? 19.600 -5.094 -49.399 1.00 91.06 607 ASN A O 1
ATOM 4549 N N . GLU A 1 608 ? 21.786 -4.695 -49.756 1.00 91.81 608 GLU A N 1
ATOM 4550 C CA . GLU A 1 608 ? 22.018 -3.998 -48.491 1.00 91.81 608 GLU A CA 1
ATOM 4551 C C . GLU A 1 608 ? 23.147 -2.963 -48.607 1.00 91.81 608 GLU A C 1
ATOM 4553 O O . GLU A 1 608 ? 24.163 -3.197 -49.262 1.00 91.81 608 GLU A O 1
ATOM 4558 N N . VAL A 1 609 ? 22.958 -1.814 -47.953 1.00 92.12 609 VAL A N 1
ATOM 4559 C CA . VAL A 1 609 ? 23.984 -0.784 -47.744 1.00 92.12 609 VAL A CA 1
ATOM 4560 C C . VAL A 1 609 ? 23.881 -0.334 -46.288 1.00 92.12 609 VAL A C 1
ATOM 4562 O O . VAL A 1 609 ? 22.899 0.306 -45.909 1.00 92.12 609 VAL A O 1
ATOM 4565 N N . LEU A 1 610 ? 24.874 -0.679 -45.468 1.00 90.94 610 LEU A N 1
ATOM 4566 C CA . LEU A 1 610 ? 24.924 -0.344 -44.041 1.00 90.94 610 LEU A CA 1
ATOM 4567 C C . LEU A 1 610 ? 26.137 0.522 -43.728 1.00 90.94 610 LEU A C 1
ATOM 4569 O O . LEU A 1 610 ? 27.237 0.260 -44.206 1.00 90.94 610 LEU A O 1
ATOM 4573 N N . GLN A 1 611 ? 25.943 1.530 -42.881 1.00 92.06 611 GLN A N 1
ATOM 4574 C CA . GLN A 1 611 ? 27.005 2.430 -42.441 1.00 92.06 611 GLN A CA 1
ATOM 4575 C C . GLN A 1 611 ? 26.815 2.819 -40.974 1.00 92.06 611 GLN A C 1
ATOM 4577 O O . GLN A 1 611 ? 25.691 2.815 -40.470 1.00 92.06 611 GLN A O 1
ATOM 4582 N N . ASP A 1 612 ? 27.907 3.153 -40.291 1.00 89.38 612 ASP A N 1
ATOM 4583 C CA . ASP A 1 612 ? 27.929 3.341 -38.836 1.00 89.38 612 ASP A CA 1
ATOM 4584 C C . ASP A 1 612 ? 27.999 4.803 -38.362 1.00 89.38 612 ASP A C 1
ATOM 4586 O O . ASP A 1 612 ? 28.072 5.045 -37.153 1.00 89.38 612 ASP A O 1
ATOM 4590 N N . GLY A 1 613 ? 27.994 5.759 -39.286 1.00 89.00 613 GLY A N 1
ATOM 4591 C CA . GLY A 1 613 ? 27.984 7.194 -39.027 1.00 89.00 613 GLY A CA 1
ATOM 4592 C C . GLY A 1 613 ? 26.582 7.767 -38.810 1.00 89.00 613 GLY A C 1
ATOM 4593 O O . GLY A 1 613 ? 25.560 7.152 -39.114 1.00 89.00 613 GLY A O 1
ATOM 4594 N N . ALA A 1 614 ? 26.521 8.972 -38.259 1.00 87.06 614 ALA A N 1
ATOM 4595 C CA . ALA A 1 614 ? 25.279 9.674 -37.979 1.00 87.06 614 ALA A CA 1
ATOM 4596 C C . ALA A 1 614 ? 25.496 11.187 -37.913 1.00 87.06 614 ALA A C 1
ATOM 4598 O O . ALA A 1 614 ? 26.525 11.666 -37.428 1.00 87.06 614 ALA A O 1
ATOM 4599 N N . SER A 1 615 ? 24.477 11.951 -38.312 1.00 89.38 615 SER A N 1
ATOM 4600 C CA . SER A 1 615 ? 24.423 13.386 -38.036 1.00 89.38 615 SER A CA 1
ATOM 4601 C C . SER A 1 615 ? 24.300 13.653 -36.534 1.00 89.38 615 SER A C 1
ATOM 4603 O O . SER A 1 615 ? 23.958 12.763 -35.748 1.00 89.38 615 SER A O 1
ATOM 4605 N N . THR A 1 616 ? 24.486 14.909 -36.125 1.00 88.06 616 THR A N 1
ATOM 4606 C CA . THR A 1 616 ? 24.144 15.318 -34.757 1.00 88.06 616 THR A CA 1
ATOM 4607 C C . THR A 1 616 ? 22.661 15.058 -34.463 1.00 88.06 616 THR A C 1
ATOM 4609 O O . THR A 1 616 ? 21.804 15.192 -35.345 1.00 88.06 616 THR A O 1
ATOM 4612 N N . GLY A 1 617 ? 22.365 14.646 -33.233 1.00 86.94 617 GLY A N 1
ATOM 4613 C CA . GLY A 1 617 ? 21.010 14.373 -32.763 1.00 86.94 617 GLY A CA 1
ATOM 4614 C C . GLY A 1 617 ? 20.650 15.293 -31.607 1.00 86.94 617 GLY A C 1
ATOM 4615 O O . GLY A 1 617 ? 21.431 15.439 -30.674 1.00 86.94 617 GLY A O 1
ATOM 4616 N N . ARG A 1 618 ? 19.463 15.898 -31.643 1.00 88.94 618 ARG A N 1
ATOM 4617 C CA . ARG A 1 618 ? 18.908 16.642 -30.500 1.00 88.94 618 ARG A CA 1
ATOM 4618 C C . ARG A 1 618 ? 18.073 15.685 -29.661 1.00 88.94 618 ARG A C 1
ATOM 4620 O O . ARG A 1 618 ? 17.389 14.848 -30.250 1.00 88.94 618 ARG A O 1
ATOM 4627 N N . LEU A 1 619 ? 18.125 15.786 -28.334 1.00 88.25 619 LEU A N 1
ATOM 4628 C CA . LEU A 1 619 ? 17.292 14.954 -27.463 1.00 88.25 619 LEU A CA 1
ATOM 4629 C C . LEU A 1 619 ? 15.810 15.205 -27.791 1.00 88.25 619 LEU A C 1
ATOM 4631 O O . LEU A 1 619 ? 15.369 16.353 -27.840 1.00 88.25 619 LEU A O 1
ATOM 4635 N N . SER A 1 620 ? 15.082 14.133 -28.086 1.00 89.38 620 SER A N 1
ATOM 4636 C CA . SER A 1 620 ? 13.677 14.160 -28.494 1.00 89.38 620 SER A CA 1
ATOM 4637 C C . SER A 1 620 ? 12.768 13.559 -27.431 1.00 89.38 620 SER A C 1
ATOM 4639 O O . SER A 1 620 ? 11.678 14.082 -27.230 1.00 89.38 620 SER A O 1
ATOM 4641 N N . ASP A 1 621 ? 13.189 12.463 -26.800 1.00 88.88 621 ASP A N 1
ATOM 4642 C CA . ASP A 1 621 ? 12.403 11.754 -25.789 1.00 88.88 621 ASP A CA 1
ATOM 4643 C C . ASP A 1 621 ? 13.318 11.019 -24.797 1.00 88.88 621 ASP A C 1
ATOM 4645 O O . ASP A 1 621 ? 14.498 10.790 -25.087 1.00 88.88 621 ASP A O 1
ATOM 4649 N N . ILE A 1 622 ? 12.773 10.655 -23.638 1.00 91.12 622 ILE A N 1
ATOM 4650 C CA . ILE A 1 622 ? 13.441 9.845 -22.619 1.00 91.12 622 ILE A CA 1
ATOM 4651 C C . ILE A 1 622 ? 12.603 8.597 -22.373 1.00 91.12 622 ILE A C 1
ATOM 4653 O O . ILE A 1 622 ? 11.401 8.657 -22.115 1.00 91.12 622 ILE A O 1
ATOM 4657 N N . GLU A 1 623 ? 13.268 7.456 -22.437 1.00 92.19 623 GLU A N 1
ATOM 4658 C CA . GLU A 1 623 ? 12.677 6.148 -22.206 1.00 92.19 623 GLU A CA 1
ATOM 4659 C C . GLU A 1 623 ? 13.415 5.477 -21.054 1.00 92.19 623 GLU A C 1
ATOM 4661 O O . GLU A 1 623 ? 14.642 5.534 -20.981 1.00 92.19 623 GLU A O 1
ATOM 4666 N N . ILE A 1 624 ? 12.677 4.854 -20.140 1.00 95.06 624 ILE A N 1
ATOM 4667 C CA . ILE A 1 624 ? 13.252 4.169 -18.985 1.00 95.06 624 ILE A CA 1
ATOM 4668 C C . ILE A 1 624 ? 12.823 2.712 -19.058 1.00 95.06 624 ILE A C 1
ATOM 4670 O O . ILE A 1 624 ? 11.629 2.407 -19.071 1.00 95.06 624 ILE A O 1
ATOM 4674 N N . ASP A 1 625 ? 13.800 1.816 -19.139 1.00 94.00 625 ASP A N 1
ATOM 4675 C CA . ASP A 1 625 ? 13.528 0.386 -19.225 1.00 94.00 625 ASP A CA 1
ATOM 4676 C C . ASP A 1 625 ? 13.202 -0.228 -17.846 1.00 94.00 625 ASP A C 1
ATOM 4678 O O . ASP A 1 625 ? 13.454 0.389 -16.803 1.00 94.00 625 ASP A O 1
ATOM 4682 N N . PRO A 1 626 ? 12.671 -1.467 -17.793 1.00 93.81 626 PRO A N 1
ATOM 4683 C CA . PRO A 1 626 ? 12.329 -2.096 -16.519 1.00 93.81 626 PRO A CA 1
ATOM 4684 C C . PRO A 1 626 ? 13.513 -2.385 -15.584 1.00 93.81 626 PRO A C 1
ATOM 4686 O O . PRO A 1 626 ? 13.329 -2.605 -14.384 1.00 93.81 626 PRO A O 1
ATOM 4689 N N . THR A 1 627 ? 14.733 -2.388 -16.128 1.00 92.62 627 THR A N 1
ATOM 4690 C CA . THR A 1 627 ? 15.987 -2.545 -15.377 1.00 92.62 627 THR A CA 1
ATOM 4691 C C . THR A 1 627 ? 16.537 -1.205 -14.877 1.00 92.62 627 THR A C 1
ATOM 4693 O O . THR A 1 627 ? 17.618 -1.155 -14.288 1.00 92.62 627 THR A O 1
ATOM 4696 N N . GLY A 1 628 ? 15.790 -0.116 -15.089 1.00 92.69 628 GLY A N 1
ATOM 4697 C CA . GLY A 1 628 ? 16.109 1.234 -14.648 1.00 92.69 628 GLY A CA 1
ATOM 4698 C C . GLY A 1 628 ? 17.070 1.992 -15.560 1.00 92.69 628 GLY A C 1
ATOM 4699 O O . GLY A 1 628 ? 17.503 3.075 -15.171 1.00 92.69 628 GLY A O 1
ATOM 4700 N N . ILE A 1 629 ? 17.445 1.472 -16.732 1.00 94.69 629 ILE A N 1
ATOM 4701 C CA . ILE A 1 629 ? 18.329 2.196 -17.654 1.00 94.69 629 ILE A CA 1
ATOM 4702 C C . ILE A 1 629 ? 17.543 3.331 -18.308 1.00 94.69 629 ILE A C 1
ATOM 4704 O O . ILE A 1 629 ? 16.486 3.118 -18.898 1.00 94.69 629 ILE A O 1
ATOM 4708 N N . VAL A 1 630 ? 18.089 4.541 -18.208 1.00 94.88 630 VAL A N 1
ATOM 4709 C CA . VAL A 1 630 ? 17.547 5.765 -18.794 1.00 94.88 630 VAL A CA 1
ATOM 4710 C C . VAL A 1 630 ? 18.174 5.965 -20.170 1.00 94.88 630 VAL A C 1
ATOM 4712 O O . VAL A 1 630 ? 19.371 6.235 -20.285 1.00 94.88 630 VAL A O 1
ATOM 4715 N N . PHE A 1 631 ? 17.371 5.845 -21.220 1.00 93.06 631 PHE A N 1
ATOM 4716 C CA . PHE A 1 631 ? 17.765 6.064 -22.606 1.00 93.06 631 PHE A CA 1
ATOM 4717 C C . PHE A 1 631 ? 17.277 7.423 -23.106 1.00 93.06 631 PHE A C 1
ATOM 4719 O O . PHE A 1 631 ? 16.086 7.721 -23.082 1.00 93.06 631 PHE A O 1
ATOM 4726 N N . GLY A 1 632 ? 18.195 8.222 -23.646 1.00 91.25 632 GLY A N 1
ATOM 4727 C CA . GLY A 1 632 ? 17.847 9.381 -24.462 1.00 91.25 632 GLY A CA 1
ATOM 4728 C C . GLY A 1 632 ? 17.604 8.954 -25.903 1.00 91.25 632 GLY A C 1
ATOM 4729 O O . GLY A 1 632 ? 18.486 8.355 -26.524 1.00 91.25 632 GLY A O 1
ATOM 4730 N N . ARG A 1 633 ? 16.429 9.268 -26.449 1.00 90.38 633 ARG A N 1
ATOM 4731 C CA . ARG A 1 633 ? 16.099 9.123 -27.872 1.00 90.38 633 ARG A CA 1
ATOM 4732 C C . ARG A 1 633 ? 16.377 10.440 -28.579 1.00 90.38 633 ARG A C 1
ATOM 4734 O O . ARG A 1 633 ? 15.869 11.483 -28.173 1.00 90.38 633 ARG A O 1
ATOM 4741 N N . TYR A 1 634 ? 17.165 10.401 -29.646 1.00 90.69 634 TYR A N 1
ATOM 4742 C CA . TYR A 1 634 ? 17.595 11.597 -30.364 1.00 90.69 634 TYR A CA 1
ATOM 4743 C C . TYR A 1 634 ? 16.928 11.713 -31.738 1.00 90.69 634 TYR A C 1
ATOM 4745 O O . TYR A 1 634 ? 16.508 10.729 -32.342 1.00 90.69 634 TYR A O 1
ATOM 4753 N N . SER A 1 635 ? 16.876 12.934 -32.274 1.00 91.25 635 SER A N 1
ATOM 4754 C CA . SER A 1 635 ? 16.257 13.250 -33.570 1.00 91.25 635 SER A CA 1
ATOM 4755 C C . SER A 1 635 ? 16.899 12.551 -34.777 1.00 91.25 635 SER A C 1
ATOM 4757 O O . SER A 1 635 ? 16.308 12.522 -35.850 1.00 91.25 635 SER A O 1
ATOM 4759 N N . ASN A 1 636 ? 18.113 12.015 -34.623 1.00 86.38 636 ASN A N 1
ATOM 4760 C CA . ASN A 1 636 ? 18.810 11.197 -35.623 1.00 86.38 636 ASN A CA 1
ATOM 4761 C C . ASN A 1 636 ? 18.469 9.697 -35.496 1.00 86.38 636 ASN A C 1
ATOM 4763 O O . ASN A 1 636 ? 19.181 8.865 -36.048 1.00 86.38 636 ASN A O 1
ATOM 4767 N N . ASN A 1 637 ? 17.400 9.360 -34.765 1.00 84.00 637 ASN A N 1
ATOM 4768 C CA . ASN A 1 637 ? 16.897 8.004 -34.542 1.00 84.00 637 ASN A CA 1
ATOM 4769 C C . ASN A 1 637 ? 17.858 7.071 -33.779 1.00 84.00 637 ASN A C 1
ATOM 4771 O O . ASN A 1 637 ? 17.609 5.870 -33.682 1.00 84.00 637 ASN A O 1
ATOM 4775 N N . ASN A 1 638 ? 18.926 7.630 -33.204 1.00 86.12 638 ASN A N 1
ATOM 4776 C CA . ASN A 1 638 ? 19.823 6.937 -32.291 1.00 86.12 638 ASN A CA 1
ATOM 4777 C C . ASN A 1 638 ? 19.351 7.050 -30.839 1.00 86.12 638 ASN A C 1
ATOM 4779 O O . ASN A 1 638 ? 18.643 7.984 -30.451 1.00 86.12 638 ASN A O 1
ATOM 4783 N N . SER A 1 639 ? 19.796 6.098 -30.023 1.00 88.56 639 SER A N 1
ATOM 4784 C CA . SER A 1 639 ? 19.612 6.107 -28.575 1.00 88.56 639 SER A CA 1
ATOM 4785 C C . SER A 1 639 ? 20.940 5.987 -27.851 1.00 88.56 639 SER A C 1
ATOM 4787 O O . SER A 1 639 ? 21.806 5.226 -28.278 1.00 88.56 639 SER A O 1
ATOM 4789 N N . LYS A 1 640 ? 21.071 6.695 -26.730 1.00 88.62 640 LYS A N 1
ATOM 4790 C CA . LYS A 1 640 ? 22.228 6.612 -25.833 1.00 88.62 640 LYS A CA 1
ATOM 4791 C C . LYS A 1 640 ? 21.738 6.352 -24.411 1.00 88.62 640 LYS A C 1
ATOM 4793 O O . LYS A 1 640 ? 20.767 6.974 -23.987 1.00 88.62 640 LYS A O 1
ATOM 4798 N N . ALA A 1 641 ? 22.400 5.453 -23.686 1.00 92.69 641 ALA A N 1
ATOM 4799 C CA . ALA A 1 641 ? 22.166 5.301 -22.254 1.00 92.69 641 ALA A CA 1
ATOM 4800 C C . ALA A 1 641 ? 22.789 6.491 -21.506 1.00 92.69 641 ALA A C 1
ATOM 4802 O O . ALA A 1 641 ? 23.949 6.836 -21.733 1.00 92.69 641 ALA A O 1
ATOM 4803 N N . LEU A 1 642 ? 22.002 7.127 -20.644 1.00 91.81 642 LEU A N 1
ATOM 4804 C CA . LEU A 1 642 ? 22.367 8.335 -19.895 1.00 91.81 642 LEU A CA 1
ATOM 4805 C C . LEU A 1 642 ? 22.658 8.023 -18.420 1.00 91.81 642 LEU A C 1
ATOM 4807 O O . LEU A 1 642 ? 23.398 8.737 -17.751 1.00 91.81 642 LEU A O 1
ATOM 4811 N N . GLY A 1 643 ? 22.133 6.908 -17.925 1.00 93.81 643 GLY A N 1
ATOM 4812 C CA . GLY A 1 643 ? 22.400 6.390 -16.591 1.00 93.81 643 GLY A CA 1
ATOM 4813 C C . GLY A 1 643 ? 21.495 5.207 -16.288 1.00 93.81 643 GLY A C 1
ATOM 4814 O O . GLY A 1 643 ? 20.670 4.819 -17.114 1.00 93.81 643 GLY A O 1
ATOM 4815 N N . GLN A 1 644 ? 21.640 4.634 -15.101 1.00 95.38 644 GLN A N 1
ATOM 4816 C CA . GLN A 1 644 ? 20.765 3.572 -14.619 1.00 95.38 644 GLN A CA 1
ATOM 4817 C C . GLN A 1 644 ? 20.310 3.867 -13.192 1.00 95.38 644 GLN A C 1
ATOM 4819 O O . GLN A 1 644 ? 21.128 4.002 -12.285 1.00 95.38 644 GLN A O 1
ATOM 4824 N N . ILE A 1 645 ? 18.997 3.959 -13.002 1.00 95.94 645 ILE A N 1
ATOM 4825 C CA . ILE A 1 645 ? 18.344 4.153 -11.710 1.00 95.94 645 ILE A CA 1
ATOM 4826 C C . ILE A 1 645 ? 18.691 2.986 -10.799 1.00 95.94 645 ILE A C 1
ATOM 4828 O O . ILE A 1 645 ? 18.614 1.824 -11.198 1.00 95.94 645 ILE A O 1
ATOM 4832 N N . VAL A 1 646 ? 19.050 3.307 -9.560 1.00 95.50 646 VAL A N 1
ATOM 4833 C CA . VAL A 1 646 ? 19.208 2.304 -8.510 1.00 95.50 646 VAL A CA 1
ATOM 4834 C C . VAL A 1 646 ? 18.037 2.370 -7.551 1.00 95.50 646 VAL A C 1
ATOM 4836 O O . VAL A 1 646 ? 17.504 3.442 -7.259 1.00 95.50 646 VAL A O 1
ATOM 4839 N N . ILE A 1 647 ? 17.670 1.207 -7.031 1.00 96.06 647 ILE A N 1
ATOM 4840 C CA . ILE A 1 647 ? 16.693 1.096 -5.955 1.00 96.06 647 ILE A CA 1
ATOM 4841 C C . ILE A 1 647 ? 17.340 0.444 -4.742 1.00 96.06 647 ILE A C 1
ATOM 4843 O O . ILE A 1 647 ? 18.278 -0.350 -4.860 1.00 96.06 647 ILE A O 1
ATOM 4847 N N . SER A 1 648 ? 16.842 0.808 -3.569 1.00 95.56 648 SER A N 1
ATOM 4848 C CA . SER A 1 648 ? 17.341 0.332 -2.283 1.00 95.56 648 SER A CA 1
ATOM 4849 C C . SER A 1 648 ? 16.248 -0.437 -1.558 1.00 95.56 648 SER A C 1
ATOM 4851 O O . SER A 1 648 ? 15.103 0.001 -1.513 1.00 95.56 648 SER A O 1
ATOM 4853 N N . ASN A 1 649 ? 16.594 -1.575 -0.964 1.00 94.75 649 ASN A N 1
ATOM 4854 C CA . ASN A 1 649 ? 15.710 -2.301 -0.054 1.00 94.75 649 ASN A CA 1
ATOM 4855 C C . ASN A 1 649 ? 16.347 -2.412 1.338 1.00 94.75 649 ASN A C 1
ATOM 4857 O O . ASN A 1 649 ? 17.564 -2.306 1.487 1.00 94.75 649 ASN A O 1
ATOM 4861 N N . PHE A 1 650 ? 15.529 -2.631 2.362 1.00 94.62 650 PHE A N 1
ATOM 4862 C CA . PHE A 1 650 ? 15.947 -2.687 3.759 1.00 94.62 650 PHE A CA 1
ATOM 4863 C C . PHE A 1 650 ? 15.563 -4.024 4.373 1.00 94.62 650 PHE A C 1
ATOM 4865 O O . PHE A 1 650 ? 14.511 -4.581 4.077 1.00 94.62 650 PHE A O 1
ATOM 4872 N N . THR A 1 651 ? 16.396 -4.524 5.288 1.00 93.31 651 THR A N 1
ATOM 4873 C CA . THR A 1 651 ? 16.056 -5.742 6.045 1.00 93.31 651 THR A CA 1
ATOM 4874 C C . THR A 1 651 ? 14.836 -5.506 6.937 1.00 93.31 651 THR A C 1
ATOM 4876 O O . THR A 1 651 ? 14.021 -6.405 7.124 1.00 93.31 651 THR A O 1
ATOM 4879 N N . ASN A 1 652 ? 14.697 -4.288 7.472 1.00 92.94 652 ASN A N 1
ATOM 4880 C CA . ASN A 1 652 ? 13.555 -3.887 8.281 1.00 92.94 652 ASN A CA 1
ATOM 4881 C C . ASN A 1 652 ? 13.002 -2.521 7.828 1.00 92.94 652 ASN A C 1
ATOM 4883 O O . ASN A 1 652 ? 13.384 -1.492 8.390 1.00 92.94 652 ASN A O 1
ATOM 4887 N N . PRO A 1 653 ? 12.067 -2.483 6.860 1.00 92.38 653 PRO A N 1
ATOM 4888 C CA . PRO A 1 653 ? 11.450 -1.233 6.411 1.00 92.38 653 PRO A CA 1
ATOM 4889 C C . PRO A 1 653 ? 10.742 -0.460 7.537 1.00 92.38 653 PRO A C 1
ATOM 4891 O O . PRO A 1 653 ? 10.720 0.764 7.523 1.00 92.38 653 PRO A O 1
ATOM 4894 N N . GLN A 1 654 ? 10.236 -1.148 8.572 1.00 90.38 654 GLN A N 1
ATOM 4895 C CA . GLN A 1 654 ? 9.593 -0.511 9.736 1.00 90.38 654 GLN A CA 1
ATOM 4896 C C . GLN A 1 654 ? 10.556 0.329 10.584 1.00 90.38 654 GLN A C 1
ATOM 4898 O O . GLN A 1 654 ? 10.115 1.096 11.434 1.00 90.38 654 GLN A O 1
ATOM 4903 N N . GLY A 1 655 ? 11.867 0.135 10.417 1.00 90.81 655 GLY A N 1
ATOM 4904 C CA . GLY A 1 655 ? 12.884 0.920 11.104 1.00 90.81 655 GLY A CA 1
ATOM 4905 C C . GLY A 1 655 ? 13.189 2.254 10.427 1.00 90.81 655 GLY A C 1
ATOM 4906 O O . GLY A 1 655 ? 13.951 3.031 10.992 1.00 90.81 655 GLY A O 1
ATOM 4907 N N . LEU A 1 656 ? 12.658 2.518 9.233 1.00 92.88 656 LEU A N 1
ATOM 4908 C CA . LEU A 1 656 ? 12.881 3.777 8.527 1.00 92.88 656 LEU A CA 1
ATOM 4909 C C . LEU A 1 656 ? 12.220 4.946 9.265 1.00 92.88 656 LEU A C 1
ATOM 4911 O O . LEU A 1 656 ? 11.120 4.809 9.800 1.00 92.88 656 LEU A O 1
ATOM 4915 N N . SER A 1 657 ? 12.883 6.102 9.275 1.00 91.94 657 SER A N 1
ATOM 4916 C CA . SER A 1 657 ? 12.326 7.318 9.869 1.00 91.94 657 SER A CA 1
ATOM 4917 C C . SER A 1 657 ? 11.688 8.181 8.781 1.00 91.94 657 SER A C 1
ATOM 4919 O O . SER A 1 657 ? 12.396 8.567 7.851 1.00 91.94 657 SER A O 1
ATOM 4921 N N . PRO A 1 658 ? 10.391 8.523 8.866 1.00 90.31 658 PRO A N 1
ATOM 4922 C CA . PRO A 1 658 ? 9.766 9.428 7.906 1.00 90.31 658 PRO A CA 1
ATOM 4923 C C . PRO A 1 658 ? 10.318 10.853 8.076 1.00 90.31 658 PRO A C 1
ATOM 4925 O O . PRO A 1 658 ? 10.359 11.363 9.197 1.00 90.31 658 PRO A O 1
ATOM 4928 N N . THR A 1 659 ? 10.727 11.502 6.983 1.00 86.44 659 THR A N 1
ATOM 4929 C CA . THR A 1 659 ? 11.195 12.907 6.975 1.00 86.44 659 THR A CA 1
ATOM 4930 C C . THR A 1 659 ? 10.142 13.896 6.466 1.00 86.44 659 THR A C 1
ATOM 4932 O O . THR A 1 659 ? 10.265 15.099 6.693 1.00 86.44 659 THR A O 1
ATOM 4935 N N . GLY A 1 660 ? 9.041 13.394 5.899 1.00 82.38 660 GLY A N 1
ATOM 4936 C CA . GLY A 1 660 ? 7.951 14.190 5.322 1.00 82.38 660 GLY A CA 1
ATOM 4937 C C . GLY A 1 660 ? 7.839 13.942 3.820 1.00 82.38 660 GLY A C 1
ATOM 4938 O O . GLY A 1 660 ? 8.634 13.205 3.267 1.00 82.38 660 GLY A O 1
ATOM 4939 N N . GLY A 1 661 ? 6.813 14.470 3.146 1.00 80.62 661 GLY A N 1
ATOM 4940 C CA . GLY A 1 661 ? 6.751 14.425 1.672 1.00 80.62 661 GLY A CA 1
ATOM 4941 C C . GLY A 1 661 ? 6.818 13.030 1.026 1.00 80.62 661 GLY A C 1
ATOM 4942 O O . GLY A 1 661 ? 7.255 12.928 -0.111 1.00 80.62 661 GLY A O 1
ATOM 4943 N N . THR A 1 662 ? 6.395 11.964 1.722 1.00 90.00 662 THR A N 1
ATOM 4944 C CA . THR A 1 662 ? 6.564 10.548 1.308 1.00 90.00 662 THR A CA 1
ATOM 4945 C C . THR A 1 662 ? 8.018 10.073 1.196 1.00 90.00 662 THR A C 1
ATOM 4947 O O . THR A 1 662 ? 8.295 9.108 0.488 1.00 90.00 662 THR A O 1
ATOM 4950 N N . THR A 1 663 ? 8.938 10.712 1.921 1.00 93.31 663 THR A N 1
ATOM 4951 C CA . THR A 1 663 ? 10.341 10.307 2.004 1.00 93.31 663 THR A CA 1
ATOM 4952 C C . THR A 1 663 ? 10.710 9.754 3.382 1.00 93.31 663 THR A C 1
ATOM 4954 O O . THR A 1 663 ? 10.070 10.014 4.412 1.00 93.31 663 THR A O 1
ATOM 4957 N N . TRP A 1 664 ? 11.739 8.913 3.370 1.00 95.38 664 TRP A N 1
ATOM 4958 C CA . TRP A 1 664 ? 12.265 8.188 4.514 1.00 95.38 664 TRP A CA 1
ATOM 4959 C C . TRP A 1 664 ? 13.782 8.293 4.575 1.00 95.38 664 TRP A C 1
ATOM 4961 O O . TRP A 1 664 ? 14.464 8.279 3.555 1.00 95.38 664 TRP A O 1
ATOM 4971 N N . THR A 1 665 ? 14.317 8.285 5.789 1.00 94.88 665 THR A N 1
ATOM 4972 C CA . THR A 1 665 ? 15.753 8.192 6.060 1.00 94.88 665 THR A CA 1
ATOM 4973 C C . THR A 1 665 ? 16.083 6.885 6.768 1.00 94.88 665 THR A C 1
ATOM 4975 O O . THR A 1 665 ? 15.270 6.318 7.509 1.00 94.88 665 THR A O 1
ATOM 4978 N N . GLU A 1 666 ? 17.286 6.377 6.514 1.00 94.12 666 GLU A N 1
ATOM 4979 C CA . GLU A 1 666 ? 17.778 5.166 7.165 1.00 94.12 666 GLU A CA 1
ATOM 4980 C C . GLU A 1 666 ? 18.073 5.404 8.647 1.00 94.12 666 GLU A C 1
ATOM 4982 O O . GLU A 1 666 ? 18.516 6.476 9.063 1.00 94.12 666 GLU A O 1
ATOM 4987 N N . THR A 1 667 ? 17.854 4.375 9.460 1.00 93.06 667 THR A N 1
ATOM 4988 C CA . THR A 1 667 ? 18.199 4.391 10.880 1.00 93.06 667 THR A CA 1
ATOM 4989 C C . THR A 1 667 ? 19.008 3.151 11.237 1.00 93.06 667 THR A C 1
ATOM 4991 O O . THR A 1 667 ? 19.096 2.183 10.482 1.00 93.06 667 THR A O 1
ATOM 4994 N N . PHE A 1 668 ? 19.558 3.123 12.450 1.00 92.06 668 PHE A N 1
ATOM 4995 C CA . PHE A 1 668 ? 20.190 1.908 12.961 1.00 92.06 668 PHE A CA 1
ATOM 4996 C C . PHE A 1 668 ? 19.226 0.701 12.964 1.00 92.06 668 PHE A C 1
ATOM 4998 O O . PHE A 1 668 ? 19.646 -0.425 12.705 1.00 92.06 668 PHE A O 1
ATOM 5005 N N . SER A 1 669 ? 17.930 0.934 13.202 1.00 91.38 669 SER A N 1
ATOM 5006 C CA . SER A 1 669 ? 16.899 -0.110 13.278 1.00 91.38 669 SER A CA 1
ATOM 5007 C C . SER A 1 669 ? 16.429 -0.620 11.913 1.00 91.38 669 SER A C 1
ATOM 5009 O O . SER A 1 669 ? 15.888 -1.727 11.850 1.00 91.38 669 SER A O 1
ATOM 5011 N N . SER A 1 670 ? 16.602 0.153 10.830 1.00 93.38 670 SER A N 1
ATOM 5012 C CA . SER A 1 670 ? 16.282 -0.305 9.466 1.00 93.38 670 SER A CA 1
ATOM 5013 C C . SER A 1 670 ? 17.343 -1.247 8.895 1.00 93.38 670 SER A C 1
ATOM 5015 O O . SER A 1 670 ? 17.049 -2.062 8.014 1.00 93.38 670 SER A O 1
ATOM 5017 N N . GLY A 1 671 ? 18.568 -1.147 9.419 1.00 92.88 671 GLY A N 1
ATOM 5018 C CA . GLY A 1 671 ? 19.757 -1.762 8.844 1.00 92.88 671 GLY A CA 1
ATOM 5019 C C . GLY A 1 671 ? 20.301 -0.960 7.661 1.00 92.88 671 GLY A C 1
ATOM 5020 O O . GLY A 1 671 ? 19.723 0.050 7.256 1.00 92.88 671 GLY A O 1
ATOM 5021 N N . VAL A 1 672 ? 21.428 -1.424 7.117 1.00 92.31 672 VAL A N 1
ATOM 5022 C CA . VAL A 1 672 ? 22.061 -0.809 5.944 1.00 92.31 672 VAL A CA 1
ATOM 5023 C C . VAL A 1 672 ? 21.226 -1.054 4.677 1.00 92.31 672 VAL A C 1
ATOM 5025 O O . VAL A 1 672 ? 20.675 -2.149 4.521 1.00 92.31 672 VAL A O 1
ATOM 5028 N N . PRO A 1 673 ? 21.141 -0.076 3.759 1.00 93.00 673 PRO A N 1
ATOM 5029 C CA . PRO A 1 673 ? 20.410 -0.220 2.506 1.00 93.00 673 PRO A CA 1
ATOM 5030 C C . PRO A 1 673 ? 21.102 -1.222 1.573 1.00 93.00 673 PRO A C 1
ATOM 5032 O O . PRO A 1 673 ? 22.293 -1.114 1.273 1.00 93.00 673 PRO A O 1
ATOM 5035 N N . ALA A 1 674 ? 20.333 -2.172 1.051 1.00 92.50 674 ALA A N 1
ATOM 5036 C CA . ALA A 1 674 ? 20.731 -3.027 -0.058 1.00 92.50 674 ALA A CA 1
ATOM 5037 C C . ALA A 1 674 ? 20.396 -2.315 -1.376 1.00 92.50 674 ALA A C 1
ATOM 5039 O O . ALA A 1 674 ? 19.298 -2.463 -1.909 1.00 92.50 674 ALA A O 1
ATOM 5040 N N . THR A 1 675 ? 21.332 -1.500 -1.866 1.00 93.12 675 THR A N 1
ATOM 5041 C CA . THR A 1 675 ? 21.191 -0.741 -3.120 1.00 93.12 675 THR A CA 1
ATOM 5042 C C . THR A 1 675 ? 21.688 -1.558 -4.306 1.00 93.12 675 THR A C 1
ATOM 5044 O O . THR A 1 675 ? 22.791 -2.106 -4.261 1.00 93.12 675 THR A O 1
ATOM 5047 N N . GLY A 1 676 ? 20.904 -1.610 -5.379 1.00 92.38 676 GLY A N 1
ATOM 5048 C CA . GLY A 1 676 ? 21.258 -2.362 -6.576 1.00 92.38 676 GLY A CA 1
ATOM 5049 C C . GLY A 1 676 ? 20.423 -2.001 -7.797 1.00 92.38 676 GLY A C 1
ATOM 5050 O O . GLY A 1 676 ? 19.681 -1.018 -7.811 1.00 92.38 676 GLY A O 1
ATOM 5051 N N . ILE A 1 677 ? 20.585 -2.820 -8.834 1.00 92.81 677 ILE A N 1
ATOM 5052 C CA . ILE A 1 677 ? 19.884 -2.676 -10.110 1.00 92.81 677 ILE A CA 1
ATOM 5053 C C . ILE A 1 677 ? 18.446 -3.203 -9.958 1.00 92.81 677 ILE A C 1
ATOM 5055 O O . ILE A 1 677 ? 18.270 -4.300 -9.413 1.00 92.81 677 ILE A O 1
ATOM 5059 N N . PRO A 1 678 ? 17.423 -2.487 -10.451 1.00 94.12 678 PRO A N 1
ATOM 5060 C CA . PRO A 1 678 ? 16.057 -2.995 -10.518 1.00 94.12 678 PRO A CA 1
ATOM 5061 C C . PRO A 1 678 ? 15.950 -4.371 -11.186 1.00 94.12 678 PRO A C 1
ATOM 5063 O O . PRO A 1 678 ? 16.597 -4.647 -12.194 1.00 94.12 678 PRO A O 1
ATOM 5066 N N . GLY A 1 679 ? 15.145 -5.261 -10.608 1.00 88.12 679 GLY A N 1
ATOM 5067 C CA . GLY A 1 679 ? 14.981 -6.642 -11.073 1.00 88.12 679 GLY A CA 1
ATOM 5068 C C . GLY A 1 679 ? 16.149 -7.586 -10.764 1.00 88.12 679 GLY A C 1
ATOM 5069 O O . GLY A 1 679 ? 16.068 -8.774 -11.076 1.00 88.12 679 GLY A O 1
ATOM 5070 N N . SER A 1 680 ? 17.231 -7.101 -10.143 1.00 87.31 680 SER A N 1
ATOM 5071 C CA . SER A 1 680 ? 18.302 -7.957 -9.626 1.00 87.31 680 SER A CA 1
ATOM 5072 C C . SER A 1 680 ? 18.039 -8.352 -8.167 1.00 87.31 680 SER A C 1
ATOM 5074 O O . SER A 1 680 ? 17.565 -7.552 -7.362 1.00 87.31 680 SER A O 1
ATOM 5076 N N . ALA A 1 681 ? 18.367 -9.596 -7.804 1.00 78.19 681 ALA A N 1
ATOM 5077 C CA . ALA A 1 681 ? 18.144 -10.137 -6.458 1.00 78.19 681 ALA A CA 1
ATOM 5078 C C . ALA A 1 681 ? 16.670 -10.012 -5.992 1.00 78.19 681 ALA A C 1
ATOM 5080 O O . ALA A 1 681 ? 15.761 -10.366 -6.735 1.00 78.19 681 ALA A O 1
ATOM 5081 N N . SER A 1 682 ? 16.434 -9.569 -4.752 1.00 80.38 682 SER A N 1
ATOM 5082 C CA . SER A 1 682 ? 15.109 -9.350 -4.151 1.00 80.38 682 SER A CA 1
ATOM 5083 C C . SER A 1 682 ? 14.586 -7.916 -4.347 1.00 80.38 682 SER A C 1
ATOM 5085 O O . SER A 1 682 ? 13.823 -7.429 -3.511 1.00 80.38 682 SER A O 1
ATOM 5087 N N . LEU A 1 683 ? 15.059 -7.211 -5.380 1.00 90.75 683 LEU A N 1
ATOM 5088 C CA . LEU A 1 683 ? 14.640 -5.852 -5.722 1.00 90.75 683 LEU A CA 1
ATOM 5089 C C . LEU A 1 683 ? 13.575 -5.888 -6.828 1.00 90.75 683 LEU A C 1
ATOM 5091 O O . LEU A 1 683 ? 13.676 -6.671 -7.772 1.00 90.75 683 LEU A O 1
ATOM 5095 N N . GLY A 1 684 ? 12.557 -5.036 -6.706 1.00 91.62 684 GLY A N 1
ATOM 5096 C CA . GLY A 1 684 ? 11.475 -4.904 -7.678 1.00 91.62 684 GLY A CA 1
ATOM 5097 C C . GLY A 1 684 ? 11.939 -4.385 -9.041 1.00 91.62 684 GLY A C 1
ATOM 5098 O O . GLY A 1 684 ? 13.058 -3.896 -9.200 1.00 91.62 684 GLY A O 1
ATOM 5099 N N . LEU A 1 685 ? 11.072 -4.495 -10.043 1.00 93.81 685 LEU A N 1
ATOM 5100 C CA . LEU A 1 685 ? 11.296 -3.880 -11.353 1.00 93.81 685 LEU A CA 1
ATOM 5101 C C . LEU A 1 685 ? 10.834 -2.424 -11.314 1.00 93.81 685 LEU A C 1
ATOM 5103 O O . LEU A 1 685 ? 9.849 -2.106 -10.647 1.00 93.81 685 LEU A O 1
ATOM 5107 N N . VAL A 1 686 ? 11.524 -1.548 -12.039 1.00 95.38 686 VAL A N 1
ATOM 5108 C CA . VAL A 1 686 ? 11.018 -0.194 -12.286 1.00 95.38 686 VAL A CA 1
ATOM 5109 C C . VAL A 1 686 ? 10.044 -0.269 -13.452 1.00 95.38 686 VAL A C 1
ATOM 5111 O O . VAL A 1 686 ? 10.218 -1.061 -14.371 1.00 95.38 686 VAL A O 1
ATOM 5114 N N . GLN A 1 687 ? 8.997 0.538 -13.419 1.00 94.81 687 GLN A N 1
ATOM 5115 C CA . GLN A 1 687 ? 8.035 0.617 -14.499 1.00 94.81 687 GLN A CA 1
ATOM 5116 C C . GLN A 1 687 ? 7.780 2.076 -14.852 1.00 94.81 687 GLN A C 1
ATOM 5118 O O . GLN A 1 687 ? 7.342 2.857 -14.009 1.00 94.81 687 GLN A O 1
ATOM 5123 N N . SER A 1 688 ? 8.090 2.420 -16.101 1.00 95.25 688 SER A N 1
ATOM 5124 C CA . SER A 1 688 ? 7.894 3.749 -16.678 1.00 95.25 688 SER A CA 1
ATOM 5125 C C . SER A 1 688 ? 6.453 3.951 -17.147 1.00 95.25 688 SER A C 1
ATOM 5127 O O . SER A 1 688 ? 5.781 2.991 -17.536 1.00 95.25 688 SER A O 1
ATOM 5129 N N . GLY A 1 689 ? 5.979 5.198 -17.095 1.00 95.12 689 GLY A N 1
ATOM 5130 C CA . GLY A 1 689 ? 4.605 5.554 -17.437 1.00 95.12 689 GLY A CA 1
ATOM 5131 C C . GLY A 1 689 ? 3.596 5.025 -16.426 1.00 95.12 689 GLY A C 1
ATOM 5132 O O . GLY A 1 689 ? 2.504 4.611 -16.812 1.00 95.12 689 GLY A O 1
ATOM 5133 N N . ALA A 1 690 ? 3.964 4.953 -15.147 1.00 95.94 690 ALA A N 1
ATOM 5134 C CA . ALA A 1 690 ? 3.085 4.443 -14.104 1.00 95.94 690 ALA A CA 1
ATOM 5135 C C . ALA A 1 690 ? 3.388 5.071 -12.741 1.00 95.94 690 ALA A C 1
ATOM 5137 O O . ALA A 1 690 ? 4.538 5.361 -12.436 1.00 95.94 690 ALA A O 1
ATOM 5138 N N . LEU A 1 691 ? 2.366 5.227 -11.901 1.00 95.88 691 LEU A N 1
ATOM 5139 C CA . LEU A 1 691 ? 2.481 5.707 -10.524 1.00 95.88 691 LEU A CA 1
ATOM 5140 C C . LEU A 1 691 ? 1.892 4.675 -9.564 1.00 95.88 691 LEU A C 1
ATOM 5142 O O . LEU A 1 691 ? 0.918 3.994 -9.876 1.00 95.88 691 LEU A O 1
ATOM 5146 N N . GLU A 1 692 ? 2.499 4.561 -8.387 1.00 96.19 692 GLU A N 1
ATOM 5147 C CA . GLU A 1 692 ? 1.940 3.787 -7.281 1.00 96.19 692 GLU A CA 1
ATOM 5148 C C . GLU A 1 692 ? 0.988 4.675 -6.465 1.00 96.19 692 GLU A C 1
ATOM 5150 O O . GLU A 1 692 ? 1.399 5.720 -5.954 1.00 96.19 692 GLU A O 1
ATOM 5155 N N . GLU A 1 693 ? -0.269 4.261 -6.320 1.00 95.56 693 GLU A N 1
ATOM 5156 C CA . GLU A 1 693 ? -1.261 4.941 -5.487 1.00 95.56 693 GLU A CA 1
ATOM 5157 C C . GLU A 1 693 ? -1.031 4.687 -3.989 1.00 95.56 693 GLU A C 1
ATOM 5159 O O . GLU A 1 693 ? -0.276 3.803 -3.567 1.00 95.56 693 GLU A O 1
ATOM 5164 N N . SER A 1 694 ? -1.702 5.487 -3.159 1.00 95.62 694 SER A N 1
ATOM 5165 C CA . SER A 1 694 ? -1.757 5.255 -1.718 1.00 95.62 694 SER A CA 1
ATOM 5166 C C . SER A 1 694 ? -2.343 3.876 -1.423 1.00 95.62 694 SER A C 1
ATOM 5168 O O . SER A 1 694 ? -3.307 3.440 -2.044 1.00 95.62 694 SER A O 1
ATOM 5170 N N . ASN A 1 695 ? -1.798 3.184 -0.428 1.00 93.81 695 ASN A N 1
ATOM 5171 C CA . ASN A 1 695 ? -2.306 1.873 -0.017 1.00 93.81 695 ASN A CA 1
ATOM 5172 C C . ASN A 1 695 ? -3.427 1.948 1.047 1.00 93.81 695 ASN A C 1
ATOM 5174 O O . ASN A 1 695 ? -3.719 0.948 1.720 1.00 93.81 695 ASN A O 1
ATOM 5178 N N . VAL A 1 696 ? -4.014 3.137 1.216 1.00 94.75 696 VAL A N 1
ATOM 5179 C CA . VAL A 1 696 ? -5.094 3.452 2.157 1.00 94.75 696 VAL A CA 1
ATOM 5180 C C . VAL A 1 696 ? -6.446 3.051 1.561 1.00 94.75 696 VAL A C 1
ATOM 5182 O O . VAL A 1 696 ? -6.775 3.430 0.444 1.00 94.75 696 VAL A O 1
ATOM 5185 N N . ASP A 1 697 ? -7.262 2.319 2.324 1.00 92.69 697 ASP A N 1
ATOM 5186 C CA . ASP A 1 697 ? -8.671 2.088 1.982 1.00 92.69 697 ASP A CA 1
ATOM 5187 C C . ASP A 1 697 ? -9.546 3.089 2.745 1.00 92.69 697 ASP A C 1
ATOM 5189 O O . ASP A 1 697 ? -9.692 3.016 3.968 1.00 92.69 697 ASP A O 1
ATOM 5193 N N . LEU A 1 698 ? -10.150 4.029 2.015 1.00 90.44 698 LEU A N 1
ATOM 5194 C CA . LEU A 1 698 ? -10.994 5.070 2.600 1.00 90.44 698 LEU A CA 1
ATOM 5195 C C . LEU A 1 698 ? -12.183 4.495 3.387 1.00 90.44 698 LEU A C 1
ATOM 5197 O O . LEU A 1 698 ? -12.605 5.086 4.380 1.00 90.44 698 LEU A O 1
ATOM 5201 N N . THR A 1 699 ? -12.730 3.354 2.968 1.00 90.75 699 THR A N 1
ATOM 5202 C CA . THR A 1 699 ? -13.871 2.728 3.647 1.00 90.75 699 THR A CA 1
ATOM 5203 C C . THR A 1 699 ? -13.450 2.198 5.013 1.00 90.75 699 THR A C 1
ATOM 5205 O O . THR A 1 699 ? -14.146 2.434 6.003 1.00 90.75 699 THR A O 1
ATOM 5208 N N . GLU A 1 700 ? -12.295 1.533 5.081 1.00 89.19 700 GLU A N 1
ATOM 5209 C CA . GLU A 1 700 ? -11.718 1.039 6.334 1.00 89.19 700 GLU A CA 1
ATOM 5210 C C . GLU A 1 700 ? -11.409 2.202 7.289 1.00 89.19 700 GLU A C 1
ATOM 5212 O O . GLU A 1 700 ? -11.815 2.172 8.453 1.00 89.19 700 GLU A O 1
ATOM 5217 N N . GLU A 1 701 ? -10.778 3.270 6.789 1.00 91.25 701 GLU A N 1
ATOM 5218 C CA . GLU A 1 701 ? -10.424 4.437 7.604 1.00 91.25 701 GLU A CA 1
ATOM 5219 C C . GLU A 1 701 ? -11.654 5.190 8.137 1.00 91.25 701 GLU A C 1
ATOM 5221 O O . GLU A 1 701 ? -11.664 5.626 9.289 1.00 91.25 701 GLU A O 1
ATOM 5226 N N . LEU A 1 702 ? -12.727 5.323 7.348 1.00 87.50 702 LEU A N 1
ATOM 5227 C CA . LEU A 1 702 ? -13.962 5.973 7.805 1.00 87.50 702 LEU A CA 1
ATOM 5228 C C . LEU A 1 702 ? -14.663 5.169 8.909 1.00 87.50 702 LEU A C 1
ATOM 5230 O O . LEU A 1 702 ? -15.195 5.754 9.855 1.00 87.50 702 LEU A O 1
ATOM 5234 N N . VAL A 1 703 ? -14.643 3.836 8.829 1.00 88.38 703 VAL A N 1
ATOM 5235 C CA . VAL A 1 703 ? -15.172 2.972 9.896 1.00 88.38 703 VAL A CA 1
ATOM 5236 C C . VAL A 1 703 ? -14.299 3.070 11.148 1.00 88.38 703 VAL A C 1
ATOM 5238 O O . VAL A 1 703 ? -14.832 3.239 12.250 1.00 88.38 703 VAL A O 1
ATOM 5241 N N . ALA A 1 704 ? -12.973 3.038 10.987 1.00 81.31 704 ALA A N 1
ATOM 5242 C CA . ALA A 1 704 ? -12.027 3.216 12.084 1.00 81.31 704 ALA A CA 1
ATOM 5243 C C . ALA A 1 704 ? -12.214 4.577 12.779 1.00 81.31 704 ALA A C 1
ATOM 5245 O O . ALA A 1 704 ? -12.233 4.640 14.009 1.00 81.31 704 ALA A O 1
ATOM 5246 N N . MET A 1 705 ? -12.465 5.652 12.019 1.00 88.06 705 MET A N 1
ATOM 5247 C CA . MET A 1 705 ? -12.741 6.985 12.565 1.00 88.06 705 MET A CA 1
ATOM 5248 C C . MET A 1 705 ? -13.975 6.985 13.468 1.00 88.06 705 MET A C 1
ATOM 5250 O O . MET A 1 705 ? -13.942 7.562 14.554 1.00 88.06 705 MET A O 1
ATOM 5254 N N . ILE A 1 706 ? -15.060 6.326 13.053 1.00 81.50 706 ILE A N 1
ATOM 5255 C CA . ILE A 1 706 ? -16.281 6.225 13.865 1.00 81.50 706 ILE A CA 1
ATOM 5256 C C . ILE A 1 706 ? -15.993 5.467 15.169 1.00 81.50 706 ILE A C 1
ATOM 5258 O O . ILE A 1 706 ? -16.482 5.865 16.230 1.00 81.50 706 ILE A O 1
ATOM 5262 N N . GLY A 1 707 ? -15.188 4.402 15.106 1.00 76.56 707 GLY A N 1
ATOM 5263 C CA . GLY A 1 707 ? -14.730 3.658 16.280 1.00 76.56 707 GLY A CA 1
ATOM 5264 C C . GLY A 1 707 ? -13.943 4.540 17.252 1.00 76.56 707 GLY A C 1
ATOM 5265 O O . GLY A 1 707 ? -14.330 4.674 18.414 1.00 76.56 707 GLY A O 1
ATOM 5266 N N . ALA A 1 708 ? -12.903 5.215 16.760 1.00 77.81 708 ALA A N 1
ATOM 5267 C CA . ALA A 1 708 ? -12.048 6.085 17.562 1.00 77.81 708 ALA A CA 1
ATOM 5268 C C . ALA A 1 708 ? -12.813 7.293 18.148 1.00 77.81 708 ALA A C 1
ATOM 5270 O O . ALA A 1 708 ? -12.633 7.632 19.319 1.00 77.81 708 ALA A O 1
ATOM 5271 N N . GLN A 1 709 ? -13.747 7.893 17.395 1.00 76.88 709 GLN A N 1
ATOM 5272 C CA . GLN A 1 709 ? -14.621 8.970 17.886 1.00 76.88 709 GLN A CA 1
ATOM 5273 C C . GLN A 1 709 ? -15.510 8.511 19.046 1.00 76.88 709 GLN A C 1
ATOM 5275 O O . GLN A 1 709 ? -15.658 9.234 20.034 1.00 76.88 709 GLN A O 1
ATOM 5280 N N . ARG A 1 710 ? -16.095 7.310 18.955 1.00 72.31 710 ARG A N 1
ATOM 5281 C CA . ARG A 1 710 ? -16.907 6.740 20.041 1.00 72.31 710 ARG A CA 1
ATOM 5282 C C . ARG A 1 710 ? -16.060 6.438 21.275 1.00 72.31 710 ARG A C 1
ATOM 5284 O O . ARG A 1 710 ? -16.494 6.755 22.380 1.00 72.31 710 ARG A O 1
ATOM 5291 N N . SER A 1 711 ? -14.854 5.900 21.094 1.00 63.28 711 SER A N 1
ATOM 5292 C CA . SER A 1 711 ? -13.899 5.662 22.184 1.00 63.28 711 SER A CA 1
ATOM 5293 C C . SER A 1 711 ? -13.502 6.963 22.887 1.00 63.28 711 SER A C 1
ATOM 5295 O O . SER A 1 711 ? -13.534 7.036 24.114 1.00 63.28 711 SER A O 1
ATOM 5297 N N . PHE A 1 712 ? -13.210 8.023 22.127 1.00 70.31 712 PHE A N 1
ATOM 5298 C CA . PHE A 1 712 ? -12.923 9.346 22.680 1.00 70.31 712 PHE A CA 1
ATOM 5299 C C . PHE A 1 712 ? -14.111 9.901 23.480 1.00 70.31 712 PHE A C 1
ATOM 5301 O O . PHE A 1 712 ? -13.937 10.341 24.614 1.00 70.31 712 PHE A O 1
ATOM 5308 N N . GLN A 1 713 ? -15.330 9.836 22.928 1.00 67.56 713 GLN A N 1
ATOM 5309 C CA . GLN A 1 713 ? -16.549 10.289 23.612 1.00 67.56 713 GLN A CA 1
ATOM 5310 C C . GLN A 1 713 ? -16.813 9.515 24.908 1.00 67.56 713 GLN A C 1
ATOM 5312 O O . GLN A 1 713 ? -17.175 10.125 25.913 1.00 67.56 713 GLN A O 1
ATOM 5317 N N . ALA A 1 714 ? -16.614 8.195 24.898 1.00 58.72 714 ALA A N 1
ATOM 5318 C CA . ALA A 1 714 ? -16.763 7.355 26.082 1.00 58.72 714 ALA A CA 1
ATOM 5319 C C . ALA A 1 714 ? -15.736 7.723 27.164 1.00 58.72 714 ALA A C 1
ATOM 5321 O O . ALA A 1 714 ? -16.106 7.905 28.321 1.00 58.72 714 ALA A O 1
ATOM 5322 N N . ASN A 1 715 ? -14.468 7.913 26.786 1.00 56.53 715 ASN A N 1
ATOM 5323 C CA . ASN A 1 715 ? -13.408 8.279 27.726 1.00 56.53 715 ASN A CA 1
ATOM 5324 C C . ASN A 1 715 ? -13.595 9.699 28.292 1.00 56.53 715 ASN A C 1
ATOM 5326 O O . ASN A 1 715 ? -13.380 9.920 29.480 1.00 56.53 715 ASN A O 1
ATOM 5330 N N . ALA A 1 716 ? -14.060 10.653 27.480 1.00 52.88 716 ALA A N 1
ATOM 5331 C CA . ALA A 1 716 ? -14.313 12.029 27.909 1.00 52.88 716 ALA A CA 1
ATOM 5332 C C . ALA A 1 716 ? -15.470 12.156 28.919 1.00 52.88 716 ALA A C 1
ATOM 5334 O O . ALA A 1 716 ? -15.458 13.054 29.759 1.00 52.88 716 ALA A O 1
ATOM 5335 N N . GLN A 1 717 ? -16.460 11.259 28.874 1.00 53.78 717 GLN A N 1
ATOM 5336 C CA . GLN A 1 717 ? -17.571 11.257 29.835 1.00 53.78 717 GLN A CA 1
ATOM 5337 C C . GLN A 1 717 ? -17.135 10.890 31.263 1.00 53.78 717 GLN A C 1
ATOM 5339 O O . GLN A 1 717 ? -17.814 11.276 32.214 1.00 53.78 717 GLN A O 1
ATOM 5344 N N . ILE A 1 718 ? -16.013 10.179 31.419 1.00 51.53 718 ILE A N 1
ATOM 5345 C CA . ILE A 1 718 ? -15.529 9.661 32.708 1.00 51.53 718 ILE A CA 1
ATOM 5346 C C . ILE A 1 718 ? -14.800 10.745 33.522 1.00 51.53 718 ILE A C 1
ATOM 5348 O O . ILE A 1 718 ? -14.915 10.776 34.742 1.00 51.53 718 ILE A O 1
ATOM 5352 N N . THR A 1 719 ? -14.090 11.668 32.870 1.00 43.25 719 THR A N 1
ATOM 5353 C CA . THR A 1 719 ? -13.146 12.598 33.529 1.00 43.25 719 THR A CA 1
ATOM 5354 C C . THR A 1 719 ? -13.803 13.809 34.214 1.00 43.25 719 THR A C 1
ATOM 5356 O O . THR A 1 719 ? -13.150 14.524 34.965 1.00 43.25 719 THR A O 1
ATOM 5359 N N . GLY A 1 720 ? -15.082 14.096 33.960 1.00 34.06 720 GLY A N 1
ATOM 5360 C CA . GLY A 1 720 ? -15.634 15.440 34.177 1.00 34.06 720 GLY A CA 1
ATOM 5361 C C . GLY A 1 720 ? -16.395 15.762 35.475 1.00 34.06 720 GLY A C 1
ATOM 5362 O O . GLY A 1 720 ? -17.112 16.762 35.431 1.00 34.06 720 GLY A O 1
ATOM 5363 N N . LYS A 1 721 ? -16.394 14.970 36.572 1.00 38.88 721 LYS A N 1
ATOM 5364 C CA . LYS A 1 721 ? -17.394 15.183 37.665 1.00 38.88 721 LYS A CA 1
ATOM 5365 C C . LYS A 1 721 ? -16.943 14.919 39.124 1.00 38.88 721 LYS A C 1
ATOM 5367 O O . LYS A 1 721 ? -16.309 13.895 39.361 1.00 38.88 721 LYS A O 1
ATOM 5372 N N . PRO A 1 722 ? -17.348 15.766 40.110 1.00 36.44 722 PRO A N 1
ATOM 5373 C CA . PRO A 1 722 ? -17.193 15.520 41.554 1.00 36.44 722 PRO A CA 1
ATOM 5374 C C . PRO A 1 722 ? -18.310 14.658 42.199 1.00 36.44 722 PRO A C 1
ATOM 5376 O O . PRO A 1 722 ? -19.366 14.401 41.626 1.00 36.44 722 PRO A O 1
ATOM 5379 N N . TRP A 1 723 ? -18.060 14.263 43.453 1.00 34.31 723 TRP A N 1
ATOM 5380 C CA . TRP A 1 723 ? -18.334 12.970 44.106 1.00 34.31 723 TRP A CA 1
ATOM 5381 C C . TRP A 1 723 ? -19.702 12.690 44.786 1.00 34.31 723 TRP A C 1
ATOM 5383 O O . TRP A 1 723 ? -19.730 11.977 45.788 1.00 34.31 723 TRP A O 1
ATOM 5393 N N . VAL A 1 724 ? -20.863 13.162 44.306 1.00 36.53 724 VAL A N 1
ATOM 5394 C CA . VAL A 1 724 ? -22.137 12.948 45.063 1.00 36.53 724 VAL A CA 1
ATOM 5395 C C . VAL A 1 724 ? -23.130 11.936 44.433 1.00 36.53 724 VAL A C 1
ATOM 5397 O O . VAL A 1 724 ? -24.013 11.437 45.134 1.00 36.53 724 VAL A O 1
ATOM 5400 N N . MET A 1 725 ? -22.952 11.487 43.176 1.00 50.31 725 MET A N 1
ATOM 5401 C CA . MET A 1 725 ? -23.831 10.480 42.515 1.00 50.31 725 MET A CA 1
ATOM 5402 C C . MET A 1 725 ? -23.131 9.260 41.879 1.00 50.31 725 MET A C 1
ATOM 5404 O O . MET A 1 725 ? -23.708 8.568 41.034 1.00 50.31 725 MET A O 1
ATOM 5408 N N . ASP A 1 726 ? -21.941 8.914 42.373 1.00 55.97 726 ASP A N 1
ATOM 5409 C CA . ASP A 1 726 ? -21.056 7.833 41.893 1.00 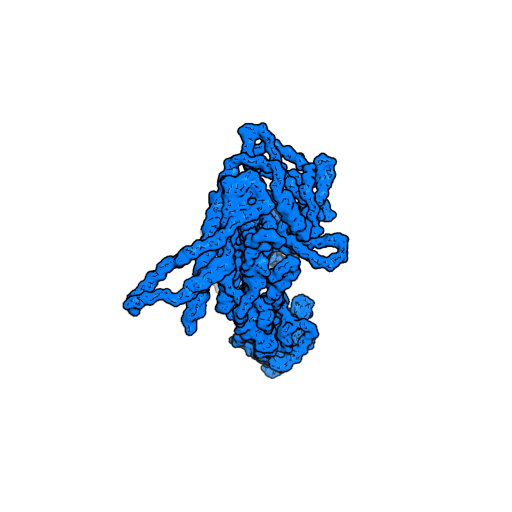55.97 726 ASP A CA 1
ATOM 5410 C C . ASP A 1 726 ? -21.769 6.479 41.619 1.00 55.97 726 ASP A C 1
ATOM 5412 O O . ASP A 1 726 ? -21.514 5.781 40.640 1.00 55.97 726 ASP A O 1
ATOM 5416 N N . LYS A 1 727 ? -22.791 6.134 42.415 1.00 61.81 727 LYS A N 1
ATOM 5417 C CA . LYS A 1 727 ? -23.489 4.832 42.341 1.00 61.81 727 LYS A CA 1
ATOM 5418 C C . LYS A 1 727 ? -24.388 4.667 41.111 1.00 61.81 727 LYS A C 1
ATOM 5420 O O . LYS A 1 727 ? -24.426 3.578 40.541 1.00 61.81 727 LYS A O 1
ATOM 5425 N N . MET A 1 728 ? -25.135 5.702 40.717 1.00 65.94 728 MET A N 1
ATOM 5426 C CA . MET A 1 728 ? -26.061 5.617 39.577 1.00 65.94 728 MET A CA 1
ATOM 5427 C C . MET A 1 728 ? -25.286 5.612 38.261 1.00 65.94 728 MET A C 1
ATOM 5429 O O . MET A 1 728 ? -25.597 4.823 37.370 1.00 65.94 728 MET A O 1
ATOM 5433 N N . ILE A 1 729 ? -24.267 6.472 38.169 1.00 66.75 729 ILE A N 1
ATOM 5434 C CA . ILE A 1 729 ? -23.381 6.567 37.009 1.00 66.75 729 ILE A CA 1
ATOM 5435 C C . ILE A 1 729 ? -22.650 5.239 36.819 1.00 66.75 729 ILE A C 1
ATOM 5437 O O . ILE A 1 729 ? -22.718 4.675 35.733 1.00 66.75 729 ILE A O 1
ATOM 5441 N N . TYR A 1 730 ? -22.068 4.673 37.880 1.00 64.19 730 TYR A N 1
ATOM 5442 C CA . TYR A 1 730 ? -21.389 3.379 37.807 1.00 64.19 730 TYR A CA 1
ATOM 5443 C C . TYR A 1 730 ? -22.316 2.234 37.360 1.00 64.19 730 TYR A C 1
ATOM 5445 O O . TYR A 1 730 ? -21.943 1.434 36.503 1.00 64.19 730 TYR A O 1
ATOM 5453 N N . LEU A 1 731 ? -23.546 2.161 37.887 1.00 68.19 731 LEU A N 1
ATOM 5454 C CA . LEU A 1 731 ? -24.529 1.143 37.483 1.00 68.19 731 LEU A CA 1
ATOM 5455 C C . LEU A 1 731 ? -24.945 1.290 36.012 1.00 68.19 731 LEU A C 1
ATOM 5457 O O . LEU A 1 731 ? -25.006 0.294 35.290 1.00 68.19 731 LEU A O 1
ATOM 5461 N N . ALA A 1 732 ? -25.190 2.521 35.560 1.00 71.44 732 ALA A N 1
ATOM 5462 C CA . ALA A 1 732 ? -25.532 2.799 34.168 1.00 71.44 732 ALA A CA 1
ATOM 5463 C C . ALA A 1 732 ? -24.351 2.522 33.222 1.00 71.44 732 ALA A C 1
ATOM 5465 O O . ALA A 1 732 ? -24.541 1.950 32.152 1.00 71.44 732 ALA A O 1
ATOM 5466 N N . MET A 1 733 ? -23.125 2.866 33.628 1.00 67.06 733 MET A N 1
ATOM 5467 C CA . MET A 1 733 ? -21.897 2.568 32.886 1.00 67.06 733 MET A CA 1
ATOM 5468 C C . MET A 1 733 ? -21.640 1.069 32.788 1.00 67.06 733 MET A C 1
ATOM 5470 O O . MET A 1 733 ? -21.289 0.591 31.716 1.00 67.06 733 MET A O 1
ATOM 5474 N N . SER A 1 734 ? -21.845 0.318 33.873 1.00 70.75 734 SER A N 1
ATOM 5475 C CA . SER A 1 734 ? -21.767 -1.144 33.850 1.00 70.75 734 SER A CA 1
ATOM 5476 C C . SER A 1 734 ? -22.771 -1.712 32.845 1.00 70.75 734 SER A C 1
ATOM 5478 O O . SER A 1 734 ? -22.364 -2.422 31.932 1.00 70.75 734 SER A O 1
ATOM 5480 N N . GLY A 1 735 ? -24.047 -1.311 32.907 1.00 72.81 735 GLY A N 1
ATOM 5481 C CA . GLY A 1 735 ? -25.050 -1.738 31.925 1.00 72.81 735 GLY A CA 1
ATOM 5482 C C . GLY A 1 735 ? -24.716 -1.334 30.480 1.00 72.81 735 GLY A C 1
ATOM 5483 O O . GLY A 1 735 ? -24.931 -2.115 29.554 1.00 72.81 735 GLY A O 1
ATOM 5484 N N . ALA A 1 736 ? -24.163 -0.135 30.270 1.00 73.25 736 ALA A N 1
ATOM 5485 C CA . ALA A 1 736 ? -23.747 0.344 28.951 1.00 73.25 736 ALA A CA 1
ATOM 5486 C C . ALA A 1 736 ? -22.536 -0.419 28.401 1.00 73.25 736 ALA A C 1
ATOM 5488 O O . ALA A 1 736 ? -22.537 -0.783 27.227 1.00 73.25 736 ALA A O 1
ATOM 5489 N N . LYS A 1 737 ? -21.533 -0.697 29.240 1.00 73.75 737 LYS A N 1
ATOM 5490 C CA . LYS A 1 737 ? -20.360 -1.503 28.887 1.00 73.75 737 LYS A CA 1
ATOM 5491 C C . LYS A 1 737 ? -20.785 -2.893 28.422 1.00 73.75 737 LYS A C 1
ATOM 5493 O O . LYS A 1 737 ? -20.354 -3.327 27.358 1.00 73.75 737 LYS A O 1
ATOM 5498 N N . GLU A 1 738 ? -21.669 -3.553 29.167 1.00 72.06 738 GLU A N 1
ATOM 5499 C CA . GLU A 1 738 ? -22.172 -4.877 28.783 1.00 72.06 738 GLU A CA 1
ATOM 5500 C C . GLU A 1 738 ? -22.983 -4.825 27.477 1.00 72.06 738 GLU A C 1
ATOM 5502 O O . GLU A 1 738 ? -22.847 -5.698 26.620 1.00 72.06 738 GLU A O 1
ATOM 5507 N N . ALA A 1 739 ? -23.773 -3.768 27.252 1.00 77.25 739 ALA A N 1
ATOM 5508 C CA . ALA A 1 739 ? -24.450 -3.566 25.968 1.00 77.25 739 ALA A CA 1
ATOM 5509 C C . ALA A 1 739 ? -23.453 -3.397 24.802 1.00 77.25 739 ALA A C 1
ATOM 5511 O O . ALA A 1 739 ? -23.686 -3.935 23.720 1.00 77.25 739 ALA A O 1
ATOM 5512 N N . MET A 1 740 ? -22.327 -2.705 25.013 1.00 72.94 740 MET A N 1
ATOM 5513 C CA . MET A 1 740 ? -21.275 -2.562 23.998 1.00 72.94 740 MET A CA 1
ATOM 5514 C C . MET A 1 740 ? -20.574 -3.889 23.695 1.00 72.94 740 MET A C 1
ATOM 5516 O O . MET A 1 740 ? -20.325 -4.183 22.527 1.00 72.94 740 MET A O 1
ATOM 5520 N N . LEU A 1 741 ? -20.291 -4.705 24.714 1.00 75.31 741 LEU A N 1
ATOM 5521 C CA . LEU A 1 741 ? -19.710 -6.037 24.523 1.00 75.31 741 LEU A CA 1
ATOM 5522 C C . LEU A 1 741 ? -20.642 -6.937 23.699 1.00 75.31 741 LEU A C 1
ATOM 5524 O O . LEU A 1 741 ? -20.208 -7.518 22.704 1.00 75.31 741 LEU A O 1
ATOM 5528 N N . ARG A 1 742 ? -21.944 -6.941 24.014 1.00 78.69 742 ARG A N 1
ATOM 5529 C CA . ARG A 1 742 ? -22.960 -7.660 23.224 1.00 78.69 742 ARG A CA 1
ATOM 5530 C C . ARG A 1 742 ? -23.082 -7.137 21.799 1.00 78.69 742 ARG A C 1
ATOM 5532 O O . ARG A 1 742 ? -23.307 -7.904 20.865 1.00 78.69 742 ARG A O 1
ATOM 5539 N N . GLN A 1 743 ? -22.932 -5.827 21.604 1.00 82.44 743 GLN A N 1
ATOM 5540 C CA . GLN A 1 743 ? -22.900 -5.248 20.265 1.00 82.44 743 GLN A CA 1
ATOM 5541 C C . GLN A 1 743 ? -21.681 -5.743 19.482 1.00 82.44 743 GLN A C 1
ATOM 5543 O O . GLN A 1 743 ? -21.823 -6.082 18.311 1.00 82.44 743 GLN A O 1
ATOM 5548 N N . ALA A 1 744 ? -20.507 -5.821 20.112 1.00 76.88 744 ALA A N 1
ATOM 5549 C CA . ALA A 1 744 ? -19.297 -6.331 19.476 1.00 76.88 744 ALA A CA 1
ATOM 5550 C C . ALA A 1 744 ? -19.438 -7.811 19.081 1.00 76.88 744 ALA A C 1
ATOM 5552 O O . ALA A 1 744 ? -19.155 -8.154 17.935 1.00 76.88 744 ALA A O 1
ATOM 5553 N N . SER A 1 745 ? -19.955 -8.655 19.976 1.00 79.75 745 SER A N 1
ATOM 5554 C CA . SER A 1 745 ? -20.226 -10.077 19.713 1.00 79.75 745 SER A CA 1
ATOM 5555 C C . SER A 1 745 ? -21.262 -10.272 18.595 1.00 79.75 745 SER A C 1
ATOM 5557 O O . SER A 1 745 ? -21.027 -10.984 17.619 1.00 79.75 745 SER A O 1
ATOM 5559 N N . ASN A 1 746 ? -22.375 -9.529 18.624 1.00 83.12 746 ASN A N 1
ATOM 5560 C CA . ASN A 1 746 ? -23.376 -9.581 17.557 1.00 83.12 746 ASN A CA 1
ATOM 5561 C C . ASN A 1 746 ? -22.848 -9.047 16.209 1.00 83.12 746 ASN A C 1
ATOM 5563 O O . ASN A 1 746 ? -23.205 -9.580 15.159 1.00 83.12 746 ASN A O 1
ATOM 5567 N N . ASN A 1 747 ? -21.986 -8.025 16.220 1.00 77.81 747 ASN A N 1
ATOM 5568 C CA . ASN A 1 747 ? -21.303 -7.543 15.016 1.00 77.81 747 ASN A CA 1
ATOM 5569 C C . ASN A 1 747 ? -20.339 -8.599 14.467 1.00 77.81 747 ASN A C 1
ATOM 5571 O O . ASN A 1 747 ? -20.281 -8.790 13.256 1.00 77.81 747 ASN A O 1
ATOM 5575 N N . HIS A 1 748 ? -19.614 -9.295 15.346 1.00 79.25 748 HIS A N 1
ATOM 5576 C CA . HIS A 1 748 ? -18.723 -10.386 14.971 1.00 79.25 748 HIS A CA 1
ATOM 5577 C C . HIS A 1 748 ? -19.499 -11.545 14.332 1.00 79.25 748 HIS A C 1
ATOM 5579 O O . HIS A 1 748 ? -19.106 -12.038 13.275 1.00 79.25 748 HIS A O 1
ATOM 5585 N N . ASN A 1 749 ? -20.652 -11.906 14.898 1.00 84.31 749 ASN A N 1
ATOM 5586 C CA . ASN A 1 749 ? -21.571 -12.867 14.295 1.00 84.31 749 ASN A CA 1
ATOM 5587 C C . ASN A 1 749 ? -22.034 -12.408 12.909 1.00 84.31 749 ASN A C 1
ATOM 5589 O O . ASN A 1 749 ? -21.921 -13.162 11.946 1.00 84.31 749 ASN A O 1
ATOM 5593 N N . LEU A 1 750 ? -22.507 -11.164 12.780 1.00 86.38 750 LEU A N 1
ATOM 5594 C CA . LEU A 1 750 ? -22.991 -10.630 11.505 1.00 86.38 750 LEU A CA 1
ATOM 5595 C C . LEU A 1 750 ? -21.891 -10.583 10.432 1.00 86.38 750 LEU A C 1
ATOM 5597 O O . LEU A 1 750 ? -22.150 -10.929 9.281 1.00 86.38 750 LEU A O 1
ATOM 5601 N N . ALA A 1 751 ? -20.670 -10.194 10.805 1.00 81.62 751 ALA A N 1
ATOM 5602 C CA . ALA A 1 751 ? -19.520 -10.171 9.904 1.00 81.62 751 ALA A CA 1
ATOM 5603 C C . ALA A 1 751 ? -19.165 -11.576 9.396 1.00 81.62 751 ALA A C 1
ATOM 5605 O O . ALA A 1 751 ? -18.815 -11.744 8.231 1.00 81.62 751 ALA A O 1
ATOM 5606 N N . ASN A 1 752 ? -19.323 -12.589 10.250 1.00 82.75 752 ASN A N 1
ATOM 5607 C CA . ASN A 1 752 ? -19.052 -13.983 9.921 1.00 82.75 752 ASN A CA 1
ATOM 5608 C C . ASN A 1 752 ? -20.292 -14.774 9.477 1.00 82.75 752 ASN A C 1
ATOM 5610 O O . ASN A 1 752 ? -20.260 -16.007 9.416 1.00 82.75 752 ASN A O 1
ATOM 5614 N N . ALA A 1 753 ? -21.391 -14.101 9.131 1.00 86.19 753 ALA A N 1
ATOM 5615 C CA . ALA A 1 753 ? -22.613 -14.783 8.711 1.00 86.19 753 ALA A CA 1
ATOM 5616 C C . ALA A 1 753 ? -22.470 -15.525 7.371 1.00 86.19 753 ALA A C 1
ATOM 5618 O O . ALA A 1 753 ? -23.227 -16.448 7.096 1.00 86.19 753 ALA A O 1
ATOM 5619 N N . ASN A 1 754 ? -21.471 -15.166 6.564 1.00 84.44 754 ASN A N 1
ATOM 5620 C CA . ASN A 1 754 ? -21.137 -15.865 5.320 1.00 84.44 754 ASN A CA 1
ATOM 5621 C C . ASN A 1 754 ? -19.840 -16.686 5.424 1.00 84.44 754 ASN A C 1
ATOM 5623 O O . ASN A 1 754 ? -19.379 -17.223 4.419 1.00 84.44 754 ASN A O 1
ATOM 5627 N N . THR A 1 755 ? -19.234 -16.776 6.611 1.00 86.38 755 THR A N 1
ATOM 5628 C CA . THR A 1 755 ? -17.985 -17.518 6.810 1.00 86.38 755 THR A CA 1
ATOM 5629 C C . THR A 1 755 ? -18.281 -19.011 6.949 1.00 86.38 755 THR A C 1
ATOM 5631 O O . THR A 1 755 ? -19.083 -19.426 7.789 1.00 86.38 755 THR A O 1
ATOM 5634 N N . THR A 1 756 ? -17.614 -19.829 6.136 1.00 86.62 756 THR A N 1
ATOM 5635 C CA . THR A 1 756 ? -17.707 -21.293 6.176 1.00 86.62 756 THR A CA 1
ATOM 5636 C C . THR A 1 756 ? -17.324 -21.834 7.553 1.00 86.62 756 THR A C 1
ATOM 5638 O O . THR A 1 756 ? -16.285 -21.483 8.107 1.00 86.62 756 THR A O 1
ATOM 5641 N N . GLY A 1 757 ? -18.158 -22.710 8.111 1.00 84.38 757 GLY A N 1
ATOM 5642 C CA . GLY A 1 757 ? -17.911 -23.380 9.384 1.00 84.38 757 GLY A CA 1
ATOM 5643 C C . GLY A 1 757 ? -17.940 -22.464 10.609 1.00 84.38 757 GLY A C 1
ATOM 5644 O O . GLY A 1 757 ? -17.565 -22.906 11.696 1.00 84.38 757 GLY A O 1
ATOM 5645 N N . PHE A 1 758 ? -18.368 -21.205 10.474 1.00 88.00 758 PHE A N 1
ATOM 5646 C CA . PHE A 1 758 ? -18.453 -20.298 11.612 1.00 88.00 758 PHE A CA 1
ATOM 5647 C C . PHE A 1 758 ? -19.605 -20.678 12.548 1.00 88.00 758 PHE A C 1
ATOM 5649 O O . PHE A 1 758 ? -20.705 -21.028 12.117 1.00 88.00 758 PHE A O 1
ATOM 5656 N N . LYS A 1 759 ? -19.332 -20.587 13.851 1.00 86.25 759 LYS A N 1
ATOM 5657 C CA . LYS A 1 759 ? -20.294 -20.809 14.931 1.00 86.25 759 LYS A CA 1
ATOM 5658 C C . LYS A 1 759 ? -20.517 -19.517 15.695 1.00 86.25 759 LYS A C 1
ATOM 5660 O O . LYS A 1 759 ? -19.538 -18.931 16.165 1.00 86.25 759 LYS A O 1
ATOM 5665 N N . ALA A 1 760 ? -21.780 -19.103 15.779 1.00 85.38 760 ALA A N 1
ATOM 5666 C CA . ALA A 1 760 ? -22.214 -17.872 16.416 1.00 85.38 760 ALA A CA 1
ATOM 5667 C C . ALA A 1 760 ? -21.767 -17.818 17.878 1.00 85.38 760 ALA A C 1
ATOM 5669 O O . ALA A 1 760 ? -21.928 -18.788 18.613 1.00 85.38 760 ALA A O 1
ATOM 5670 N N . ASP A 1 761 ? -21.234 -16.679 18.296 1.00 80.50 761 ASP A N 1
ATOM 5671 C CA . ASP A 1 761 ? -20.899 -16.402 19.685 1.00 80.50 761 ASP A CA 1
ATOM 5672 C C . ASP A 1 761 ? -22.181 -16.055 20.460 1.00 80.50 761 ASP A C 1
ATOM 5674 O O . ASP A 1 761 ? -23.055 -15.332 19.966 1.00 80.50 761 ASP A O 1
ATOM 5678 N N . LEU A 1 762 ? -22.316 -16.610 21.662 1.00 77.44 762 LEU A N 1
ATOM 5679 C CA . LEU A 1 762 ? -23.450 -16.430 22.563 1.00 77.44 762 LEU A CA 1
ATOM 5680 C C . LEU A 1 762 ? -22.975 -15.729 23.834 1.00 77.44 762 LEU A C 1
ATOM 5682 O O . LEU A 1 762 ? -22.150 -16.271 24.565 1.00 77.44 762 LEU A O 1
ATOM 5686 N N . ASP A 1 763 ? -23.548 -14.568 24.140 1.00 73.94 763 ASP A N 1
ATOM 5687 C CA . ASP A 1 763 ? -23.249 -13.837 25.376 1.00 73.94 763 ASP A CA 1
ATOM 5688 C C . ASP A 1 763 ? -24.329 -14.095 26.427 1.00 73.94 763 ASP A C 1
ATOM 5690 O O . ASP A 1 763 ? -25.524 -14.070 26.115 1.00 73.94 763 ASP A O 1
ATOM 5694 N N . ALA A 1 764 ? -23.924 -14.281 27.684 1.00 70.44 764 ALA A N 1
ATOM 5695 C CA . ALA A 1 764 ? -24.840 -14.568 28.778 1.00 70.44 764 ALA A CA 1
ATOM 5696 C C . ALA A 1 764 ? -24.578 -13.669 29.985 1.00 70.44 764 ALA A C 1
ATOM 5698 O O . ALA A 1 764 ? -23.491 -13.636 30.550 1.00 70.44 764 ALA A O 1
ATOM 5699 N N . LEU A 1 765 ? -25.621 -12.973 30.433 1.00 71.00 765 LEU A N 1
ATOM 5700 C CA . LEU A 1 765 ? -25.533 -12.041 31.550 1.00 71.00 765 LEU A CA 1
ATOM 5701 C C . LEU A 1 765 ? -26.112 -12.674 32.815 1.00 71.00 765 LEU A C 1
ATOM 5703 O O . LEU A 1 765 ? -27.292 -13.029 32.839 1.00 71.00 765 LEU A O 1
ATOM 5707 N N . LYS A 1 766 ? -25.321 -12.744 33.890 1.00 75.56 766 LYS A N 1
ATOM 5708 C CA . LYS A 1 766 ? -25.798 -13.132 35.224 1.00 75.56 766 LYS A CA 1
ATOM 5709 C C . LYS A 1 766 ? -25.833 -11.921 36.147 1.00 75.56 766 LYS A C 1
ATOM 5711 O O . LYS A 1 766 ? -24.920 -11.098 36.165 1.00 75.56 766 LYS A O 1
ATOM 5716 N N . SER A 1 767 ? -26.896 -11.819 36.939 1.00 74.25 767 SER A N 1
ATOM 5717 C CA . SER A 1 767 ? -27.005 -10.799 37.977 1.00 74.25 767 SER A CA 1
ATOM 5718 C C . SER A 1 767 ? -26.271 -11.243 39.247 1.00 74.25 767 SER A C 1
ATOM 5720 O O . SER A 1 767 ? -26.601 -12.296 39.801 1.00 74.25 767 SER A O 1
ATOM 5722 N N . THR A 1 768 ? -25.333 -10.438 39.747 1.00 68.94 768 THR A N 1
ATOM 5723 C CA . THR A 1 768 ? -24.567 -10.728 40.971 1.00 68.94 768 THR A CA 1
ATOM 5724 C C . THR A 1 768 ? -24.848 -9.665 42.042 1.00 68.94 768 THR A C 1
ATOM 5726 O O . THR A 1 768 ? -24.533 -8.486 41.841 1.00 68.94 768 THR A O 1
ATOM 5729 N N . PRO A 1 769 ? -25.466 -10.027 43.184 1.00 64.56 769 PRO A N 1
ATOM 5730 C CA . PRO A 1 769 ? -25.775 -9.073 44.244 1.00 64.56 769 PRO A CA 1
ATOM 5731 C C . PRO A 1 769 ? -24.518 -8.646 45.007 1.00 64.56 769 PRO A C 1
ATOM 5733 O O . PRO A 1 769 ? -23.612 -9.444 45.240 1.00 64.56 769 PRO A O 1
ATOM 5736 N N . VAL A 1 770 ? -24.490 -7.388 45.445 1.00 55.34 770 VAL A N 1
ATOM 5737 C CA . VAL A 1 770 ? -23.395 -6.821 46.245 1.00 55.34 770 VAL A CA 1
ATOM 5738 C C . VAL A 1 770 ? -23.872 -6.627 47.673 1.00 55.34 770 VAL A C 1
ATOM 5740 O O . VAL A 1 770 ? -24.856 -5.925 47.918 1.00 55.34 770 VAL A O 1
ATOM 5743 N N . TYR A 1 771 ? -23.149 -7.207 48.625 1.00 48.75 771 TYR A N 1
ATOM 5744 C CA . TYR A 1 771 ? -23.444 -7.064 50.047 1.00 48.75 771 TYR A CA 1
ATOM 5745 C C . TYR A 1 771 ? -22.604 -5.937 50.661 1.00 48.75 771 TYR A C 1
ATOM 5747 O O . TYR A 1 771 ? -21.392 -5.884 50.476 1.00 48.75 771 TYR A O 1
ATOM 5755 N N . GLY A 1 772 ? -23.249 -5.035 51.402 1.00 44.84 772 GLY A N 1
ATOM 5756 C CA . GLY A 1 772 ? -22.608 -3.945 52.144 1.00 44.84 772 GLY A CA 1
ATOM 5757 C C . GLY A 1 772 ? -23.520 -3.421 53.264 1.00 44.84 772 GLY A C 1
ATOM 5758 O O . GLY A 1 772 ? -24.694 -3.801 53.304 1.00 44.84 772 GLY A O 1
ATOM 5759 N N . PRO A 1 773 ? -23.021 -2.577 54.188 1.00 38.28 773 PRO A N 1
ATOM 5760 C CA . PRO A 1 773 ? -23.838 -2.014 55.264 1.00 38.28 773 PRO A CA 1
ATOM 5761 C C . PRO A 1 773 ? -24.956 -1.114 54.699 1.00 38.28 773 PRO A C 1
ATOM 5763 O O . PRO A 1 773 ? -24.690 -0.152 53.979 1.00 38.28 773 PRO A O 1
ATOM 5766 N N . GLY A 1 774 ? -26.217 -1.448 55.001 1.00 53.19 774 GLY A N 1
ATOM 5767 C CA . GLY A 1 774 ? -27.420 -0.784 54.472 1.00 53.19 774 GLY A CA 1
ATOM 5768 C C . GLY A 1 774 ? -28.412 -1.762 53.824 1.00 53.19 774 GLY A C 1
ATOM 5769 O O . GLY A 1 774 ? -28.299 -2.976 53.982 1.00 53.19 774 GLY A O 1
ATOM 5770 N N . HIS A 1 775 ? -29.418 -1.251 53.104 1.00 49.31 775 HIS A N 1
ATOM 5771 C CA . HIS A 1 775 ? -30.364 -2.108 52.376 1.00 49.31 775 HIS A CA 1
ATOM 5772 C C . HIS A 1 775 ? -29.712 -2.713 51.112 1.00 49.31 775 HIS A C 1
ATOM 5774 O O . HIS A 1 775 ? -29.097 -1.969 50.342 1.00 49.31 775 HIS A O 1
ATOM 5780 N N . PRO A 1 776 ? -29.880 -4.025 50.845 1.00 49.69 776 PRO A N 1
ATOM 5781 C CA . PRO A 1 776 ? -29.323 -4.690 49.666 1.00 49.69 776 PRO A CA 1
ATOM 5782 C C . PRO A 1 776 ? -30.090 -4.272 48.401 1.00 49.69 776 PRO A C 1
ATOM 5784 O O . PRO A 1 776 ? -31.082 -4.886 48.019 1.00 49.69 776 PRO A O 1
ATOM 5787 N N . GLY A 1 777 ? -29.669 -3.171 47.777 1.00 53.41 777 GLY A N 1
ATOM 5788 C CA . GLY A 1 777 ? -30.272 -2.642 46.544 1.00 53.41 777 GLY A CA 1
ATOM 5789 C C . GLY A 1 777 ? -29.387 -2.752 45.298 1.00 53.41 777 GLY A C 1
ATOM 5790 O O . GLY A 1 777 ? -29.852 -2.472 44.193 1.00 53.41 777 GLY A O 1
ATOM 5791 N N . ARG A 1 778 ? -28.112 -3.130 45.457 1.00 59.84 778 ARG A N 1
ATOM 5792 C CA . ARG A 1 778 ? -27.127 -3.142 44.368 1.00 59.84 778 ARG A CA 1
ATOM 5793 C C . ARG A 1 778 ? -26.930 -4.545 43.833 1.00 59.84 778 ARG A C 1
ATOM 5795 O O . ARG A 1 778 ? -26.576 -5.458 44.577 1.00 59.84 778 ARG A O 1
ATOM 5802 N N . VAL A 1 779 ? -27.118 -4.681 42.533 1.00 56.91 779 VAL A N 1
ATOM 5803 C CA . VAL A 1 779 ? -26.849 -5.913 41.812 1.00 56.91 779 VAL A CA 1
ATOM 5804 C C . VAL A 1 779 ? -26.202 -5.517 40.502 1.00 56.91 779 VAL A C 1
ATOM 5806 O O . VAL A 1 779 ? -26.764 -4.715 39.756 1.00 56.91 779 VAL A O 1
ATOM 5809 N N . TYR A 1 780 ? -25.006 -6.033 40.262 1.00 59.38 780 TYR A N 1
ATOM 5810 C CA . TYR A 1 780 ? -24.292 -5.791 39.021 1.00 59.38 780 TYR A CA 1
ATOM 5811 C C . TYR A 1 780 ? -24.643 -6.855 38.002 1.00 59.38 780 TYR A C 1
ATOM 5813 O O . TYR A 1 780 ? -25.007 -7.980 38.351 1.00 59.38 780 TYR A O 1
ATOM 5821 N N . VAL A 1 781 ? -24.475 -6.484 36.744 1.00 55.31 781 VAL A N 1
ATOM 5822 C CA . VAL A 1 781 ? -24.431 -7.450 35.664 1.00 55.31 781 VAL A CA 1
ATOM 5823 C C . VAL A 1 781 ? -22.998 -7.923 35.526 1.00 55.31 781 VAL A C 1
ATOM 5825 O O . VAL A 1 781 ? -22.077 -7.111 35.469 1.00 55.31 781 VAL A O 1
ATOM 5828 N N . GLN A 1 782 ? -22.821 -9.234 35.489 1.00 62.19 782 GLN A N 1
ATOM 5829 C CA . GLN A 1 782 ? -21.561 -9.859 35.146 1.00 62.19 782 GLN A CA 1
ATOM 5830 C C . GLN A 1 782 ? -21.767 -10.717 33.901 1.00 62.19 782 GLN A C 1
ATOM 5832 O O . GLN A 1 782 ? -22.693 -11.531 33.852 1.00 62.19 782 GLN A O 1
ATOM 5837 N N . ASP A 1 783 ? -20.892 -10.542 32.917 1.00 62.16 783 ASP A N 1
ATOM 5838 C CA . ASP A 1 783 ? -20.792 -11.461 31.792 1.00 62.16 783 ASP A CA 1
ATOM 5839 C C . ASP A 1 783 ? -20.280 -12.823 32.283 1.00 62.16 783 ASP A C 1
ATOM 5841 O O . ASP A 1 783 ? -19.229 -12.933 32.929 1.00 62.16 783 ASP A O 1
ATOM 5845 N N . VAL A 1 784 ? -21.057 -13.868 32.021 1.00 57.50 784 VAL A N 1
ATOM 5846 C CA . VAL A 1 784 ? -20.637 -15.250 32.218 1.00 57.50 784 VAL A CA 1
ATOM 5847 C C . VAL A 1 784 ? -20.160 -15.732 30.861 1.00 57.50 784 VAL A C 1
ATOM 5849 O O . VAL A 1 784 ? -20.986 -15.956 29.988 1.00 57.50 784 VAL A O 1
ATOM 5852 N N . ARG A 1 785 ? -18.826 -15.843 30.731 1.00 55.75 785 ARG A N 1
ATOM 5853 C CA . ARG A 1 785 ? -18.045 -16.251 29.544 1.00 55.75 785 ARG A CA 1
ATOM 5854 C C . ARG A 1 785 ? -18.880 -16.640 28.314 1.00 55.75 785 ARG A C 1
ATOM 5856 O O . ARG A 1 785 ? -19.577 -17.652 28.340 1.00 55.75 785 ARG A O 1
ATOM 5863 N N . SER A 1 786 ? -18.653 -15.895 27.231 1.00 61.59 786 SER A N 1
ATOM 5864 C CA . SER A 1 786 ? -19.160 -16.153 25.881 1.00 61.59 786 SER A CA 1
ATOM 5865 C C . SER A 1 786 ? -19.038 -17.637 25.494 1.00 61.59 786 SER A C 1
ATOM 5867 O O . SER A 1 786 ? -17.943 -18.208 25.492 1.00 61.59 786 SER A O 1
ATOM 5869 N N . GLY A 1 787 ? -20.183 -18.271 25.240 1.00 69.56 787 GLY A N 1
ATOM 5870 C CA . GLY A 1 787 ? -20.277 -19.610 24.660 1.00 69.56 787 GLY A CA 1
ATOM 5871 C C . GLY A 1 787 ? -20.386 -19.528 23.138 1.00 69.56 787 GLY A C 1
ATOM 5872 O O . GLY A 1 787 ? -20.415 -18.440 22.573 1.00 69.56 787 GLY A O 1
ATOM 5873 N N . ALA A 1 788 ? -20.490 -20.667 22.457 1.00 77.62 788 ALA A N 1
ATOM 5874 C CA . ALA A 1 788 ? -20.805 -20.691 21.032 1.00 77.62 788 ALA A CA 1
ATOM 5875 C C . ALA A 1 788 ? -22.045 -21.543 20.771 1.00 77.62 788 ALA A C 1
ATOM 5877 O O . ALA A 1 788 ? -22.259 -22.571 21.412 1.00 77.62 788 ALA A O 1
ATOM 5878 N N . ASP A 1 789 ? -22.845 -21.140 19.793 1.00 82.94 789 ASP A N 1
ATOM 5879 C CA . ASP A 1 789 ? -23.925 -21.960 19.279 1.00 82.94 789 ASP A CA 1
ATOM 5880 C C . ASP A 1 789 ? -23.332 -23.100 18.440 1.00 82.94 789 ASP A C 1
ATOM 5882 O O . ASP A 1 789 ? -22.739 -22.873 17.384 1.00 82.94 789 ASP A O 1
ATOM 5886 N N . HIS A 1 790 ? -23.486 -24.336 18.912 1.00 82.19 790 HIS A N 1
ATOM 5887 C CA . HIS A 1 790 ? -22.964 -25.534 18.253 1.00 82.19 790 HIS A CA 1
ATOM 5888 C C . HIS A 1 790 ? -23.932 -26.162 17.239 1.00 82.19 790 HIS A C 1
ATOM 5890 O O . HIS A 1 790 ? -23.598 -27.190 16.644 1.00 82.19 790 HIS A O 1
ATOM 5896 N N . THR A 1 791 ? -25.105 -25.564 17.011 1.00 83.62 791 THR A N 1
ATOM 5897 C CA . THR A 1 791 ? -26.052 -26.026 15.987 1.00 83.62 791 THR A CA 1
ATOM 5898 C C . THR A 1 791 ? -25.422 -26.007 14.592 1.00 83.62 791 THR A C 1
ATOM 5900 O O . THR A 1 791 ? -24.579 -25.165 14.278 1.00 83.62 791 THR A O 1
ATOM 5903 N N . GLY A 1 792 ? -25.781 -26.979 13.749 1.00 82.62 792 GLY A N 1
ATOM 5904 C CA . GLY A 1 792 ? -25.268 -27.090 12.379 1.00 82.62 792 GLY A CA 1
ATOM 5905 C C . GLY A 1 792 ? -25.749 -25.949 11.478 1.00 82.62 792 GLY A C 1
ATOM 5906 O O . GLY A 1 792 ? -26.915 -25.562 11.551 1.00 82.62 792 GLY A O 1
ATOM 5907 N N . GLY A 1 793 ? -24.856 -25.429 10.631 1.00 85.25 793 GLY A N 1
ATOM 5908 C CA . GLY A 1 793 ? -25.217 -24.486 9.566 1.00 85.25 793 GLY A CA 1
ATOM 5909 C C . GLY A 1 793 ? -25.813 -25.188 8.338 1.00 85.25 793 GLY A C 1
ATOM 5910 O O . GLY A 1 793 ? -25.906 -26.416 8.284 1.00 85.25 793 GLY A O 1
ATOM 5911 N N . GLU A 1 794 ? -26.213 -24.418 7.323 1.00 87.06 794 GLU A N 1
ATOM 5912 C CA . GLU A 1 794 ? -26.686 -24.988 6.053 1.00 87.06 794 GLU A CA 1
ATOM 5913 C C . GLU A 1 794 ? -25.538 -25.690 5.309 1.00 87.06 794 GLU A C 1
ATOM 5915 O O . GLU A 1 794 ? -24.460 -25.124 5.141 1.00 87.06 794 GLU A O 1
ATOM 5920 N N . ILE A 1 795 ? -25.758 -26.923 4.843 1.00 90.81 795 ILE A N 1
ATOM 5921 C CA . ILE A 1 795 ? -24.765 -27.659 4.051 1.00 90.81 795 ILE A CA 1
ATOM 5922 C C . ILE A 1 795 ? -24.944 -27.301 2.571 1.00 90.81 795 ILE A C 1
ATOM 5924 O O . ILE A 1 795 ? -25.934 -27.680 1.943 1.00 90.81 795 ILE A O 1
ATOM 5928 N N . MET A 1 796 ? -23.961 -26.605 2.003 1.00 90.25 796 MET A N 1
ATOM 5929 C CA . MET A 1 796 ? -23.937 -26.164 0.609 1.00 90.25 796 MET A CA 1
ATOM 5930 C C . MET A 1 796 ? -23.047 -27.074 -0.234 1.00 90.25 796 MET A C 1
ATOM 5932 O O . MET A 1 796 ? -21.890 -27.304 0.099 1.00 90.25 796 MET A O 1
ATOM 5936 N N . ARG A 1 797 ? -23.551 -27.569 -1.366 1.00 92.00 797 ARG A N 1
ATOM 5937 C CA . ARG A 1 797 ? -22.779 -28.437 -2.264 1.00 92.00 797 ARG A CA 1
ATOM 5938 C C . ARG A 1 797 ? -21.984 -27.600 -3.269 1.00 92.00 797 ARG A C 1
ATOM 5940 O O . ARG A 1 797 ? -22.585 -26.972 -4.136 1.00 92.00 797 ARG A O 1
ATOM 5947 N N . THR A 1 798 ? -20.657 -27.607 -3.171 1.00 89.94 798 THR A N 1
ATOM 5948 C CA . THR A 1 798 ? -19.752 -26.804 -4.017 1.00 89.94 798 THR A CA 1
ATOM 5949 C C . THR A 1 798 ? -19.292 -27.549 -5.268 1.00 89.94 798 THR A C 1
ATOM 5951 O O . THR A 1 798 ? -19.023 -26.932 -6.294 1.00 89.94 798 THR A O 1
ATOM 5954 N N . GLY A 1 799 ? -19.233 -28.883 -5.201 1.00 83.50 799 GLY A N 1
ATOM 5955 C CA . GLY A 1 799 ? -18.733 -29.730 -6.285 1.00 83.50 799 GLY A CA 1
ATOM 5956 C C . GLY A 1 799 ? -17.207 -29.865 -6.353 1.00 83.50 799 GLY A C 1
ATOM 5957 O O . GLY A 1 799 ? -16.734 -30.592 -7.222 1.00 83.50 799 GLY A O 1
ATOM 5958 N N . ASN A 1 800 ? -16.447 -29.232 -5.451 1.00 88.75 800 ASN A N 1
ATOM 5959 C CA . ASN A 1 800 ? -14.997 -29.434 -5.350 1.00 88.75 800 ASN A CA 1
ATOM 5960 C C . ASN A 1 800 ? -14.683 -30.620 -4.429 1.00 88.75 800 ASN A C 1
ATOM 5962 O O . ASN A 1 800 ? -15.115 -30.636 -3.282 1.00 88.75 800 ASN A O 1
ATOM 5966 N N . ASP A 1 801 ? -13.874 -31.577 -4.881 1.00 85.31 801 ASP A N 1
ATOM 5967 C CA . ASP A 1 801 ? -13.599 -32.821 -4.135 1.00 85.31 801 ASP A CA 1
ATOM 5968 C C . ASP A 1 801 ? -12.869 -32.615 -2.786 1.00 85.31 801 ASP A C 1
ATOM 5970 O O . ASP A 1 801 ? -12.907 -33.500 -1.926 1.00 85.31 801 ASP A O 1
ATOM 5974 N N . LEU A 1 802 ? -12.215 -31.462 -2.594 1.00 89.69 802 LEU A N 1
ATOM 5975 C CA . LEU A 1 802 ? -11.533 -31.081 -1.349 1.00 89.69 802 LEU A CA 1
ATOM 5976 C C . LEU A 1 802 ? -12.461 -30.446 -0.306 1.00 89.69 802 LEU A C 1
ATOM 5978 O O . LEU A 1 802 ? -12.116 -30.426 0.873 1.00 89.69 802 LEU A O 1
ATOM 5982 N N . ASP A 1 803 ? -13.634 -29.970 -0.719 1.00 93.00 803 ASP A N 1
ATOM 5983 C CA . ASP A 1 803 ? -14.591 -29.366 0.197 1.00 93.00 803 ASP A CA 1
ATOM 5984 C C . ASP A 1 803 ? -15.309 -30.463 0.986 1.00 93.00 803 ASP A C 1
ATOM 5986 O O . ASP A 1 803 ? -15.880 -31.399 0.412 1.00 93.00 803 ASP A O 1
ATOM 5990 N N . ILE A 1 804 ? -15.285 -30.358 2.312 1.00 93.00 804 ILE A N 1
ATOM 5991 C CA . ILE A 1 804 ? -15.928 -31.308 3.215 1.00 93.00 804 ILE A CA 1
ATOM 5992 C C . ILE A 1 804 ? -16.857 -30.616 4.214 1.00 93.00 804 ILE A C 1
ATOM 5994 O O . ILE A 1 804 ? -16.569 -29.543 4.736 1.00 93.00 804 ILE A O 1
ATOM 5998 N N . ALA A 1 805 ? -17.978 -31.264 4.526 1.00 93.88 805 ALA A N 1
ATOM 5999 C CA . ALA A 1 805 ? -18.903 -30.820 5.564 1.00 93.88 805 ALA A CA 1
ATOM 6000 C C . ALA A 1 805 ? -19.207 -31.969 6.525 1.00 93.88 805 ALA A C 1
ATOM 6002 O O . ALA A 1 805 ? -19.398 -33.107 6.093 1.00 93.88 805 ALA A O 1
ATOM 6003 N N . ILE A 1 806 ? -19.282 -31.687 7.825 1.00 92.25 806 ILE A N 1
ATOM 6004 C CA . ILE A 1 806 ? -19.687 -32.684 8.820 1.00 92.25 806 ILE A CA 1
ATOM 6005 C C . ILE A 1 806 ? -21.210 -32.806 8.815 1.00 92.25 806 ILE A C 1
ATOM 6007 O O . ILE A 1 806 ? -21.928 -31.815 8.915 1.00 92.25 806 ILE A O 1
ATOM 6011 N N . ASN A 1 807 ? -21.716 -34.036 8.745 1.00 87.69 807 ASN A N 1
ATOM 6012 C CA . ASN A 1 807 ? -23.142 -34.310 8.870 1.00 87.69 807 ASN A CA 1
ATOM 6013 C C . ASN A 1 807 ? -23.497 -34.638 10.328 1.00 87.69 807 ASN A C 1
ATOM 6015 O O . ASN A 1 807 ? -23.226 -35.742 10.802 1.00 87.69 807 ASN A O 1
ATOM 6019 N N . GLY A 1 808 ? -24.114 -33.682 11.027 1.00 85.75 808 GLY A N 1
ATOM 6020 C CA . GLY A 1 808 ? -24.530 -33.813 12.428 1.00 85.75 808 GLY A CA 1
ATOM 6021 C C . GLY A 1 808 ? -23.515 -33.245 13.426 1.00 85.75 808 GLY A C 1
ATOM 6022 O O . GLY A 1 808 ? -22.869 -32.224 13.173 1.00 85.75 808 GLY A O 1
ATOM 6023 N N . ASP A 1 809 ? -23.389 -33.888 14.585 1.00 84.38 809 ASP A N 1
ATOM 6024 C CA . ASP A 1 809 ? -22.490 -33.448 15.656 1.00 84.38 809 ASP A CA 1
ATOM 6025 C C . ASP A 1 809 ? -21.072 -33.994 15.446 1.00 84.38 809 ASP A C 1
ATOM 6027 O O . ASP A 1 809 ? -20.879 -35.209 15.396 1.00 84.38 809 ASP A O 1
ATOM 6031 N N . GLY A 1 810 ? -20.074 -33.117 15.385 1.00 88.69 810 GLY A N 1
ATOM 6032 C CA . GLY A 1 810 ? -18.661 -33.487 15.322 1.00 88.69 810 GLY A CA 1
ATOM 6033 C C . GLY A 1 810 ? -17.790 -32.314 14.885 1.00 88.69 810 GLY A C 1
ATOM 6034 O O . GLY A 1 810 ? -18.303 -31.290 14.453 1.00 88.69 810 GLY A O 1
ATOM 6035 N N . PHE A 1 811 ? -16.474 -32.435 14.992 1.00 91.75 811 PHE A N 1
ATOM 6036 C CA . PHE A 1 811 ? -15.532 -31.402 14.563 1.00 91.75 811 PHE A CA 1
ATOM 6037 C C . PHE A 1 811 ? -14.322 -32.015 13.854 1.00 91.75 811 PHE A C 1
ATOM 6039 O O . PHE A 1 811 ? -13.980 -33.179 14.073 1.00 91.75 811 PHE A O 1
ATOM 6046 N N . ILE A 1 812 ? -13.675 -31.206 13.017 1.00 93.00 812 ILE A N 1
ATOM 6047 C CA . ILE A 1 812 ? -12.402 -31.505 12.361 1.00 93.00 812 ILE A CA 1
ATOM 6048 C C . ILE A 1 812 ? -11.286 -31.045 13.296 1.00 93.00 812 ILE A C 1
ATOM 6050 O O . ILE A 1 812 ? -11.277 -29.883 13.708 1.00 93.00 812 ILE A O 1
ATOM 6054 N N . ALA A 1 813 ? -10.353 -31.934 13.632 1.00 93.75 813 ALA A N 1
ATOM 6055 C CA . ALA A 1 813 ? -9.176 -31.555 14.402 1.00 93.75 813 ALA A CA 1
ATOM 6056 C C . ALA A 1 813 ? -8.156 -30.823 13.514 1.00 93.75 813 ALA A C 1
ATOM 6058 O O . ALA A 1 813 ? -7.835 -31.258 12.405 1.00 93.75 813 ALA A O 1
ATOM 6059 N N . VAL A 1 814 ? -7.630 -29.715 14.023 1.00 93.75 814 VAL A N 1
ATOM 6060 C CA . VAL A 1 814 ? -6.630 -28.864 13.373 1.00 93.75 814 VAL A CA 1
ATOM 6061 C C . VAL A 1 814 ? -5.507 -28.537 14.340 1.00 93.75 814 VAL A C 1
ATOM 6063 O O . VAL A 1 814 ? -5.679 -28.598 15.555 1.00 93.75 814 VAL A O 1
ATOM 6066 N N . GLN A 1 815 ? -4.348 -28.183 13.804 1.00 92.69 815 GLN A N 1
ATOM 6067 C CA . GLN A 1 815 ? -3.258 -27.650 14.604 1.00 92.69 815 GLN A CA 1
ATOM 6068 C C . GLN A 1 815 ? -3.396 -26.129 14.708 1.00 92.69 815 GLN A C 1
ATOM 6070 O O . GLN A 1 815 ? -3.395 -25.434 13.691 1.00 92.69 815 GLN A O 1
ATOM 6075 N N . ASP A 1 816 ? -3.522 -25.611 15.928 1.00 90.38 816 ASP A N 1
ATOM 6076 C CA . ASP A 1 816 ? -3.536 -24.171 16.187 1.00 90.38 816 ASP A CA 1
ATOM 6077 C C . ASP A 1 816 ? -2.109 -23.587 16.111 1.00 90.38 816 ASP A C 1
ATOM 6079 O O . ASP A 1 816 ? -1.109 -24.306 16.050 1.00 90.38 816 ASP A O 1
ATOM 6083 N N . ARG A 1 817 ? -1.988 -22.257 16.088 1.00 86.00 817 ARG A N 1
ATOM 6084 C CA . ARG A 1 817 ? -0.720 -21.528 15.888 1.00 86.00 817 ARG A CA 1
ATOM 6085 C C . ARG A 1 817 ? 0.292 -21.726 17.015 1.00 86.00 817 ARG A C 1
ATOM 6087 O O . ARG A 1 817 ? 1.484 -21.528 16.801 1.00 86.00 817 ARG A O 1
ATOM 6094 N N . ASP A 1 818 ? -0.173 -22.095 18.201 1.00 82.06 818 ASP A N 1
ATOM 6095 C CA . ASP A 1 818 ? 0.662 -22.469 19.345 1.00 82.06 818 ASP A CA 1
ATOM 6096 C C . ASP A 1 818 ? 1.122 -23.942 19.292 1.00 82.06 818 ASP A C 1
ATOM 6098 O O . ASP A 1 818 ? 1.860 -24.399 20.166 1.00 82.06 818 ASP A O 1
ATOM 6102 N N . GLY A 1 819 ? 0.720 -24.678 18.250 1.00 83.12 819 GLY A N 1
ATOM 6103 C CA . GLY A 1 819 ? 1.019 -26.089 18.043 1.00 83.12 819 GLY A CA 1
ATOM 6104 C C . GLY A 1 819 ? 0.066 -27.045 18.761 1.00 83.12 819 GLY A C 1
ATOM 6105 O O . GLY A 1 819 ? 0.229 -28.258 18.599 1.00 83.12 819 GLY A O 1
ATOM 6106 N N . SER A 1 820 ? -0.904 -26.535 19.528 1.00 88.00 820 SER A N 1
ATOM 6107 C CA . SER A 1 820 ? -1.917 -27.339 20.217 1.00 88.00 820 SER A CA 1
ATOM 6108 C C . SER A 1 820 ? -2.998 -27.852 19.256 1.00 88.00 820 SER A C 1
ATOM 6110 O O . SER A 1 820 ? -3.140 -27.375 18.129 1.00 88.00 820 SER A O 1
ATOM 6112 N N . GLU A 1 821 ? -3.742 -28.875 19.677 1.00 89.56 821 GLU A N 1
ATOM 6113 C CA . GLU A 1 821 ? -4.854 -29.420 18.896 1.00 89.56 821 GLU A CA 1
ATOM 6114 C C . GLU A 1 821 ? -6.132 -28.621 19.168 1.00 89.56 821 GLU A C 1
ATOM 6116 O O . GLU A 1 821 ? -6.620 -28.594 20.297 1.00 89.56 821 GLU A O 1
ATOM 6121 N N . GLY A 1 822 ? -6.681 -28.012 18.121 1.00 91.25 822 GLY A N 1
ATOM 6122 C CA . GLY A 1 822 ? -7.960 -27.318 18.140 1.00 91.25 822 GLY A CA 1
ATOM 6123 C C . GLY A 1 822 ? -8.998 -27.982 17.236 1.00 91.25 822 GLY A C 1
ATOM 6124 O O . GLY A 1 822 ? -8.700 -28.904 16.479 1.00 91.25 822 GLY A O 1
ATOM 6125 N N . TYR A 1 823 ? -10.236 -27.500 17.294 1.00 91.38 823 TYR A N 1
ATOM 6126 C CA . TYR A 1 823 ? -11.372 -28.071 16.574 1.00 91.38 823 TYR A CA 1
ATOM 6127 C C . TYR A 1 823 ? -12.098 -27.009 15.755 1.00 91.38 823 TYR A C 1
ATOM 6129 O O . TYR A 1 823 ? -12.360 -25.901 16.227 1.00 91.38 823 TYR A O 1
ATOM 6137 N N . THR A 1 824 ? -12.451 -27.357 14.520 1.00 91.94 824 THR A N 1
ATOM 6138 C CA . THR A 1 824 ? -13.163 -26.473 13.593 1.00 91.94 824 THR A CA 1
ATOM 6139 C C . THR A 1 824 ? -14.266 -27.210 12.840 1.00 91.94 824 THR A C 1
ATOM 6141 O O . THR A 1 824 ? -14.304 -28.439 12.771 1.00 91.94 824 THR A O 1
ATOM 6144 N N . ARG A 1 825 ? -15.188 -26.431 12.281 1.00 91.19 825 ARG A N 1
ATOM 6145 C CA . ARG A 1 825 ? -16.235 -26.874 11.350 1.00 91.19 825 ARG A CA 1
ATOM 6146 C C . ARG A 1 825 ? -15.952 -26.426 9.913 1.00 91.19 825 ARG A C 1
ATOM 6148 O O . ARG A 1 825 ? -16.679 -26.812 9.006 1.00 91.19 825 ARG A O 1
ATOM 6155 N N . ALA A 1 826 ? -14.907 -25.623 9.704 1.00 91.06 826 ALA A N 1
ATOM 6156 C CA . ALA A 1 826 ? -14.489 -25.173 8.384 1.00 91.06 826 ALA A CA 1
ATOM 6157 C C . ALA A 1 826 ? -13.793 -26.317 7.635 1.00 91.06 826 ALA A C 1
ATOM 6159 O O . ALA A 1 826 ? -12.743 -26.800 8.064 1.00 91.06 826 ALA A O 1
ATOM 6160 N N . GLY A 1 827 ? -14.407 -26.758 6.538 1.00 90.94 827 GLY A N 1
ATOM 6161 C CA . GLY A 1 827 ? -13.925 -27.858 5.704 1.00 90.94 827 GLY A CA 1
ATOM 6162 C C . GLY A 1 827 ? -13.582 -27.443 4.274 1.00 90.94 827 GLY A C 1
ATOM 6163 O O . GLY A 1 827 ? -13.625 -28.267 3.369 1.00 90.94 827 GLY A O 1
ATOM 6164 N N . ASP A 1 828 ? -13.256 -26.170 4.071 1.00 92.06 828 ASP A N 1
ATOM 6165 C CA . ASP A 1 828 ? -12.720 -25.600 2.835 1.00 92.06 828 ASP A CA 1
ATOM 6166 C C . ASP A 1 828 ? -11.230 -25.939 2.699 1.00 92.06 828 ASP A C 1
ATOM 6168 O O . ASP A 1 828 ? -10.343 -25.114 2.922 1.00 92.06 828 ASP A O 1
ATOM 6172 N N . LEU A 1 829 ? -10.944 -27.209 2.413 1.00 93.19 829 LEU A N 1
ATOM 6173 C CA . LEU A 1 829 ? -9.579 -27.718 2.444 1.00 93.19 829 LEU A CA 1
ATOM 6174 C C . LEU A 1 829 ? -8.786 -27.305 1.203 1.00 93.19 829 LEU A C 1
ATOM 6176 O O . LEU A 1 829 ? -9.255 -27.372 0.068 1.00 93.19 829 LEU A O 1
ATOM 6180 N N . ARG A 1 830 ? -7.521 -26.957 1.417 1.00 93.00 830 ARG A N 1
ATOM 6181 C CA . ARG A 1 830 ? -6.536 -26.674 0.376 1.00 93.00 830 ARG A CA 1
ATOM 6182 C C . ARG A 1 830 ? -5.183 -27.258 0.753 1.00 93.00 830 ARG A C 1
ATOM 6184 O O . ARG A 1 830 ? -4.933 -27.619 1.898 1.00 93.00 830 ARG A O 1
ATOM 6191 N N . ILE A 1 831 ? -4.302 -27.352 -0.231 1.00 92.31 831 ILE A N 1
ATOM 6192 C CA . ILE A 1 831 ? -2.949 -27.872 -0.044 1.00 92.31 831 ILE A CA 1
ATOM 6193 C C . ILE A 1 831 ? -1.986 -26.715 -0.262 1.00 92.31 831 ILE A C 1
ATOM 6195 O O . ILE A 1 831 ? -2.051 -26.044 -1.293 1.00 92.31 831 ILE A O 1
ATOM 6199 N N . ASN A 1 832 ? -1.122 -26.454 0.714 1.00 91.25 832 ASN A N 1
ATOM 6200 C CA . ASN A 1 832 ? -0.150 -25.370 0.621 1.00 91.25 832 ASN A CA 1
ATOM 6201 C C . ASN A 1 832 ? 1.118 -25.787 -0.147 1.00 91.25 832 ASN A C 1
ATOM 6203 O O . ASN A 1 832 ? 1.292 -26.940 -0.544 1.00 91.25 832 ASN A O 1
ATOM 6207 N N . ALA A 1 833 ? 2.034 -24.837 -0.357 1.00 86.19 833 ALA A N 1
ATOM 6208 C CA . ALA A 1 833 ? 3.262 -25.060 -1.125 1.00 86.19 833 ALA A CA 1
ATOM 6209 C C . ALA A 1 833 ? 4.201 -26.124 -0.518 1.00 86.19 833 ALA A C 1
ATOM 6211 O O . ALA A 1 833 ? 5.014 -26.700 -1.239 1.00 86.19 833 ALA A O 1
ATOM 6212 N N . SER A 1 834 ? 4.096 -26.402 0.786 1.00 85.12 834 SER A N 1
ATOM 6213 C CA . SER A 1 834 ? 4.844 -27.468 1.467 1.00 85.12 834 SER A CA 1
ATOM 6214 C C . SER A 1 834 ? 4.135 -28.828 1.432 1.00 85.12 834 SER A C 1
ATOM 6216 O O . SER A 1 834 ? 4.666 -29.802 1.965 1.00 85.12 834 SER A O 1
ATOM 6218 N N . GLY A 1 835 ? 2.968 -28.917 0.786 1.00 88.62 835 GLY A N 1
ATOM 6219 C CA . GLY A 1 835 ? 2.191 -30.145 0.648 1.00 88.62 835 GLY A CA 1
ATOM 6220 C C . GLY A 1 835 ? 1.349 -30.496 1.875 1.00 88.62 835 GLY A C 1
ATOM 6221 O O . GLY A 1 835 ? 0.808 -31.595 1.921 1.00 88.62 835 GLY A O 1
ATOM 6222 N N . LEU A 1 836 ? 1.216 -29.617 2.873 1.00 92.94 836 LEU A N 1
ATOM 6223 C CA . LEU A 1 836 ? 0.304 -29.849 3.995 1.00 92.94 836 LEU A CA 1
ATOM 6224 C C . LEU A 1 836 ? -1.136 -29.513 3.608 1.00 92.94 836 LEU A C 1
ATOM 6226 O O . LEU A 1 836 ? -1.396 -28.530 2.912 1.00 92.94 836 LEU A O 1
ATOM 6230 N N . LEU A 1 837 ? -2.066 -30.330 4.097 1.00 93.00 837 LEU A N 1
ATOM 6231 C CA . LEU A 1 837 ? -3.496 -30.075 4.011 1.00 93.00 837 LEU A CA 1
ATOM 6232 C C . LEU A 1 837 ? -3.889 -29.071 5.096 1.00 93.00 837 LEU A C 1
ATOM 6234 O O . LEU A 1 837 ? -3.691 -29.330 6.281 1.00 93.00 837 LEU A O 1
ATOM 6238 N N . GLU A 1 838 ? -4.463 -27.946 4.699 1.00 94.81 838 GLU A N 1
ATOM 6239 C CA . GLU A 1 838 ? -4.939 -26.886 5.587 1.00 94.81 838 GLU A CA 1
ATOM 6240 C C . GLU A 1 838 ? -6.365 -26.470 5.210 1.00 94.81 838 GLU A C 1
ATOM 6242 O O . GLU A 1 838 ? -6.814 -26.728 4.096 1.00 94.81 838 GLU A O 1
ATOM 6247 N N . ASN A 1 839 ? -7.101 -25.838 6.123 1.00 91.38 839 ASN A N 1
ATOM 6248 C CA . ASN A 1 839 ? -8.368 -25.182 5.772 1.00 91.38 839 ASN A CA 1
ATOM 6249 C C . ASN A 1 839 ? -8.128 -23.806 5.114 1.00 91.38 839 ASN A C 1
ATOM 6251 O O . ASN A 1 839 ? -6.991 -23.329 5.041 1.00 91.38 839 ASN A O 1
ATOM 6255 N N . GLY A 1 840 ? -9.182 -23.117 4.666 1.00 86.44 840 GLY A N 1
ATOM 6256 C CA . GLY A 1 840 ? -9.042 -21.815 4.001 1.00 86.44 840 GLY A CA 1
ATOM 6257 C C . GLY A 1 840 ? -8.473 -20.713 4.899 1.00 86.44 840 GLY A C 1
ATOM 6258 O O . GLY A 1 840 ? -7.863 -19.762 4.399 1.00 86.44 840 GLY A O 1
ATOM 6259 N N . ALA A 1 841 ? -8.575 -20.884 6.221 1.00 84.56 841 ALA A N 1
ATOM 6260 C CA . ALA A 1 841 ? -7.959 -20.023 7.229 1.00 84.56 841 ALA A CA 1
ATOM 6261 C C . ALA A 1 841 ? -6.470 -20.344 7.508 1.00 84.56 841 ALA A C 1
ATOM 6263 O O . ALA A 1 841 ? -5.829 -19.637 8.288 1.00 84.56 841 ALA A O 1
ATOM 6264 N N . GLY A 1 842 ? -5.898 -21.359 6.848 1.00 89.06 842 GLY A N 1
ATOM 6265 C CA . GLY A 1 842 ? -4.477 -21.715 6.917 1.00 89.06 842 GLY A CA 1
ATOM 6266 C C . GLY A 1 842 ? -4.086 -22.601 8.104 1.00 89.06 842 GLY A C 1
ATOM 6267 O O . GLY A 1 842 ? -2.906 -22.678 8.438 1.00 89.06 842 GLY A O 1
ATOM 6268 N N . TYR A 1 843 ? -5.048 -23.251 8.764 1.00 92.38 843 TYR A N 1
ATOM 6269 C CA . TYR A 1 843 ? -4.775 -24.187 9.857 1.00 92.38 843 TYR A CA 1
ATOM 6270 C C . TYR A 1 843 ? -4.534 -25.600 9.313 1.00 92.38 843 TYR A C 1
ATOM 6272 O O . TYR A 1 843 ? -5.421 -26.126 8.631 1.00 92.38 843 TYR A O 1
ATOM 6280 N N . PRO A 1 844 ? -3.387 -26.241 9.617 1.00 94.38 844 PRO A N 1
ATOM 6281 C CA . PRO A 1 844 ? -3.117 -27.610 9.193 1.00 94.38 844 PRO A CA 1
ATOM 6282 C C . PRO A 1 844 ? -4.135 -28.600 9.768 1.00 94.38 844 PRO A C 1
ATOM 6284 O O . PRO A 1 844 ? -4.429 -28.580 10.965 1.00 94.38 844 PRO A O 1
ATOM 6287 N N . ILE A 1 845 ? -4.650 -29.493 8.926 1.00 94.69 845 ILE A N 1
ATOM 6288 C CA . ILE A 1 845 ? -5.598 -30.537 9.321 1.00 94.69 845 ILE A CA 1
ATOM 6289 C C . ILE A 1 845 ? -4.850 -31.688 9.991 1.00 94.69 845 ILE A C 1
ATOM 6291 O O . ILE A 1 845 ? -3.859 -32.194 9.457 1.00 94.69 845 ILE A O 1
ATOM 6295 N N . MET A 1 846 ? -5.346 -32.131 11.145 1.00 93.56 846 MET A N 1
ATOM 6296 C CA . MET A 1 846 ? -4.758 -33.231 11.905 1.00 93.56 846 MET A CA 1
ATOM 6297 C C . MET A 1 846 ? -5.259 -34.589 11.400 1.00 93.56 846 MET A C 1
ATOM 6299 O O . MET A 1 846 ? -6.458 -34.804 11.211 1.00 93.56 846 MET A O 1
ATOM 6303 N N . GLY A 1 847 ? -4.325 -35.519 11.209 1.00 91.00 847 GLY A N 1
ATOM 6304 C CA . GLY A 1 847 ? -4.569 -36.931 10.918 1.00 91.00 847 GLY A CA 1
ATOM 6305 C C . GLY A 1 847 ? -4.258 -37.834 12.114 1.00 91.00 847 GLY A C 1
ATOM 6306 O O . GLY A 1 847 ? -4.187 -37.379 13.258 1.00 91.00 847 GLY A O 1
ATOM 6307 N N . ASN A 1 848 ? -4.034 -39.128 11.865 1.00 84.12 848 ASN A N 1
ATOM 6308 C CA . ASN A 1 848 ? -3.720 -40.087 12.936 1.00 84.12 848 ASN A CA 1
ATOM 6309 C C . ASN A 1 848 ? -2.300 -39.921 13.504 1.00 84.12 848 ASN A C 1
ATOM 6311 O O . ASN A 1 848 ? -2.044 -40.330 14.636 1.00 84.12 848 ASN A O 1
ATOM 6315 N N . GLY A 1 849 ? -1.373 -39.368 12.711 1.00 80.31 849 GLY A N 1
ATOM 6316 C CA . GLY A 1 849 ? 0.051 -39.242 13.046 1.00 80.31 849 GLY A CA 1
ATOM 6317 C C . GLY A 1 849 ? 0.565 -37.808 13.222 1.00 80.31 849 GLY A C 1
ATOM 6318 O O . GLY A 1 849 ? 1.771 -37.629 13.372 1.00 80.31 849 GLY A O 1
ATOM 6319 N N . GLY A 1 850 ? -0.315 -36.801 13.185 1.00 87.44 850 GLY A N 1
ATOM 6320 C CA . GLY A 1 850 ? 0.039 -35.376 13.144 1.00 87.44 850 GLY A CA 1
ATOM 6321 C C . GLY A 1 850 ? -0.597 -34.659 11.946 1.00 87.44 850 GLY A C 1
ATOM 6322 O O . GLY A 1 850 ? -1.532 -35.203 11.355 1.00 87.44 850 GLY A O 1
ATOM 6323 N N . PRO A 1 851 ? -0.132 -33.451 11.581 1.00 92.38 851 PRO A N 1
ATOM 6324 C CA . PRO A 1 851 ? -0.620 -32.734 10.405 1.00 92.38 851 PRO A CA 1
ATOM 6325 C C . PRO A 1 851 ? -0.472 -33.553 9.117 1.00 92.38 851 PRO A C 1
ATOM 6327 O O . PRO A 1 851 ? 0.573 -34.162 8.876 1.00 92.38 851 PRO A O 1
ATOM 6330 N N . ILE A 1 852 ? -1.509 -33.562 8.281 1.00 91.94 852 ILE A N 1
ATOM 6331 C CA . ILE A 1 852 ? -1.546 -34.390 7.071 1.00 91.94 852 ILE A CA 1
ATOM 6332 C C . ILE A 1 852 ? -0.708 -33.742 5.963 1.00 91.94 852 ILE A C 1
ATOM 6334 O O . ILE A 1 852 ? -0.995 -32.626 5.530 1.00 91.94 852 ILE A O 1
ATOM 6338 N N . ALA A 1 853 ? 0.288 -34.472 5.460 1.00 91.56 853 ALA A N 1
ATOM 6339 C CA . ALA A 1 853 ? 1.083 -34.090 4.295 1.00 91.56 853 ALA A CA 1
ATOM 6340 C C . ALA A 1 853 ? 0.722 -34.959 3.082 1.00 91.56 853 ALA A C 1
ATOM 6342 O O . ALA A 1 853 ? 0.727 -36.189 3.153 1.00 91.56 853 ALA A O 1
ATOM 6343 N N . ILE A 1 854 ? 0.422 -34.314 1.959 1.00 89.88 854 ILE A N 1
ATOM 6344 C CA . ILE A 1 854 ? -0.037 -34.934 0.722 1.00 89.88 854 ILE A CA 1
ATOM 6345 C C . ILE A 1 854 ? 1.071 -34.819 -0.340 1.00 89.88 854 ILE A C 1
ATOM 6347 O O . ILE A 1 854 ? 1.434 -33.708 -0.730 1.00 89.88 854 ILE A O 1
ATOM 6351 N N . PRO A 1 855 ? 1.627 -35.943 -0.831 1.00 87.69 855 PRO A N 1
ATOM 6352 C CA . PRO A 1 855 ? 2.620 -35.926 -1.905 1.00 87.69 855 PRO A CA 1
ATOM 6353 C C . PRO A 1 855 ? 1.970 -35.597 -3.263 1.00 87.69 855 PRO A C 1
ATOM 6355 O O . PRO A 1 855 ? 0.755 -35.731 -3.394 1.00 87.69 855 PRO A O 1
ATOM 6358 N N . PRO A 1 856 ? 2.744 -35.223 -4.302 1.00 86.06 856 PRO A N 1
ATOM 6359 C CA . PRO A 1 856 ? 2.201 -34.896 -5.624 1.00 86.06 856 PRO A CA 1
ATOM 6360 C C . PRO A 1 856 ? 1.304 -36.003 -6.208 1.00 86.06 856 PRO A C 1
ATOM 6362 O O . PRO A 1 856 ? 1.694 -37.173 -6.254 1.00 86.06 856 PRO A O 1
ATOM 6365 N N . PHE A 1 857 ? 0.114 -35.627 -6.683 1.00 87.50 857 PHE A N 1
ATOM 6366 C CA . PHE A 1 857 ? -0.935 -36.541 -7.150 1.00 87.50 857 PHE A CA 1
ATOM 6367 C C . PHE A 1 857 ? -1.582 -36.067 -8.459 1.00 87.50 857 PHE A C 1
ATOM 6369 O O . PHE A 1 857 ? -1.505 -34.894 -8.810 1.00 87.50 857 PHE A O 1
ATOM 6376 N N . GLU A 1 858 ? -2.249 -36.985 -9.162 1.00 85.81 858 GLU A N 1
ATOM 6377 C CA . GLU A 1 858 ? -3.106 -36.696 -10.322 1.00 85.81 858 GLU A CA 1
ATOM 6378 C C . GLU A 1 858 ? -4.568 -36.462 -9.905 1.00 85.81 858 GLU A C 1
ATOM 6380 O O . GLU A 1 858 ? -5.232 -35.560 -10.411 1.00 85.81 858 GLU A O 1
ATOM 6385 N N . LYS A 1 859 ? -5.070 -37.244 -8.938 1.00 85.94 859 LYS A N 1
ATOM 6386 C CA . LYS A 1 859 ? -6.410 -37.087 -8.353 1.00 85.94 859 LYS A CA 1
ATOM 6387 C C . LYS A 1 859 ? -6.387 -37.326 -6.844 1.00 85.94 859 LYS A C 1
ATOM 6389 O O . LYS A 1 859 ? -5.671 -38.208 -6.384 1.00 85.94 859 LYS A O 1
ATOM 6394 N N . LEU A 1 860 ? -7.197 -36.585 -6.093 1.00 88.94 860 LEU A N 1
ATOM 6395 C CA . LEU A 1 860 ? -7.408 -36.767 -4.656 1.00 88.94 860 LEU A CA 1
ATOM 6396 C C . LEU A 1 860 ? -8.895 -36.990 -4.381 1.00 88.94 860 LEU A C 1
ATOM 6398 O O . LEU A 1 860 ? -9.745 -36.372 -5.013 1.00 88.94 860 LEU A O 1
ATOM 6402 N N . GLN A 1 861 ? -9.202 -37.888 -3.449 1.00 87.94 861 GLN A N 1
ATOM 6403 C CA . GLN A 1 861 ? -10.558 -38.162 -2.994 1.00 87.94 861 GLN A CA 1
ATOM 6404 C C . GLN A 1 861 ? -10.596 -38.291 -1.470 1.00 87.94 861 GLN A C 1
ATOM 6406 O O . GLN A 1 861 ? -9.764 -38.983 -0.880 1.00 87.94 861 GLN A O 1
ATOM 6411 N N . VAL A 1 862 ? -11.605 -37.678 -0.849 1.00 90.75 862 VAL A N 1
ATOM 6412 C CA . VAL A 1 862 ? -11.895 -37.821 0.582 1.00 90.75 862 VAL A CA 1
ATOM 6413 C C . VAL A 1 862 ? -13.120 -38.722 0.764 1.00 90.75 862 VAL A C 1
ATOM 6415 O O . VAL A 1 862 ? -14.188 -38.466 0.209 1.00 90.75 862 VAL A O 1
ATOM 6418 N N . GLY A 1 863 ? -12.959 -39.818 1.506 1.00 88.25 863 GLY A N 1
ATOM 6419 C CA . GLY A 1 863 ? -14.041 -40.731 1.872 1.00 88.25 863 GLY A CA 1
ATOM 6420 C C . GLY A 1 863 ? -14.981 -40.136 2.925 1.00 88.25 863 GLY A C 1
ATOM 6421 O O . GLY A 1 863 ? -14.630 -39.201 3.640 1.00 88.25 863 GLY A O 1
ATOM 6422 N N . SER A 1 864 ? -16.177 -40.713 3.070 1.00 87.44 864 SER A N 1
ATOM 6423 C CA . SER A 1 864 ? -17.174 -40.269 4.064 1.00 87.44 864 SER A CA 1
ATOM 6424 C C . SER A 1 864 ? -16.726 -40.456 5.519 1.00 87.44 864 SER A C 1
ATOM 6426 O O . SER A 1 864 ? -17.308 -39.865 6.422 1.00 87.44 864 SER A O 1
ATOM 6428 N N . ASP A 1 865 ? -15.705 -41.280 5.745 1.00 85.88 865 ASP A N 1
ATOM 6429 C CA . ASP A 1 865 ? -15.060 -41.540 7.034 1.00 85.88 865 ASP A CA 1
ATOM 6430 C C . ASP A 1 865 ? -13.791 -40.687 7.253 1.00 85.88 865 ASP A C 1
ATOM 6432 O O . ASP A 1 865 ? -13.008 -40.963 8.161 1.00 85.88 865 ASP A O 1
ATOM 6436 N N . GLY A 1 866 ? -13.547 -39.695 6.386 1.00 87.06 866 GLY A N 1
ATOM 6437 C CA . GLY A 1 866 ? -12.369 -38.827 6.423 1.00 87.06 866 GLY A CA 1
ATOM 6438 C C . GLY A 1 866 ? -11.097 -39.443 5.840 1.00 87.06 866 GLY A C 1
ATOM 6439 O O . GLY A 1 866 ? -10.035 -38.835 5.948 1.00 87.06 866 GLY A O 1
ATOM 6440 N N . THR A 1 867 ? -11.157 -40.637 5.240 1.00 90.12 867 THR A N 1
ATOM 6441 C CA . THR A 1 867 ? -9.981 -41.274 4.625 1.00 90.12 867 THR A CA 1
ATOM 6442 C C . THR A 1 867 ? -9.576 -40.534 3.352 1.00 90.12 867 THR A C 1
ATOM 6444 O O . THR A 1 867 ? -10.365 -40.430 2.414 1.00 90.12 867 THR A O 1
ATOM 6447 N N . ILE A 1 868 ? -8.336 -40.056 3.289 1.00 90.94 868 ILE A N 1
ATOM 6448 C CA . ILE A 1 868 ? -7.772 -39.359 2.134 1.00 90.94 868 ILE A CA 1
ATOM 6449 C C . ILE A 1 868 ? -7.032 -40.370 1.267 1.00 90.94 868 ILE A C 1
ATOM 6451 O O . ILE A 1 868 ? -6.089 -41.029 1.709 1.00 90.94 868 ILE A O 1
ATOM 6455 N N . SER A 1 869 ? -7.463 -40.479 0.015 1.00 90.75 869 SER A N 1
ATOM 6456 C CA . SER A 1 869 ? -6.842 -41.339 -0.990 1.00 90.75 869 SER A CA 1
ATOM 6457 C C . SER A 1 869 ? -6.405 -40.520 -2.199 1.00 90.75 869 SER A C 1
ATOM 6459 O O . SER A 1 869 ? -7.143 -39.645 -2.650 1.00 90.75 869 SER A O 1
ATOM 6461 N N . ILE A 1 870 ? -5.233 -40.819 -2.756 1.00 89.19 870 ILE A N 1
ATOM 6462 C CA . ILE A 1 870 ? -4.702 -40.156 -3.953 1.00 89.19 870 ILE A CA 1
ATOM 6463 C C . ILE A 1 870 ? -4.388 -41.155 -5.065 1.00 89.19 870 ILE A C 1
ATOM 6465 O O . ILE A 1 870 ? -4.110 -42.324 -4.804 1.00 89.19 870 ILE A O 1
ATOM 6469 N N . LEU A 1 871 ? -4.360 -40.670 -6.302 1.00 87.25 871 LEU A N 1
ATOM 6470 C CA . LEU A 1 871 ? -3.734 -41.332 -7.441 1.00 87.25 871 LEU A CA 1
ATOM 6471 C C . LEU A 1 871 ? -2.326 -40.732 -7.638 1.00 87.25 871 LEU A C 1
ATOM 6473 O O . LEU A 1 871 ? -2.232 -39.565 -8.025 1.00 87.25 871 LEU A O 1
ATOM 6477 N N . PRO A 1 872 ? -1.235 -41.462 -7.340 1.00 83.12 872 PRO A N 1
ATOM 6478 C CA . PRO A 1 872 ? 0.127 -40.948 -7.495 1.00 83.12 872 PRO A CA 1
ATOM 6479 C C . PRO A 1 872 ? 0.496 -40.698 -8.964 1.00 83.12 872 PRO A C 1
ATOM 6481 O O . PRO A 1 872 ? 0.047 -41.421 -9.852 1.00 83.12 872 PRO A O 1
ATOM 6484 N N . LEU A 1 873 ? 1.377 -39.724 -9.216 1.00 81.44 873 LEU A N 1
ATOM 6485 C CA . LEU A 1 873 ? 1.865 -39.423 -10.567 1.00 81.44 873 LEU A CA 1
ATOM 6486 C C . LEU A 1 873 ? 2.542 -40.654 -11.207 1.00 81.44 873 LEU A C 1
ATOM 6488 O O . LEU A 1 873 ? 3.529 -41.171 -10.682 1.00 81.44 873 LEU A O 1
ATOM 6492 N N . GLY A 1 874 ? 2.033 -41.098 -12.363 1.00 72.31 874 GLY A N 1
ATOM 6493 C CA . GLY A 1 874 ? 2.649 -42.150 -13.185 1.00 72.31 874 GLY A CA 1
ATOM 6494 C C . GLY A 1 874 ? 2.222 -43.597 -12.894 1.00 72.31 874 GLY A C 1
ATOM 6495 O O . GLY A 1 874 ? 2.877 -44.511 -13.396 1.00 72.31 874 GLY A O 1
ATOM 6496 N N . GLN A 1 875 ? 1.159 -43.830 -12.112 1.00 67.94 875 GLN A N 1
ATOM 6497 C CA . GLN A 1 875 ? 0.535 -45.157 -11.948 1.00 67.94 875 GLN A CA 1
ATOM 6498 C C . GLN A 1 875 ? -0.726 -45.331 -12.815 1.00 67.94 875 GLN A C 1
ATOM 6500 O O . GLN A 1 875 ? -1.333 -44.354 -13.242 1.00 67.94 875 GLN A O 1
ATOM 6505 N N . ASP A 1 876 ? -1.136 -46.582 -13.068 1.00 63.72 876 ASP A N 1
ATOM 6506 C CA . ASP A 1 876 ? -2.390 -46.895 -13.771 1.00 63.72 876 ASP A CA 1
ATOM 6507 C C . ASP A 1 876 ? -3.609 -46.294 -13.043 1.00 63.72 876 ASP A C 1
ATOM 6509 O O . ASP A 1 876 ? -3.759 -46.442 -11.827 1.00 63.72 876 ASP A O 1
ATOM 6513 N N . ALA A 1 877 ? -4.515 -45.678 -13.815 1.00 63.38 877 ALA A N 1
ATOM 6514 C CA . ALA A 1 877 ? -5.615 -44.797 -13.391 1.00 63.38 877 ALA A CA 1
ATOM 6515 C C . ALA A 1 877 ? -6.716 -45.410 -12.486 1.00 63.38 877 ALA A C 1
ATOM 6517 O O . ALA A 1 877 ? -7.798 -44.837 -12.351 1.00 63.38 877 ALA A O 1
ATOM 6518 N N . THR A 1 878 ? -6.495 -46.578 -11.877 1.00 63.72 878 THR A N 1
ATOM 6519 C CA . THR A 1 878 ? -7.513 -47.302 -11.095 1.00 63.72 878 THR A CA 1
ATOM 6520 C C . THR A 1 878 ? -7.105 -47.665 -9.669 1.00 63.72 878 THR A C 1
ATOM 6522 O O . THR A 1 878 ? -7.963 -48.124 -8.916 1.00 63.72 878 THR A O 1
ATOM 6525 N N . THR A 1 879 ? -5.843 -47.482 -9.267 1.00 75.00 879 THR A N 1
ATOM 6526 C CA . THR A 1 879 ? -5.385 -47.876 -7.920 1.00 75.00 879 THR A CA 1
ATOM 6527 C C . THR A 1 879 ? -5.157 -46.641 -7.052 1.00 75.00 879 THR A C 1
ATOM 6529 O O . THR A 1 879 ? -4.095 -46.031 -7.092 1.00 75.00 879 THR A O 1
ATOM 6532 N N . MET A 1 880 ? -6.167 -46.263 -6.265 1.00 81.56 880 MET A N 1
ATOM 6533 C CA . MET A 1 880 ? -6.048 -45.182 -5.279 1.00 81.56 880 MET A CA 1
ATOM 6534 C C . MET A 1 880 ? -5.217 -45.662 -4.079 1.00 81.56 880 MET A C 1
ATOM 6536 O O . MET A 1 880 ? -5.512 -46.708 -3.498 1.00 81.56 880 MET A O 1
ATOM 6540 N N . ALA A 1 881 ? -4.197 -44.900 -3.690 1.00 84.38 881 ALA A N 1
ATOM 6541 C CA . ALA A 1 881 ? -3.404 -45.135 -2.489 1.00 84.38 881 ALA A CA 1
ATOM 6542 C C . ALA A 1 881 ? -3.966 -44.316 -1.319 1.00 84.38 881 ALA A C 1
ATOM 6544 O O . ALA A 1 881 ? -4.185 -43.114 -1.454 1.00 84.38 881 ALA A O 1
ATOM 6545 N N . VAL A 1 882 ? -4.186 -44.953 -0.167 1.00 89.00 882 VAL A N 1
ATOM 6546 C CA . VAL A 1 882 ? -4.598 -44.265 1.068 1.00 89.00 882 VAL A CA 1
ATOM 6547 C C . VAL A 1 882 ? -3.380 -43.589 1.695 1.00 89.00 882 VAL A C 1
ATOM 6549 O O . VAL A 1 882 ? -2.363 -44.250 1.904 1.00 89.00 882 VAL A O 1
ATOM 6552 N N . ILE A 1 883 ? -3.489 -42.294 1.995 1.00 89.44 883 ILE A N 1
ATOM 6553 C CA . ILE A 1 883 ? -2.408 -41.496 2.592 1.00 89.44 883 ILE A CA 1
ATOM 6554 C C . ILE A 1 883 ? -2.572 -41.403 4.106 1.00 89.44 883 ILE A C 1
ATOM 6556 O O . ILE A 1 883 ? -1.710 -41.869 4.844 1.00 89.44 883 ILE A O 1
ATOM 6560 N N . ASP A 1 884 ? -3.689 -40.844 4.566 1.00 92.12 884 ASP A N 1
ATOM 6561 C CA . ASP A 1 884 ? -4.038 -40.743 5.986 1.00 92.12 884 ASP A CA 1
ATOM 6562 C C . ASP A 1 884 ? -5.566 -40.600 6.129 1.00 92.12 884 ASP A C 1
ATOM 6564 O O . ASP A 1 884 ? -6.299 -40.586 5.136 1.00 92.12 884 ASP A O 1
ATOM 6568 N N . ARG A 1 885 ? -6.066 -40.500 7.358 1.00 91.75 885 ARG A N 1
ATOM 6569 C CA . ARG A 1 885 ? -7.463 -40.207 7.680 1.00 91.75 885 ARG A CA 1
ATOM 6570 C C . ARG A 1 885 ? -7.536 -38.965 8.562 1.00 91.75 885 ARG A C 1
ATOM 6572 O O . ARG A 1 885 ? -6.827 -38.879 9.560 1.00 91.75 885 ARG A O 1
ATOM 6579 N N . ILE A 1 886 ? -8.428 -38.042 8.207 1.00 92.62 886 ILE A N 1
ATOM 6580 C CA . ILE A 1 886 ? -8.731 -36.835 8.984 1.00 92.62 886 ILE A CA 1
ATOM 6581 C C . ILE A 1 886 ? -9.236 -37.237 10.372 1.00 92.62 886 ILE A C 1
ATOM 6583 O O . ILE A 1 886 ? -10.138 -38.070 10.499 1.00 92.62 886 ILE A O 1
ATOM 6587 N N . LYS A 1 887 ? -8.670 -36.634 11.418 1.00 92.31 887 LYS A N 1
ATOM 6588 C CA . LYS A 1 887 ? -9.108 -36.849 12.795 1.00 92.31 887 LYS A CA 1
ATOM 6589 C C . LYS A 1 887 ? -10.421 -36.098 13.039 1.00 92.31 887 LYS A C 1
ATOM 6591 O O . LYS A 1 887 ? -10.452 -34.870 13.111 1.00 92.31 887 LYS A O 1
ATOM 6596 N N . LEU A 1 888 ? -11.506 -36.860 13.168 1.00 91.94 888 LEU A N 1
ATOM 6597 C CA . LEU A 1 888 ? -12.846 -36.367 13.488 1.00 91.94 888 LEU A CA 1
ATOM 6598 C C . LEU A 1 888 ? -13.198 -36.704 14.929 1.00 91.94 888 LEU A C 1
ATOM 6600 O O . LEU A 1 888 ? -13.028 -37.845 15.357 1.00 91.94 888 LEU A O 1
ATOM 6604 N N . VAL A 1 889 ? -13.694 -35.720 15.673 1.00 91.00 889 VAL A N 1
ATOM 6605 C CA . VAL A 1 889 ? -13.965 -35.850 17.110 1.00 91.00 889 VAL A CA 1
ATOM 6606 C C . VAL A 1 889 ? -15.378 -35.394 17.456 1.00 91.00 889 VAL A C 1
ATOM 6608 O O . VAL A 1 889 ? -15.928 -34.505 16.807 1.00 91.00 889 VAL A O 1
ATOM 6611 N N . LYS A 1 890 ? -15.956 -35.969 18.515 1.00 89.25 890 LYS A N 1
ATOM 6612 C CA . LYS A 1 890 ? -17.232 -35.531 19.099 1.00 89.25 890 LYS A CA 1
ATOM 6613 C C . LYS A 1 890 ? -17.042 -35.116 20.572 1.00 89.25 890 LYS A C 1
ATOM 6615 O O . LYS A 1 890 ? -17.367 -35.889 21.469 1.00 89.25 890 LYS A O 1
ATOM 6620 N N . PRO A 1 891 ? -16.456 -33.933 20.838 1.00 83.12 891 PRO A N 1
ATOM 6621 C CA . PRO A 1 891 ? -16.310 -33.395 22.192 1.00 83.12 891 PRO A CA 1
ATOM 6622 C C . PRO A 1 891 ? -17.656 -33.069 22.853 1.00 83.12 891 PRO A C 1
ATOM 6624 O O . PRO A 1 891 ? -18.634 -32.762 22.170 1.00 83.12 891 PRO A O 1
ATOM 6627 N N . ASP A 1 892 ? -17.679 -33.072 24.189 1.00 80.62 892 ASP A N 1
ATOM 6628 C CA . ASP A 1 892 ? -18.788 -32.514 24.968 1.00 80.62 892 ASP A CA 1
ATOM 6629 C C . ASP A 1 892 ? -18.811 -30.990 24.793 1.00 80.62 892 ASP A C 1
ATOM 6631 O O . ASP A 1 892 ? -17.864 -30.290 25.166 1.00 80.62 892 ASP A O 1
ATOM 6635 N N . THR A 1 893 ? -19.904 -30.480 24.228 1.00 74.56 893 THR A N 1
ATOM 6636 C CA . THR A 1 893 ? -20.101 -29.062 23.914 1.00 74.56 893 THR A CA 1
ATOM 6637 C C . THR A 1 893 ? -19.998 -28.152 25.135 1.00 74.56 893 THR A C 1
ATOM 6639 O O . THR A 1 893 ? -19.576 -27.012 24.996 1.00 74.56 893 THR A O 1
ATOM 6642 N N . SER A 1 894 ? -20.301 -28.643 26.343 1.00 70.31 894 SER A N 1
ATOM 6643 C CA . SER A 1 894 ? -20.190 -27.850 27.580 1.00 70.31 894 SER A CA 1
ATOM 6644 C C . SER A 1 894 ? -18.739 -27.551 27.992 1.00 70.31 894 SER A C 1
ATOM 6646 O O . SER A 1 894 ? -18.473 -26.628 28.764 1.00 70.31 894 SER A O 1
ATOM 6648 N N . THR A 1 895 ? -17.787 -28.329 27.471 1.00 77.88 895 THR A N 1
ATOM 6649 C CA . THR A 1 895 ? -16.354 -28.224 27.794 1.00 77.88 895 THR A CA 1
ATOM 6650 C C . THR A 1 895 ? -15.539 -27.484 26.744 1.00 77.88 895 THR A C 1
ATOM 6652 O O . THR A 1 895 ? -14.344 -27.264 26.953 1.00 77.88 895 THR A O 1
ATOM 6655 N N . LEU A 1 896 ? -16.161 -27.102 25.627 1.00 80.62 896 LEU A N 1
ATOM 6656 C CA . LEU A 1 896 ? -15.493 -26.391 24.549 1.00 80.62 896 LEU A CA 1
ATOM 6657 C C . LEU A 1 896 ? -15.398 -24.900 24.864 1.00 80.62 896 LEU A C 1
ATOM 6659 O O . LEU A 1 896 ? -16.388 -24.254 25.194 1.00 80.62 896 LEU A O 1
ATOM 6663 N N . GLU A 1 897 ? -14.207 -24.340 24.703 1.00 81.19 897 GLU A N 1
ATOM 6664 C CA . GLU A 1 897 ? -13.988 -22.898 24.690 1.00 81.19 897 GLU A CA 1
ATOM 6665 C C . GLU A 1 897 ? -13.471 -22.472 23.321 1.00 81.19 897 GLU A C 1
ATOM 6667 O O . GLU A 1 897 ? -12.589 -23.109 22.748 1.00 81.19 897 GLU A O 1
ATOM 6672 N N . LYS A 1 898 ? -14.022 -21.384 22.789 1.00 80.81 898 LYS A N 1
ATOM 6673 C CA . LYS A 1 898 ? -13.541 -20.767 21.554 1.00 80.81 898 LYS A CA 1
ATOM 6674 C C . LYS A 1 898 ? -12.454 -19.757 21.907 1.00 80.81 898 LYS A C 1
ATOM 6676 O O . LYS A 1 898 ? -12.643 -18.927 22.795 1.00 80.81 898 LYS A O 1
ATOM 6681 N N . ASN A 1 899 ? -11.310 -19.828 21.238 1.00 80.00 899 ASN A N 1
ATOM 6682 C CA . ASN A 1 899 ? -10.254 -18.833 21.407 1.00 80.00 899 ASN A CA 1
ATOM 6683 C C . ASN A 1 899 ? -10.485 -17.600 20.511 1.00 80.00 899 ASN A C 1
ATOM 6685 O O . ASN A 1 899 ? -11.403 -17.561 19.691 1.00 80.00 899 ASN A O 1
ATOM 6689 N N . THR A 1 900 ? -9.614 -16.594 20.623 1.00 71.94 900 THR A N 1
ATOM 6690 C CA . THR A 1 900 ? -9.672 -15.367 19.801 1.00 71.94 900 THR A CA 1
ATOM 6691 C C . THR A 1 900 ? -9.485 -15.616 18.304 1.00 71.94 900 THR A C 1
ATOM 6693 O O . THR A 1 900 ? -9.809 -14.750 17.499 1.00 71.94 900 THR A O 1
ATOM 6696 N N . ASN A 1 901 ? -8.962 -16.783 17.923 1.00 71.44 901 ASN A N 1
ATOM 6697 C CA . ASN A 1 901 ? -8.767 -17.188 16.534 1.00 71.44 901 ASN A CA 1
ATOM 6698 C C . ASN A 1 901 ? -9.987 -17.931 15.957 1.00 71.44 901 ASN A C 1
ATOM 6700 O O . ASN A 1 901 ? -9.957 -18.357 14.805 1.00 71.44 901 ASN A O 1
ATOM 6704 N N . GLY A 1 902 ? -11.049 -18.117 16.747 1.00 76.75 902 GLY A N 1
ATOM 6705 C CA . GLY A 1 902 ? -12.258 -18.822 16.332 1.00 76.75 902 GLY A CA 1
ATOM 6706 C C . GLY A 1 902 ? -12.148 -20.348 16.331 1.00 76.75 902 GLY A C 1
ATOM 6707 O O . GLY A 1 902 ? -13.067 -21.012 15.854 1.00 76.75 902 GLY A O 1
ATOM 6708 N N . ILE A 1 903 ? -11.060 -20.902 16.874 1.00 86.94 903 ILE A N 1
ATOM 6709 C CA . ILE A 1 903 ? -10.832 -22.342 17.012 1.00 86.94 903 ILE A CA 1
ATOM 6710 C C . ILE A 1 903 ? -11.302 -22.805 18.393 1.00 86.94 903 ILE A C 1
ATOM 6712 O O . ILE A 1 903 ? -11.078 -22.133 19.403 1.00 86.94 903 ILE A O 1
ATOM 6716 N N . PHE A 1 904 ? -11.965 -23.960 18.435 1.00 88.44 904 PHE A N 1
ATOM 6717 C CA . PHE A 1 904 ? -12.447 -24.557 19.674 1.00 88.44 904 PHE A CA 1
ATOM 6718 C C . PHE A 1 904 ? -11.369 -25.401 20.343 1.00 88.44 904 PHE A C 1
ATOM 6720 O O . PHE A 1 904 ? -10.684 -26.178 19.687 1.00 88.44 904 PHE A O 1
ATOM 6727 N N . HIS A 1 905 ? -11.282 -25.310 21.663 1.00 87.50 905 HIS A N 1
ATOM 6728 C CA . HIS A 1 905 ? -10.388 -26.086 22.512 1.00 87.50 905 HIS A CA 1
ATOM 6729 C C . HIS A 1 905 ? -11.203 -26.762 23.610 1.00 87.50 905 HIS A C 1
ATOM 6731 O O . HIS A 1 905 ? -12.062 -26.138 24.229 1.00 87.50 905 HIS A O 1
ATOM 6737 N N . ALA A 1 906 ? -10.957 -28.046 23.852 1.00 83.69 906 ALA A N 1
ATOM 6738 C CA . ALA A 1 906 ? -11.632 -28.782 24.915 1.00 83.69 906 ALA A CA 1
ATOM 6739 C C . ALA A 1 906 ? -10.917 -28.549 26.252 1.00 83.69 906 ALA A C 1
ATOM 6741 O O . ALA A 1 906 ? -9.693 -28.659 26.340 1.00 83.69 906 ALA A O 1
ATOM 6742 N N . LYS A 1 907 ? -11.672 -28.266 27.317 1.00 73.69 907 LYS A N 1
ATOM 6743 C CA . LYS A 1 907 ? -11.142 -28.238 28.685 1.00 73.69 907 LYS A CA 1
ATOM 6744 C C . LYS A 1 907 ? -10.840 -29.656 29.168 1.00 73.69 907 LYS A C 1
ATOM 6746 O O . LYS A 1 907 ? -11.733 -30.343 29.657 1.00 73.69 907 LYS A O 1
ATOM 6751 N N . GLY A 1 908 ? -9.578 -30.071 29.092 1.00 71.56 908 GLY A N 1
ATOM 6752 C CA . GLY A 1 908 ? -9.116 -31.355 29.626 1.00 71.56 908 GLY A CA 1
ATOM 6753 C C . GLY A 1 908 ? -8.286 -32.150 28.624 1.00 71.56 908 GLY A C 1
ATOM 6754 O O . GLY A 1 908 ? -7.501 -31.576 27.874 1.00 71.56 908 GLY A O 1
ATOM 6755 N N . GLU A 1 909 ? -8.419 -33.477 28.647 1.00 72.31 909 GLU A N 1
ATOM 6756 C CA . GLU A 1 909 ? -7.757 -34.347 27.670 1.00 72.31 909 GLU A CA 1
ATOM 6757 C C . GLU A 1 909 ? -8.376 -34.179 26.277 1.00 72.31 909 GLU A C 1
ATOM 6759 O O . GLU A 1 909 ? -9.587 -34.001 26.138 1.00 72.31 909 GLU A O 1
ATOM 6764 N N . ALA A 1 910 ? -7.536 -34.255 25.240 1.00 76.31 910 ALA A N 1
ATOM 6765 C CA . ALA A 1 910 ? -7.993 -34.179 23.860 1.00 76.31 910 ALA A CA 1
ATOM 6766 C C . ALA A 1 910 ? -9.006 -35.312 23.574 1.00 76.31 910 ALA A C 1
ATOM 6768 O O . ALA A 1 910 ? -8.722 -36.478 23.875 1.00 76.31 910 ALA A O 1
ATOM 6769 N N . PRO A 1 911 ? -10.175 -35.003 22.985 1.00 80.12 911 PRO A N 1
ATOM 6770 C CA . PRO A 1 911 ? -11.180 -35.985 22.647 1.00 80.12 911 PRO A CA 1
ATOM 6771 C C . PRO A 1 911 ? -10.608 -36.991 21.644 1.00 80.12 911 PRO A C 1
ATOM 6773 O O . PRO A 1 911 ? -9.868 -36.658 20.711 1.00 80.12 911 PRO A O 1
ATOM 6776 N N . LEU A 1 912 ? -10.947 -38.258 21.866 1.00 82.56 912 LEU A N 1
ATOM 6777 C CA . LEU A 1 912 ? -10.528 -39.344 20.992 1.00 82.56 912 LEU A CA 1
ATOM 6778 C C . LEU A 1 912 ? -11.292 -39.284 19.658 1.00 82.56 912 LEU A C 1
ATOM 6780 O O . LEU A 1 912 ? -12.425 -38.794 19.625 1.00 82.56 912 LEU A O 1
ATOM 6784 N N . PRO A 1 913 ? -10.700 -39.797 18.561 1.00 84.56 913 PRO A N 1
ATOM 6785 C CA . PRO A 1 913 ? -11.398 -39.905 17.287 1.00 84.56 913 PRO A CA 1
ATOM 6786 C C . PRO A 1 913 ? -12.691 -40.721 17.425 1.00 84.56 913 PRO A C 1
ATOM 6788 O O . PRO A 1 913 ? -12.673 -41.813 17.998 1.00 84.56 913 PRO A O 1
ATOM 6791 N N . ASP A 1 914 ? -13.795 -40.221 16.870 1.00 85.62 914 ASP A N 1
ATOM 6792 C CA . ASP A 1 914 ? -15.111 -40.863 16.938 1.00 85.62 914 ASP A CA 1
ATOM 6793 C C . ASP A 1 914 ? -15.581 -41.289 15.538 1.00 85.62 914 ASP A C 1
ATOM 6795 O O . ASP A 1 914 ? -15.745 -40.470 14.635 1.00 85.62 914 ASP A O 1
ATOM 6799 N N . ALA A 1 915 ? -15.817 -42.591 15.356 1.00 81.12 915 ALA A N 1
ATOM 6800 C CA . ALA A 1 915 ? -16.236 -43.174 14.080 1.00 81.12 915 ALA A CA 1
ATOM 6801 C C . ALA A 1 915 ? -17.710 -42.900 13.714 1.00 81.12 915 ALA A C 1
ATOM 6803 O O . ALA A 1 915 ? -18.142 -43.263 12.622 1.00 81.12 915 ALA A O 1
ATOM 6804 N N . SER A 1 916 ? -18.499 -42.310 14.617 1.00 85.06 916 SER A N 1
ATOM 6805 C CA . SER A 1 916 ? -19.888 -41.917 14.349 1.00 85.06 916 SER A CA 1
ATOM 6806 C C . SER A 1 916 ? -20.006 -40.614 13.551 1.00 85.06 916 SER A C 1
ATOM 6808 O O . SER A 1 916 ? -21.056 -40.362 12.952 1.00 85.06 916 SER A O 1
ATOM 6810 N N . VAL A 1 917 ? -18.938 -39.810 13.501 1.00 88.88 917 VAL A N 1
ATOM 6811 C CA . VAL A 1 917 ? -18.890 -38.555 12.743 1.00 88.88 917 VAL A CA 1
ATOM 6812 C C . VAL A 1 917 ? -18.682 -38.869 11.263 1.00 88.88 917 VAL A C 1
ATOM 6814 O O . VAL A 1 917 ? -17.674 -39.457 10.878 1.00 88.88 917 VAL A O 1
ATOM 6817 N N . ASN A 1 918 ? -19.639 -38.469 10.423 1.00 89.75 918 ASN A N 1
ATOM 6818 C CA . ASN A 1 918 ? -19.582 -38.679 8.977 1.00 89.75 918 ASN A CA 1
ATOM 6819 C C . ASN A 1 918 ? -19.382 -37.355 8.237 1.00 89.75 918 ASN A C 1
ATOM 6821 O O . ASN A 1 918 ? -19.928 -36.321 8.627 1.00 89.75 918 ASN A O 1
ATOM 6825 N N . ILE A 1 919 ? -18.658 -37.419 7.123 1.00 92.06 919 ILE A N 1
ATOM 6826 C CA . ILE A 1 919 ? -18.410 -36.296 6.223 1.00 92.06 919 ILE A CA 1
ATOM 6827 C C . ILE A 1 919 ? -19.231 -36.448 4.939 1.00 92.06 919 ILE A C 1
ATOM 6829 O O . ILE A 1 919 ? -19.365 -37.540 4.381 1.00 92.06 919 ILE A O 1
ATOM 6833 N N . VAL A 1 920 ? -19.720 -35.323 4.425 1.00 91.81 920 VAL A N 1
ATOM 6834 C CA . VAL A 1 920 ? -20.211 -35.170 3.056 1.00 91.81 920 VAL A CA 1
ATOM 6835 C C . VAL A 1 920 ? -19.120 -34.491 2.231 1.00 91.81 920 VAL A C 1
ATOM 6837 O O . VAL A 1 920 ? -18.814 -33.322 2.444 1.00 91.81 920 VAL A O 1
ATOM 6840 N N . SER A 1 921 ? -18.528 -35.232 1.295 1.00 90.25 921 SER A N 1
ATOM 6841 C CA . SER A 1 921 ? -17.540 -34.692 0.351 1.00 90.25 921 SER A CA 1
ATOM 6842 C C . SER A 1 921 ? -18.220 -33.856 -0.744 1.00 90.25 921 SER A C 1
ATOM 6844 O O . SER A 1 921 ? -19.374 -34.107 -1.120 1.00 90.25 921 SER A O 1
ATOM 6846 N N . GLY A 1 922 ? -17.518 -32.843 -1.246 1.00 89.44 922 GLY A N 1
ATOM 6847 C CA . GLY A 1 922 ? -18.013 -31.897 -2.241 1.00 89.44 922 GLY A CA 1
ATOM 6848 C C . GLY A 1 922 ? -18.975 -30.852 -1.685 1.00 89.44 922 GLY A C 1
ATOM 6849 O O . GLY A 1 922 ? -19.795 -30.329 -2.446 1.00 89.44 922 GLY A O 1
ATOM 6850 N N . SER A 1 923 ? -18.968 -30.626 -0.369 1.00 92.69 923 SER A N 1
ATOM 6851 C CA . SER A 1 923 ? -19.897 -29.725 0.321 1.00 92.69 923 SER A CA 1
ATOM 6852 C C . SER A 1 923 ? -19.195 -28.951 1.429 1.00 92.69 923 SER A C 1
ATOM 6854 O O . SER A 1 923 ? -18.250 -29.459 2.010 1.00 92.69 923 SER A O 1
ATOM 6856 N N . LEU A 1 924 ? -19.693 -27.762 1.756 1.00 92.75 924 LEU A N 1
ATOM 6857 C CA . LEU A 1 924 ? -19.228 -26.920 2.855 1.00 92.75 924 LEU A CA 1
ATOM 6858 C C . LEU A 1 924 ? -20.376 -26.635 3.822 1.00 92.75 924 LEU A C 1
ATOM 6860 O O . LEU A 1 924 ? -21.522 -26.472 3.407 1.00 92.75 924 LEU A O 1
ATOM 6864 N N . GLU A 1 925 ? -20.068 -26.566 5.113 1.00 93.00 925 GLU A N 1
ATOM 6865 C CA . GLU A 1 925 ? -21.014 -26.096 6.126 1.00 93.00 925 GLU A CA 1
ATOM 6866 C C . GLU A 1 925 ? -20.969 -24.562 6.189 1.00 93.00 925 GLU A C 1
ATOM 6868 O O . GLU A 1 925 ? -19.904 -23.980 6.381 1.00 93.00 925 GLU A O 1
ATOM 6873 N N . GLY A 1 926 ? -22.106 -23.893 6.012 1.00 90.56 926 GLY A N 1
ATOM 6874 C CA . GLY A 1 926 ? -22.233 -22.448 6.188 1.00 90.56 926 GLY A CA 1
ATOM 6875 C C . GLY A 1 926 ? -22.219 -22.021 7.659 1.00 90.56 926 GLY A C 1
ATOM 6876 O O . GLY A 1 926 ? -22.214 -22.845 8.574 1.00 90.56 926 GLY A O 1
ATOM 6877 N N . SER A 1 927 ? -22.242 -20.709 7.889 1.00 91.12 927 SER A N 1
ATOM 6878 C CA . SER A 1 927 ? -22.424 -20.141 9.228 1.00 91.12 927 SER A CA 1
ATOM 6879 C C . SER A 1 927 ? -23.807 -20.495 9.785 1.00 91.12 927 SER A C 1
ATOM 6881 O O . SER A 1 927 ? -24.785 -20.546 9.038 1.00 91.12 927 SER A O 1
ATOM 6883 N N . ASN A 1 928 ? -23.915 -20.704 11.098 1.00 88.94 928 ASN A N 1
ATOM 6884 C CA . ASN A 1 928 ? -25.216 -20.817 11.774 1.00 88.94 928 ASN A CA 1
ATOM 6885 C C . ASN A 1 928 ? -25.777 -19.457 12.233 1.00 88.94 928 ASN A C 1
ATOM 6887 O O . ASN A 1 928 ? -26.826 -19.401 12.873 1.00 88.94 928 ASN A O 1
ATOM 6891 N N . VAL A 1 929 ? -25.106 -18.351 11.899 1.00 88.31 929 VAL A N 1
ATOM 6892 C CA . VAL A 1 929 ? -25.610 -17.007 12.189 1.00 88.31 929 VAL A CA 1
ATOM 6893 C C . VAL A 1 929 ? -26.770 -16.677 11.254 1.00 88.31 929 VAL A C 1
ATOM 6895 O O . VAL A 1 929 ? -26.624 -16.707 10.035 1.00 88.31 929 VAL A O 1
ATOM 6898 N N . ASN A 1 930 ? -27.905 -16.265 11.822 1.00 88.31 930 ASN A N 1
ATOM 6899 C CA . ASN A 1 930 ? -29.016 -15.695 11.067 1.00 88.31 930 ASN A CA 1
ATOM 6900 C C . ASN A 1 930 ? -28.872 -14.160 10.975 1.00 88.31 930 ASN A C 1
ATOM 6902 O O . ASN A 1 930 ? -29.108 -13.473 11.975 1.00 88.31 930 ASN A O 1
ATOM 6906 N N . PRO A 1 931 ? -28.562 -13.585 9.793 1.00 85.94 931 PRO A N 1
ATOM 6907 C CA . PRO A 1 931 ? -28.351 -12.144 9.652 1.00 85.94 931 PRO A CA 1
ATOM 6908 C C . PRO A 1 931 ? -29.570 -11.311 10.052 1.00 85.94 931 PRO A C 1
ATOM 6910 O O . PRO A 1 931 ? -29.422 -10.225 10.607 1.00 85.94 931 PRO A O 1
ATOM 6913 N N . VAL A 1 932 ? -30.783 -11.807 9.786 1.00 88.62 932 VAL A N 1
ATOM 6914 C CA . VAL A 1 932 ? -32.021 -11.078 10.093 1.00 88.62 932 VAL A CA 1
ATOM 6915 C C . VAL A 1 932 ? -32.208 -10.977 11.603 1.00 88.62 932 VAL A C 1
ATOM 6917 O O . VAL A 1 932 ? -32.513 -9.902 12.118 1.00 88.62 932 VAL A O 1
ATOM 6920 N N . GLU A 1 933 ? -31.970 -12.072 12.322 1.00 86.62 933 GLU A N 1
ATOM 6921 C CA . GLU A 1 933 ? -32.047 -12.093 13.781 1.00 86.62 933 GLU A CA 1
ATOM 6922 C C . GLU A 1 933 ? -30.956 -11.219 14.415 1.00 86.62 933 GLU A C 1
ATOM 6924 O O . GLU A 1 933 ? -31.250 -10.423 15.307 1.00 86.62 933 GLU A O 1
ATOM 6929 N N . SER A 1 934 ? -29.721 -11.286 13.907 1.00 84.19 934 SER A N 1
ATOM 6930 C CA . SER A 1 934 ? -28.618 -10.431 14.361 1.00 84.19 934 SER A CA 1
ATOM 6931 C C . SER A 1 934 ? -28.883 -8.941 14.125 1.00 84.19 934 SER A C 1
ATOM 6933 O O . SER A 1 934 ? -28.556 -8.118 14.981 1.00 84.19 934 SER A O 1
ATOM 6935 N N . LEU A 1 935 ? -29.517 -8.557 13.012 1.00 82.25 935 LEU A N 1
ATOM 6936 C CA . LEU A 1 935 ? -29.903 -7.163 12.759 1.00 82.25 935 LEU A CA 1
ATOM 6937 C C . LEU A 1 935 ? -31.003 -6.684 13.718 1.00 82.25 935 LEU A C 1
ATOM 6939 O O . LEU A 1 935 ? -30.937 -5.557 14.210 1.00 82.25 935 LEU A O 1
ATOM 6943 N N . VAL A 1 936 ? -31.982 -7.536 14.043 1.00 88.19 936 VAL A N 1
ATOM 6944 C CA . VAL A 1 936 ? -33.008 -7.218 15.053 1.00 88.19 936 VAL A CA 1
ATOM 6945 C C . VAL A 1 936 ? -32.377 -7.072 16.442 1.00 88.19 936 VAL A C 1
ATOM 6947 O O . VAL A 1 936 ? -32.628 -6.070 17.117 1.00 88.19 936 VAL A O 1
ATOM 6950 N N . LYS A 1 937 ? -31.494 -8.002 16.837 1.00 83.25 937 LYS A N 1
ATOM 6951 C CA . LYS A 1 937 ? -30.720 -7.925 18.090 1.00 83.25 937 LYS A CA 1
ATOM 6952 C C . LYS A 1 937 ? -29.882 -6.648 18.161 1.00 83.25 937 LYS A C 1
ATOM 6954 O O . LYS A 1 937 ? -29.810 -6.026 19.216 1.00 83.25 937 LYS A O 1
ATOM 6959 N N . MET A 1 938 ? -29.303 -6.199 17.045 1.00 82.81 938 MET A N 1
ATOM 6960 C CA . MET A 1 938 ? -28.541 -4.947 16.994 1.00 82.81 938 MET A CA 1
ATOM 6961 C C . MET A 1 938 ? -29.408 -3.729 17.335 1.00 82.81 938 MET A C 1
ATOM 6963 O O . MET A 1 938 ? -28.977 -2.870 18.103 1.00 82.81 938 MET A O 1
ATOM 6967 N N . ILE A 1 939 ? -30.636 -3.659 16.808 1.00 86.69 939 ILE A N 1
ATOM 6968 C CA . ILE A 1 939 ? -31.579 -2.571 17.114 1.00 86.69 939 ILE A CA 1
ATOM 6969 C C . ILE A 1 939 ? -31.943 -2.588 18.603 1.00 86.69 939 ILE A C 1
ATOM 6971 O O . ILE A 1 939 ? -31.974 -1.538 19.247 1.00 86.69 939 ILE A O 1
ATOM 6975 N N . GLU A 1 940 ? -32.187 -3.774 19.162 1.00 84.75 940 GLU A N 1
ATOM 6976 C CA . GLU A 1 940 ? -32.506 -3.945 20.578 1.00 84.75 940 GLU A CA 1
ATOM 6977 C C . GLU A 1 940 ? -31.349 -3.503 21.490 1.00 84.75 940 GLU A C 1
ATOM 6979 O O . GLU A 1 940 ? -31.551 -2.665 22.373 1.00 84.75 940 GLU A O 1
ATOM 6984 N N . ILE A 1 941 ? -30.130 -3.994 21.237 1.00 82.88 941 ILE A N 1
ATOM 6985 C CA . ILE A 1 941 ? -28.919 -3.637 21.992 1.00 82.88 941 ILE A CA 1
ATOM 6986 C C . ILE A 1 941 ? -28.636 -2.135 21.873 1.00 82.88 941 ILE A C 1
ATOM 6988 O O . ILE A 1 941 ? -28.343 -1.475 22.869 1.00 82.88 941 ILE A O 1
ATOM 6992 N N . SER A 1 942 ? -28.786 -1.559 20.677 1.00 79.56 942 SER A N 1
ATOM 6993 C CA . SER A 1 942 ? -28.557 -0.128 20.459 1.00 79.56 942 SER A CA 1
ATOM 6994 C C . SER A 1 942 ? -29.568 0.733 21.223 1.00 79.56 942 SER A C 1
ATOM 6996 O O . SER A 1 942 ? -29.191 1.748 21.808 1.00 79.56 942 SER A O 1
ATOM 6998 N N . ARG A 1 943 ? -30.839 0.311 21.286 1.00 84.06 943 ARG A N 1
ATOM 6999 C CA . ARG A 1 943 ? -31.861 0.974 22.108 1.00 84.06 943 ARG A CA 1
ATOM 7000 C C . ARG A 1 943 ? -31.528 0.873 23.597 1.00 84.06 943 ARG A C 1
ATOM 7002 O O . ARG A 1 943 ? -31.737 1.831 24.331 1.00 84.06 943 ARG A O 1
ATOM 7009 N N . GLN A 1 944 ? -30.996 -0.259 24.054 1.00 80.62 944 GLN A N 1
ATOM 7010 C CA . GLN A 1 944 ? -30.562 -0.441 25.444 1.00 80.62 944 GLN A CA 1
ATOM 7011 C C . GLN A 1 944 ? -29.383 0.455 25.805 1.00 80.62 944 GLN A C 1
ATOM 7013 O O . GLN A 1 944 ? -29.431 1.130 26.833 1.00 80.62 944 GLN A O 1
ATOM 7018 N N . PHE A 1 945 ? -28.373 0.526 24.942 1.00 78.69 945 PHE A N 1
ATOM 7019 C CA . PHE A 1 945 ? -27.258 1.449 25.110 1.00 78.69 945 PHE A CA 1
ATOM 7020 C C . PHE A 1 945 ? -27.747 2.902 25.194 1.00 78.69 945 PHE A C 1
ATOM 7022 O O . PHE A 1 945 ? -27.381 3.623 26.120 1.00 78.69 945 PHE A O 1
ATOM 7029 N N . GLU A 1 946 ? -28.649 3.315 24.299 1.00 78.50 946 GLU A N 1
ATOM 7030 C CA . GLU A 1 946 ? -29.247 4.655 24.332 1.00 78.50 946 GLU A CA 1
ATOM 7031 C C . GLU A 1 946 ? -29.991 4.924 25.651 1.00 78.50 946 GLU A C 1
ATOM 7033 O O . GLU A 1 946 ? -29.851 6.002 26.233 1.00 78.50 946 GLU A O 1
ATOM 7038 N N . MET A 1 947 ? -30.739 3.939 26.166 1.00 80.69 947 MET A N 1
ATOM 7039 C CA . MET A 1 947 ? -31.392 4.048 27.473 1.00 80.69 947 MET A CA 1
ATOM 7040 C C . MET A 1 947 ? -30.367 4.256 28.595 1.00 80.69 947 MET A C 1
ATOM 7042 O O . MET A 1 947 ? -30.553 5.169 29.396 1.00 80.69 947 MET A O 1
ATOM 7046 N N . GLN A 1 948 ? -29.270 3.491 28.627 1.00 78.00 948 GLN A N 1
ATOM 7047 C CA . GLN A 1 948 ? -28.215 3.639 29.642 1.00 78.00 948 GLN A CA 1
ATOM 7048 C C . GLN A 1 948 ? -27.503 4.998 29.550 1.00 78.00 948 GLN A C 1
ATOM 7050 O O . GLN A 1 948 ? -27.305 5.667 30.564 1.00 78.00 948 GLN A O 1
ATOM 7055 N N . VAL A 1 949 ? -27.202 5.473 28.337 1.00 74.31 949 VAL A N 1
ATOM 7056 C CA . VAL A 1 949 ? -26.653 6.823 28.104 1.00 74.31 949 VAL A CA 1
ATOM 7057 C C . VAL A 1 949 ? -27.620 7.899 28.592 1.00 74.31 949 VAL A C 1
ATOM 7059 O O . VAL A 1 949 ? -27.211 8.875 29.223 1.00 74.31 949 VAL A O 1
ATOM 7062 N N . LYS A 1 950 ? -28.925 7.718 28.372 1.00 78.19 950 LYS A N 1
ATOM 7063 C CA . LYS A 1 950 ? -29.945 8.630 28.895 1.00 78.19 950 LYS A CA 1
ATOM 7064 C C . LYS A 1 950 ? -29.985 8.632 30.428 1.00 78.19 950 LYS A C 1
ATOM 7066 O O . LYS A 1 950 ? -30.191 9.699 31.008 1.00 78.19 950 LYS A O 1
ATOM 7071 N N . MET A 1 951 ? -29.745 7.491 31.086 1.00 75.44 951 MET A N 1
ATOM 7072 C CA . MET A 1 951 ? -29.591 7.428 32.548 1.00 75.44 951 MET A CA 1
ATOM 7073 C C . MET A 1 951 ? -28.389 8.243 33.019 1.00 75.44 951 MET A C 1
ATOM 7075 O O . MET A 1 951 ? -28.536 9.061 33.925 1.00 75.44 951 MET A O 1
ATOM 7079 N N . MET A 1 952 ? -27.238 8.088 32.362 1.00 73.75 952 MET A N 1
ATOM 7080 C CA . MET A 1 952 ? -26.030 8.864 32.666 1.00 73.75 952 MET A CA 1
ATOM 7081 C C . MET A 1 952 ? -26.249 10.368 32.462 1.00 73.75 952 MET A C 1
ATOM 7083 O O . MET A 1 952 ? -25.867 11.173 33.310 1.00 73.75 952 MET A O 1
ATOM 7087 N N . LYS A 1 953 ? -26.934 10.761 31.382 1.00 73.00 953 LYS A N 1
ATOM 7088 C CA . LYS A 1 953 ? -27.265 12.166 31.109 1.00 73.00 953 LYS A CA 1
ATOM 7089 C C . LYS A 1 953 ? -28.206 12.764 32.155 1.00 73.00 953 LYS A C 1
ATOM 7091 O O . LYS A 1 953 ? -28.042 13.907 32.559 1.00 73.00 953 LYS A O 1
ATOM 7096 N N . SER A 1 954 ? -29.193 12.009 32.620 1.00 74.56 954 SER A N 1
ATOM 7097 C CA . SER A 1 954 ? -30.073 12.491 33.688 1.00 74.56 954 SER A CA 1
ATOM 7098 C C . SER A 1 954 ? -29.362 12.556 35.038 1.00 74.56 954 SER A C 1
ATOM 7100 O O . SER A 1 954 ? -29.622 13.485 35.799 1.00 74.56 954 SER A O 1
ATOM 7102 N N . ALA A 1 955 ? -28.448 11.622 35.328 1.00 69.38 955 ALA A N 1
ATOM 7103 C CA . ALA A 1 955 ? -27.572 11.722 36.493 1.00 69.38 955 ALA A CA 1
ATOM 7104 C C . ALA A 1 955 ? -26.738 13.014 36.426 1.00 69.38 955 ALA A C 1
ATOM 7106 O O . ALA A 1 955 ? -26.725 13.775 37.385 1.00 69.38 955 ALA A O 1
ATOM 7107 N N . GLU A 1 956 ? -26.180 13.339 35.254 1.00 65.38 956 GLU A N 1
ATOM 7108 C CA . GLU A 1 956 ? -25.476 14.605 35.018 1.00 65.38 956 GLU A CA 1
ATOM 7109 C C . GLU A 1 956 ? -26.335 15.848 35.254 1.00 65.38 956 GLU A C 1
ATOM 7111 O O . GLU A 1 956 ? -25.884 16.811 35.869 1.00 65.38 956 GLU A O 1
ATOM 7116 N N . GLU A 1 957 ? -27.558 15.869 34.728 1.00 71.69 957 GLU A N 1
ATOM 7117 C CA . GLU A 1 957 ? -28.471 16.996 34.924 1.00 71.69 957 GLU A CA 1
ATOM 7118 C C . GLU A 1 957 ? -28.823 17.165 36.408 1.00 71.69 957 GLU A C 1
ATOM 7120 O O . GLU A 1 957 ? -28.881 18.290 36.908 1.00 71.69 957 GLU A O 1
ATOM 7125 N N . ASN A 1 958 ? -29.001 16.057 37.132 1.00 67.62 958 ASN A N 1
ATOM 7126 C CA . ASN A 1 958 ? -29.219 16.079 38.574 1.00 67.62 958 ASN A CA 1
ATOM 7127 C C . ASN A 1 958 ? -27.967 16.575 39.328 1.00 67.62 958 ASN A C 1
ATOM 7129 O O . ASN A 1 958 ? -28.122 17.326 40.291 1.00 67.62 958 ASN A O 1
ATOM 7133 N N . ASP A 1 959 ? -26.756 16.208 38.889 1.00 63.19 959 ASP A N 1
ATOM 7134 C CA . ASP A 1 959 ? -25.482 16.650 39.481 1.00 63.19 959 ASP A CA 1
ATOM 7135 C C . ASP A 1 959 ? -25.292 18.154 39.298 1.00 63.19 959 ASP A C 1
ATOM 7137 O O . ASP A 1 959 ? -25.004 18.869 40.255 1.00 63.19 959 ASP A O 1
ATOM 7141 N N . LYS A 1 960 ? -25.526 18.665 38.083 1.00 64.44 960 LYS A N 1
ATOM 7142 C CA . LYS A 1 960 ? -25.462 20.106 37.787 1.00 64.44 960 LYS A CA 1
ATOM 7143 C C . LYS A 1 960 ? -26.442 20.901 38.638 1.00 64.44 960 LYS A C 1
ATOM 7145 O O . LYS A 1 960 ? -26.112 21.992 39.095 1.00 64.44 960 LYS A O 1
ATOM 7150 N N . SER A 1 961 ? -27.644 20.374 38.847 1.00 64.19 961 SER A N 1
ATOM 7151 C CA . SER A 1 961 ? -28.616 20.997 39.744 1.00 64.19 961 SER A CA 1
ATOM 7152 C C . SER A 1 961 ? -28.134 20.959 41.197 1.00 64.19 961 SER A C 1
ATOM 7154 O O . SER A 1 961 ? -28.204 21.981 41.871 1.00 64.19 961 SER A O 1
ATOM 7156 N N . ALA A 1 962 ? -27.587 19.837 41.672 1.00 60.81 962 ALA A N 1
ATOM 7157 C CA . ALA A 1 962 ? -27.077 19.717 43.039 1.00 60.81 962 ALA A CA 1
ATOM 7158 C C . ALA A 1 962 ? -25.873 20.641 43.302 1.00 60.81 962 ALA A C 1
ATOM 7160 O O . ALA A 1 962 ? -25.816 21.287 44.344 1.00 60.81 962 ALA A O 1
ATOM 7161 N N . ALA A 1 963 ? -24.959 20.782 42.338 1.00 58.78 963 ALA A N 1
ATOM 7162 C CA . ALA A 1 963 ? -23.807 21.679 42.432 1.00 58.78 963 ALA A CA 1
ATOM 7163 C C . ALA A 1 963 ? -24.211 23.154 42.601 1.00 58.78 963 ALA A C 1
ATOM 7165 O O . ALA A 1 963 ? -23.542 23.894 43.316 1.00 58.78 963 ALA A O 1
ATOM 7166 N N . LYS A 1 964 ? -25.343 23.580 42.019 1.00 59.88 964 LYS A N 1
ATOM 7167 C CA . LYS A 1 964 ? -25.870 24.940 42.222 1.00 59.88 964 LYS A CA 1
ATOM 7168 C C . LYS A 1 964 ? -26.228 25.227 43.682 1.00 59.88 964 LYS A C 1
ATOM 7170 O O . LYS A 1 964 ? -26.122 26.374 44.089 1.00 59.88 964 LYS A O 1
ATOM 7175 N N . LEU A 1 965 ? -26.627 24.224 44.473 1.00 55.34 965 LEU A N 1
ATOM 7176 C CA . LEU A 1 965 ? -26.883 24.419 45.908 1.00 55.34 965 LEU A CA 1
ATOM 7177 C C . LEU A 1 965 ? -25.598 24.704 46.685 1.00 55.34 965 LEU A C 1
ATOM 7179 O O . LEU A 1 965 ? -25.602 25.566 47.556 1.00 55.34 965 LEU A O 1
ATOM 7183 N N . LEU A 1 966 ? -24.506 24.021 46.334 1.00 53.88 966 LEU A N 1
ATOM 7184 C CA . LEU A 1 966 ? -23.193 24.207 46.961 1.00 53.88 966 LEU A CA 1
ATOM 7185 C C . LEU A 1 966 ? -22.550 25.558 46.619 1.00 53.88 966 LEU A C 1
ATOM 7187 O O . LEU A 1 966 ? -21.639 25.980 47.312 1.00 53.88 966 LEU A O 1
ATOM 7191 N N . GLN A 1 967 ? -23.000 26.215 45.549 1.00 46.69 967 GLN A N 1
ATOM 7192 C CA . GLN A 1 967 ? -22.457 27.495 45.087 1.00 46.69 967 GLN A CA 1
ATOM 7193 C C . GLN A 1 967 ? -23.169 28.717 45.701 1.00 46.69 967 GLN A C 1
ATOM 7195 O O . GLN A 1 967 ? -22.704 29.842 45.531 1.00 46.69 967 GLN A O 1
ATOM 7200 N N . VAL A 1 968 ? -24.325 28.510 46.346 1.00 43.56 968 VAL A N 1
ATOM 7201 C CA . VAL A 1 968 ? -25.174 29.569 46.931 1.00 43.56 968 VAL A CA 1
ATOM 7202 C C . VAL A 1 968 ? -25.107 29.593 48.467 1.00 43.56 968 VAL A C 1
ATOM 7204 O O . VAL A 1 968 ? -25.494 30.597 49.064 1.00 43.56 968 VAL A O 1
ATOM 7207 N N . GLY A 1 969 ? -24.621 28.520 49.099 1.00 36.88 969 GLY A N 1
ATOM 7208 C CA . GLY A 1 969 ? -24.184 28.525 50.503 1.00 36.88 969 GLY A CA 1
ATOM 7209 C C . GLY A 1 969 ? -22.737 28.978 50.612 1.00 36.88 969 GLY A C 1
ATOM 7210 O O . GLY A 1 969 ? -22.419 29.629 51.631 1.00 36.88 969 GLY A O 1
#

InterPro domains:
  IPR001444 Flagellar basal body rod protein, N-terminal [PF00460] (9-39)
  IPR005648 Flagellar hook capping protein [PF03963] (214-261)
  IPR006299 Flagellar basal-body rod protein FlgC [TIGR01395] (103-212)
  IPR006300 Flagellar basal-body rod protein FlgB [TIGR01396] (6-102)
  IPR010930 Flagellar basal-body/hook protein, C-terminal domain [PF06429] (184-211)
  IPR010930 Flagellar basal-body/hook protein, C-terminal domain [PF06429] (687-718)
  IPR010930 Flagellar basal-body/hook protein, C-terminal domain [PF06429] (921-965)
  IPR011491 Flagellar hook protein FlgE, D2 domain [PF07559] (483-613)
  IPR012836 Flagellar basal-body rod FlgF [TIGR02490] (729-946)
  IPR019776 Flagellar basal body rod protein, conserved site [PS00588] (15-35)
  IPR019776 Flagellar basal body rod protein, conserved site [PS00588] (105-125)
  IPR019776 Flagellar basal body rod protein, conserved site [PS00588] (332-352)
  IPR020013 Flagellar hook-basal body protein, FlgE/F/G [TIGR03506] (330-715)
  IPR020013 Flagellar hook-basal body protein, FlgE/F/G [TIGR03506] (728-845)
  IPR037058 Flagellar hook protein FlgE superfamily [G3DSA:2.60.98.20] (472-613)
  IPR037925 Flagellar hook-basal body protein, FlgE/F/G-like [SSF117143] (402-694)
  IPR037925 Flagellar hook-basal body protein, FlgE/F/G-like [SSF117143] (801-927)
  IPR053967 Flagellar hook protein FlgE/F/G-like, D1 domain [PF22692] (407-465)
  IPR053967 Flagellar hook protein FlgE/F/G-like, D1 domain [PF22692] (805-869)

Foldseek 3Di:
DPPPVVVVVVLVVLLVVLVVVQVVLLVVLVVCQPPFQDFRKGFPSVVQSVVLVVVPDDDDDDPDPPDDDPPDPRDDPDGPIDTDDAPDQDPRNRRDDLPQALVQLLVQLLLLLLLLLQLLLQQFFKAQDQVQEDFRKDWDKDFDWDDDDDDTDGRYIDTPEIDTDPDGWDKDAAQQFLRHYPNRIMTGYPRDNVVSLVSNVVSLVSLLVSLVSLVVVLVVPPDDDDDDDDDCCVVVVVVVVVVVVPDPDDDDDPDDDFDDDDPPDDDPDDDDDDDPQAGPVRHHHDDDFDDDDDDDDDDPDDDDDDDPDDFGQPGWDADPPPDDTDRDGAALLVQLVVQLVLLVVLLVCQFPFQAWRKGFDKDWADDDDPDPDDDPGDTSHMHGPDIFTDNDFFDKDFFPFQQFKAFFAFFWFWWADVNAIKTFRWRQWDADPQQFIAHPVRTFGKFFFADLQQDTDPDIDGQGPGQDWNQWFFWAEKEWEKEDAQPDDAQPDDDDPVDPSNFDDKDWDWGAHRQQDTWIKIWTWGDDDRQKIFIWIDTVPDTQAPDVGWIWGADPVFFTQDINPHGCPDQPPWPWTWDDNDPPDDIHIHTYRPRNYGYDNDDIDTPDIDIDIHGIWGFDDWHADQQQFIWTQTPRRDIHTRGGGKTWGFPAPRQWDDPDPRITHDDVVRDDIPIDTAPPDNTTTMDTSMTTGYRDDSVVSVVSSVVSVVSSVLSVLPPDDDDDSVSSLVSLVLSLVVLVVVLVQLVVLLVQQFPFQAWRKHWHWRWAWDDDPDHRSHIGIDIDDIATHQDFFDKFFQQDQQAKAKDPAKWFWWQDPVRDIWTTRQRQWDADPQQWIDGPLRTFTAFPVGGFGHDDAPDWHAAFQQWIWGHHPPDDPPDTHTRTGTQMFRDDSSQWDQDPSRTIDGDDDDGHRDSVITMDGSITTGYPRDNVVSVVVSVVSVVSSVSSVVSSVSSVVSSVSVVVSVVSD

Sequence (969 aa):
MTNIIDNYLSTHASALTVRAQRATLLANNLANADTPNYKAQDIDFQKTLKQQLATSSPGLNVTHSKHIPLNGGPGSSAPLIQYRVPNQASLDGNTVDTDIENGSAMSAQTLRLNLTASNMANANTVASSPEEAYKSRQAVFSAALQGALAGNEASGVQTKGVVESQASHEMRYEPGHPLANEDGYIFSSNVDPIEEMANMMSASRSYQNNIEYQLAINTTNGGSAKVEDLGADEFMTLMLEQLKNQDPLEPEDNGELIHQIDLGIRSPGPNKFSWDGLLETGERAPEGDYKVAIDYGTGEYAAAAEVMLEQKIDSVSFSNQGGDIVLNTIGGIGAASAELEVIANNIANNATNGFKRSRASFADVYSSTPNGTANVTSGSGVRVAGIKQEFKQGDITYTNNNMDLSIGGEGFFRLDDGGVIEYSRAGTFGLDNEGNIVDTSGAFLTGFQANDAGELSSALGRINVGFDNLPPKQTSNLSINLNLDTGTEVPTTAYDREEPNSYNFSTSAVIFDSQGTAHEMSIYYRKDAANEWTSYSYVGDTQISTAGGDKLIFDTHGEIESINGVAITDSSTVNTLTFTPVVGTEPQEIVMDLSTITQYDIPFGVNEVLQDGASTGRLSDIEIDPTGIVFGRYSNNNSKALGQIVISNFTNPQGLSPTGGTTWTETFSSGVPATGIPGSASLGLVQSGALEESNVDLTEELVAMIGAQRSFQANAQITGKPWVMDKMIYLAMSGAKEAMLRQASNNHNLANANTTGFKADLDALKSTPVYGPGHPGRVYVQDVRSGADHTGGEIMRTGNDLDIAINGDGFIAVQDRDGSEGYTRAGDLRINASGLLENGAGYPIMGNGGPIAIPPFEKLQVGSDGTISILPLGQDATTMAVIDRIKLVKPDTSTLEKNTNGIFHAKGEAPLPDASVNIVSGSLEGSNVNPVESLVKMIEISRQFEMQVKMMKSAEENDKSAAKLLQVG

pLDDT: mean 73.91, std 19.48, range [29.0, 97.31]

Organism: NCBI:txid163714

Secondary structure (DSSP, 8-state):
-HHHHHHHHHHHHHHHHHHHHHHHHHHHHHHTTTSTT---EEE-HHHHHHHHHHS-------SSTT-----PPPP-----EEEPPPSS--TT-----HHHHHHHHHHHHHHHHHHHHHHHHGGG-EESSTTTSPPPEEEEEEEEE--SSS---EEEEEEEEEEE--PPPPEEE-TTSTT--TTSEEEE----HHHHHHHHHHHHHHHHHHHHHHHHHHHH--S-----SSSHHHHHHHHHHHHTTS-SS---------------S--SS-------SB-TTSSBPPSS-----------TT-PPPP-S------EEEE-SSSS-EEEE--HHHHHHHHHHHHHHHHHHTTTSTT---EEEEEEE-----TT-----PPP--EEEEEEEE--PPPPEEE-S-TTBEEEESS-EEEEEETTEEEEES--BEEE-TTSBEEETTSPEEEEEEE-TTSPEEEEEEE-B---PPBPPB---EEEEEEEEETTSPPP-SPP-TT-GGG-SEEEEEEEE-TT--EEEEEEEEEEEETTEEEEEEEETTEE-S-TT-EEEEE-TTSBEEEETTEE--STT--EEEEE-SSTTSPPEEEEEE-TT-EEESS--EEEEEEE--B--B-EEEEEE-TT-EEEEEETTS-EEEEEEE-EEE-S-GGGPEEEETTEEE--TTT-S-EEE-TTSTTPPEEEESEEEPP---HHHHHHHHHHHHHHHHHHHHHSS--SS-HHHHHHHHHHHHHHHHHHHHHHHHHHTTTSTT---EEEEEEEEE---SS----EEEEEEEEEE------EEE---TTBEEEESS-EEEEE-TTS-EEEE---BEEE-TTSBEEETT-PBBB-SSSB-B---EEEEEE-TTSEEEEEETTS-TT-PEEEEE--EE---GGGEEE-TTS-EEESSSPPPB-TT-EEEETEEE-----HHHHHHHHHHHHHHHHHHHHHHHHHHHHHHHHHHHHTT-

Radius of gyration: 49.3 Å; chains: 1; bounding box: 131×97×150 Å